Protein AF-A0A7S3QN73-F1 (afdb_monomer)

Structure (mmCIF, N/CA/C/O backbone):
data_AF-A0A7S3QN73-F1
#
_entry.id   AF-A0A7S3QN73-F1
#
loop_
_atom_site.group_PDB
_atom_site.id
_atom_site.type_symbol
_atom_site.label_atom_id
_atom_site.label_alt_id
_atom_site.label_comp_id
_atom_site.label_asym_id
_atom_site.label_entity_id
_atom_site.label_seq_id
_atom_site.pdbx_PDB_ins_code
_atom_site.Cartn_x
_atom_site.Cartn_y
_atom_site.Cartn_z
_atom_site.occupancy
_atom_site.B_iso_or_equiv
_atom_site.auth_seq_id
_atom_site.auth_comp_id
_atom_site.auth_asym_id
_atom_site.auth_atom_id
_atom_site.pdbx_PDB_model_num
ATOM 1 N N . GLY A 1 1 ? 5.959 -54.987 30.664 1.00 36.00 1 GLY A N 1
ATOM 2 C CA . GLY A 1 1 ? 5.590 -54.168 29.505 1.00 36.00 1 GLY A CA 1
ATOM 3 C C . GLY A 1 1 ? 4.608 -53.136 29.975 1.00 36.00 1 GLY A C 1
ATOM 4 O O . GLY A 1 1 ? 3.677 -53.508 30.667 1.00 36.00 1 GLY A O 1
ATOM 5 N N . GLU A 1 2 ? 4.776 -51.850 29.750 1.00 37.16 2 GLU A N 1
ATOM 6 C CA . GLU A 1 2 ? 5.883 -51.073 29.194 1.00 37.16 2 GLU A CA 1
ATOM 7 C C . GLU A 1 2 ? 5.492 -49.642 29.591 1.00 37.16 2 GLU A C 1
ATOM 9 O O . GLU A 1 2 ? 4.462 -49.136 29.156 1.00 37.16 2 GLU A O 1
ATOM 14 N N . ARG A 1 3 ? 6.188 -49.076 30.585 1.00 33.53 3 ARG A N 1
ATOM 15 C CA . ARG A 1 3 ? 5.875 -47.765 31.165 1.00 33.53 3 ARG A CA 1
ATOM 16 C C . ARG A 1 3 ? 6.687 -46.703 30.433 1.00 33.53 3 ARG A C 1
ATOM 18 O O . ARG A 1 3 ? 7.879 -46.903 30.213 1.00 33.53 3 ARG A O 1
ATOM 25 N N . ALA A 1 4 ? 6.040 -45.581 30.135 1.00 37.81 4 ALA A N 1
ATOM 26 C CA . ALA A 1 4 ? 6.673 -44.354 29.668 1.00 37.81 4 ALA A CA 1
ATOM 27 C C . ALA A 1 4 ? 7.762 -43.856 30.650 1.00 37.81 4 ALA A C 1
ATOM 29 O O . ALA A 1 4 ? 7.631 -44.072 31.862 1.00 37.81 4 ALA A O 1
ATOM 30 N N . PRO A 1 5 ? 8.826 -43.188 30.163 1.00 46.91 5 PRO A N 1
ATOM 31 C CA . PRO A 1 5 ? 9.873 -42.640 31.017 1.00 46.91 5 PRO A CA 1
ATOM 32 C C . PRO A 1 5 ? 9.496 -41.245 31.568 1.00 46.91 5 PRO A C 1
ATOM 34 O O . PRO A 1 5 ? 8.794 -40.493 30.891 1.00 46.91 5 PRO A O 1
ATOM 37 N N . PRO A 1 6 ? 9.963 -40.876 32.778 1.00 50.19 6 PRO A N 1
ATOM 38 C CA . PRO A 1 6 ? 9.630 -39.607 33.416 1.00 50.19 6 PRO A CA 1
ATOM 39 C C . PRO A 1 6 ? 10.631 -38.483 33.100 1.00 50.19 6 PRO A C 1
ATOM 41 O O . PRO A 1 6 ? 11.828 -38.710 32.907 1.00 50.19 6 PRO A O 1
ATOM 44 N N . LEU A 1 7 ? 10.105 -37.257 33.135 1.00 33.88 7 LEU A N 1
ATOM 45 C CA . LEU A 1 7 ? 10.817 -35.978 33.140 1.00 33.88 7 LEU A CA 1
ATOM 46 C C . LEU A 1 7 ? 11.777 -35.869 34.339 1.00 33.88 7 LEU A C 1
ATOM 48 O O . LEU A 1 7 ? 11.407 -36.170 35.475 1.00 33.88 7 LEU A O 1
ATOM 52 N N . ARG A 1 8 ? 13.006 -35.403 34.084 1.00 32.91 8 ARG A N 1
ATOM 53 C CA . ARG A 1 8 ? 13.997 -35.044 35.109 1.00 32.91 8 ARG A CA 1
ATOM 54 C C . ARG A 1 8 ? 13.983 -33.538 35.365 1.00 32.91 8 ARG A C 1
ATOM 56 O O . ARG A 1 8 ? 14.244 -32.751 34.464 1.00 32.91 8 ARG A O 1
ATOM 63 N N . SER A 1 9 ? 13.753 -33.191 36.625 1.00 38.03 9 SER A N 1
ATOM 64 C CA . SER A 1 9 ? 14.033 -31.912 37.279 1.00 38.03 9 SER A CA 1
ATOM 65 C C . SER A 1 9 ? 15.432 -31.907 37.913 1.00 38.03 9 SER A C 1
ATOM 67 O O . SER A 1 9 ? 15.802 -32.912 38.522 1.00 38.03 9 SER A O 1
ATOM 69 N N . ALA A 1 10 ? 16.152 -30.783 37.827 1.00 31.12 10 ALA A N 1
ATOM 70 C CA . ALA A 1 10 ? 17.297 -30.328 38.652 1.00 31.12 10 ALA A CA 1
ATOM 71 C C . ALA A 1 10 ? 17.942 -29.146 37.888 1.00 31.12 10 ALA A C 1
ATOM 73 O O . ALA A 1 10 ? 18.024 -29.230 36.669 1.00 31.12 10 ALA A O 1
ATOM 74 N N . THR A 1 11 ? 18.419 -28.018 38.420 1.00 30.80 11 THR A N 1
ATOM 75 C CA . THR A 1 11 ? 18.822 -27.535 39.760 1.00 30.80 11 THR A CA 1
ATOM 76 C C . THR A 1 11 ? 19.162 -26.045 39.537 1.00 30.80 11 THR A C 1
ATOM 78 O O . THR A 1 11 ? 19.821 -25.728 38.554 1.00 30.80 11 THR A O 1
ATOM 81 N N . GLN A 1 12 ? 18.591 -25.077 40.253 1.00 33.94 12 GLN A N 1
ATOM 82 C CA . GLN A 1 12 ? 19.160 -24.441 41.452 1.00 33.94 12 GLN A CA 1
ATOM 83 C C . GLN A 1 12 ? 20.683 -24.183 41.390 1.00 33.94 12 GLN A C 1
ATOM 85 O O . GLN A 1 12 ? 21.466 -25.091 41.643 1.00 33.94 12 GLN A O 1
ATOM 90 N N . PHE A 1 13 ? 21.084 -22.932 41.137 1.00 31.03 13 PHE A N 1
ATOM 91 C CA . PHE A 1 13 ? 22.352 -22.357 41.600 1.00 31.03 13 PHE A CA 1
ATOM 92 C C . PHE A 1 13 ? 22.145 -20.873 41.909 1.00 31.03 13 PHE A C 1
ATOM 94 O O . PHE A 1 13 ? 21.684 -20.110 41.066 1.00 31.03 13 PHE A O 1
ATOM 101 N N . GLY A 1 14 ? 22.460 -20.497 43.146 1.00 30.14 14 GLY A N 1
ATOM 102 C CA . GLY A 1 14 ? 22.554 -19.120 43.601 1.00 30.14 14 GLY A CA 1
ATOM 103 C C . GLY A 1 14 ? 23.977 -18.789 44.050 1.00 30.14 14 GLY A C 1
ATOM 104 O O . GLY A 1 14 ? 24.744 -19.686 44.405 1.00 30.14 14 GLY A O 1
ATOM 105 N N . GLY A 1 15 ? 24.257 -17.484 44.083 1.00 28.88 15 GLY A N 1
ATOM 106 C CA . GLY A 1 15 ? 25.370 -16.835 44.787 1.00 28.88 15 GLY A CA 1
ATOM 107 C C . GLY A 1 15 ? 26.388 -16.133 43.871 1.00 28.88 15 GLY A C 1
ATOM 108 O O . GLY A 1 15 ? 26.549 -16.558 42.730 1.00 28.88 15 GLY A O 1
ATOM 109 N N . PRO A 1 16 ? 27.178 -15.159 44.375 1.00 42.34 16 PRO A N 1
ATOM 110 C CA . PRO A 1 16 ? 26.919 -14.227 45.481 1.00 42.34 16 PRO A CA 1
ATOM 111 C C . PRO A 1 16 ? 27.283 -12.753 45.154 1.00 42.34 16 PRO A C 1
ATOM 113 O O . PRO A 1 16 ? 27.866 -12.439 44.121 1.00 42.34 16 PRO A O 1
ATOM 116 N N . LEU A 1 17 ? 26.943 -11.862 46.097 1.00 36.34 17 LEU A N 1
ATOM 117 C CA . LEU A 1 17 ? 27.366 -10.459 46.182 1.00 36.34 17 LEU A CA 1
ATOM 118 C C . LEU A 1 17 ? 28.890 -10.272 46.062 1.00 36.34 17 LEU A C 1
ATOM 120 O O . LEU A 1 17 ? 29.654 -10.967 46.731 1.00 36.34 17 LEU A O 1
ATOM 124 N N . MET A 1 18 ? 29.295 -9.219 45.347 1.00 32.19 18 MET A N 1
ATOM 125 C CA . MET A 1 18 ? 30.587 -8.546 45.498 1.00 32.19 18 MET A CA 1
ATOM 126 C C . MET A 1 18 ? 30.332 -7.044 45.666 1.00 32.19 18 MET A C 1
ATOM 128 O O . MET A 1 18 ? 29.821 -6.383 44.767 1.00 32.19 18 MET A O 1
ATOM 132 N N . GLN A 1 19 ? 30.654 -6.543 46.860 1.00 37.28 19 GLN A N 1
ATOM 133 C CA . GLN A 1 19 ? 30.920 -5.132 47.124 1.00 37.28 19 GLN A CA 1
ATOM 134 C C . GLN A 1 19 ? 32.274 -4.786 46.503 1.00 37.28 19 GLN A C 1
ATOM 136 O O . GLN A 1 19 ? 33.263 -5.458 46.788 1.00 37.28 19 GLN A O 1
ATOM 141 N N . GLY A 1 20 ? 32.310 -3.725 45.705 1.00 29.55 20 GLY A N 1
ATOM 142 C CA . GLY A 1 20 ? 33.529 -3.062 45.262 1.00 29.55 20 GLY A CA 1
ATOM 143 C C . GLY A 1 20 ? 33.295 -1.563 45.336 1.00 29.55 20 GLY A C 1
ATOM 144 O O . GLY A 1 20 ? 32.583 -1.007 44.507 1.00 29.55 20 GLY A O 1
ATOM 145 N N . SER A 1 21 ? 33.818 -0.950 46.395 1.00 37.00 21 SER A N 1
ATOM 146 C CA . SER A 1 21 ? 34.222 0.451 46.394 1.00 37.00 21 SER A CA 1
ATOM 147 C C . SER A 1 21 ? 35.263 0.651 45.302 1.00 37.00 21 SER A C 1
ATOM 149 O O . SER A 1 21 ? 36.113 -0.221 45.192 1.00 37.00 21 SER A O 1
ATOM 151 N N . ASP A 1 22 ? 35.217 1.767 44.582 1.00 34.91 22 ASP A N 1
ATOM 152 C CA . ASP A 1 22 ? 36.388 2.606 44.315 1.00 34.91 22 ASP A CA 1
ATOM 153 C C . ASP A 1 22 ? 35.906 3.973 43.805 1.00 34.91 22 ASP A C 1
ATOM 155 O O . ASP A 1 22 ? 35.058 4.076 42.919 1.00 34.91 22 ASP A O 1
ATOM 159 N N . ASN A 1 23 ? 36.393 5.012 44.485 1.00 40.94 23 ASN A N 1
ATOM 160 C CA . ASN A 1 23 ? 36.419 6.393 44.021 1.00 40.94 23 ASN A CA 1
ATOM 161 C C . ASN A 1 23 ? 37.538 6.496 42.987 1.00 40.94 23 ASN A C 1
ATOM 163 O O . ASN A 1 23 ? 38.623 6.015 43.295 1.00 40.94 23 ASN A O 1
ATOM 167 N N . GLU A 1 24 ? 37.319 7.187 41.872 1.00 36.25 24 GLU A N 1
ATOM 168 C CA . GLU A 1 24 ? 38.370 7.891 41.125 1.00 36.25 24 GLU A CA 1
ATOM 169 C C . GLU A 1 24 ? 37.706 8.835 40.102 1.00 36.25 24 GLU A C 1
ATOM 171 O O . GLU A 1 24 ? 36.998 8.398 39.202 1.00 36.25 24 GLU A O 1
ATOM 176 N N . ASP A 1 25 ? 37.845 10.134 40.377 1.00 42.22 25 ASP A N 1
ATOM 177 C CA . ASP A 1 25 ? 38.160 11.246 39.472 1.00 42.22 25 ASP A CA 1
ATOM 178 C C . ASP A 1 25 ? 37.614 11.232 38.024 1.00 42.22 25 ASP A C 1
ATOM 180 O O . ASP A 1 25 ? 38.164 10.584 37.138 1.00 42.22 25 ASP A O 1
ATOM 184 N N . GLU A 1 26 ? 36.623 12.095 37.761 1.00 36.41 26 GLU A N 1
ATOM 185 C CA . GLU A 1 26 ? 36.306 12.623 36.424 1.00 36.41 26 GLU A CA 1
ATOM 186 C C . GLU A 1 26 ? 36.354 14.163 36.467 1.00 36.41 26 GLU A C 1
ATOM 188 O O . GLU A 1 26 ? 35.370 14.828 36.789 1.00 36.41 26 GLU A O 1
ATOM 193 N N . ASP A 1 27 ? 37.529 14.711 36.152 1.00 47.75 27 ASP A N 1
ATOM 194 C CA . ASP A 1 27 ? 37.710 16.059 35.609 1.00 47.75 27 ASP A CA 1
ATOM 195 C C . ASP A 1 27 ? 38.158 15.897 34.138 1.00 47.75 27 ASP A C 1
ATOM 197 O O . ASP A 1 27 ? 38.911 14.975 33.824 1.00 47.75 27 ASP A O 1
ATOM 201 N N . ASP A 1 28 ? 37.726 16.824 33.275 1.00 47.22 28 ASP A N 1
ATOM 202 C CA . ASP A 1 28 ? 38.122 17.044 31.867 1.00 47.22 28 ASP A CA 1
ATOM 203 C C . ASP A 1 28 ? 37.322 16.347 30.742 1.00 47.22 28 ASP A C 1
ATOM 205 O O . ASP A 1 28 ? 37.841 15.467 30.064 1.00 47.22 28 ASP A O 1
ATOM 209 N N . GLU A 1 29 ? 36.143 16.883 30.385 1.00 40.22 29 GLU A N 1
ATOM 210 C CA . GLU A 1 29 ? 35.676 16.901 28.980 1.00 40.22 29 GLU A CA 1
ATOM 211 C C . GLU A 1 29 ? 34.896 18.194 28.660 1.00 40.22 29 GLU A C 1
ATOM 213 O O . GLU A 1 29 ? 33.684 18.284 28.841 1.00 40.22 29 GLU A O 1
ATOM 218 N N . ASP A 1 30 ? 35.597 19.212 28.149 1.00 49.38 30 ASP A N 1
ATOM 219 C CA . ASP A 1 30 ? 34.987 20.422 27.579 1.00 49.38 30 ASP A CA 1
ATOM 220 C C . ASP A 1 30 ? 35.761 20.853 26.317 1.00 49.38 30 ASP A C 1
ATOM 222 O O . ASP A 1 30 ? 36.588 21.762 26.352 1.00 49.38 30 ASP A O 1
ATOM 226 N N . ALA A 1 31 ? 35.559 20.145 25.195 1.00 51.44 31 ALA A N 1
ATOM 227 C CA . ALA A 1 31 ? 35.933 20.598 23.844 1.00 51.44 31 ALA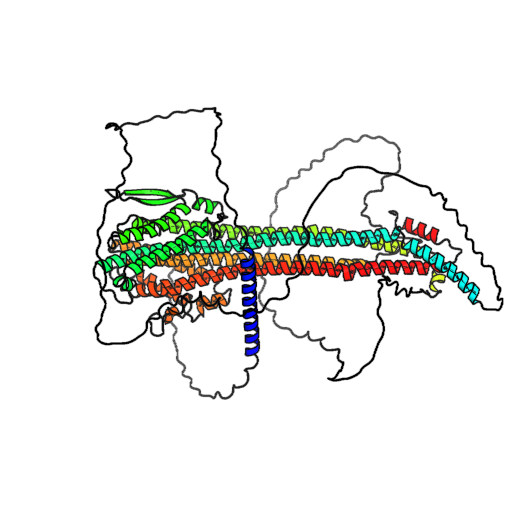 A CA 1
ATOM 228 C C . ALA A 1 31 ? 35.385 19.662 22.743 1.00 51.44 31 ALA A C 1
ATOM 230 O O . ALA A 1 31 ? 36.089 18.784 22.251 1.00 51.44 31 ALA A O 1
ATOM 231 N N . GLY A 1 32 ? 34.143 19.873 22.298 1.00 49.31 32 GLY A N 1
ATOM 232 C CA . GLY A 1 32 ? 33.597 19.113 21.165 1.00 49.31 32 GLY A CA 1
ATOM 233 C C . GLY A 1 32 ? 32.182 19.512 20.757 1.00 49.31 32 GLY A C 1
ATOM 234 O O . GLY A 1 32 ? 31.302 18.667 20.716 1.00 49.31 32 GLY A O 1
ATOM 235 N N . LYS A 1 33 ? 31.933 20.803 20.501 1.00 46.94 33 LYS A N 1
ATOM 236 C CA . LYS A 1 33 ? 30.580 21.338 20.231 1.00 46.94 33 LYS A CA 1
ATOM 237 C C . LYS A 1 33 ? 30.419 21.979 18.843 1.00 46.94 33 LYS A C 1
ATOM 239 O O . LYS A 1 33 ? 29.615 22.887 18.682 1.00 46.94 33 LYS A O 1
ATOM 244 N N . GLY A 1 34 ? 31.229 21.564 17.865 1.00 48.88 34 GLY A N 1
ATOM 245 C CA . GLY A 1 34 ? 31.290 22.199 16.538 1.00 48.88 34 GLY A CA 1
ATOM 246 C C . GLY A 1 34 ? 30.495 21.508 15.426 1.00 48.88 34 GLY A C 1
ATOM 247 O O . GLY A 1 34 ? 29.928 22.199 14.585 1.00 48.88 34 GLY A O 1
ATOM 248 N N . ASP A 1 35 ? 30.418 20.174 15.426 1.00 55.47 35 ASP A N 1
ATOM 249 C CA . ASP A 1 35 ? 29.960 19.430 14.239 1.00 55.47 35 ASP A CA 1
ATOM 250 C C . ASP A 1 35 ? 28.454 19.086 14.261 1.00 55.47 35 ASP A C 1
ATOM 252 O O . ASP A 1 35 ? 27.816 19.008 13.208 1.00 55.47 35 ASP A O 1
ATOM 256 N N . ASP A 1 36 ? 27.837 19.002 15.445 1.00 59.47 36 ASP A N 1
ATOM 257 C CA . ASP A 1 36 ? 26.409 18.663 15.593 1.00 59.47 36 ASP A CA 1
ATOM 258 C C . ASP A 1 36 ? 25.460 19.765 15.086 1.00 59.47 36 ASP A C 1
ATOM 260 O O . ASP A 1 36 ? 24.314 19.502 14.702 1.00 59.47 36 ASP A O 1
ATOM 264 N N . ASP A 1 37 ? 25.918 21.018 15.075 1.00 71.62 37 ASP A N 1
ATOM 265 C CA . ASP A 1 37 ? 25.105 22.152 14.635 1.00 71.62 37 ASP A CA 1
ATOM 266 C C . ASP A 1 37 ? 25.009 22.227 13.103 1.00 71.62 37 ASP A C 1
ATOM 268 O O . ASP A 1 37 ? 23.982 22.663 12.569 1.00 71.62 37 ASP A O 1
ATOM 272 N N . GLU A 1 38 ? 26.015 21.734 12.373 1.00 72.31 38 GLU A N 1
ATOM 273 C CA . GLU A 1 38 ? 25.977 21.686 10.909 1.00 72.31 38 GLU A CA 1
ATOM 274 C C . GLU A 1 38 ? 25.018 20.592 10.409 1.00 72.31 38 GLU A C 1
ATOM 276 O O . GLU A 1 38 ? 24.272 20.799 9.444 1.00 72.31 38 GLU A O 1
ATOM 281 N N . GLU A 1 39 ? 24.968 19.445 11.093 1.00 69.69 39 GLU A N 1
ATOM 282 C CA . GLU A 1 39 ? 24.031 18.366 10.773 1.00 69.69 39 GLU A CA 1
ATOM 283 C C . GLU A 1 39 ? 22.580 18.768 11.079 1.00 69.69 39 GLU A C 1
ATOM 285 O O . GLU A 1 39 ? 21.703 18.620 10.220 1.00 69.69 39 GLU A O 1
ATOM 290 N N . LYS A 1 40 ? 22.331 19.423 12.222 1.00 71.38 40 LYS A N 1
ATOM 291 C CA . LYS A 1 40 ? 21.007 19.981 12.558 1.00 71.38 40 LYS A CA 1
ATOM 292 C C . LYS A 1 40 ? 20.558 21.073 11.586 1.00 71.38 40 LYS A C 1
ATOM 294 O O . LYS A 1 40 ? 19.370 21.155 11.262 1.00 71.38 40 LYS A O 1
ATOM 299 N N . GLN A 1 41 ? 21.473 21.902 11.076 1.00 77.00 41 GLN A N 1
ATOM 300 C CA . GLN A 1 41 ? 21.145 22.886 10.037 1.00 77.00 41 GLN A CA 1
ATOM 301 C C . GLN A 1 41 ? 20.818 22.230 8.689 1.00 77.00 41 GLN A C 1
ATOM 303 O O . GLN A 1 41 ? 19.886 22.673 8.010 1.00 77.00 41 GLN A O 1
ATOM 308 N N . LYS A 1 42 ? 21.529 21.163 8.301 1.00 78.19 42 LYS A N 1
ATOM 309 C CA . LYS A 1 42 ? 21.212 20.384 7.089 1.00 78.19 42 LYS A CA 1
ATOM 310 C C . LYS A 1 42 ? 19.847 19.708 7.204 1.00 78.19 42 LYS A C 1
ATOM 312 O O . LYS A 1 42 ? 19.089 19.701 6.234 1.00 78.19 42 LYS A O 1
ATOM 317 N N . GLU A 1 43 ? 19.502 19.197 8.382 1.00 70.94 43 GLU A N 1
ATOM 318 C CA . GLU A 1 43 ? 18.204 18.574 8.635 1.00 70.94 43 GLU A CA 1
ATOM 319 C C . GLU A 1 43 ? 17.053 19.597 8.635 1.00 70.94 43 GLU A C 1
ATOM 321 O O . GLU A 1 43 ? 16.004 19.342 8.041 1.00 70.94 43 GLU A O 1
ATOM 326 N N . ARG A 1 44 ? 17.258 20.794 9.210 1.00 78.44 44 ARG A N 1
ATOM 327 C CA . ARG A 1 44 ? 16.289 21.905 9.137 1.00 78.44 44 ARG A CA 1
ATOM 328 C C . ARG A 1 44 ? 16.047 22.372 7.701 1.00 78.44 44 ARG A C 1
ATOM 330 O O . ARG A 1 44 ? 14.892 22.477 7.300 1.00 78.44 44 ARG A O 1
ATOM 337 N N . LYS A 1 45 ? 17.105 22.543 6.898 1.00 82.50 45 LYS A N 1
ATOM 338 C CA . LYS A 1 45 ? 16.980 22.910 5.473 1.00 82.50 45 LYS A CA 1
ATOM 339 C C . LYS A 1 45 ? 16.236 21.853 4.653 1.00 82.50 45 LYS A C 1
ATOM 341 O O . LYS A 1 45 ? 15.444 22.209 3.786 1.00 82.50 45 LYS A O 1
ATOM 346 N N . LYS A 1 46 ? 16.441 20.560 4.940 1.00 73.88 46 LYS A N 1
ATOM 347 C CA . LYS A 1 46 ? 15.665 19.475 4.310 1.00 73.88 46 LYS A CA 1
ATOM 348 C C . LYS A 1 46 ? 14.182 19.546 4.686 1.00 73.88 46 LYS A C 1
ATOM 350 O O . LYS A 1 46 ? 13.337 19.402 3.809 1.00 73.88 46 LYS A O 1
ATOM 355 N N . LYS A 1 47 ? 13.856 19.807 5.958 1.00 74.19 47 LYS A N 1
ATOM 356 C CA . LYS A 1 47 ? 12.464 19.959 6.424 1.00 74.19 47 LYS A CA 1
ATOM 357 C C . LYS A 1 47 ? 11.775 21.175 5.792 1.00 74.19 47 LYS A C 1
ATOM 359 O O . LYS A 1 47 ? 10.634 21.055 5.359 1.00 74.19 47 LYS A O 1
ATOM 364 N N . GLU A 1 48 ? 12.476 22.300 5.655 1.00 80.44 48 GLU A N 1
ATOM 365 C CA . GLU A 1 48 ? 11.969 23.494 4.956 1.00 80.44 48 GLU A CA 1
ATOM 366 C C . GLU A 1 48 ? 11.739 23.248 3.457 1.00 80.44 48 GLU A C 1
ATOM 368 O O . GLU A 1 48 ? 10.703 23.647 2.932 1.00 80.44 48 GLU A O 1
ATOM 373 N N . GLN A 1 49 ? 12.643 22.536 2.771 1.00 71.56 49 GLN A N 1
ATOM 374 C CA . GLN A 1 49 ? 12.459 22.169 1.359 1.00 71.56 49 GLN A CA 1
ATOM 375 C C . GLN A 1 49 ? 11.256 21.244 1.145 1.00 71.56 49 GLN A C 1
ATOM 377 O O . GLN A 1 49 ? 10.508 21.423 0.186 1.00 71.56 49 GLN A O 1
ATOM 382 N N . VAL A 1 50 ? 11.036 20.283 2.048 1.00 63.84 50 VAL A N 1
ATOM 383 C CA . VAL A 1 50 ? 9.859 19.403 2.001 1.00 63.84 50 VAL A CA 1
ATOM 384 C C . VAL A 1 50 ? 8.576 20.198 2.257 1.00 63.84 50 VAL A C 1
ATOM 386 O O . VAL A 1 50 ? 7.604 20.021 1.530 1.00 63.84 50 VAL A O 1
ATOM 389 N N . ALA A 1 51 ? 8.575 21.125 3.218 1.00 67.38 51 ALA A N 1
ATOM 390 C CA . ALA A 1 51 ? 7.422 21.986 3.486 1.00 67.38 51 ALA A CA 1
ATOM 391 C C . ALA A 1 51 ? 7.083 22.906 2.295 1.00 67.38 51 ALA A C 1
ATOM 393 O O . ALA A 1 51 ? 5.915 23.022 1.926 1.00 67.38 51 ALA A O 1
ATOM 394 N N . GLN A 1 52 ? 8.093 23.501 1.647 1.00 66.06 52 GLN A N 1
ATOM 395 C CA . GLN A 1 52 ? 7.915 24.310 0.434 1.00 66.06 52 GLN A CA 1
ATOM 396 C C . GLN A 1 52 ? 7.406 23.477 -0.748 1.00 66.06 52 GLN A C 1
ATOM 398 O O . GLN A 1 52 ? 6.541 23.931 -1.497 1.00 66.06 52 GLN A O 1
ATOM 403 N N . TRP A 1 53 ? 7.892 22.243 -0.903 1.00 76.25 53 TRP A N 1
ATOM 404 C CA . TRP A 1 53 ? 7.400 21.332 -1.932 1.00 76.25 53 TRP A CA 1
ATOM 405 C C . TRP A 1 53 ? 5.932 20.947 -1.692 1.00 76.25 53 TRP A C 1
ATOM 407 O O . TRP A 1 53 ? 5.127 21.063 -2.614 1.00 76.25 53 TRP A O 1
ATOM 417 N N . ILE A 1 54 ? 5.546 20.611 -0.455 1.00 61.09 54 ILE A N 1
ATOM 418 C CA . ILE A 1 54 ? 4.148 20.318 -0.085 1.00 61.09 54 ILE A CA 1
ATOM 419 C C . ILE A 1 54 ? 3.240 21.521 -0.373 1.00 61.09 54 ILE A C 1
ATOM 421 O O . ILE A 1 54 ? 2.181 21.353 -0.974 1.00 61.09 54 ILE A O 1
ATOM 425 N N . GLN A 1 55 ? 3.666 22.738 -0.018 1.00 60.03 55 GLN A N 1
ATOM 426 C CA . GLN A 1 55 ? 2.919 23.958 -0.340 1.00 60.03 55 GLN A CA 1
ATOM 427 C C . GLN A 1 55 ? 2.795 24.179 -1.855 1.00 60.03 55 GLN A C 1
ATOM 429 O O . GLN A 1 55 ? 1.721 24.545 -2.325 1.00 60.03 55 GLN A O 1
ATOM 434 N N . SER A 1 56 ? 3.845 23.897 -2.636 1.00 56.34 56 SER A N 1
ATOM 435 C CA . SER A 1 56 ? 3.803 24.019 -4.102 1.00 56.34 56 SER A CA 1
ATOM 436 C C . SER A 1 56 ? 2.871 22.997 -4.764 1.00 56.34 56 SER A C 1
ATOM 438 O O . SER A 1 56 ? 2.164 23.335 -5.711 1.00 56.34 56 SER A O 1
ATOM 440 N N . VAL A 1 57 ? 2.804 21.771 -4.235 1.00 50.84 57 VAL A N 1
ATOM 441 C CA . VAL A 1 57 ? 1.900 20.714 -4.716 1.00 50.84 57 VAL A CA 1
ATOM 442 C C . VAL A 1 57 ? 0.452 21.014 -4.320 1.00 50.84 57 VAL A C 1
ATOM 444 O O . VAL A 1 57 ? -0.452 20.840 -5.135 1.00 50.84 57 VAL A O 1
ATOM 447 N N . ALA A 1 58 ? 0.221 21.525 -3.107 1.00 48.72 58 ALA A N 1
ATOM 448 C CA . ALA A 1 58 ? -1.102 21.960 -2.661 1.00 48.72 58 ALA A CA 1
ATOM 449 C C . ALA A 1 58 ? -1.622 23.147 -3.491 1.00 48.72 58 ALA A C 1
ATOM 451 O O . ALA A 1 58 ? -2.771 23.127 -3.926 1.00 48.72 58 ALA A O 1
ATOM 452 N N . ALA A 1 59 ? -0.766 24.132 -3.789 1.00 52.88 59 ALA A N 1
ATOM 453 C CA . ALA A 1 59 ? -1.098 25.252 -4.670 1.00 52.88 59 ALA A CA 1
ATOM 454 C C . ALA A 1 59 ? -1.371 24.795 -6.116 1.00 52.88 59 ALA A C 1
ATOM 456 O O . ALA A 1 59 ? -2.322 25.259 -6.742 1.00 52.88 59 ALA A O 1
ATOM 457 N N . PHE A 1 60 ? -0.593 23.836 -6.632 1.00 50.84 60 PHE A N 1
ATOM 458 C CA . PHE A 1 60 ? -0.818 23.247 -7.955 1.00 50.84 60 PHE A CA 1
ATOM 459 C C . PHE A 1 60 ? -2.162 22.498 -8.038 1.00 50.84 60 PHE A C 1
ATOM 461 O O . PHE A 1 60 ? -2.906 22.672 -9.003 1.00 50.84 60 PHE A O 1
ATOM 468 N N . ASN A 1 61 ? -2.527 21.731 -7.005 1.00 38.03 61 ASN A N 1
ATOM 469 C CA . ASN A 1 61 ? -3.809 21.017 -6.946 1.00 38.03 61 ASN A CA 1
ATOM 470 C C . ASN A 1 61 ? -5.014 21.953 -6.742 1.00 38.03 61 ASN A C 1
ATOM 472 O O . ASN A 1 61 ? -6.057 21.735 -7.359 1.00 38.03 61 ASN A O 1
ATOM 476 N N . ALA A 1 62 ? -4.866 23.019 -5.949 1.00 44.38 62 ALA A N 1
ATOM 477 C CA . ALA A 1 62 ? -5.896 24.048 -5.791 1.00 44.38 62 ALA A CA 1
ATOM 478 C C . ALA A 1 62 ? -6.142 24.820 -7.101 1.00 44.38 62 ALA A C 1
ATOM 480 O O . ALA A 1 62 ? -7.274 25.171 -7.410 1.00 44.38 62 ALA A O 1
ATOM 481 N N . SER A 1 63 ? -5.104 25.015 -7.924 1.00 41.50 63 SER A N 1
ATOM 482 C CA . SER A 1 63 ? -5.236 25.694 -9.223 1.00 41.50 63 SER A CA 1
ATOM 483 C C . SER A 1 63 ? -5.938 24.864 -10.311 1.00 41.50 63 SER A C 1
ATOM 485 O O . SER A 1 63 ? -6.359 25.416 -11.321 1.00 41.50 63 SER A O 1
ATOM 487 N N . ASN A 1 64 ? -6.097 23.550 -10.106 1.00 38.72 64 ASN A N 1
ATOM 488 C CA . ASN A 1 64 ? -6.737 22.632 -11.059 1.00 38.72 64 ASN A CA 1
ATOM 489 C C . ASN A 1 64 ? -8.204 22.301 -10.727 1.00 38.72 64 ASN A C 1
ATOM 491 O O . ASN A 1 64 ? -8.797 21.461 -11.403 1.00 38.72 64 ASN A O 1
ATOM 495 N N . THR A 1 65 ? -8.795 22.920 -9.699 1.00 37.22 65 THR A N 1
ATOM 496 C CA . THR A 1 65 ? -10.173 22.620 -9.257 1.00 37.22 65 THR A CA 1
ATOM 497 C C . THR A 1 65 ? -11.210 23.699 -9.575 1.00 37.22 65 THR A C 1
ATOM 499 O O . THR A 1 65 ? -12.380 23.498 -9.263 1.00 37.22 65 THR A O 1
ATOM 502 N N . ASP A 1 66 ? -10.843 24.767 -10.288 1.00 36.84 66 ASP A N 1
ATOM 503 C CA . ASP A 1 66 ? -11.772 25.842 -10.661 1.00 36.84 66 ASP A CA 1
ATOM 504 C C . ASP A 1 66 ? -11.902 25.983 -12.189 1.00 36.84 66 ASP A C 1
ATOM 506 O O . ASP A 1 66 ? -11.174 26.736 -12.824 1.00 36.84 66 ASP A O 1
ATOM 510 N N . ASP A 1 67 ? -12.811 25.202 -12.790 1.00 35.25 67 ASP A N 1
ATOM 511 C CA . ASP A 1 67 ? -13.735 25.682 -13.835 1.00 35.25 67 ASP A CA 1
ATOM 512 C C . ASP A 1 67 ? -14.687 24.561 -14.295 1.00 35.25 67 ASP A C 1
ATOM 514 O O . ASP A 1 67 ? -14.279 23.562 -14.893 1.00 35.25 67 ASP A O 1
ATOM 518 N N . GLY A 1 68 ? -15.995 24.720 -14.053 1.00 30.28 68 GLY A N 1
ATOM 519 C CA . GLY A 1 68 ? -16.968 23.713 -14.489 1.00 30.28 68 GLY A CA 1
ATOM 520 C C . GLY A 1 68 ? -18.436 23.902 -14.108 1.00 30.28 68 GLY A C 1
ATOM 521 O O . GLY A 1 68 ? -19.158 22.916 -13.984 1.00 30.28 68 GLY A O 1
ATOM 522 N N . SER A 1 69 ? -18.927 25.133 -13.947 1.00 36.22 69 SER A N 1
ATOM 523 C CA . SER A 1 69 ? -20.372 25.397 -13.863 1.00 36.22 69 SER A CA 1
ATOM 524 C C . SER A 1 69 ? -21.052 25.071 -15.208 1.00 36.22 69 SER A C 1
ATOM 526 O O . SER A 1 69 ? -21.019 25.882 -16.139 1.00 36.22 69 SER A O 1
ATOM 528 N N . LEU A 1 70 ? -21.743 23.929 -15.313 1.00 30.62 70 LEU A N 1
ATOM 529 C CA . LEU A 1 70 ? -22.684 23.660 -16.407 1.00 30.62 70 LEU A CA 1
ATOM 530 C C . LEU A 1 70 ? -24.075 23.273 -15.892 1.00 30.62 70 LEU A C 1
ATOM 532 O O . LEU A 1 70 ? -24.304 22.229 -15.287 1.00 30.62 70 LEU A O 1
ATOM 536 N N . ARG A 1 71 ? -25.021 24.165 -16.204 1.00 31.66 71 ARG A N 1
ATOM 537 C CA . ARG A 1 71 ? -26.475 24.025 -16.074 1.00 31.66 71 ARG A CA 1
ATOM 538 C C . ARG A 1 71 ? -26.995 22.721 -16.689 1.00 31.66 71 ARG A C 1
ATOM 540 O O . ARG A 1 71 ? -26.739 22.431 -17.856 1.00 31.66 71 ARG A O 1
ATOM 547 N N . ALA A 1 72 ? -27.851 22.030 -15.939 1.00 30.42 72 ALA A N 1
ATOM 548 C CA . ALA A 1 72 ? -28.660 20.912 -16.414 1.00 30.42 72 ALA A CA 1
ATOM 549 C C . ALA A 1 72 ? -29.699 21.345 -17.479 1.00 30.42 72 ALA A C 1
ATOM 551 O O . ALA A 1 72 ? -30.366 22.370 -17.296 1.00 30.42 72 ALA A O 1
ATOM 552 N N . PRO A 1 73 ? -29.902 20.571 -18.564 1.00 32.78 73 PRO A N 1
ATOM 553 C CA . PRO A 1 73 ? -31.036 20.744 -19.466 1.00 32.78 73 PRO A CA 1
ATOM 554 C C . PRO A 1 73 ? -32.271 19.940 -18.998 1.00 32.78 73 PRO A C 1
ATOM 556 O O . PRO A 1 73 ? -32.130 18.929 -18.306 1.00 32.78 73 PRO A O 1
ATOM 559 N N . PRO A 1 74 ? -33.497 20.355 -19.374 1.00 35.16 74 PRO A N 1
ATOM 560 C CA . PRO A 1 74 ? -34.728 19.717 -18.919 1.00 35.16 74 PRO A CA 1
ATOM 561 C C . PRO A 1 74 ? -35.046 18.424 -19.689 1.00 35.16 74 PRO A C 1
ATOM 563 O O . PRO A 1 74 ? -34.802 18.311 -20.891 1.00 35.16 74 PRO A O 1
ATOM 566 N N . SER A 1 75 ? -35.657 17.470 -18.980 1.00 34.69 75 SER A N 1
ATOM 567 C CA . SER A 1 75 ? -36.212 16.217 -19.519 1.00 34.69 75 SER A CA 1
ATOM 568 C C . SER A 1 75 ? -37.230 16.439 -20.645 1.00 34.69 75 SER A C 1
ATOM 570 O O . SER A 1 75 ? -38.113 17.288 -20.497 1.00 34.69 75 SER A O 1
ATOM 572 N N . PRO A 1 76 ? -37.234 15.600 -21.700 1.00 37.28 76 PRO A N 1
ATOM 573 C CA . PRO A 1 76 ? -38.380 15.466 -22.581 1.00 37.28 76 PRO A CA 1
ATOM 574 C C . PRO A 1 76 ? -39.246 14.244 -22.233 1.00 37.28 76 PRO A C 1
ATOM 576 O O . PRO A 1 76 ? -38.771 13.137 -21.979 1.00 37.28 76 PRO A O 1
ATOM 579 N N . ALA A 1 77 ? -40.556 14.488 -22.270 1.00 32.53 77 ALA A N 1
ATOM 580 C CA . ALA A 1 77 ? -41.639 13.519 -22.187 1.00 32.53 77 ALA A CA 1
ATOM 581 C C . ALA A 1 77 ? -41.600 12.473 -23.322 1.00 32.53 77 ALA A C 1
ATOM 583 O O . ALA A 1 77 ? -41.131 12.739 -24.428 1.00 32.53 77 ALA A O 1
ATOM 584 N N . GLY A 1 78 ? -42.120 11.277 -23.032 1.00 30.12 78 GLY A N 1
ATOM 585 C CA . GLY A 1 78 ? -41.952 10.084 -23.863 1.00 30.12 78 GLY A CA 1
ATOM 586 C C . GLY A 1 78 ? -42.913 9.883 -25.037 1.00 30.12 78 GLY A C 1
ATOM 587 O O . GLY A 1 78 ? -43.762 10.717 -25.336 1.00 30.12 78 GLY A O 1
ATOM 588 N N . ARG A 1 79 ? -42.801 8.700 -25.665 1.00 29.11 79 ARG A N 1
ATOM 589 C CA . ARG A 1 79 ? -43.893 7.881 -26.237 1.00 29.11 79 ARG A CA 1
ATOM 590 C C . ARG A 1 79 ? -43.373 6.498 -26.711 1.00 29.11 79 ARG A C 1
ATOM 592 O O . ARG A 1 79 ? -42.165 6.331 -26.834 1.00 29.11 79 ARG A O 1
ATOM 599 N N . PRO A 1 80 ? -44.270 5.508 -26.929 1.00 51.88 80 PRO A N 1
ATOM 600 C CA . PRO A 1 80 ? -43.991 4.070 -26.827 1.00 51.88 80 PRO A CA 1
ATOM 601 C C . PRO A 1 80 ? -43.846 3.354 -28.179 1.00 51.88 80 PRO A C 1
ATOM 603 O O . PRO A 1 80 ? -44.334 3.859 -29.185 1.00 51.88 80 PRO A O 1
ATOM 606 N N . GLN A 1 81 ? -43.279 2.139 -28.156 1.00 30.19 81 GLN A N 1
ATOM 607 C CA . GLN A 1 81 ? -43.447 0.991 -29.081 1.00 30.19 81 GLN A CA 1
ATOM 608 C C . GLN A 1 81 ? -42.377 -0.061 -28.692 1.00 30.19 81 GLN A C 1
ATOM 610 O O . GLN A 1 81 ? -41.326 0.318 -28.203 1.00 30.19 81 GLN A O 1
ATOM 615 N N . SER A 1 82 ? -42.496 -1.380 -28.833 1.00 27.80 82 SER A N 1
ATOM 616 C CA . SER A 1 82 ? -43.550 -2.281 -29.287 1.00 27.80 82 SER A CA 1
ATOM 617 C C . SER A 1 82 ? -43.138 -3.716 -28.917 1.00 27.80 82 SER A C 1
ATOM 619 O O . SER A 1 82 ? -41.992 -4.104 -29.116 1.00 27.80 82 SER A O 1
ATOM 621 N N . ARG A 1 83 ? -44.107 -4.497 -28.436 1.00 34.09 83 ARG A N 1
ATOM 622 C CA . ARG A 1 83 ? -44.290 -5.953 -28.604 1.00 34.09 83 ARG A CA 1
ATOM 623 C C . ARG A 1 83 ? -43.240 -6.713 -29.450 1.00 34.09 83 ARG A C 1
ATOM 625 O O . ARG A 1 83 ? -43.183 -6.527 -30.660 1.00 34.09 83 ARG A O 1
ATOM 632 N N . SER A 1 84 ? -42.622 -7.737 -28.856 1.00 28.66 84 SER A N 1
ATOM 633 C CA . SER A 1 84 ? -42.523 -9.077 -29.465 1.00 28.66 84 SER A CA 1
ATOM 634 C C . SER A 1 84 ? -42.354 -10.175 -28.390 1.00 28.66 84 SER A C 1
ATOM 636 O O . SER A 1 84 ? -41.451 -10.140 -27.566 1.00 28.66 84 SER A O 1
ATOM 638 N N . LYS A 1 85 ? -43.305 -11.118 -28.377 1.00 31.08 85 LYS A N 1
ATOM 639 C CA . LYS A 1 85 ? -43.218 -12.520 -27.897 1.00 31.08 85 LYS A CA 1
ATOM 640 C C . LYS A 1 85 ? -43.120 -13.385 -29.177 1.00 31.08 85 LYS A C 1
ATOM 642 O O . LYS A 1 85 ? -43.596 -12.866 -30.196 1.00 31.08 85 LYS A O 1
ATOM 647 N N . PRO A 1 86 ? -42.600 -14.638 -29.207 1.00 39.91 86 PRO A N 1
ATOM 648 C CA . PRO A 1 86 ? -42.913 -15.782 -28.309 1.00 39.91 86 PRO A CA 1
ATOM 649 C C . PRO A 1 86 ? -41.651 -16.634 -27.952 1.00 39.91 86 PRO A C 1
ATOM 651 O O . PRO A 1 86 ? -40.564 -16.278 -28.380 1.00 39.91 86 PRO A O 1
ATOM 654 N N . THR A 1 87 ? -41.596 -17.700 -27.135 1.00 27.23 87 THR A N 1
ATOM 655 C CA . THR A 1 87 ? -42.398 -18.937 -26.946 1.00 27.23 87 THR A CA 1
ATOM 656 C C . THR A 1 87 ? -41.829 -19.618 -25.668 1.00 27.23 87 THR A C 1
ATOM 658 O O . THR A 1 87 ? -40.614 -19.681 -25.546 1.00 27.23 87 THR A O 1
ATOM 661 N N . LEU A 1 88 ? -42.567 -19.891 -24.583 1.00 26.80 88 LEU A N 1
ATOM 662 C CA . LEU A 1 88 ? -43.419 -21.063 -24.277 1.00 26.80 88 LEU A CA 1
ATOM 663 C C . LEU A 1 88 ? -42.673 -22.418 -24.161 1.00 26.80 88 LEU A C 1
ATOM 665 O O . LEU A 1 88 ? -42.536 -23.131 -25.148 1.00 26.80 88 LEU A O 1
ATOM 669 N N . ILE A 1 89 ? -42.282 -22.788 -22.932 1.00 26.09 89 ILE A N 1
ATOM 670 C CA . ILE A 1 89 ? -42.313 -24.168 -22.407 1.00 26.09 89 ILE A CA 1
ATOM 671 C C . ILE A 1 89 ? -42.914 -24.079 -20.998 1.00 26.09 89 ILE A C 1
ATOM 673 O O . ILE A 1 89 ? -42.399 -23.372 -20.138 1.00 26.09 89 ILE A O 1
ATOM 677 N N . SER A 1 90 ? -44.048 -24.747 -20.821 1.00 31.16 90 SER A N 1
ATOM 678 C CA . SER A 1 90 ? -44.838 -24.903 -19.600 1.00 31.16 90 SER A CA 1
ATOM 679 C C . SER A 1 90 ? -44.558 -26.269 -18.981 1.00 31.16 90 SER A C 1
ATOM 681 O O . SER A 1 90 ? -44.655 -27.246 -19.722 1.00 31.16 90 SER A O 1
ATOM 683 N N . ILE A 1 91 ? -44.312 -26.352 -17.669 1.00 29.05 91 ILE A N 1
ATOM 684 C CA . ILE A 1 91 ? -44.738 -27.491 -16.836 1.00 29.05 91 ILE A CA 1
ATOM 685 C C . ILE A 1 91 ? -45.200 -26.949 -15.472 1.00 29.05 91 ILE A C 1
ATOM 687 O O . ILE A 1 91 ? -44.561 -26.070 -14.899 1.00 29.05 91 ILE A O 1
ATOM 691 N N . ASP A 1 92 ? -46.350 -27.481 -15.075 1.00 26.59 92 ASP A N 1
ATOM 692 C CA . ASP A 1 92 ? -47.359 -27.127 -14.076 1.00 26.59 92 ASP A CA 1
ATOM 693 C C . ASP A 1 92 ? -46.960 -26.879 -12.608 1.00 26.59 92 ASP A C 1
ATOM 695 O O . ASP A 1 92 ? -46.027 -27.465 -12.058 1.00 26.59 92 ASP A O 1
ATOM 699 N N . GLU A 1 93 ? -47.798 -26.039 -11.988 1.00 32.97 93 GLU A N 1
ATOM 700 C CA . GLU A 1 93 ? -48.087 -25.930 -10.555 1.00 32.97 93 GLU A CA 1
ATOM 701 C C . GLU A 1 93 ? -49.088 -27.015 -10.107 1.00 32.97 93 GLU A C 1
ATOM 703 O O . GLU A 1 93 ? -50.013 -27.335 -10.844 1.00 32.97 93 GLU A O 1
ATOM 708 N N . ASP A 1 94 ? -48.944 -27.494 -8.868 1.00 28.67 94 ASP A N 1
ATOM 709 C CA . ASP A 1 94 ? -50.001 -28.002 -7.970 1.00 28.67 94 ASP A CA 1
ATOM 710 C C . ASP A 1 94 ? -49.347 -28.118 -6.568 1.00 28.67 94 ASP A C 1
ATOM 712 O O . ASP A 1 94 ? -48.313 -28.763 -6.428 1.00 28.67 94 ASP A O 1
ATOM 716 N N . GLY A 1 95 ? -49.808 -27.536 -5.459 1.00 27.58 95 GLY A N 1
ATOM 717 C CA . GLY A 1 95 ? -50.984 -26.728 -5.190 1.00 27.58 95 GLY A CA 1
ATOM 718 C C . GLY A 1 95 ? -51.076 -26.369 -3.693 1.00 27.58 95 GLY A C 1
ATOM 719 O O . GLY A 1 95 ? -50.171 -26.642 -2.903 1.00 27.58 95 GLY A O 1
ATOM 720 N N . VAL A 1 96 ? -52.258 -25.858 -3.335 1.00 27.73 96 VAL A N 1
ATOM 721 C CA . VAL A 1 96 ? -52.835 -25.611 -1.995 1.00 27.73 96 VAL A CA 1
ATOM 722 C C . VAL A 1 96 ? -52.766 -24.168 -1.478 1.00 27.73 96 VAL A C 1
ATOM 724 O O . VAL A 1 96 ? -52.036 -23.801 -0.563 1.00 27.73 96 VAL A O 1
ATOM 727 N N . GLU A 1 97 ? -53.689 -23.391 -2.034 1.00 30.44 97 GLU A N 1
ATOM 728 C CA . GLU A 1 97 ? -54.350 -22.223 -1.458 1.00 30.44 97 GLU A CA 1
ATOM 729 C C . GLU A 1 97 ? -55.601 -22.687 -0.665 1.00 30.44 97 GLU A C 1
ATOM 731 O O . GLU A 1 97 ? -56.348 -23.530 -1.174 1.00 30.44 97 GLU A O 1
ATOM 736 N N . LYS A 1 98 ? -55.836 -22.164 0.559 1.00 30.27 98 LYS A N 1
ATOM 737 C CA . LYS A 1 98 ? -57.161 -21.771 1.122 1.00 30.27 98 LYS A CA 1
ATOM 738 C C . LYS A 1 98 ? -57.141 -21.504 2.636 1.00 30.27 98 LYS A C 1
ATOM 740 O O . LYS A 1 98 ? -56.948 -22.434 3.409 1.00 30.27 98 LYS A O 1
ATOM 745 N N . MET A 1 99 ? -57.493 -20.264 3.003 1.00 27.33 99 MET A N 1
ATOM 746 C CA . MET A 1 99 ? -58.143 -19.741 4.234 1.00 27.33 99 MET A CA 1
ATOM 747 C C . MET A 1 99 ? -57.526 -18.356 4.510 1.00 27.33 99 MET A C 1
ATOM 749 O O . MET A 1 99 ? -56.331 -18.281 4.733 1.00 27.33 99 MET A O 1
ATOM 753 N N . LEU A 1 100 ? -58.200 -17.208 4.490 1.00 31.22 100 LEU A N 1
ATOM 754 C CA . LEU A 1 100 ? -59.612 -16.848 4.549 1.00 31.22 100 LEU A CA 1
ATOM 755 C C . LEU A 1 100 ? -59.798 -15.524 3.797 1.00 31.22 100 LEU A C 1
ATOM 757 O O . LEU A 1 100 ? -59.020 -14.589 3.963 1.00 31.22 100 LEU A O 1
ATOM 761 N N . ASP A 1 101 ? -60.868 -15.474 3.018 1.00 29.44 101 ASP A N 1
ATOM 762 C CA . ASP A 1 101 ? -61.420 -14.283 2.391 1.00 29.44 101 ASP A CA 1
ATOM 763 C C . ASP A 1 101 ? -62.642 -13.838 3.214 1.00 29.44 101 ASP A C 1
ATOM 765 O O . ASP A 1 101 ? -63.357 -14.687 3.761 1.00 29.44 101 ASP A O 1
ATOM 769 N N . GLY A 1 102 ? -62.911 -12.532 3.270 1.00 29.17 102 GLY A N 1
ATOM 770 C CA . GLY A 1 102 ? -64.226 -12.020 3.667 1.00 29.17 102 GLY A CA 1
ATOM 771 C C . GLY A 1 102 ? -64.231 -10.790 4.572 1.00 29.17 102 GLY A C 1
ATOM 772 O O . GLY A 1 102 ? -64.203 -10.911 5.793 1.00 29.17 102 GLY A O 1
ATOM 773 N N . GLY A 1 103 ? -64.420 -9.607 3.977 1.00 26.17 103 GLY A N 1
ATOM 774 C CA . GLY A 1 103 ? -64.846 -8.422 4.730 1.00 26.17 103 GLY A CA 1
ATOM 775 C C . GLY A 1 103 ? -64.774 -7.094 3.980 1.00 26.17 103 GLY A C 1
ATOM 776 O O . GLY A 1 103 ? -63.987 -6.229 4.337 1.00 26.17 103 GLY A O 1
ATOM 777 N N . SER A 1 104 ? -65.599 -6.920 2.946 1.00 28.91 104 SER A N 1
ATOM 778 C CA . SER A 1 104 ? -65.760 -5.680 2.171 1.00 28.91 104 SER A CA 1
ATOM 779 C C . SER A 1 104 ? -66.248 -4.476 2.997 1.00 28.91 104 SER A C 1
ATOM 781 O O . SER A 1 104 ? -67.204 -4.653 3.749 1.00 28.91 104 SER A O 1
ATOM 783 N N . PHE A 1 105 ? -65.783 -3.249 2.704 1.00 27.45 105 PHE A N 1
ATOM 784 C CA . PHE A 1 105 ? -66.692 -2.109 2.456 1.00 27.45 105 PHE A CA 1
ATOM 785 C C . PHE A 1 105 ? -66.023 -0.896 1.759 1.00 27.45 105 PHE A C 1
ATOM 787 O O . PHE A 1 105 ? -65.158 -0.232 2.312 1.00 27.45 105 PHE A O 1
ATOM 794 N N . VAL A 1 106 ? -66.476 -0.655 0.524 1.00 30.25 106 VAL A N 1
ATOM 795 C CA . VAL A 1 106 ? -66.855 0.604 -0.161 1.00 30.25 106 VAL A CA 1
ATOM 796 C C . VAL A 1 106 ? -66.034 1.908 0.011 1.00 30.25 106 VAL A C 1
ATOM 798 O O . VAL A 1 106 ? -65.922 2.512 1.067 1.00 30.25 106 VAL A O 1
ATOM 801 N N . SER A 1 107 ? -65.630 2.383 -1.169 1.00 32.69 107 SER A N 1
ATOM 802 C CA . SER A 1 107 ? -65.083 3.658 -1.664 1.00 32.69 107 SER A CA 1
ATOM 803 C C . SER A 1 107 ? -65.712 4.999 -1.228 1.00 32.69 107 SER A C 1
ATOM 805 O O . SER A 1 107 ? -66.934 5.126 -1.192 1.00 32.69 107 SER A O 1
ATOM 807 N N . GLY A 1 108 ? -64.879 6.055 -1.156 1.00 27.42 108 GLY A N 1
ATOM 808 C CA . GLY A 1 108 ? -65.290 7.463 -1.353 1.00 27.42 108 GLY A CA 1
ATOM 809 C C . GLY A 1 108 ? -64.251 8.529 -0.916 1.00 27.42 108 GLY A C 1
ATOM 810 O O . GLY A 1 108 ? -63.825 8.467 0.230 1.00 27.42 108 GLY A O 1
ATOM 811 N N . PRO A 1 109 ? -63.842 9.506 -1.765 1.00 48.72 109 PRO A N 1
ATOM 812 C CA . PRO A 1 109 ? -62.689 10.402 -1.539 1.00 48.72 109 PRO A CA 1
ATOM 813 C C . PRO A 1 109 ? -63.073 11.815 -1.051 1.00 48.72 109 PRO A C 1
ATOM 815 O O . PRO A 1 109 ? -64.163 12.275 -1.369 1.00 48.72 109 PRO A O 1
ATOM 818 N N . TYR A 1 110 ? -62.167 12.558 -0.388 1.00 26.72 110 TYR A N 1
ATOM 819 C CA . TYR A 1 110 ? -62.233 14.034 -0.310 1.00 26.72 110 TYR A CA 1
ATOM 820 C C . TYR A 1 110 ? -60.875 14.685 0.052 1.00 26.72 110 TYR A C 1
ATOM 822 O O . TYR A 1 110 ? -60.166 14.229 0.942 1.00 26.72 110 TYR A O 1
ATOM 830 N N . VAL A 1 111 ? -60.554 15.784 -0.638 1.00 35.41 111 VAL A N 1
ATOM 831 C CA . VAL A 1 111 ? -59.442 16.747 -0.438 1.00 35.41 111 VAL A CA 1
ATOM 832 C C . VAL A 1 111 ? -60.104 18.144 -0.308 1.00 35.41 111 VAL A C 1
ATOM 834 O O . VAL A 1 111 ? -61.248 18.283 -0.744 1.00 35.41 111 VAL A O 1
ATOM 837 N N . PRO A 1 112 ? -59.417 19.241 0.064 1.00 51.97 112 PRO A N 1
ATOM 838 C CA . PRO A 1 112 ? -58.800 19.643 1.336 1.00 51.97 112 PRO A CA 1
ATOM 839 C C . PRO A 1 112 ? -59.559 20.841 1.983 1.00 51.97 112 PRO A C 1
ATOM 841 O O . PRO A 1 112 ? -60.470 21.407 1.375 1.00 51.97 112 PRO A O 1
ATOM 844 N N . ARG A 1 113 ? -59.156 21.332 3.170 1.00 30.94 113 ARG A N 1
ATOM 845 C CA . ARG A 1 113 ? -59.575 22.680 3.619 1.00 30.94 113 ARG A CA 1
ATOM 846 C C . ARG A 1 113 ? -58.546 23.404 4.491 1.00 30.94 113 ARG A C 1
ATOM 848 O O . ARG A 1 113 ? -58.140 22.927 5.540 1.00 30.94 113 ARG A O 1
ATOM 855 N N . THR A 1 114 ? -58.200 24.597 4.021 1.00 38.31 114 THR A N 1
ATOM 856 C CA . THR A 1 114 ? -57.459 25.692 4.658 1.00 38.31 114 THR A CA 1
ATOM 857 C C . THR A 1 114 ? -58.338 26.537 5.596 1.00 38.31 114 THR A C 1
ATOM 859 O O . THR A 1 114 ? -59.511 26.764 5.290 1.00 38.31 114 THR A O 1
ATOM 862 N N . GLY A 1 115 ? -57.739 27.126 6.635 1.00 29.64 115 GLY A N 1
ATOM 863 C CA . GLY A 1 115 ? -58.241 28.270 7.428 1.00 29.64 115 GLY A CA 1
ATOM 864 C C . GLY A 1 115 ? -57.389 28.385 8.699 1.00 29.64 115 GLY A C 1
ATOM 865 O O . GLY A 1 115 ? -57.263 27.394 9.399 1.00 29.64 115 GLY A O 1
ATOM 866 N N . ARG A 1 116 ? -56.591 29.426 8.975 1.00 35.31 116 ARG A N 1
ATOM 867 C CA . ARG A 1 116 ? -56.781 30.892 9.083 1.00 35.31 116 ARG A CA 1
ATOM 868 C C . ARG A 1 116 ? -57.720 31.324 10.221 1.00 35.31 116 ARG A C 1
ATOM 870 O O . ARG A 1 116 ? -58.929 31.160 10.119 1.00 35.31 116 ARG A O 1
ATOM 877 N N . GLY A 1 117 ? -57.120 31.992 11.211 1.00 29.73 117 GLY A N 1
ATOM 878 C CA . GLY A 1 117 ? -57.718 32.757 12.317 1.00 29.73 117 GLY A CA 1
ATOM 879 C C . GLY A 1 117 ? -56.873 32.531 13.576 1.00 29.73 117 GLY A C 1
ATOM 880 O O . GLY A 1 117 ? -56.561 31.387 13.858 1.00 29.73 117 GLY A O 1
ATOM 881 N N . GLY A 1 118 ? -56.396 33.496 14.357 1.00 30.38 118 GLY A N 1
ATOM 882 C CA . GLY A 1 118 ? -56.526 34.951 14.460 1.00 30.38 118 GLY A CA 1
ATOM 883 C C . GLY A 1 118 ? -55.864 35.340 15.804 1.00 30.38 118 GLY A C 1
ATOM 884 O O . GLY A 1 118 ? -55.852 34.510 16.709 1.00 30.38 118 GLY A O 1
ATOM 885 N N . GLY A 1 119 ? -55.266 36.537 15.909 1.00 31.47 119 GLY A N 1
ATOM 886 C CA . GLY A 1 119 ? -54.611 37.070 17.131 1.00 31.47 119 GLY A CA 1
ATOM 887 C C . GLY A 1 119 ? -55.572 37.299 18.318 1.00 31.47 119 GLY A C 1
ATOM 888 O O . GLY A 1 119 ? -56.734 36.901 18.207 1.00 31.47 119 GLY A O 1
ATOM 889 N N . PRO A 1 120 ? -55.156 37.934 19.442 1.00 45.56 120 PRO A N 1
ATOM 890 C CA . PRO A 1 120 ? -54.331 39.163 19.557 1.00 45.56 120 PRO A CA 1
ATOM 891 C C . PRO A 1 120 ? -53.106 38.975 20.502 1.00 45.56 120 PRO A C 1
ATOM 893 O O . PRO A 1 120 ? -53.017 37.954 21.166 1.00 45.56 120 PRO A O 1
ATOM 896 N N . GLY A 1 121 ? -52.060 39.805 20.597 1.00 34.78 121 GLY A N 1
ATOM 897 C CA . GLY A 1 121 ? -51.940 41.265 20.588 1.00 34.78 121 GLY A CA 1
ATOM 898 C C . GLY A 1 121 ? -51.738 41.766 22.029 1.00 34.78 121 GLY A C 1
ATOM 899 O O . GLY A 1 121 ? -52.720 41.800 22.759 1.00 34.78 121 GLY A O 1
ATOM 900 N N . TYR A 1 122 ? -50.504 42.121 22.424 1.00 36.38 122 TYR A N 1
ATOM 901 C CA . TYR A 1 122 ? -50.205 43.070 23.510 1.00 36.38 122 TYR A CA 1
ATOM 902 C C . TYR A 1 122 ? -48.785 43.659 23.352 1.00 36.38 122 TYR A C 1
ATOM 904 O O . TYR A 1 122 ? -47.800 42.927 23.277 1.00 36.38 122 TYR A O 1
ATOM 912 N N . ASP A 1 123 ? -48.779 44.988 23.255 1.00 34.12 123 ASP A N 1
ATOM 913 C CA . ASP A 1 123 ? -47.733 46.008 23.455 1.00 34.12 123 ASP A CA 1
ATOM 914 C C . ASP A 1 123 ? -46.994 45.819 24.806 1.00 34.12 123 ASP A C 1
ATOM 916 O O . ASP A 1 123 ? -47.489 45.086 25.658 1.00 34.12 123 ASP A O 1
ATOM 920 N N . ASP A 1 124 ? -45.915 46.480 25.226 1.00 35.47 124 ASP A N 1
ATOM 921 C CA . ASP A 1 124 ? -44.884 47.418 24.750 1.00 35.47 124 ASP A CA 1
ATOM 922 C C . ASP A 1 124 ? -44.178 47.872 26.059 1.00 35.47 124 ASP A C 1
ATOM 924 O O . ASP A 1 124 ? -44.843 47.994 27.087 1.00 35.47 124 ASP A O 1
ATOM 928 N N . ASN A 1 125 ? -42.873 48.152 25.999 1.00 34.84 125 ASN A N 1
ATOM 929 C CA . ASN A 1 125 ? -42.068 48.969 26.927 1.00 34.84 125 ASN A CA 1
ATOM 930 C C . ASN A 1 125 ? -41.914 48.625 28.429 1.00 34.84 125 ASN A C 1
ATOM 932 O O . ASN A 1 125 ? -42.870 48.427 29.172 1.00 34.84 125 ASN A O 1
ATOM 936 N N . GLY A 1 126 ? -40.677 48.787 28.924 1.00 29.53 126 GLY A N 1
ATOM 937 C CA . GLY A 1 126 ? -40.434 49.123 30.332 1.00 29.53 126 GLY A CA 1
ATOM 938 C C . GLY A 1 126 ? -39.035 48.797 30.841 1.00 29.53 126 GLY A C 1
ATOM 939 O O . GLY A 1 126 ? -38.733 47.644 31.102 1.00 29.53 126 GLY A O 1
ATOM 940 N N . ASN A 1 127 ? -38.226 49.838 30.974 1.00 35.78 127 ASN A N 1
ATOM 941 C CA . ASN A 1 127 ? -36.822 49.884 31.368 1.00 35.78 127 ASN A CA 1
ATOM 942 C C . ASN A 1 127 ? -36.642 49.906 32.912 1.00 35.78 127 ASN A C 1
ATOM 944 O O . ASN A 1 127 ? -37.615 50.131 33.632 1.00 35.78 127 ASN A O 1
ATOM 948 N N . ASP A 1 128 ? -35.377 49.799 33.338 1.00 34.03 128 ASP A N 1
ATOM 949 C CA . ASP A 1 128 ? -34.752 50.337 34.571 1.00 34.03 128 ASP A CA 1
ATOM 950 C C . ASP A 1 128 ? -34.563 49.416 35.809 1.00 34.03 128 ASP A C 1
ATOM 952 O O . ASP A 1 128 ? -35.501 49.041 36.508 1.00 34.03 128 ASP A O 1
ATOM 956 N N . ASP A 1 129 ? -33.272 49.116 36.029 1.00 36.22 129 ASP A N 1
ATOM 957 C CA . ASP A 1 129 ? -32.428 49.356 37.219 1.00 36.22 129 ASP A CA 1
ATOM 958 C C . ASP A 1 129 ? -32.680 48.689 38.592 1.00 36.22 129 ASP A C 1
ATOM 960 O O . ASP A 1 129 ? -33.732 48.827 39.204 1.00 36.22 129 ASP A O 1
ATOM 964 N N . GLU A 1 130 ? -31.598 48.056 39.088 1.00 36.50 130 GLU A N 1
ATOM 965 C CA . GLU A 1 130 ? -30.978 48.106 40.443 1.00 36.50 130 GLU A CA 1
ATOM 966 C C . GLU A 1 130 ? -30.400 46.722 40.837 1.00 36.50 130 GLU A C 1
ATOM 968 O O . GLU A 1 130 ? -31.110 45.728 40.945 1.00 36.50 130 GLU A O 1
ATOM 973 N N . GLU A 1 131 ? -29.073 46.548 40.780 1.00 33.97 131 GLU A N 1
ATOM 974 C CA . GLU A 1 131 ? -28.103 46.709 41.891 1.00 33.97 131 GLU A CA 1
ATOM 975 C C . GLU A 1 131 ? -28.097 45.535 42.905 1.00 33.97 131 GLU A C 1
ATOM 977 O O . GLU A 1 131 ? -28.951 45.449 43.783 1.00 33.97 131 GLU A O 1
ATOM 982 N N . ASN A 1 132 ? -27.111 44.626 42.804 1.00 32.91 132 ASN A N 1
ATOM 983 C CA . ASN A 1 132 ? -25.970 44.513 43.740 1.00 32.91 132 ASN A CA 1
ATOM 984 C C . ASN A 1 132 ? -25.338 43.104 43.866 1.00 32.91 132 ASN A C 1
ATOM 986 O O . ASN A 1 132 ? -26.013 42.088 44.011 1.00 32.91 132 ASN A O 1
ATOM 990 N N . ASP A 1 133 ? -24.002 43.170 43.892 1.00 31.64 133 ASP A N 1
ATOM 991 C CA . ASP A 1 133 ? -23.002 42.388 44.632 1.00 31.64 133 ASP A CA 1
ATOM 992 C C . ASP A 1 133 ? -22.461 41.020 44.157 1.00 31.64 133 ASP A C 1
ATOM 994 O O . ASP A 1 133 ? -23.071 39.963 44.281 1.00 31.64 133 ASP A O 1
ATOM 998 N N . GLU A 1 134 ? -21.198 41.124 43.708 1.00 32.56 134 GLU A N 1
ATOM 999 C CA . GLU A 1 134 ? -19.995 40.379 44.125 1.00 32.56 134 GLU A CA 1
ATOM 1000 C C . GLU A 1 134 ? -19.993 38.836 44.090 1.00 32.56 134 GLU A C 1
ATOM 1002 O O . GLU A 1 134 ? -20.634 38.159 44.885 1.00 32.56 134 GLU A O 1
ATOM 1007 N N . VAL A 1 135 ? -19.112 38.264 43.253 1.00 32.56 135 VAL A N 1
ATOM 1008 C CA . VAL A 1 135 ? -17.804 37.673 43.643 1.00 32.56 135 VAL A CA 1
ATOM 1009 C C . VAL A 1 135 ? -17.166 37.004 42.399 1.00 32.56 135 VAL A C 1
ATOM 1011 O O . VAL A 1 135 ? -17.759 36.149 41.750 1.00 32.56 135 VAL A O 1
ATOM 1014 N N . SER A 1 136 ? -15.936 37.416 42.070 1.00 37.00 136 SER A N 1
ATOM 1015 C CA . SER A 1 136 ? -14.980 36.783 41.123 1.00 37.00 136 SER A CA 1
ATOM 1016 C C . SER A 1 136 ? -14.275 35.582 41.816 1.00 37.00 136 SER A C 1
ATOM 1018 O O . SER A 1 136 ? -14.301 35.595 43.048 1.00 37.00 136 SER A O 1
ATOM 1020 N N . PRO A 1 137 ? -13.556 34.617 41.174 1.00 46.84 137 PRO A N 1
ATOM 1021 C CA . PRO A 1 137 ? -12.902 34.706 39.858 1.00 46.84 137 PRO A CA 1
ATOM 1022 C C . PRO A 1 137 ? -12.812 33.388 39.021 1.00 46.84 137 PRO A C 1
ATOM 1024 O O . PRO A 1 137 ? -13.333 32.344 39.391 1.00 46.84 137 PRO A O 1
ATOM 1027 N N . GLU A 1 138 ? -12.071 33.480 37.904 1.00 29.83 138 GLU A N 1
ATOM 1028 C CA . GLU A 1 138 ? -11.396 32.404 37.136 1.00 29.83 138 GLU A CA 1
ATOM 1029 C C . GLU A 1 138 ? -12.163 31.651 36.018 1.00 29.83 138 GLU A C 1
ATOM 1031 O O . GLU A 1 138 ? -12.640 30.532 36.160 1.00 29.83 138 GLU A O 1
ATOM 1036 N N . GLY A 1 139 ? -12.115 32.238 34.812 1.00 28.92 139 GLY A N 1
ATOM 1037 C CA . GLY A 1 139 ? -11.280 31.674 33.737 1.00 28.92 139 GLY A CA 1
ATOM 1038 C C . GLY A 1 139 ? -11.867 30.595 32.816 1.00 28.92 139 GLY A C 1
ATOM 1039 O O . GLY A 1 139 ? -11.305 29.508 32.723 1.00 28.92 139 GLY A O 1
ATOM 1040 N N . ARG A 1 140 ? -12.909 30.915 32.036 1.00 28.91 140 ARG A N 1
ATOM 1041 C CA . ARG A 1 140 ? -13.256 30.193 30.791 1.00 28.91 140 ARG A CA 1
ATOM 1042 C C . ARG A 1 140 ? -12.679 30.933 29.574 1.00 28.91 140 ARG A C 1
ATOM 1044 O O . ARG A 1 140 ? -12.926 32.132 29.466 1.00 28.91 140 ARG A O 1
ATOM 1051 N N . PRO A 1 141 ? -11.979 30.272 28.634 1.00 32.19 141 PRO A N 1
ATOM 1052 C CA . PRO A 1 141 ? -11.754 30.845 27.316 1.00 32.19 141 PRO A CA 1
ATOM 1053 C C . PRO A 1 141 ? -13.010 30.640 26.461 1.00 32.19 141 PRO A C 1
ATOM 1055 O O . PRO A 1 141 ? -13.382 29.514 26.132 1.00 32.19 141 PRO A O 1
ATOM 1058 N N . GLU A 1 142 ? -13.674 31.745 26.127 1.00 31.33 142 GLU A N 1
ATOM 1059 C CA . GLU A 1 142 ? -14.663 31.802 25.054 1.00 31.33 142 GLU A CA 1
ATOM 1060 C C . GLU A 1 142 ? -13.976 31.532 23.710 1.00 31.33 142 GLU A C 1
ATOM 1062 O O . GLU A 1 142 ? -12.898 32.055 23.414 1.00 31.33 142 GLU A O 1
ATOM 1067 N N . ALA A 1 143 ? -14.605 30.680 22.902 1.00 34.31 143 ALA A N 1
ATOM 1068 C CA . ALA A 1 143 ? -14.198 30.406 21.538 1.00 34.31 143 ALA A CA 1
ATOM 1069 C C . ALA A 1 143 ? -14.396 31.668 20.687 1.00 34.31 143 ALA A C 1
ATOM 1071 O O . ALA A 1 143 ? -15.519 32.111 20.457 1.00 34.31 143 ALA A O 1
ATOM 1072 N N . ASN A 1 144 ? -13.282 32.240 20.240 1.00 29.80 144 ASN A N 1
ATOM 1073 C CA . ASN A 1 144 ? -13.230 33.387 19.346 1.00 29.80 144 ASN A CA 1
ATOM 1074 C C . ASN A 1 144 ? -13.414 32.927 17.880 1.00 29.80 144 ASN A C 1
ATOM 1076 O O . ASN A 1 144 ? -12.574 32.157 17.402 1.00 29.80 144 ASN A O 1
ATOM 1080 N N . PRO A 1 145 ? -14.447 33.368 17.136 1.00 42.97 145 PRO A N 1
ATOM 1081 C CA . PRO A 1 145 ? -14.566 33.121 15.706 1.00 42.97 145 PRO A CA 1
ATOM 1082 C C . PRO A 1 145 ? -14.002 34.329 14.945 1.00 42.97 145 PRO A C 1
ATOM 1084 O O . PRO A 1 145 ? -14.754 35.198 14.519 1.00 42.97 145 PRO A O 1
ATOM 1087 N N . ASP A 1 146 ? -12.675 34.418 14.807 1.00 33.03 146 ASP A N 1
ATOM 1088 C CA . ASP A 1 146 ? -12.034 35.608 14.209 1.00 33.03 146 ASP A CA 1
ATOM 1089 C C . ASP A 1 146 ? -10.942 35.276 13.177 1.00 33.03 146 ASP A C 1
ATOM 1091 O O . ASP A 1 146 ? -9.957 35.995 13.021 1.00 33.03 146 ASP A O 1
ATOM 1095 N N . TRP A 1 147 ? -11.120 34.184 12.424 1.00 39.16 147 TRP A N 1
ATOM 1096 C CA . TRP A 1 147 ? -10.281 33.897 11.249 1.00 39.16 147 TRP A CA 1
ATOM 1097 C C . TRP A 1 147 ? -10.813 34.538 9.950 1.00 39.16 147 TRP A C 1
ATOM 1099 O O . TRP A 1 147 ? -10.070 34.650 8.980 1.00 39.16 147 TRP A O 1
ATOM 1109 N N . GLU A 1 148 ? -12.049 35.056 9.933 1.00 35.31 148 GLU A N 1
ATOM 1110 C CA . GLU A 1 148 ? -12.648 35.719 8.756 1.00 35.31 148 GLU A CA 1
ATOM 1111 C C . GLU A 1 148 ? -12.294 37.218 8.612 1.00 35.31 148 GLU A C 1
ATOM 1113 O O . GLU A 1 148 ? -12.748 37.874 7.675 1.00 35.31 148 GLU A O 1
ATOM 1118 N N . ARG A 1 149 ? -11.442 37.790 9.482 1.00 35.09 149 ARG A N 1
ATOM 1119 C CA . ARG A 1 149 ? -11.045 39.217 9.420 1.00 35.09 149 ARG A CA 1
ATOM 1120 C C . ARG A 1 149 ? -9.567 39.515 9.157 1.00 35.09 149 ARG A C 1
ATOM 1122 O O . ARG A 1 149 ? -9.183 40.679 9.171 1.00 35.09 149 ARG A O 1
ATOM 1129 N N . GLN A 1 150 ? -8.752 38.521 8.800 1.00 32.34 150 GLN A N 1
ATOM 1130 C CA . GLN A 1 150 ? -7.351 38.734 8.380 1.00 32.34 150 GLN A CA 1
ATOM 1131 C C . GLN A 1 150 ? -7.109 38.641 6.862 1.00 32.34 150 GLN A C 1
ATOM 1133 O O . GLN A 1 150 ? -5.989 38.404 6.424 1.00 32.34 150 GLN A O 1
ATOM 1138 N N . VAL A 1 151 ? -8.136 38.901 6.044 1.00 36.06 151 VAL A N 1
ATOM 1139 C CA . VAL A 1 151 ? -7.998 39.063 4.577 1.00 36.06 151 VAL A CA 1
ATOM 1140 C C . VAL A 1 151 ? -8.216 40.525 4.134 1.00 36.06 151 VAL A C 1
ATOM 1142 O O . VAL A 1 151 ? -8.180 40.831 2.950 1.00 36.06 151 VAL A O 1
ATOM 1145 N N . ALA A 1 152 ? -8.409 41.463 5.070 1.00 35.84 152 ALA A N 1
ATOM 1146 C CA . ALA A 1 152 ? -8.834 42.830 4.744 1.00 35.84 152 ALA A CA 1
ATOM 1147 C C . ALA A 1 152 ? -7.755 43.931 4.837 1.00 35.84 152 ALA A C 1
ATOM 1149 O O . ALA A 1 152 ? -8.076 45.063 4.503 1.00 35.84 152 ALA A O 1
ATOM 1150 N N . ASP A 1 153 ? -6.508 43.643 5.233 1.00 35.31 153 ASP A N 1
ATOM 1151 C CA . ASP A 1 153 ? -5.459 44.678 5.365 1.00 35.31 153 ASP A CA 1
ATOM 1152 C C . ASP A 1 153 ? -4.075 44.199 4.880 1.00 35.31 153 ASP A C 1
ATOM 1154 O O . ASP A 1 153 ? -3.119 44.065 5.645 1.00 35.31 153 ASP A O 1
ATOM 1158 N N . MET A 1 154 ? -3.940 43.974 3.571 1.00 32.72 154 MET A N 1
ATOM 1159 C CA . MET A 1 154 ? -2.632 44.002 2.907 1.00 32.72 154 MET A CA 1
ATOM 1160 C C . MET A 1 154 ? -2.637 45.046 1.779 1.00 32.72 154 MET A C 1
ATOM 1162 O O . MET A 1 154 ? -3.611 45.116 1.032 1.00 32.72 154 MET A O 1
ATOM 1166 N N . PRO A 1 155 ? -1.586 45.882 1.675 1.00 33.59 155 PRO A N 1
ATOM 1167 C CA . PRO A 1 155 ? -1.590 47.084 0.848 1.00 33.59 155 PRO A CA 1
ATOM 1168 C C . PRO A 1 155 ? -1.515 46.790 -0.656 1.00 33.59 155 PRO A C 1
ATOM 1170 O O . PRO A 1 155 ? -0.763 45.923 -1.101 1.00 33.59 155 PRO A O 1
ATOM 1173 N N . ASP A 1 156 ? -2.268 47.587 -1.419 1.00 39.22 156 ASP A N 1
ATOM 1174 C CA . ASP A 1 156 ? -2.206 47.719 -2.876 1.00 39.22 156 ASP A CA 1
ATOM 1175 C C . ASP A 1 156 ? -0.798 48.128 -3.336 1.00 39.22 156 ASP A C 1
ATOM 1177 O O . ASP A 1 156 ? -0.449 49.309 -3.327 1.00 39.22 156 ASP A O 1
ATOM 1181 N N . GLU A 1 157 ? 0.010 47.169 -3.789 1.00 39.69 157 GLU A N 1
ATOM 1182 C CA . GLU A 1 157 ? 1.197 47.470 -4.594 1.00 39.69 157 GLU A CA 1
ATOM 1183 C C . GLU A 1 157 ? 1.555 46.307 -5.535 1.00 39.69 157 GLU A C 1
ATOM 1185 O O . GLU A 1 157 ? 2.525 45.582 -5.339 1.00 39.69 157 GLU A O 1
ATOM 1190 N N . ALA A 1 158 ? 0.743 46.113 -6.579 1.00 28.34 158 ALA A N 1
ATOM 1191 C CA . ALA A 1 158 ? 1.130 45.356 -7.775 1.00 28.34 158 ALA A CA 1
ATOM 1192 C C . ALA A 1 158 ? 0.220 45.712 -8.963 1.00 28.34 158 ALA A C 1
ATOM 1194 O O . ALA A 1 158 ? -0.581 44.907 -9.431 1.00 28.34 158 ALA A O 1
ATOM 1195 N N . ALA A 1 159 ? 0.347 46.944 -9.454 1.00 34.19 159 ALA A N 1
ATOM 1196 C CA . ALA A 1 159 ? -0.194 47.358 -10.743 1.00 34.19 159 ALA A CA 1
ATOM 1197 C C . ALA A 1 159 ? 0.953 47.792 -11.661 1.00 34.19 159 ALA A C 1
ATOM 1199 O O . ALA A 1 159 ? 1.140 48.977 -11.907 1.00 34.19 159 ALA A O 1
ATOM 1200 N N . GLU A 1 160 ? 1.726 46.832 -12.167 1.00 38.91 160 GLU A N 1
ATOM 1201 C CA . GLU A 1 160 ? 2.413 46.972 -13.451 1.00 38.91 160 GLU A CA 1
ATOM 1202 C C . GLU A 1 160 ? 2.859 45.596 -13.959 1.00 38.91 160 GLU A C 1
ATOM 1204 O O . GLU A 1 160 ? 3.286 44.746 -13.186 1.00 38.91 160 GLU A O 1
ATOM 1209 N N . ILE A 1 161 ? 2.799 45.423 -15.282 1.00 31.66 161 ILE A N 1
ATOM 1210 C CA . ILE A 1 161 ? 3.082 44.204 -16.063 1.00 31.66 161 ILE A CA 1
ATOM 1211 C C . ILE A 1 161 ? 1.864 43.280 -16.266 1.00 31.66 161 ILE A C 1
ATOM 1213 O O . ILE A 1 161 ? 1.890 42.093 -15.970 1.00 31.66 161 ILE A O 1
ATOM 1217 N N . GLU A 1 162 ? 0.826 43.807 -16.920 1.00 27.48 162 GLU A N 1
ATOM 1218 C CA . GLU A 1 162 ? 0.013 42.997 -17.838 1.00 27.48 162 GLU A CA 1
ATOM 1219 C C . GLU A 1 162 ? -0.489 43.855 -19.011 1.00 27.48 162 GLU A C 1
ATOM 1221 O O . GLU A 1 162 ? -1.569 44.439 -19.014 1.00 27.48 162 GLU A O 1
ATOM 1226 N N . ALA A 1 163 ? 0.363 43.985 -20.028 1.00 31.09 163 ALA A N 1
ATOM 1227 C CA . ALA A 1 163 ? -0.012 44.509 -21.334 1.00 31.09 163 ALA A CA 1
ATOM 1228 C C . ALA A 1 163 ? 0.862 43.848 -22.399 1.00 31.09 163 ALA A C 1
ATOM 1230 O O . ALA A 1 163 ? 1.894 44.395 -22.775 1.00 31.09 163 ALA A O 1
ATOM 1231 N N . GLN A 1 164 ? 0.454 42.657 -22.847 1.00 31.16 164 GLN A N 1
ATOM 1232 C CA . GLN A 1 164 ? 0.584 42.148 -24.221 1.00 31.16 164 GLN A CA 1
ATOM 1233 C C . GLN A 1 164 ? 0.280 40.648 -24.233 1.00 31.16 164 GLN A C 1
ATOM 1235 O O . GLN A 1 164 ? 1.190 39.846 -24.073 1.00 31.16 164 GLN A O 1
ATOM 1240 N N . GLN A 1 165 ? -0.981 40.277 -24.479 1.00 28.92 165 GLN A N 1
ATOM 1241 C CA . GLN A 1 165 ? -1.342 39.121 -25.314 1.00 28.92 165 GLN A CA 1
ATOM 1242 C C . GLN A 1 165 ? -2.864 39.027 -25.500 1.00 28.92 165 GLN A C 1
ATOM 1244 O O . GLN A 1 165 ? -3.536 38.141 -24.994 1.00 28.92 165 GLN A O 1
ATOM 1249 N N . GLU A 1 166 ? -3.407 39.914 -26.331 1.00 28.67 166 GLU A N 1
ATOM 1250 C CA . GLU A 1 166 ? -4.646 39.637 -27.059 1.00 28.67 166 GLU A CA 1
ATOM 1251 C C . GLU A 1 166 ? -4.477 40.098 -28.505 1.00 28.67 166 GLU A C 1
ATOM 1253 O O . GLU A 1 166 ? -4.335 41.291 -28.762 1.00 28.67 166 GLU A O 1
ATOM 1258 N N . ALA A 1 167 ? -4.469 39.147 -29.447 1.00 29.95 167 ALA A N 1
ATOM 1259 C CA . ALA A 1 167 ? -5.048 39.288 -30.789 1.00 29.95 167 ALA A CA 1
ATOM 1260 C C . ALA A 1 167 ? -4.697 38.079 -31.678 1.00 29.95 167 ALA A C 1
ATOM 1262 O O . ALA A 1 167 ? -3.675 38.081 -32.360 1.00 29.95 167 ALA A O 1
ATOM 1263 N N . LYS A 1 168 ? -5.612 37.103 -31.763 1.00 30.61 168 LYS A N 1
ATOM 1264 C CA . LYS A 1 168 ? -6.374 36.761 -32.991 1.00 30.61 168 LYS A CA 1
ATOM 1265 C C . LYS A 1 168 ? -6.774 35.289 -33.051 1.00 30.61 168 LYS A C 1
ATOM 1267 O O . LYS A 1 168 ? -6.010 34.407 -33.424 1.00 30.61 168 LYS A O 1
ATOM 1272 N N . SER A 1 169 ? -8.062 35.097 -32.796 1.00 29.69 169 SER A N 1
ATOM 1273 C CA . SER A 1 169 ? -8.869 33.942 -33.163 1.00 29.69 169 SER A CA 1
ATOM 1274 C C . SER A 1 169 ? -9.633 34.214 -34.468 1.00 29.69 169 SER A C 1
ATOM 1276 O O . SER A 1 169 ? -10.233 35.277 -34.620 1.00 29.69 169 SER A O 1
ATOM 1278 N N . SER A 1 170 ? -9.705 33.180 -35.320 1.00 31.30 170 SER A N 1
ATOM 1279 C CA . SER A 1 170 ? -10.715 32.925 -36.373 1.00 31.30 170 SER A CA 1
ATOM 1280 C C . SER A 1 170 ? -10.705 33.885 -37.588 1.00 31.30 170 SER A C 1
ATOM 1282 O O . SER A 1 170 ? -10.356 35.047 -37.480 1.00 31.30 170 SER A O 1
ATOM 1284 N N . LYS A 1 171 ? -11.058 33.515 -38.825 1.00 30.20 171 LYS A N 1
ATOM 1285 C CA . LYS A 1 171 ? -12.069 32.565 -39.300 1.00 30.20 171 LYS A CA 1
ATOM 1286 C C . LYS A 1 171 ? -11.895 32.351 -40.817 1.00 30.20 171 LYS A C 1
ATOM 1288 O O . LYS A 1 171 ? -11.398 33.218 -41.529 1.00 30.20 171 LYS A O 1
ATOM 1293 N N . SER A 1 172 ? -12.369 31.201 -41.290 1.00 32.44 172 SER A N 1
ATOM 1294 C CA . SER A 1 172 ? -12.553 30.810 -42.697 1.00 32.44 172 SER A CA 1
ATOM 1295 C C . SER A 1 172 ? -13.423 31.771 -43.523 1.00 32.44 172 SER A C 1
ATOM 1297 O O . SER A 1 172 ? -14.403 32.298 -42.999 1.00 32.44 172 SER A O 1
ATOM 1299 N N . GLY A 1 173 ? -13.199 31.843 -44.841 1.00 28.55 173 GLY A N 1
ATOM 1300 C CA . GLY A 1 173 ? -14.156 32.416 -45.795 1.00 28.55 173 GLY A CA 1
ATOM 1301 C C . GLY A 1 173 ? -13.741 32.234 -47.254 1.00 28.55 173 GLY A C 1
ATOM 1302 O O . GLY A 1 173 ? -12.566 32.253 -47.574 1.00 28.55 173 GLY A O 1
ATOM 1303 N N . ARG A 1 174 ? -14.716 32.000 -48.127 1.00 30.38 174 ARG A N 1
ATOM 1304 C CA . ARG A 1 174 ? -14.648 31.394 -49.466 1.00 30.38 174 ARG A CA 1
ATOM 1305 C C . ARG A 1 174 ? -14.817 32.477 -50.560 1.00 30.38 174 ARG A C 1
ATOM 1307 O O . ARG A 1 174 ? -15.494 33.465 -50.313 1.00 30.38 174 ARG A O 1
ATOM 1314 N N . LYS A 1 175 ? -14.227 32.250 -51.749 1.00 36.34 175 LYS A N 1
ATOM 1315 C CA . LYS A 1 175 ? -14.417 32.947 -53.063 1.00 36.34 175 LYS A CA 1
ATOM 1316 C C . LYS A 1 175 ? -15.911 33.179 -53.428 1.00 36.34 175 LYS A C 1
ATOM 1318 O O . LYS A 1 175 ? -16.691 32.364 -52.922 1.00 36.34 175 LYS A O 1
ATOM 1323 N N . PRO A 1 176 ? -16.334 34.137 -54.314 1.00 43.31 176 PRO A N 1
ATOM 1324 C CA . PRO A 1 176 ? -15.910 34.253 -55.744 1.00 43.31 176 PRO A CA 1
ATOM 1325 C C . PRO A 1 176 ? -16.040 35.641 -56.477 1.00 43.31 176 PRO A C 1
ATOM 1327 O O . PRO A 1 176 ? -16.493 36.597 -55.865 1.00 43.31 176 PRO A O 1
ATOM 1330 N N . ASP A 1 177 ? -15.629 35.674 -57.771 1.00 30.97 177 ASP A N 1
ATOM 1331 C CA . ASP A 1 177 ? -15.996 36.527 -58.957 1.00 30.97 177 ASP A CA 1
ATOM 1332 C C . ASP A 1 177 ? -15.987 38.089 -58.843 1.00 30.97 177 ASP A C 1
ATOM 1334 O O . ASP A 1 177 ? -16.188 38.629 -57.770 1.00 30.97 177 ASP A O 1
ATOM 1338 N N . GLU A 1 178 ? -15.774 38.972 -59.839 1.00 32.12 178 GLU A N 1
ATOM 1339 C CA . GLU A 1 178 ? -15.593 38.977 -61.305 1.00 32.12 178 GLU A CA 1
ATOM 1340 C C . GLU A 1 178 ? -15.089 40.390 -61.757 1.00 32.12 178 GLU A C 1
ATOM 1342 O O . GLU A 1 178 ? -15.327 41.370 -61.057 1.00 32.12 178 GLU A O 1
ATOM 1347 N N . ALA A 1 179 ? -14.477 40.480 -62.954 1.00 34.00 179 ALA A N 1
ATOM 1348 C CA . ALA A 1 179 ? -14.345 41.629 -63.893 1.00 34.00 179 ALA A CA 1
ATOM 1349 C C . ALA A 1 179 ? -13.769 42.997 -63.415 1.00 34.00 179 ALA A C 1
ATOM 1351 O O . ALA A 1 179 ? -14.350 43.706 -62.604 1.00 34.00 179 ALA A O 1
ATOM 1352 N N . SER A 1 180 ? -12.683 43.526 -64.010 1.00 34.72 180 SER A N 1
ATOM 1353 C CA . SER A 1 180 ? -12.711 44.274 -65.292 1.00 34.72 180 SER A CA 1
ATOM 1354 C C . SER A 1 180 ? -11.293 44.533 -65.869 1.00 34.72 180 SER A C 1
ATOM 1356 O O . SER A 1 180 ? -10.367 44.834 -65.124 1.00 34.72 180 SER A O 1
ATOM 1358 N N . LYS A 1 181 ? -11.156 44.446 -67.204 1.00 37.72 181 LYS A N 1
ATOM 1359 C CA . LYS A 1 181 ? -10.032 44.886 -68.090 1.00 37.72 181 LYS A CA 1
ATOM 1360 C C . LYS A 1 181 ? -10.041 46.437 -68.302 1.00 37.72 181 LYS A C 1
ATOM 1362 O O . LYS A 1 181 ? -10.987 47.019 -67.770 1.00 37.72 181 LYS A O 1
ATOM 1367 N N . PRO A 1 182 ? -9.177 47.127 -69.119 1.00 46.06 182 PRO A N 1
ATOM 1368 C CA . PRO A 1 182 ? -8.157 46.682 -70.114 1.00 46.06 182 PRO A CA 1
ATOM 1369 C C . PRO A 1 182 ? -6.818 47.492 -70.222 1.00 46.06 182 PRO A C 1
ATOM 1371 O O . PRO A 1 182 ? -6.675 48.556 -69.632 1.00 46.06 182 PRO A O 1
ATOM 1374 N N . GLY A 1 183 ? -5.917 47.014 -71.107 1.00 30.23 183 GLY A N 1
ATOM 1375 C CA . GLY A 1 183 ? -4.816 47.755 -71.777 1.00 30.23 183 GLY A CA 1
ATOM 1376 C C . GLY A 1 183 ? -3.444 47.633 -71.092 1.00 30.23 183 GLY A C 1
ATOM 1377 O O . GLY A 1 183 ? -3.396 47.563 -69.875 1.00 30.23 183 GLY A O 1
ATOM 1378 N N . ASP A 1 184 ? -2.284 47.605 -71.746 1.00 29.27 184 ASP A N 1
ATOM 1379 C CA . ASP A 1 184 ? -1.890 47.745 -73.153 1.00 29.27 184 ASP A CA 1
ATOM 1380 C C . ASP A 1 184 ? -0.371 47.427 -73.233 1.00 29.27 184 ASP A C 1
ATOM 1382 O O . ASP A 1 184 ? 0.355 47.724 -72.287 1.00 29.27 184 ASP A O 1
ATOM 1386 N N . ASP A 1 185 ? 0.057 46.789 -74.323 1.00 32.72 185 ASP A N 1
ATOM 1387 C CA . ASP A 1 185 ? 1.374 46.765 -74.991 1.00 32.72 185 ASP A CA 1
ATOM 1388 C C . ASP A 1 185 ? 2.733 46.727 -74.244 1.00 32.72 185 ASP A C 1
ATOM 1390 O O . ASP A 1 185 ? 3.096 47.592 -73.451 1.00 32.72 185 ASP A O 1
ATOM 1394 N N . GLY A 1 186 ? 3.601 45.789 -74.667 1.00 33.06 186 GLY A N 1
ATOM 1395 C CA . GLY A 1 186 ? 5.047 45.855 -74.404 1.00 33.06 186 GLY A CA 1
ATOM 1396 C C . GLY A 1 186 ? 5.849 44.613 -74.817 1.00 33.06 186 GLY A C 1
ATOM 1397 O O . GLY A 1 186 ? 6.004 43.679 -74.040 1.00 33.06 186 GLY A O 1
ATOM 1398 N N . GLN A 1 187 ? 6.374 44.618 -76.044 1.00 34.59 187 GLN A N 1
ATOM 1399 C CA . GLN A 1 187 ? 7.322 43.646 -76.615 1.00 34.59 187 GLN A CA 1
ATOM 1400 C C . GLN A 1 187 ? 8.718 43.688 -75.957 1.00 34.59 187 GLN A C 1
ATOM 1402 O O . GLN A 1 187 ? 9.184 44.765 -75.596 1.00 34.59 187 GLN A O 1
ATOM 1407 N N . SER A 1 188 ? 9.403 42.533 -75.907 1.00 34.81 188 SER A N 1
ATOM 1408 C CA . SER A 1 188 ? 10.858 42.269 -76.128 1.00 34.81 188 SER A CA 1
ATOM 1409 C C . SER A 1 188 ? 11.264 41.003 -75.346 1.00 34.81 188 SER A C 1
ATOM 1411 O O . SER A 1 188 ? 11.093 40.916 -74.137 1.00 34.81 188 SER A O 1
ATOM 1413 N N . GLU A 1 189 ? 11.527 39.865 -75.994 1.00 33.62 189 GLU A N 1
ATOM 1414 C CA . GLU A 1 189 ? 12.827 39.464 -76.567 1.00 33.62 189 GLU A CA 1
ATOM 1415 C C . GLU A 1 189 ? 14.004 39.636 -75.589 1.00 33.62 189 GLU A C 1
ATOM 1417 O O . GLU A 1 189 ? 14.649 40.679 -75.550 1.00 33.62 189 GLU A O 1
ATOM 1422 N N . MET A 1 190 ? 14.326 38.581 -74.825 1.00 36.09 190 MET A N 1
ATOM 1423 C CA . MET A 1 190 ? 15.634 38.459 -74.175 1.00 36.09 190 MET A CA 1
ATOM 1424 C C . MET A 1 190 ? 16.597 37.695 -75.081 1.00 36.09 190 MET A C 1
ATOM 1426 O O . MET A 1 190 ? 16.495 36.486 -75.293 1.00 36.09 190 MET A O 1
ATOM 1430 N N . SER A 1 191 ? 17.505 38.498 -75.624 1.00 37.03 191 SER A N 1
ATOM 1431 C CA . SER A 1 191 ? 18.648 38.181 -76.461 1.00 37.03 191 SER A CA 1
ATOM 1432 C C . SER A 1 191 ? 19.660 37.266 -75.774 1.00 37.03 191 SER A C 1
ATOM 1434 O O . SER A 1 191 ? 19.954 37.399 -74.586 1.00 37.03 191 SER A O 1
ATOM 1436 N N . ALA A 1 192 ? 20.271 36.406 -76.588 1.00 40.56 192 ALA A N 1
ATOM 1437 C CA . ALA A 1 192 ? 21.576 35.821 -76.332 1.00 40.56 192 ALA A CA 1
ATOM 1438 C C . ALA A 1 192 ? 22.612 36.933 -76.081 1.00 40.56 192 ALA A C 1
ATOM 1440 O O . ALA A 1 192 ? 22.676 37.908 -76.833 1.00 40.56 192 ALA A O 1
ATOM 1441 N N . GLY A 1 193 ? 23.401 36.773 -75.020 1.00 35.06 193 GLY A N 1
ATOM 1442 C CA . GLY A 1 193 ? 24.538 37.618 -74.672 1.00 35.06 193 GLY A CA 1
ATOM 1443 C C . GLY A 1 193 ? 25.797 36.767 -74.626 1.00 35.06 193 GLY A C 1
ATOM 1444 O O . GLY A 1 193 ? 26.122 36.182 -73.597 1.00 35.06 193 GLY A O 1
ATOM 1445 N N . ASP A 1 194 ? 26.434 36.671 -75.788 1.00 39.66 194 ASP A N 1
ATOM 1446 C CA . ASP A 1 194 ? 27.817 36.259 -75.992 1.00 39.66 194 ASP A CA 1
ATOM 1447 C C . ASP A 1 194 ? 28.754 37.262 -75.299 1.00 39.66 194 ASP A C 1
ATOM 1449 O O . ASP A 1 194 ? 28.540 38.474 -75.352 1.00 39.66 194 ASP A O 1
ATOM 1453 N N . GLY A 1 195 ? 29.759 36.747 -74.602 1.00 38.25 195 GLY A N 1
ATOM 1454 C CA . GLY A 1 195 ? 30.631 37.511 -73.715 1.00 38.25 195 GLY A CA 1
ATOM 1455 C C . GLY A 1 195 ? 31.944 36.782 -73.484 1.00 38.25 195 GLY A C 1
ATOM 1456 O O . GLY A 1 195 ? 32.324 36.514 -72.347 1.00 38.25 195 GLY A O 1
ATOM 1457 N N . GLY A 1 196 ? 32.608 36.410 -74.579 1.00 41.38 196 GLY A N 1
ATOM 1458 C CA . GLY A 1 196 ? 34.010 36.025 -74.567 1.00 41.38 196 GLY A CA 1
ATOM 1459 C C . GLY A 1 196 ? 34.897 37.234 -74.272 1.00 41.38 196 GLY A C 1
ATOM 1460 O O . GLY A 1 196 ? 34.989 38.157 -75.074 1.00 41.38 196 GLY A O 1
ATOM 1461 N N . THR A 1 197 ? 35.582 37.211 -73.133 1.00 41.94 197 THR A N 1
ATOM 1462 C CA . THR A 1 197 ? 36.778 38.022 -72.892 1.00 41.94 197 THR A CA 1
ATOM 1463 C C . THR A 1 197 ? 38.002 37.121 -72.993 1.00 41.94 197 THR A C 1
ATOM 1465 O O . THR A 1 197 ? 38.417 36.462 -72.040 1.00 41.94 197 THR A O 1
ATOM 1468 N N . GLU A 1 198 ? 38.561 37.087 -74.202 1.00 42.69 198 GLU A N 1
ATOM 1469 C CA . GLU A 1 198 ? 39.968 36.778 -74.437 1.00 42.69 198 GLU A CA 1
ATOM 1470 C C . GLU A 1 198 ? 40.825 37.822 -73.711 1.00 42.69 198 GLU A C 1
ATOM 1472 O O . GLU A 1 198 ? 40.720 39.022 -73.963 1.00 42.69 198 GLU A O 1
ATOM 1477 N N . ILE A 1 199 ? 41.678 37.356 -72.801 1.00 41.19 199 ILE A N 1
ATOM 1478 C CA . ILE A 1 199 ? 42.816 38.118 -72.290 1.00 41.19 199 ILE A CA 1
ATOM 1479 C C . ILE A 1 199 ? 44.067 37.391 -72.793 1.00 41.19 199 ILE A C 1
ATOM 1481 O O . ILE A 1 199 ? 44.554 36.455 -72.159 1.00 41.19 199 ILE A O 1
ATOM 1485 N N . ASP A 1 200 ? 44.551 37.816 -73.962 1.00 42.53 200 ASP A N 1
ATOM 1486 C CA . ASP A 1 200 ? 45.968 37.730 -74.338 1.00 42.53 200 ASP A CA 1
ATOM 1487 C C . ASP A 1 200 ? 46.726 38.720 -73.431 1.00 42.53 200 ASP A C 1
ATOM 1489 O O . ASP A 1 200 ? 46.287 39.843 -73.205 1.00 42.53 200 ASP A O 1
ATOM 1493 N N . GLY A 1 201 ? 47.823 38.369 -72.768 1.00 46.16 201 GLY A N 1
ATOM 1494 C CA . GLY A 1 201 ? 49.044 37.882 -73.388 1.00 46.16 201 GLY A CA 1
ATOM 1495 C C . GLY A 1 201 ? 50.109 38.971 -73.240 1.00 46.16 201 GLY A C 1
ATOM 1496 O O . GLY A 1 201 ? 50.362 39.728 -74.171 1.00 46.16 201 GLY A O 1
ATOM 1497 N N . GLN A 1 202 ? 50.745 39.066 -72.066 1.00 44.09 202 GLN A N 1
ATOM 1498 C CA . GLN A 1 202 ? 51.996 39.815 -71.923 1.00 44.09 202 GLN A CA 1
ATOM 1499 C C . GLN A 1 202 ? 53.063 38.979 -71.219 1.00 44.09 202 GLN A C 1
ATOM 1501 O O . GLN A 1 202 ? 53.058 38.726 -70.018 1.00 44.09 202 GLN A O 1
ATOM 1506 N N . SER A 1 203 ? 53.982 38.540 -72.066 1.00 50.88 203 SER A N 1
ATOM 1507 C CA . SER A 1 203 ? 55.250 37.888 -71.811 1.00 50.88 203 SER A CA 1
ATOM 1508 C C . SER A 1 203 ? 56.181 38.739 -70.946 1.00 50.88 203 SER A C 1
ATOM 1510 O O . SER A 1 203 ? 56.678 39.771 -71.398 1.00 50.88 203 SER A O 1
ATOM 1512 N N . VAL A 1 204 ? 56.520 38.228 -69.762 1.00 44.84 204 VAL A N 1
ATOM 1513 C CA . VAL A 1 204 ? 57.764 38.567 -69.063 1.00 44.84 204 VAL A CA 1
ATOM 1514 C C . VAL A 1 204 ? 58.608 37.298 -69.010 1.00 44.84 204 VAL A C 1
ATOM 1516 O O . VAL A 1 204 ? 58.490 36.467 -68.115 1.00 44.84 204 VAL A O 1
ATOM 1519 N N . ALA A 1 205 ? 59.437 37.121 -70.036 1.00 47.81 205 ALA A N 1
ATOM 1520 C CA . ALA A 1 205 ? 60.496 36.128 -70.047 1.00 47.81 205 ALA A CA 1
ATOM 1521 C C . ALA A 1 205 ? 61.669 36.666 -69.213 1.00 47.81 205 ALA A C 1
ATOM 1523 O O . ALA A 1 205 ? 62.478 37.450 -69.700 1.00 47.81 205 ALA A O 1
ATOM 1524 N N . SER A 1 206 ? 61.747 36.262 -67.945 1.00 40.22 206 SER A N 1
ATOM 1525 C CA . SER A 1 206 ? 62.981 36.305 -67.156 1.00 40.22 206 SER A CA 1
ATOM 1526 C C . SER A 1 206 ? 62.907 35.238 -66.065 1.00 40.22 206 SER A C 1
ATOM 1528 O O . SER A 1 206 ? 61.885 35.086 -65.402 1.00 40.22 206 SER A O 1
ATOM 1530 N N . GLY A 1 207 ? 63.953 34.419 -65.967 1.00 49.47 207 GLY A N 1
ATOM 1531 C CA . GLY A 1 207 ? 63.928 33.103 -65.335 1.00 49.47 207 GLY A CA 1
ATOM 1532 C C . GLY A 1 207 ? 63.471 33.082 -63.877 1.00 49.47 207 GLY A C 1
ATOM 1533 O O . GLY A 1 207 ? 64.146 33.604 -62.998 1.00 49.47 207 GLY A O 1
ATOM 1534 N N . CYS A 1 208 ? 62.378 32.365 -63.629 1.00 43.66 208 CYS A N 1
ATOM 1535 C CA . CYS A 1 208 ? 62.047 31.725 -62.361 1.00 43.66 208 CYS A CA 1
ATOM 1536 C C . CYS A 1 208 ? 61.267 30.447 -62.703 1.00 43.66 208 CYS A C 1
ATOM 1538 O O . CYS A 1 208 ? 60.197 30.518 -63.303 1.00 43.66 208 CYS A O 1
ATOM 1540 N N . SER A 1 209 ? 61.770 29.271 -62.318 1.00 56.41 209 SER A N 1
ATOM 1541 C CA . SER A 1 209 ? 61.113 27.959 -62.495 1.00 56.41 209 SER A CA 1
ATOM 1542 C C . SER A 1 209 ? 59.753 27.824 -61.785 1.00 56.41 209 SER A C 1
ATOM 1544 O O . SER A 1 209 ? 59.128 26.772 -61.849 1.00 56.41 209 SER A O 1
ATOM 1546 N N . ALA A 1 210 ? 59.288 28.884 -61.122 1.00 58.66 210 ALA A N 1
ATOM 1547 C CA . ALA A 1 210 ? 58.038 28.949 -60.378 1.00 58.66 210 ALA A CA 1
ATOM 1548 C C . ALA A 1 210 ? 56.784 28.971 -61.276 1.00 58.66 210 ALA A C 1
ATOM 1550 O O . ALA A 1 210 ? 55.724 28.527 -60.849 1.00 58.66 210 ALA A O 1
ATOM 1551 N N . HIS A 1 211 ? 56.864 29.449 -62.526 1.00 61.16 211 HIS A N 1
ATOM 1552 C CA . HIS A 1 211 ? 55.658 29.614 -63.356 1.00 61.16 211 HIS A CA 1
ATOM 1553 C C . HIS A 1 211 ? 55.108 28.287 -63.923 1.00 61.16 211 HIS A C 1
ATOM 1555 O O . HIS A 1 211 ? 53.890 28.125 -64.049 1.00 61.16 211 HIS A O 1
ATOM 1561 N N . ASP A 1 212 ? 55.979 27.314 -64.218 1.00 66.38 212 ASP A N 1
ATOM 1562 C CA . ASP A 1 212 ? 55.554 25.957 -64.598 1.00 66.38 212 ASP A CA 1
ATOM 1563 C C . ASP A 1 212 ? 54.993 25.186 -63.397 1.00 66.38 212 ASP A C 1
ATOM 1565 O O . ASP A 1 212 ? 54.050 24.405 -63.538 1.00 66.38 212 ASP A O 1
ATOM 1569 N N . GLU A 1 213 ? 55.523 25.443 -62.200 1.00 66.19 213 GLU A N 1
ATOM 1570 C CA . GLU A 1 213 ? 55.039 24.847 -60.955 1.00 66.19 213 GLU A CA 1
ATOM 1571 C C . GLU A 1 213 ? 53.606 25.308 -60.639 1.00 66.19 213 GLU A C 1
ATOM 1573 O O . GLU A 1 213 ? 52.725 24.472 -60.427 1.00 66.19 213 GLU A O 1
ATOM 1578 N N . ILE A 1 214 ? 53.325 26.608 -60.793 1.00 73.12 214 ILE A N 1
ATOM 1579 C CA . ILE A 1 214 ? 51.983 27.187 -60.622 1.00 73.12 214 ILE A CA 1
ATOM 1580 C C . ILE A 1 214 ? 50.963 26.554 -61.587 1.00 73.12 214 ILE A C 1
ATOM 1582 O O . ILE A 1 214 ? 49.869 26.156 -61.178 1.00 73.12 214 ILE A O 1
ATOM 1586 N N . LEU A 1 215 ? 51.299 26.404 -62.875 1.00 77.38 215 LEU A N 1
ATOM 1587 C CA . LEU A 1 215 ? 50.393 25.791 -63.861 1.00 77.38 215 LEU A CA 1
ATOM 1588 C C . LEU A 1 215 ? 50.126 24.306 -63.572 1.00 77.38 215 LEU A C 1
ATOM 1590 O O . LEU A 1 215 ? 49.007 23.815 -63.782 1.00 77.38 215 LEU A O 1
ATOM 1594 N N . VAL A 1 216 ? 51.136 23.583 -63.085 1.00 77.19 216 VAL A N 1
ATOM 1595 C CA . VAL A 1 216 ? 50.992 22.191 -62.647 1.00 77.19 216 VAL A CA 1
ATOM 1596 C C . VAL A 1 216 ? 50.079 22.104 -61.421 1.00 77.19 216 VAL A C 1
ATOM 1598 O O . VAL A 1 216 ? 49.222 21.215 -61.372 1.00 77.19 216 VAL A O 1
ATOM 1601 N N . ASP A 1 217 ? 50.172 23.048 -60.488 1.00 78.56 217 ASP A N 1
ATOM 1602 C CA . ASP A 1 217 ? 49.338 23.080 -59.287 1.00 78.56 217 ASP A CA 1
ATOM 1603 C C . ASP A 1 217 ? 47.878 23.445 -59.578 1.00 78.56 217 ASP A C 1
ATOM 1605 O O . ASP A 1 217 ? 46.974 22.791 -59.055 1.00 78.56 217 ASP A O 1
ATOM 1609 N N . PHE A 1 218 ? 47.600 24.349 -60.523 1.00 84.12 218 PHE A N 1
ATOM 1610 C CA . PHE A 1 218 ? 46.224 24.597 -60.983 1.00 84.12 218 PHE A CA 1
ATOM 1611 C C . PHE A 1 218 ? 45.571 23.345 -61.587 1.00 84.12 218 PHE A C 1
ATOM 1613 O O . PHE A 1 218 ? 44.394 23.048 -61.334 1.00 84.12 218 PHE A O 1
ATOM 1620 N N . ARG A 1 219 ? 46.322 22.573 -62.386 1.00 82.62 219 ARG A N 1
ATOM 1621 C CA . ARG A 1 219 ? 45.828 21.302 -62.944 1.00 82.62 219 ARG A CA 1
ATOM 1622 C C . ARG A 1 219 ? 45.597 20.264 -61.844 1.00 82.62 219 ARG A C 1
ATOM 1624 O O . ARG A 1 219 ? 44.568 19.581 -61.882 1.00 82.62 219 ARG A O 1
ATOM 1631 N N . ARG A 1 220 ? 46.493 20.180 -60.853 1.00 82.75 220 ARG A N 1
ATOM 1632 C CA . ARG A 1 220 ? 46.336 19.317 -59.669 1.00 82.75 220 ARG A CA 1
ATOM 1633 C C . ARG A 1 220 ? 45.119 19.706 -58.844 1.00 82.75 220 ARG A C 1
ATOM 1635 O O . ARG A 1 220 ? 44.328 18.825 -58.537 1.00 82.75 220 ARG A O 1
ATOM 1642 N N . GLY A 1 221 ? 44.888 20.991 -58.587 1.00 86.00 221 GLY A N 1
ATOM 1643 C CA . GLY A 1 221 ? 43.719 21.480 -57.852 1.00 86.00 221 GLY A CA 1
ATOM 1644 C C . GLY A 1 221 ? 42.396 21.106 -58.530 1.00 86.00 221 GLY A C 1
ATOM 1645 O O . GLY A 1 221 ? 41.475 20.601 -57.887 1.00 86.00 221 GLY A O 1
ATOM 1646 N N . ARG A 1 222 ? 42.303 21.237 -59.863 1.00 88.88 222 ARG A N 1
ATOM 1647 C CA . ARG A 1 222 ? 41.120 20.773 -60.619 1.00 88.88 222 ARG A CA 1
ATOM 1648 C C . ARG A 1 222 ? 40.940 19.255 -60.552 1.00 88.88 222 ARG A C 1
ATOM 1650 O O . ARG A 1 222 ? 39.807 18.771 -60.509 1.00 88.88 222 ARG A O 1
ATOM 1657 N N . LEU A 1 223 ? 42.034 18.495 -60.589 1.00 86.06 223 LEU A N 1
ATOM 1658 C CA . LEU A 1 223 ? 41.999 17.039 -60.473 1.00 86.06 223 LEU A CA 1
ATOM 1659 C C . LEU A 1 223 ? 41.614 16.603 -59.051 1.00 86.06 223 LEU A C 1
ATOM 1661 O O . LEU A 1 223 ? 40.766 15.724 -58.925 1.00 86.06 223 LEU A O 1
ATOM 1665 N N . LEU A 1 224 ? 42.131 17.272 -58.019 1.00 88.25 224 LEU A N 1
ATOM 1666 C CA . LEU A 1 224 ? 41.787 17.089 -56.612 1.00 88.25 224 LEU A CA 1
ATOM 1667 C C . LEU A 1 224 ? 40.300 17.338 -56.372 1.00 88.25 224 LEU A C 1
ATOM 1669 O O . LEU A 1 224 ? 39.631 16.443 -55.872 1.00 88.25 224 LEU A O 1
ATOM 1673 N N . LYS A 1 225 ? 39.742 18.473 -56.819 1.00 89.75 225 LYS A N 1
ATOM 1674 C CA . LYS A 1 225 ? 38.295 18.745 -56.706 1.00 89.75 225 LYS A CA 1
ATOM 1675 C C . LYS A 1 225 ? 37.459 17.631 -57.344 1.00 89.75 225 LYS A C 1
ATOM 1677 O O . LYS A 1 225 ? 36.489 17.161 -56.755 1.00 89.75 225 LYS A O 1
ATOM 1682 N N . LYS A 1 226 ? 37.869 17.138 -58.519 1.00 89.50 226 LYS A N 1
ATOM 1683 C CA . LYS A 1 226 ? 37.184 16.029 -59.208 1.00 89.50 226 LYS A CA 1
ATOM 1684 C C . LYS A 1 226 ? 37.357 14.683 -58.494 1.00 89.50 226 LYS A C 1
ATOM 1686 O O . LYS A 1 226 ? 36.431 13.882 -58.526 1.00 89.50 226 LYS A O 1
ATOM 1691 N N . LEU A 1 227 ? 38.500 14.420 -57.860 1.00 88.12 227 LEU A N 1
ATOM 1692 C CA . LEU A 1 227 ? 38.734 13.211 -57.063 1.00 88.12 227 LEU A CA 1
ATOM 1693 C C . LEU A 1 227 ? 37.993 13.252 -55.727 1.00 88.12 227 LEU A C 1
ATOM 1695 O O . LEU A 1 227 ? 37.395 12.249 -55.358 1.00 88.12 227 LEU A O 1
ATOM 1699 N N . ILE A 1 228 ? 37.973 14.398 -55.044 1.00 89.44 228 ILE A N 1
ATOM 1700 C CA . ILE A 1 228 ? 37.169 14.633 -53.842 1.00 89.44 228 ILE A CA 1
ATOM 1701 C C . ILE A 1 228 ? 35.701 14.404 -54.176 1.00 89.44 228 ILE A C 1
ATOM 1703 O O . ILE A 1 228 ? 35.045 13.651 -53.471 1.00 89.44 228 ILE A O 1
ATOM 1707 N N . LEU A 1 229 ? 35.195 14.967 -55.276 1.00 89.94 229 LEU A N 1
ATOM 1708 C CA . LEU A 1 229 ? 33.809 14.763 -55.702 1.00 89.94 229 LEU A CA 1
ATOM 1709 C C . LEU A 1 229 ? 33.512 13.305 -56.090 1.00 89.94 229 LEU A C 1
ATOM 1711 O O . LEU A 1 229 ? 32.387 12.847 -55.929 1.00 89.94 229 LEU A O 1
ATOM 1715 N N . LEU A 1 230 ? 34.507 12.554 -56.573 1.00 88.94 230 LEU A N 1
ATOM 1716 C CA . LEU A 1 230 ? 34.344 11.140 -56.922 1.00 88.94 230 LEU A CA 1
ATOM 1717 C C . LEU A 1 230 ? 34.419 10.226 -55.685 1.00 88.94 230 LEU A C 1
ATOM 1719 O O . LEU A 1 230 ? 33.639 9.284 -55.583 1.00 88.94 230 LEU A O 1
ATOM 1723 N N . ILE A 1 231 ? 35.297 10.525 -54.720 1.00 88.25 231 ILE A N 1
ATOM 1724 C CA . ILE A 1 231 ? 35.450 9.775 -53.460 1.00 88.25 231 ILE A CA 1
ATOM 1725 C C . ILE A 1 231 ? 34.334 10.113 -52.479 1.00 88.25 231 ILE A C 1
ATOM 1727 O O . ILE A 1 231 ? 33.718 9.205 -51.938 1.00 88.25 231 ILE A O 1
ATOM 1731 N N . ARG A 1 232 ? 34.023 11.399 -52.290 1.00 88.31 232 ARG A N 1
ATOM 1732 C CA . ARG A 1 232 ? 32.825 11.878 -51.576 1.00 88.31 232 ARG A CA 1
ATOM 1733 C C . ARG A 1 232 ? 31.572 11.778 -52.450 1.00 88.31 232 ARG A C 1
ATOM 1735 O O . ARG A 1 232 ? 30.520 12.287 -52.082 1.00 88.31 232 ARG A O 1
ATOM 1742 N N . GLY A 1 233 ? 31.677 11.131 -53.607 1.00 87.38 233 GLY A N 1
ATOM 1743 C CA . GLY A 1 233 ? 30.548 10.881 -54.479 1.00 87.38 233 GLY A CA 1
ATOM 1744 C C . GLY A 1 233 ? 29.527 9.935 -53.839 1.00 87.38 233 GLY A C 1
ATOM 1745 O O . GLY A 1 233 ? 29.728 9.423 -52.727 1.00 87.38 233 GLY A O 1
ATOM 1746 N N . PRO A 1 234 ? 28.438 9.637 -54.566 1.00 84.12 234 PRO A N 1
ATOM 1747 C CA . PRO A 1 234 ? 27.365 8.774 -54.081 1.00 84.12 234 PRO A CA 1
ATOM 1748 C C . PRO A 1 234 ? 27.865 7.420 -53.555 1.00 84.12 234 PRO A C 1
ATOM 1750 O O . PRO A 1 234 ? 27.312 6.889 -52.599 1.00 84.12 234 PRO A O 1
ATOM 1753 N N . SER A 1 235 ? 28.956 6.885 -54.111 1.00 80.06 235 SER A N 1
ATOM 1754 C CA . SER A 1 235 ? 29.502 5.578 -53.736 1.00 80.06 235 SER A CA 1
ATOM 1755 C C . SER A 1 235 ? 29.969 5.469 -52.275 1.00 80.06 235 SER A C 1
ATOM 1757 O O . SER A 1 235 ? 29.860 4.385 -51.705 1.00 80.06 235 SER A O 1
ATOM 1759 N N . LEU A 1 236 ? 30.458 6.553 -51.656 1.00 82.94 236 LEU A N 1
ATOM 1760 C CA . LEU A 1 236 ? 30.901 6.557 -50.250 1.00 82.94 236 LEU A CA 1
ATOM 1761 C C . LEU A 1 236 ? 29.910 7.279 -49.331 1.00 82.94 236 LEU A C 1
ATOM 1763 O O . LEU A 1 236 ? 29.650 6.824 -48.217 1.00 82.94 236 LEU A O 1
ATOM 1767 N N . MET A 1 237 ? 29.325 8.382 -49.809 1.00 88.81 237 MET A N 1
ATOM 1768 C CA . MET A 1 237 ? 28.410 9.190 -49.004 1.00 88.81 237 MET A CA 1
ATOM 1769 C C . MET A 1 237 ? 27.042 8.534 -48.824 1.00 88.81 237 MET A C 1
ATOM 1771 O O . MET A 1 237 ? 26.433 8.716 -47.775 1.00 88.81 237 MET A O 1
ATOM 1775 N N . VAL A 1 238 ? 26.555 7.729 -49.779 1.00 91.06 238 VAL A N 1
ATOM 1776 C CA . VAL A 1 238 ? 25.272 7.025 -49.609 1.00 91.06 238 VAL A CA 1
ATOM 1777 C C . VAL A 1 238 ? 25.338 6.017 -48.452 1.00 91.06 238 VAL A C 1
ATOM 1779 O O . VAL A 1 238 ? 24.450 6.073 -47.602 1.00 91.06 238 VAL A O 1
ATOM 1782 N N . PRO A 1 239 ? 26.354 5.132 -48.342 1.00 91.38 239 PRO A N 1
ATOM 1783 C CA . PRO A 1 239 ? 26.532 4.281 -47.164 1.00 91.38 239 PRO A CA 1
ATOM 1784 C C . PRO A 1 239 ? 26.648 5.051 -45.846 1.00 91.38 239 PRO A C 1
ATOM 1786 O O . PRO A 1 239 ? 26.029 4.645 -44.866 1.00 91.38 239 PRO A O 1
ATOM 1789 N N . LEU A 1 240 ? 27.400 6.158 -45.826 1.00 93.50 240 LEU A N 1
ATOM 1790 C CA . LEU A 1 240 ? 27.604 6.965 -44.621 1.00 93.50 240 LEU A CA 1
ATOM 1791 C C . LEU A 1 240 ? 26.314 7.671 -44.179 1.00 93.50 240 LEU A C 1
ATOM 1793 O O . LEU A 1 240 ? 25.911 7.533 -43.032 1.00 93.50 240 LEU A O 1
ATOM 1797 N N . ASN A 1 241 ? 25.606 8.336 -45.096 1.00 94.12 241 ASN A N 1
ATOM 1798 C CA . ASN A 1 241 ? 24.329 8.991 -44.798 1.00 94.12 241 ASN A CA 1
ATOM 1799 C C . ASN A 1 241 ? 23.261 7.975 -44.381 1.00 94.12 241 ASN A C 1
ATOM 1801 O O . ASN A 1 241 ? 22.485 8.234 -43.461 1.00 94.12 241 ASN A O 1
ATOM 1805 N N . LYS A 1 242 ? 23.229 6.800 -45.030 1.00 94.56 242 LYS A N 1
ATOM 1806 C CA . LYS A 1 242 ? 22.371 5.689 -44.601 1.00 94.56 242 LYS A CA 1
ATOM 1807 C C . LYS A 1 242 ? 22.721 5.275 -43.177 1.00 94.56 242 LYS A C 1
ATOM 1809 O O . LYS A 1 242 ? 21.823 5.179 -42.355 1.00 94.56 242 LYS A O 1
ATOM 1814 N N . PHE A 1 243 ? 23.995 5.082 -42.859 1.00 95.62 243 PHE A N 1
ATOM 1815 C CA . PHE A 1 243 ? 24.422 4.737 -41.508 1.00 95.62 243 PHE A CA 1
ATOM 1816 C C . PHE A 1 243 ? 24.039 5.779 -40.468 1.00 95.62 243 PHE A C 1
ATOM 1818 O O . PHE A 1 243 ? 23.459 5.392 -39.460 1.00 95.62 243 PHE A O 1
ATOM 1825 N N . THR A 1 244 ? 24.288 7.068 -40.708 1.00 96.19 244 THR A N 1
ATOM 1826 C CA . THR A 1 244 ? 23.900 8.133 -39.774 1.00 96.19 244 THR A CA 1
ATOM 1827 C C . THR A 1 244 ? 22.385 8.130 -39.568 1.00 96.19 244 THR A C 1
ATOM 1829 O O . THR A 1 244 ? 21.923 8.037 -38.434 1.00 96.19 244 THR A O 1
ATOM 1832 N N . LYS A 1 245 ? 21.596 8.117 -40.653 1.00 97.38 245 LYS A N 1
ATOM 1833 C CA . LYS A 1 245 ? 20.127 8.097 -40.575 1.00 97.38 245 LYS A CA 1
ATOM 1834 C C . LYS A 1 245 ? 19.595 6.858 -39.852 1.00 97.38 245 LYS A C 1
ATOM 1836 O O . LYS A 1 245 ? 18.737 6.981 -38.985 1.00 97.38 245 LYS A O 1
ATOM 1841 N N . HIS A 1 246 ? 20.086 5.671 -40.201 1.00 97.25 246 HIS A N 1
ATOM 1842 C CA . HIS A 1 246 ? 19.638 4.423 -39.588 1.00 97.25 246 HIS A CA 1
ATOM 1843 C C . HIS A 1 246 ? 20.126 4.277 -38.142 1.00 97.25 246 HIS A C 1
ATOM 1845 O O . HIS A 1 246 ? 19.385 3.738 -37.335 1.00 97.25 246 HIS A O 1
ATOM 1851 N N . SER A 1 247 ? 21.307 4.794 -37.789 1.00 97.12 247 SER A N 1
ATOM 1852 C CA . SER A 1 247 ? 21.786 4.813 -36.398 1.00 97.12 247 SER A CA 1
ATOM 1853 C C . SER A 1 247 ? 20.937 5.744 -35.537 1.00 97.12 247 SER A C 1
ATOM 1855 O O . SER A 1 247 ? 20.548 5.358 -34.443 1.00 97.12 247 SER A O 1
ATOM 1857 N N . LEU A 1 248 ? 20.589 6.936 -36.039 1.00 97.69 248 LEU A N 1
ATOM 1858 C CA . LEU A 1 248 ? 19.674 7.851 -35.348 1.00 97.69 248 LEU A CA 1
ATOM 1859 C C . LEU A 1 248 ? 18.282 7.232 -35.177 1.00 97.69 248 LEU A C 1
ATOM 1861 O O . LEU A 1 248 ? 17.726 7.287 -34.086 1.00 97.69 248 LEU A O 1
ATOM 1865 N N . LEU A 1 249 ? 17.751 6.585 -36.222 1.00 97.88 249 LEU A N 1
ATOM 1866 C CA . LEU A 1 249 ? 16.493 5.836 -36.138 1.00 97.88 249 LEU A CA 1
ATOM 1867 C C . LEU A 1 249 ? 16.577 4.710 -35.095 1.00 97.88 249 LEU A C 1
ATOM 1869 O O . LEU A 1 249 ? 15.628 4.496 -34.352 1.00 97.88 249 LEU A O 1
ATOM 1873 N N . ASN A 1 250 ? 17.704 4.001 -35.034 1.00 97.06 250 ASN A N 1
ATOM 1874 C CA . ASN A 1 250 ? 17.923 2.905 -34.096 1.00 97.06 250 ASN A CA 1
ATOM 1875 C C . ASN A 1 250 ? 17.970 3.399 -32.641 1.00 97.06 250 ASN A C 1
ATOM 1877 O O . ASN A 1 250 ? 17.317 2.827 -31.778 1.00 97.06 250 ASN A O 1
ATOM 1881 N N . ILE A 1 251 ? 18.676 4.504 -32.377 1.00 97.69 251 ILE A N 1
ATOM 1882 C CA . ILE A 1 251 ? 18.710 5.154 -31.056 1.00 97.69 251 ILE A CA 1
ATOM 1883 C C . ILE A 1 251 ? 17.315 5.640 -30.663 1.00 97.69 251 ILE A C 1
ATOM 1885 O O . ILE A 1 251 ? 16.876 5.392 -29.544 1.00 97.69 251 ILE A O 1
ATOM 1889 N N . LEU A 1 252 ? 16.599 6.284 -31.590 1.00 97.94 252 LEU A N 1
ATOM 1890 C CA . LEU A 1 252 ? 15.223 6.716 -31.362 1.00 97.94 252 LEU A CA 1
ATOM 1891 C C . LEU A 1 252 ? 14.318 5.521 -31.034 1.00 97.94 252 LEU A C 1
ATOM 1893 O O . LEU A 1 252 ? 13.524 5.606 -30.106 1.00 97.94 252 LEU A O 1
ATOM 1897 N N . ALA A 1 253 ? 14.465 4.401 -31.745 1.00 97.88 253 ALA A N 1
ATOM 1898 C CA . ALA A 1 253 ? 13.709 3.184 -31.472 1.00 97.88 253 ALA A CA 1
ATOM 1899 C C . ALA A 1 253 ? 14.001 2.626 -30.070 1.00 97.88 253 ALA A C 1
ATOM 1901 O O . ALA A 1 253 ? 13.059 2.274 -29.369 1.00 97.88 253 ALA A O 1
ATOM 1902 N N . ILE A 1 254 ? 15.268 2.599 -29.636 1.00 97.06 254 ILE A N 1
ATOM 1903 C CA . ILE A 1 254 ? 15.648 2.190 -28.272 1.00 97.06 254 ILE A CA 1
ATOM 1904 C C . ILE A 1 254 ? 14.960 3.081 -27.229 1.00 97.06 254 ILE A C 1
ATOM 1906 O O . ILE A 1 254 ? 14.324 2.567 -26.314 1.00 97.06 254 ILE A O 1
ATOM 1910 N N . VAL A 1 255 ? 15.043 4.406 -27.386 1.00 97.94 255 VAL A N 1
ATOM 1911 C CA . VAL A 1 255 ? 14.444 5.367 -26.443 1.00 97.94 255 VAL A CA 1
ATOM 1912 C C . VAL A 1 255 ? 12.921 5.232 -26.401 1.00 97.94 255 VAL A C 1
ATOM 1914 O O . VAL A 1 255 ? 12.345 5.193 -25.321 1.00 97.94 255 VAL A O 1
ATOM 1917 N N . VAL A 1 256 ? 12.259 5.119 -27.557 1.00 98.25 256 VAL A N 1
ATOM 1918 C CA . VAL A 1 256 ? 10.797 4.961 -27.632 1.00 98.25 256 VAL A CA 1
ATOM 1919 C C . VAL A 1 256 ? 10.346 3.663 -26.968 1.00 98.25 256 VAL A C 1
ATOM 1921 O O . VAL A 1 256 ? 9.390 3.681 -26.199 1.00 98.25 256 VAL A O 1
ATOM 1924 N N . VAL A 1 257 ? 11.034 2.549 -27.234 1.00 97.31 257 VAL A N 1
ATOM 1925 C CA . VAL A 1 257 ? 10.732 1.264 -26.592 1.00 97.31 257 VAL A CA 1
ATOM 1926 C C . VAL A 1 257 ? 10.862 1.386 -25.074 1.00 97.31 257 VAL A C 1
ATOM 1928 O O . VAL A 1 257 ? 9.943 0.989 -24.362 1.00 97.31 257 VAL A O 1
ATOM 1931 N N . HIS A 1 258 ? 11.942 2.001 -24.590 1.00 97.06 258 HIS A N 1
ATOM 1932 C CA . HIS A 1 258 ? 12.160 2.195 -23.159 1.00 97.06 258 HIS A CA 1
ATOM 1933 C C . HIS A 1 258 ? 11.079 3.068 -22.508 1.00 97.06 258 HIS A C 1
ATOM 1935 O O . HIS A 1 258 ? 10.551 2.714 -21.459 1.00 97.06 258 HIS A O 1
ATOM 1941 N N . ILE A 1 259 ? 10.673 4.165 -23.158 1.00 98.12 259 ILE A N 1
ATOM 1942 C CA . ILE A 1 259 ? 9.583 5.032 -22.680 1.00 98.12 259 ILE A CA 1
ATOM 1943 C C . ILE A 1 259 ? 8.260 4.260 -22.572 1.00 98.12 259 ILE A C 1
ATOM 1945 O O . ILE A 1 259 ? 7.519 4.463 -21.613 1.00 98.12 259 ILE A O 1
ATOM 1949 N N . ILE A 1 260 ? 7.957 3.370 -23.524 1.00 97.81 260 ILE A N 1
ATOM 1950 C CA . ILE A 1 260 ? 6.737 2.550 -23.482 1.00 97.81 260 ILE A CA 1
ATOM 1951 C C . ILE A 1 260 ? 6.763 1.608 -22.272 1.00 97.81 260 ILE A C 1
ATOM 1953 O O . ILE A 1 260 ? 5.793 1.575 -21.516 1.00 97.81 260 ILE A O 1
ATOM 1957 N N . PHE A 1 261 ? 7.860 0.874 -22.056 1.00 97.12 261 PHE A N 1
ATOM 1958 C CA . PHE A 1 261 ? 7.985 -0.021 -20.899 1.00 97.12 261 PHE A CA 1
ATOM 1959 C C . PHE A 1 261 ? 7.968 0.745 -19.573 1.00 97.12 261 PHE A C 1
ATOM 1961 O O . PHE A 1 261 ? 7.274 0.329 -18.647 1.00 97.12 261 PHE A O 1
ATOM 1968 N N . PHE A 1 262 ? 8.642 1.895 -19.507 1.00 97.12 262 PHE A N 1
ATOM 1969 C CA . PHE A 1 262 ? 8.605 2.798 -18.359 1.00 97.12 262 PHE A CA 1
ATOM 1970 C C . PHE A 1 262 ? 7.176 3.261 -18.044 1.00 97.12 262 PHE A C 1
ATOM 1972 O O . PHE A 1 262 ? 6.739 3.158 -16.902 1.00 97.12 262 PHE A O 1
ATOM 1979 N N . ALA A 1 263 ? 6.414 3.714 -19.044 1.00 98.06 263 ALA A N 1
ATOM 1980 C CA . ALA A 1 263 ? 5.041 4.176 -18.844 1.00 98.06 263 ALA A CA 1
ATOM 1981 C C . ALA A 1 263 ? 4.114 3.053 -18.345 1.00 98.06 263 ALA A C 1
ATOM 1983 O O . ALA A 1 263 ? 3.315 3.273 -17.433 1.00 98.06 263 ALA A O 1
ATOM 1984 N N . ILE A 1 264 ? 4.246 1.843 -18.903 1.00 97.38 264 ILE A N 1
ATOM 1985 C CA . ILE A 1 264 ? 3.481 0.671 -18.454 1.00 97.38 264 ILE A CA 1
ATOM 1986 C C . ILE A 1 264 ? 3.856 0.312 -17.012 1.00 97.38 264 ILE A C 1
ATOM 1988 O O . ILE A 1 264 ? 2.967 0.107 -16.186 1.00 97.38 264 ILE A O 1
ATOM 1992 N N . PHE A 1 265 ? 5.153 0.273 -16.696 1.00 96.31 265 PHE A N 1
ATOM 1993 C CA . PHE A 1 265 ? 5.639 -0.010 -15.348 1.00 96.31 265 PHE A CA 1
ATOM 1994 C C . PHE A 1 265 ? 5.129 1.018 -14.331 1.00 96.31 265 PHE A C 1
ATOM 1996 O O . PHE A 1 265 ? 4.567 0.630 -13.309 1.00 96.31 265 PHE A O 1
ATOM 2003 N N . MET A 1 266 ? 5.259 2.316 -14.623 1.00 97.25 266 MET A N 1
ATOM 2004 C CA . MET A 1 266 ? 4.798 3.385 -13.735 1.00 97.25 266 MET A CA 1
ATOM 2005 C C . MET A 1 266 ? 3.296 3.286 -13.479 1.00 97.25 266 MET A C 1
ATOM 2007 O O . MET A 1 266 ? 2.882 3.331 -12.327 1.00 97.25 266 MET A O 1
ATOM 2011 N N . SER A 1 267 ? 2.488 3.071 -14.524 1.00 96.81 267 SER A N 1
ATOM 2012 C CA . SER A 1 267 ? 1.037 2.905 -14.380 1.00 96.81 267 SER A CA 1
ATOM 2013 C C . SER A 1 267 ? 0.668 1.705 -13.506 1.00 96.81 267 SER A C 1
ATOM 2015 O O . SER A 1 267 ? -0.275 1.783 -12.719 1.00 96.81 267 SER A O 1
ATOM 2017 N N . GLN A 1 268 ? 1.384 0.589 -13.641 1.00 95.69 268 GLN A N 1
ATOM 2018 C CA . GLN A 1 268 ? 1.142 -0.603 -12.834 1.00 95.69 268 GLN A CA 1
ATOM 2019 C C . GLN A 1 268 ? 1.601 -0.434 -11.380 1.00 95.69 268 GLN A C 1
ATOM 2021 O O . GLN A 1 268 ? 0.910 -0.878 -10.465 1.00 95.69 268 GLN A O 1
ATOM 2026 N N . SER A 1 269 ? 2.746 0.216 -11.168 1.00 95.31 269 SER A N 1
ATOM 2027 C CA . SER A 1 269 ? 3.308 0.487 -9.843 1.00 95.31 269 SER A CA 1
ATOM 2028 C C . SER A 1 269 ? 2.414 1.432 -9.036 1.00 95.31 269 SER A C 1
ATOM 2030 O O . SER A 1 269 ? 2.056 1.113 -7.905 1.00 95.31 269 SER A O 1
ATOM 2032 N N . THR A 1 270 ? 1.964 2.545 -9.628 1.00 95.00 270 THR A N 1
ATOM 2033 C CA . THR A 1 270 ? 1.071 3.499 -8.948 1.00 95.00 270 THR A CA 1
ATOM 2034 C C . THR A 1 270 ? -0.288 2.891 -8.628 1.00 95.00 270 THR A C 1
ATOM 2036 O O . THR A 1 270 ? -0.812 3.115 -7.539 1.00 95.00 270 THR A O 1
ATOM 2039 N N . THR A 1 271 ? -0.835 2.074 -9.537 1.00 93.88 271 THR A N 1
ATOM 2040 C CA . THR A 1 271 ? -2.093 1.356 -9.292 1.00 93.88 271 THR A CA 1
ATOM 2041 C C . THR A 1 271 ? -1.966 0.474 -8.053 1.00 93.88 271 THR A C 1
ATOM 2043 O O . THR A 1 271 ? -2.792 0.583 -7.155 1.00 93.88 271 THR A O 1
ATOM 2046 N N . ARG A 1 272 ? -0.911 -0.346 -7.961 1.00 93.62 272 ARG A N 1
ATOM 2047 C CA . ARG A 1 272 ? -0.690 -1.279 -6.841 1.00 93.62 272 ARG A CA 1
ATOM 2048 C C . ARG A 1 272 ? -0.350 -0.584 -5.528 1.00 93.62 272 ARG A C 1
ATOM 2050 O O . ARG A 1 272 ? -0.855 -0.991 -4.488 1.00 93.62 272 ARG A O 1
ATOM 2057 N N . ALA A 1 273 ? 0.415 0.505 -5.573 1.00 94.31 273 ALA A N 1
ATOM 2058 C CA . ALA A 1 273 ? 0.634 1.350 -4.402 1.00 94.31 273 ALA A CA 1
ATOM 2059 C C . ALA A 1 273 ? -0.697 1.899 -3.846 1.00 94.31 273 ALA A C 1
ATOM 2061 O O . ALA A 1 273 ? -0.903 1.901 -2.635 1.00 94.31 273 ALA A O 1
ATOM 2062 N N . GLY A 1 274 ? -1.636 2.277 -4.724 1.00 92.81 274 GLY A N 1
ATOM 2063 C CA . GLY A 1 274 ? -2.989 2.689 -4.339 1.00 92.81 274 GLY A CA 1
ATOM 2064 C C . GLY A 1 274 ? -3.789 1.594 -3.622 1.00 92.81 274 GLY A C 1
ATOM 2065 O O . GLY A 1 274 ? -4.467 1.880 -2.638 1.00 92.81 274 GLY A O 1
ATOM 2066 N N . GLN A 1 275 ? -3.653 0.332 -4.046 1.00 92.94 275 GLN A N 1
ATOM 2067 C CA . GLN A 1 275 ? -4.370 -0.809 -3.453 1.00 92.94 275 GLN A CA 1
ATOM 2068 C C . GLN A 1 275 ? -3.986 -1.075 -1.989 1.00 92.94 275 GLN A C 1
ATOM 2070 O O . GLN A 1 275 ? -4.783 -1.623 -1.229 1.00 92.94 275 GLN A O 1
ATOM 2075 N N . LEU A 1 276 ? -2.787 -0.668 -1.555 1.00 94.50 276 LEU A N 1
ATOM 2076 C CA . LEU A 1 276 ? -2.367 -0.801 -0.155 1.00 94.50 276 LEU A CA 1
ATOM 2077 C C . LEU A 1 276 ? -3.265 0.004 0.787 1.00 94.50 276 LEU A C 1
ATOM 2079 O O . LEU A 1 276 ? -3.624 -0.469 1.867 1.00 94.50 276 LEU A O 1
ATOM 2083 N N . TYR A 1 277 ? -3.679 1.198 0.358 1.00 95.12 277 TYR A N 1
ATOM 2084 C CA . TYR A 1 277 ? -4.603 2.028 1.125 1.00 95.12 277 TYR A CA 1
ATOM 2085 C C . TYR A 1 277 ? -5.981 1.378 1.249 1.00 95.12 277 TYR A C 1
ATOM 2087 O O . TYR A 1 277 ? -6.669 1.608 2.241 1.00 95.12 277 TYR A O 1
ATOM 2095 N N . THR A 1 278 ? -6.372 0.515 0.306 1.00 93.69 278 THR A N 1
ATOM 2096 C CA . THR A 1 278 ? -7.614 -0.256 0.395 1.00 93.69 278 THR A CA 1
ATOM 2097 C C . THR A 1 278 ? -7.581 -1.232 1.579 1.00 93.69 278 THR A C 1
ATOM 2099 O O . THR A 1 278 ? -8.587 -1.328 2.280 1.00 93.69 278 THR A O 1
ATOM 2102 N N . ILE A 1 279 ? -6.445 -1.891 1.875 1.00 96.00 279 ILE A N 1
ATOM 2103 C CA . ILE A 1 279 ? -6.289 -2.751 3.074 1.00 96.00 279 ILE A CA 1
ATOM 2104 C C . ILE A 1 279 ? -6.450 -1.917 4.347 1.00 96.00 279 ILE A C 1
ATOM 2106 O O . ILE A 1 279 ? -7.202 -2.293 5.248 1.00 96.00 279 ILE A O 1
ATOM 2110 N N . PHE A 1 280 ? -5.770 -0.770 4.408 1.00 96.44 280 PHE A N 1
ATOM 2111 C CA . PHE A 1 280 ? -5.838 0.133 5.555 1.00 96.44 280 PHE A CA 1
ATOM 2112 C C . PHE A 1 280 ? -7.268 0.641 5.798 1.00 96.44 280 PHE A C 1
ATOM 2114 O O . PHE A 1 280 ? -7.789 0.518 6.905 1.00 96.44 280 PHE A O 1
ATOM 2121 N N . ARG A 1 281 ? -7.950 1.139 4.756 1.00 95.50 281 ARG A N 1
ATOM 2122 C CA . ARG A 1 281 ? -9.348 1.603 4.841 1.00 95.50 281 ARG A CA 1
ATOM 2123 C C . ARG A 1 281 ? -10.303 0.491 5.259 1.00 95.50 281 ARG A C 1
ATOM 2125 O O . ARG A 1 281 ? -11.161 0.723 6.105 1.00 95.50 281 ARG A O 1
ATOM 2132 N N . HIS A 1 282 ? -10.123 -0.719 4.722 1.00 96.38 282 HIS A N 1
ATOM 2133 C CA . HIS A 1 282 ? -10.901 -1.879 5.155 1.00 96.38 282 HIS A CA 1
ATOM 2134 C C . HIS A 1 282 ? -10.710 -2.129 6.641 1.00 96.38 282 HIS A C 1
ATOM 2136 O O . HIS A 1 282 ? -11.698 -2.169 7.363 1.00 96.38 282 HIS A O 1
ATOM 2142 N N . GLY A 1 283 ? -9.463 -2.237 7.107 1.00 97.25 283 GLY A N 1
ATOM 2143 C CA . GLY A 1 283 ? -9.172 -2.469 8.518 1.00 97.25 283 GLY A CA 1
ATOM 2144 C C . GLY A 1 283 ? -9.745 -1.383 9.437 1.00 97.25 283 GLY A C 1
ATOM 2145 O O . GLY A 1 283 ? -10.277 -1.723 10.491 1.00 97.25 283 GLY A O 1
ATOM 2146 N N . GLN A 1 284 ? -9.729 -0.111 9.016 1.00 97.75 284 GLN A N 1
ATOM 2147 C CA . GLN A 1 284 ? -10.384 0.990 9.736 1.00 97.75 284 GLN A CA 1
ATOM 2148 C C . GLN A 1 284 ? -11.905 0.810 9.797 1.00 97.75 284 GLN A C 1
ATOM 2150 O O . GLN A 1 284 ? -12.489 0.968 10.864 1.00 97.75 284 GLN A O 1
ATOM 2155 N N . ALA A 1 285 ? -12.564 0.405 8.707 1.00 97.94 285 ALA A N 1
ATOM 2156 C CA . ALA A 1 285 ? -14.000 0.119 8.736 1.00 97.94 285 ALA A CA 1
ATOM 2157 C C . ALA A 1 285 ? -14.346 -1.004 9.738 1.00 97.94 285 ALA A C 1
ATOM 2159 O O . ALA A 1 285 ? -15.315 -0.877 10.492 1.00 97.94 285 ALA A O 1
ATOM 2160 N N . ILE A 1 286 ? -13.526 -2.067 9.809 1.00 98.12 286 ILE A N 1
ATOM 2161 C CA . ILE A 1 286 ? -13.698 -3.140 10.808 1.00 98.12 286 ILE A CA 1
ATOM 2162 C C . ILE A 1 286 ? -13.525 -2.579 12.220 1.00 98.12 286 ILE A C 1
ATOM 2164 O O . ILE A 1 286 ? -14.392 -2.789 13.067 1.00 98.12 286 ILE A O 1
ATOM 2168 N N . ASP A 1 287 ? -12.436 -1.849 12.465 1.00 98.25 287 ASP A N 1
ATOM 2169 C CA . ASP A 1 287 ? -12.126 -1.228 13.754 1.00 98.25 287 ASP A CA 1
ATOM 2170 C C . ASP A 1 287 ? -13.280 -0.338 14.239 1.00 98.25 287 ASP A C 1
ATOM 2172 O O . ASP A 1 287 ? -13.849 -0.572 15.310 1.00 98.25 287 ASP A O 1
ATOM 2176 N N . ARG A 1 288 ? -13.728 0.607 13.400 1.00 98.12 288 ARG A N 1
ATOM 2177 C CA . ARG A 1 288 ? -14.826 1.526 13.729 1.00 98.12 288 ARG A CA 1
ATOM 2178 C C . ARG A 1 288 ? -16.155 0.806 13.949 1.00 98.12 288 ARG A C 1
ATOM 2180 O O . ARG A 1 288 ? -16.899 1.203 14.843 1.00 98.12 288 ARG A O 1
ATOM 2187 N N . SER A 1 289 ? -16.426 -0.303 13.252 1.00 98.44 289 SER A N 1
ATOM 2188 C CA . SER A 1 289 ? -17.620 -1.124 13.530 1.00 98.44 289 SER A CA 1
ATOM 2189 C C . SER A 1 289 ? -17.626 -1.677 14.963 1.00 98.44 289 SER A C 1
ATOM 2191 O O . SER A 1 289 ? -18.666 -1.701 15.626 1.00 98.44 289 SER A O 1
ATOM 2193 N N . GLN A 1 290 ? -16.458 -2.079 15.478 1.00 98.25 290 GLN A N 1
ATOM 2194 C CA . GLN A 1 290 ? -16.323 -2.588 16.844 1.00 98.25 290 GLN A CA 1
ATOM 2195 C C . GLN A 1 290 ? -16.394 -1.459 17.873 1.00 98.25 290 GLN A C 1
ATOM 2197 O O . GLN A 1 290 ? -16.933 -1.669 18.959 1.00 98.25 290 GLN A O 1
ATOM 2202 N N . ILE A 1 291 ? -15.924 -0.256 17.528 1.00 97.81 291 ILE A N 1
ATOM 2203 C CA . ILE A 1 291 ? -16.087 0.937 18.368 1.00 97.81 291 ILE A CA 1
ATOM 2204 C C . ILE A 1 291 ? -17.568 1.317 18.493 1.00 97.81 291 ILE A C 1
ATOM 2206 O O . ILE A 1 291 ? -18.008 1.587 19.608 1.00 97.81 291 ILE A O 1
ATOM 2210 N N . VAL A 1 292 ? -18.360 1.263 17.412 1.00 98.44 292 VAL A N 1
ATOM 2211 C CA . VAL A 1 292 ? -19.823 1.473 17.476 1.00 98.44 292 VAL A CA 1
ATOM 2212 C C . VAL A 1 292 ? -20.470 0.478 18.442 1.00 98.44 292 VAL A C 1
ATOM 2214 O O . VAL A 1 292 ? -21.240 0.877 19.313 1.00 98.44 292 VAL A O 1
ATOM 2217 N N . TYR A 1 293 ? -20.119 -0.808 18.345 1.00 98.31 293 TYR A N 1
ATOM 2218 C CA . TYR A 1 293 ? -20.628 -1.835 19.259 1.00 98.31 293 TYR A CA 1
ATOM 2219 C C . TYR A 1 293 ? -20.219 -1.583 20.719 1.00 98.31 293 TYR A C 1
ATOM 2221 O O . TYR A 1 293 ? -21.072 -1.579 21.607 1.00 98.31 293 TYR A O 1
ATOM 2229 N N . TYR A 1 294 ? -18.937 -1.306 20.965 1.00 97.69 294 TYR A N 1
ATOM 2230 C CA . TYR A 1 294 ? -18.414 -0.946 22.285 1.00 97.69 294 TYR A CA 1
ATOM 2231 C C . TYR A 1 294 ? -19.142 0.270 22.879 1.00 97.69 294 TYR A C 1
ATOM 2233 O O . TYR A 1 294 ? -19.565 0.228 24.037 1.00 97.69 294 TYR A O 1
ATOM 2241 N N . ARG A 1 295 ? -19.313 1.346 22.096 1.00 97.44 295 ARG A N 1
ATOM 2242 C CA . ARG A 1 295 ? -19.961 2.579 22.557 1.00 97.44 295 ARG A CA 1
ATOM 2243 C C . ARG A 1 295 ? -21.446 2.354 22.813 1.00 97.44 295 ARG A C 1
ATOM 2245 O O . ARG A 1 295 ? -21.921 2.807 23.842 1.00 97.44 295 ARG A O 1
ATOM 2252 N N . ALA A 1 296 ? -22.147 1.587 21.975 1.00 97.94 296 ALA A N 1
ATOM 2253 C CA . ALA A 1 296 ? -23.556 1.266 22.193 1.00 97.94 296 ALA A CA 1
ATOM 2254 C C . ALA A 1 296 ? -23.777 0.522 23.521 1.00 97.94 296 ALA A C 1
ATOM 2256 O O . ALA A 1 296 ? -24.630 0.924 24.310 1.00 97.94 296 ALA A O 1
ATOM 2257 N N . LEU A 1 297 ? -22.971 -0.512 23.805 1.00 97.25 297 LEU A N 1
ATOM 2258 C CA . LEU A 1 297 ? -23.036 -1.247 25.076 1.00 97.25 297 LEU A CA 1
ATOM 2259 C C . LEU A 1 297 ? -22.751 -0.350 26.282 1.00 97.25 297 LEU A C 1
ATOM 2261 O O . LEU A 1 297 ? -23.463 -0.398 27.281 1.00 97.25 297 LEU A O 1
ATOM 2265 N N . ARG A 1 298 ? -21.701 0.472 26.189 1.00 95.81 298 ARG A N 1
ATOM 2266 C CA . ARG A 1 298 ? -21.332 1.408 27.253 1.00 95.81 298 ARG A CA 1
ATOM 2267 C C . ARG A 1 298 ? -22.452 2.415 27.507 1.00 95.81 298 ARG A C 1
ATOM 2269 O O . ARG A 1 298 ? -22.785 2.657 28.659 1.00 95.81 298 ARG A O 1
ATOM 2276 N N . THR A 1 299 ? -23.010 3.000 26.453 1.00 96.12 299 THR A N 1
ATOM 2277 C CA . THR A 1 299 ? -24.048 4.025 26.557 1.00 96.12 299 THR A CA 1
ATOM 2278 C C . THR A 1 299 ? -25.312 3.467 27.205 1.00 96.12 299 THR A C 1
ATOM 2280 O O . THR A 1 299 ? -25.812 4.065 28.152 1.00 96.12 299 THR A O 1
ATOM 2283 N N . GLU A 1 300 ? -25.767 2.280 26.800 1.00 96.38 300 GLU A N 1
ATOM 2284 C CA . GLU A 1 300 ? -26.908 1.607 27.437 1.00 96.38 300 GLU A CA 1
ATOM 2285 C C . GLU A 1 300 ? -26.686 1.365 28.930 1.00 96.38 300 GLU A C 1
ATOM 2287 O O . GLU A 1 300 ? -27.546 1.692 29.753 1.00 96.38 300 GLU A O 1
ATOM 2292 N N . HIS A 1 301 ? -25.495 0.895 29.289 1.00 94.94 301 HIS A N 1
ATOM 2293 C CA . HIS A 1 301 ? -25.167 0.639 30.679 1.00 94.94 301 HIS A CA 1
ATOM 2294 C C . HIS A 1 301 ? -25.094 1.924 31.514 1.00 94.94 301 HIS A C 1
ATOM 2296 O O . HIS A 1 301 ? -25.675 1.999 32.598 1.00 94.94 301 HIS A O 1
ATOM 2302 N N . CYS A 1 302 ? -24.410 2.957 31.014 1.00 95.00 302 CYS A N 1
ATOM 2303 C CA . CYS A 1 302 ? -24.279 4.225 31.729 1.00 95.00 302 CYS A CA 1
ATOM 2304 C C . CYS A 1 302 ? -25.637 4.906 31.941 1.00 95.00 302 CYS A C 1
ATOM 2306 O O . CYS A 1 302 ? -25.881 5.448 33.017 1.00 95.00 302 CYS A O 1
ATOM 2308 N N . LEU A 1 303 ? -26.546 4.830 30.964 1.00 94.19 303 LEU A N 1
ATOM 2309 C CA . LEU A 1 303 ? -27.893 5.387 31.095 1.00 94.19 303 LEU A CA 1
ATOM 2310 C C . LEU A 1 303 ? -28.742 4.628 32.121 1.00 94.19 303 LEU A C 1
ATOM 2312 O O . LEU A 1 303 ? -29.453 5.255 32.906 1.00 94.19 303 LEU A O 1
ATOM 2316 N N . LYS A 1 304 ? -28.625 3.296 32.187 1.00 93.38 304 LYS A N 1
ATOM 2317 C CA . LYS A 1 304 ? -29.267 2.494 33.242 1.00 93.38 304 LYS A CA 1
ATOM 2318 C C . LYS A 1 304 ? -28.780 2.877 34.639 1.00 93.38 304 LYS A C 1
ATOM 2320 O O . LYS A 1 304 ? -29.587 2.982 35.562 1.00 93.38 304 LYS A O 1
ATOM 2325 N N . LEU A 1 305 ? -27.476 3.097 34.796 1.00 92.38 305 LEU A N 1
ATOM 2326 C CA . LEU A 1 305 ? -26.888 3.521 36.067 1.00 92.38 305 LEU A CA 1
ATOM 2327 C C . LEU A 1 305 ? -27.355 4.918 36.486 1.00 92.38 305 LEU A C 1
ATOM 2329 O O . LEU A 1 305 ? -27.767 5.096 37.635 1.00 92.38 305 LEU A O 1
ATOM 2333 N N . ALA A 1 306 ? -27.345 5.872 35.551 1.00 91.38 306 ALA A N 1
ATOM 2334 C CA . ALA A 1 306 ? -27.823 7.233 35.781 1.00 91.38 306 ALA A CA 1
ATOM 2335 C C . ALA A 1 306 ? -29.309 7.239 36.184 1.00 91.38 306 ALA A C 1
ATOM 2337 O O . ALA A 1 306 ? -29.695 7.870 37.167 1.00 91.38 306 ALA A O 1
ATOM 2338 N N . ALA A 1 307 ? -30.141 6.439 35.507 1.00 92.00 307 ALA A N 1
ATOM 2339 C CA . ALA A 1 307 ? -31.555 6.273 35.850 1.00 92.00 307 ALA A CA 1
ATOM 2340 C C . ALA A 1 307 ? -31.779 5.661 37.246 1.00 92.00 307 ALA A C 1
ATOM 2342 O O . ALA A 1 307 ? -32.787 5.939 37.896 1.00 92.00 307 ALA A O 1
ATOM 2343 N N . GLY A 1 308 ? -30.840 4.834 37.715 1.00 92.75 308 GLY A N 1
ATOM 2344 C CA . GLY A 1 308 ? -30.854 4.235 39.049 1.00 92.75 308 GLY A CA 1
ATOM 2345 C C . GLY A 1 308 ? -30.418 5.175 40.180 1.00 92.75 308 GLY A C 1
ATOM 2346 O O . GLY A 1 308 ? -30.502 4.779 41.343 1.00 92.75 308 GLY A O 1
ATOM 2347 N N . GLY A 1 309 ? -29.952 6.393 39.872 1.00 90.06 309 GLY A N 1
ATOM 2348 C CA . GLY A 1 309 ? -29.454 7.360 40.857 1.00 90.06 309 GLY A CA 1
ATOM 2349 C C . GLY A 1 309 ? -28.145 6.940 41.537 1.00 90.06 309 GLY A C 1
ATOM 2350 O O . GLY A 1 309 ? -27.872 7.361 42.663 1.00 90.06 309 GLY A O 1
ATOM 2351 N N . ALA A 1 310 ? -27.360 6.067 40.900 1.00 85.75 310 ALA A N 1
ATOM 2352 C CA . ALA A 1 310 ? -26.077 5.624 41.428 1.00 85.75 310 ALA A CA 1
ATOM 2353 C C . ALA A 1 310 ? -24.993 6.667 41.123 1.00 85.75 310 ALA A C 1
ATOM 2355 O O . ALA A 1 310 ? -24.611 6.830 39.968 1.00 85.75 310 ALA A O 1
ATOM 2356 N N . THR A 1 311 ? -24.460 7.327 42.155 1.00 84.88 311 THR A N 1
ATOM 2357 C CA . THR A 1 311 ? -23.322 8.238 41.990 1.00 84.88 311 THR A CA 1
ATOM 2358 C C . THR A 1 311 ? -22.059 7.450 41.654 1.00 84.88 311 THR A C 1
ATOM 2360 O O . THR A 1 311 ? -21.675 6.513 42.363 1.00 84.88 311 THR A O 1
ATOM 2363 N N . MET A 1 312 ? -21.406 7.822 40.555 1.00 85.88 312 MET A N 1
ATOM 2364 C CA . MET A 1 312 ? -20.207 7.141 40.063 1.00 85.88 312 MET A CA 1
ATOM 2365 C C . MET A 1 312 ? -18.937 7.901 40.470 1.00 85.88 312 MET A C 1
ATOM 2367 O O . MET A 1 312 ? -18.935 9.131 40.469 1.00 85.88 312 MET A O 1
ATOM 2371 N N . PRO A 1 313 ? -17.832 7.210 40.814 1.00 84.50 313 PRO A N 1
ATOM 2372 C CA . PRO A 1 313 ? -16.559 7.889 41.038 1.00 84.50 313 PRO A CA 1
ATOM 2373 C C . PRO A 1 313 ? -16.080 8.557 39.743 1.00 84.50 313 PRO A C 1
ATOM 2375 O O . PRO A 1 313 ? -16.269 7.993 38.671 1.00 84.50 313 PRO A O 1
ATOM 2378 N N . GLU A 1 314 ? -15.413 9.713 39.836 1.00 81.31 314 GLU A N 1
ATOM 2379 C CA . GLU A 1 314 ? -14.977 10.520 38.674 1.00 81.31 314 GLU A CA 1
ATOM 2380 C C . GLU A 1 314 ? -14.112 9.756 37.656 1.00 81.31 314 GLU A C 1
ATOM 2382 O O . GLU A 1 314 ? -14.070 10.110 36.479 1.00 81.31 314 GLU A O 1
ATOM 2387 N N . THR A 1 315 ? -13.427 8.696 38.090 1.00 76.31 315 THR A N 1
ATOM 2388 C CA . THR A 1 315 ? -12.586 7.851 37.230 1.00 76.31 315 THR A CA 1
ATOM 2389 C C . THR A 1 315 ? -13.376 6.839 36.404 1.00 76.31 315 THR A C 1
ATOM 2391 O O . THR A 1 315 ? -12.813 6.239 35.488 1.00 76.31 315 THR A O 1
ATOM 2394 N N . ASN A 1 316 ? -14.657 6.637 36.721 1.00 86.00 316 ASN A N 1
ATOM 2395 C CA . ASN A 1 316 ? -15.511 5.664 36.063 1.00 86.00 316 ASN A CA 1
ATOM 2396 C C . ASN A 1 316 ? -15.823 6.108 34.629 1.00 86.00 316 ASN A C 1
ATOM 2398 O O . ASN A 1 316 ? -16.100 7.275 34.354 1.00 86.00 316 ASN A O 1
ATOM 2402 N N . ILE A 1 317 ? -15.864 5.145 33.716 1.00 87.00 317 ILE A N 1
ATOM 2403 C CA . ILE A 1 317 ? -16.272 5.335 32.322 1.00 87.00 317 ILE A CA 1
ATOM 2404 C C . ILE A 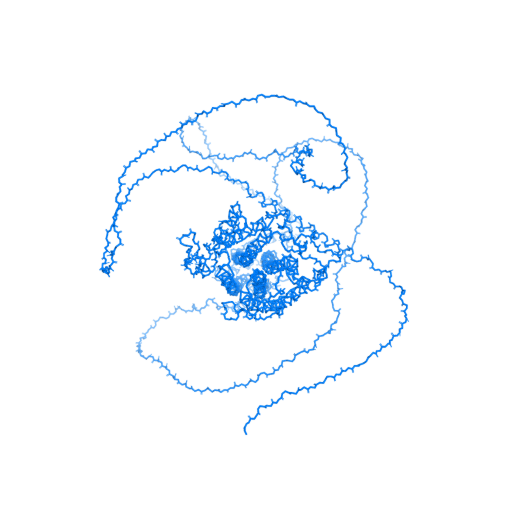1 317 ? -17.644 6.025 32.160 1.00 87.00 317 ILE A C 1
ATOM 2406 O O . ILE A 1 317 ? -17.867 6.723 31.172 1.00 87.00 317 ILE A O 1
ATOM 2410 N N . CYS A 1 318 ? -18.543 5.864 33.135 1.00 92.62 318 CYS A N 1
ATOM 2411 C CA . CYS A 1 318 ? -19.865 6.486 33.184 1.00 92.62 318 CYS A CA 1
ATOM 2412 C C . CYS A 1 318 ? -19.918 7.780 34.014 1.00 92.62 318 CYS A C 1
ATOM 2414 O O . CYS A 1 318 ? -20.983 8.379 34.107 1.00 92.62 318 CYS A O 1
ATOM 2416 N N . ALA A 1 319 ? -18.811 8.246 34.602 1.00 88.94 319 ALA A N 1
ATOM 2417 C CA . ALA A 1 319 ? -18.816 9.417 35.487 1.00 88.94 319 ALA A CA 1
ATOM 2418 C C . ALA A 1 319 ? -19.309 10.696 34.795 1.00 88.94 319 ALA A C 1
ATOM 2420 O O . ALA A 1 319 ? -19.998 11.517 35.393 1.00 88.94 319 ALA A O 1
ATOM 2421 N N . LYS A 1 320 ? -18.981 10.858 33.508 1.00 84.62 320 LYS A N 1
ATOM 2422 C CA . LYS A 1 320 ? -19.485 11.983 32.712 1.00 84.62 320 LYS A CA 1
ATOM 2423 C C . LYS A 1 320 ? -20.979 11.865 32.421 1.00 84.62 320 LYS A C 1
ATOM 2425 O O . LYS A 1 320 ? -21.657 12.880 32.446 1.00 84.62 320 LYS A O 1
ATOM 2430 N N . ALA A 1 321 ? -21.479 10.644 32.226 1.00 77.94 321 ALA A N 1
ATOM 2431 C CA . ALA A 1 321 ? -22.891 10.387 31.948 1.00 77.94 321 ALA A CA 1
ATOM 2432 C C . ALA A 1 321 ? -23.811 10.768 33.120 1.00 77.94 321 ALA A C 1
ATOM 2434 O O . ALA A 1 321 ? -24.973 11.079 32.895 1.00 77.94 321 ALA A O 1
ATOM 2435 N N . ASP A 1 322 ? -23.291 10.748 34.353 1.00 80.75 322 ASP A N 1
ATOM 2436 C CA . ASP A 1 322 ? -24.028 11.151 35.562 1.00 80.75 322 ASP A CA 1
ATOM 2437 C C . ASP A 1 322 ? -24.379 12.651 35.537 1.00 80.75 322 ASP A C 1
ATOM 2439 O O . ASP A 1 322 ? -25.465 13.060 35.939 1.00 80.75 322 ASP A O 1
ATOM 2443 N N . ASN A 1 323 ? -23.477 13.477 34.996 1.00 87.19 323 ASN A N 1
ATOM 2444 C CA . ASN A 1 323 ? -23.673 14.925 34.891 1.00 87.19 323 ASN A CA 1
ATOM 2445 C C . ASN A 1 323 ? -24.251 15.357 33.537 1.00 87.19 323 ASN A C 1
ATOM 2447 O O . ASN A 1 323 ? -24.901 16.396 33.451 1.00 87.19 323 ASN A O 1
ATOM 2451 N N . ASP A 1 324 ? -23.975 14.584 32.489 1.00 91.50 324 ASP A N 1
ATOM 2452 C CA . ASP A 1 324 ? -24.305 14.897 31.106 1.00 91.50 324 ASP A CA 1
ATOM 2453 C C . ASP A 1 324 ? -24.583 13.590 30.336 1.00 91.50 324 ASP A C 1
ATOM 2455 O O . ASP A 1 324 ? -23.664 12.973 29.786 1.00 91.50 324 ASP A O 1
ATOM 2459 N N . PRO A 1 325 ? -25.834 13.095 30.335 1.00 89.75 325 PRO A N 1
ATOM 2460 C CA . PRO A 1 325 ? -26.187 11.877 29.615 1.00 89.75 325 PRO A CA 1
ATOM 2461 C C . PRO A 1 325 ? -26.151 12.065 28.089 1.00 89.75 325 PRO A C 1
ATOM 2463 O O . PRO A 1 325 ? -26.034 11.067 27.376 1.00 89.75 325 PRO A O 1
ATOM 2466 N N . ASP A 1 326 ? -26.191 13.305 27.590 1.00 94.25 326 ASP A N 1
ATOM 2467 C CA . ASP A 1 326 ? -26.049 13.599 26.162 1.00 94.25 326 ASP A CA 1
ATOM 2468 C C . ASP A 1 326 ? -24.614 13.293 25.700 1.00 94.25 326 ASP A C 1
ATOM 2470 O O . ASP A 1 326 ? -24.422 12.697 24.641 1.00 94.25 326 ASP A O 1
ATOM 2474 N N . PHE A 1 327 ? -23.602 13.518 26.551 1.00 94.38 327 PHE A N 1
ATOM 2475 C CA . PHE A 1 327 ? -22.196 13.206 26.247 1.00 94.38 327 PHE A CA 1
ATOM 2476 C C . PHE A 1 327 ? -21.958 11.762 25.760 1.00 94.38 327 PHE A C 1
ATOM 2478 O O . PHE A 1 327 ? -21.175 11.528 24.837 1.00 94.38 327 PHE A O 1
ATOM 2485 N N . VAL A 1 328 ? -22.594 10.756 26.378 1.00 94.44 328 VAL A N 1
ATOM 2486 C CA . VAL A 1 328 ? -22.402 9.348 25.964 1.00 94.44 328 VAL A CA 1
ATOM 2487 C C . VAL A 1 328 ? -23.125 9.007 24.665 1.00 94.44 328 VAL A C 1
ATOM 2489 O O . VAL A 1 328 ? -22.728 8.055 23.983 1.00 94.44 328 VAL A O 1
ATOM 2492 N N . MET A 1 329 ? -24.174 9.758 24.335 1.00 95.69 329 MET A N 1
ATOM 2493 C CA . MET A 1 329 ? -24.907 9.633 23.082 1.00 95.69 329 MET A CA 1
ATOM 2494 C C . MET A 1 329 ? -24.181 10.337 21.940 1.00 95.69 329 MET A C 1
ATOM 2496 O O . MET A 1 329 ? -24.049 9.732 20.878 1.00 95.69 329 MET A O 1
ATOM 2500 N N . ASP A 1 330 ? -23.634 11.527 22.180 1.00 96.12 330 ASP A N 1
ATOM 2501 C CA . ASP A 1 330 ? -22.791 12.250 21.226 1.00 96.12 330 ASP A CA 1
ATOM 2502 C C . ASP A 1 330 ? -21.551 11.419 20.869 1.00 96.12 330 ASP A C 1
ATOM 2504 O O . ASP A 1 330 ? -21.275 11.180 19.697 1.00 96.12 330 ASP A O 1
ATOM 2508 N N . ASP A 1 331 ? -20.874 10.826 21.863 1.00 95.19 331 ASP A N 1
ATOM 2509 C CA . ASP A 1 331 ? -19.730 9.942 21.596 1.00 95.19 331 ASP A CA 1
ATOM 2510 C C . ASP A 1 331 ? -20.157 8.697 20.784 1.00 95.19 331 ASP A C 1
ATOM 2512 O O . ASP A 1 331 ? -19.405 8.204 19.944 1.00 95.19 331 ASP A O 1
ATOM 2516 N N . LEU A 1 332 ? -21.366 8.154 20.980 1.00 97.12 332 LEU A N 1
ATOM 2517 C CA . LEU A 1 332 ? -21.873 7.078 20.116 1.00 97.12 332 LEU A CA 1
ATOM 2518 C C . LEU A 1 332 ? -22.135 7.581 18.689 1.00 97.12 332 LEU A C 1
ATOM 2520 O O . LEU A 1 332 ? -21.770 6.887 17.738 1.00 97.12 332 LEU A O 1
ATOM 2524 N N . GLN A 1 333 ? -22.730 8.764 18.534 1.00 97.50 333 GLN A N 1
ATOM 2525 C CA . GLN A 1 333 ? -22.999 9.366 17.232 1.00 97.50 333 GLN A CA 1
ATOM 2526 C C . GLN A 1 333 ? -21.703 9.592 16.448 1.00 97.50 333 GLN A C 1
ATOM 2528 O O . GLN A 1 333 ? -21.618 9.146 15.303 1.00 97.50 333 GLN A O 1
ATOM 2533 N N . ASP A 1 334 ? -20.672 10.150 17.082 1.00 97.44 334 ASP A N 1
ATOM 2534 C CA . ASP A 1 334 ? -19.356 10.353 16.472 1.00 97.44 334 ASP A CA 1
ATOM 2535 C C . ASP A 1 334 ? -18.775 9.032 15.940 1.00 97.44 334 ASP A C 1
ATOM 2537 O O . ASP A 1 334 ? -18.278 8.960 14.818 1.00 97.44 334 ASP A O 1
ATOM 2541 N N . ALA A 1 335 ? -18.902 7.931 16.698 1.00 97.75 335 ALA A N 1
ATOM 2542 C CA . ALA A 1 335 ? -18.437 6.621 16.223 1.00 97.75 335 ALA A CA 1
ATOM 2543 C C . ALA A 1 335 ? -19.238 6.109 15.025 1.00 97.75 335 ALA A C 1
ATOM 2545 O O . ALA A 1 335 ? -18.687 5.417 14.168 1.00 97.75 335 ALA A O 1
ATOM 2546 N N . VAL A 1 336 ? -20.540 6.391 14.983 1.00 98.31 336 VAL A N 1
ATOM 2547 C CA . VAL A 1 336 ? -21.415 5.982 13.881 1.00 98.31 336 VAL A CA 1
ATOM 2548 C C . VAL A 1 336 ? -21.102 6.780 12.618 1.00 98.31 336 VAL A C 1
ATOM 2550 O O . VAL A 1 336 ? -21.135 6.210 11.527 1.00 98.31 336 VAL A O 1
ATOM 2553 N N . GLU A 1 337 ? -20.779 8.066 12.744 1.00 98.12 337 GLU A N 1
ATOM 2554 C CA . GLU A 1 337 ? -20.357 8.922 11.631 1.00 98.12 337 GLU A CA 1
ATOM 2555 C C . GLU A 1 337 ? -18.982 8.515 11.090 1.00 98.12 337 GLU A C 1
ATOM 2557 O O . GLU A 1 337 ? -18.850 8.296 9.880 1.00 98.12 337 GLU A O 1
ATOM 2562 N N . ASP A 1 338 ? -18.009 8.277 11.975 1.00 97.06 338 ASP A N 1
ATOM 2563 C CA . ASP A 1 338 ? -16.701 7.713 11.623 1.00 97.06 338 ASP A CA 1
ATOM 2564 C C . ASP A 1 338 ? -16.864 6.391 10.864 1.00 97.06 338 ASP A C 1
ATOM 2566 O O . ASP A 1 338 ? -16.370 6.219 9.747 1.00 97.06 338 ASP A O 1
ATOM 2570 N N . TYR A 1 339 ? -17.602 5.444 11.450 1.00 98.25 339 TYR A N 1
ATOM 2571 C CA . TYR A 1 339 ? -17.845 4.141 10.841 1.00 98.25 339 TYR A CA 1
ATOM 2572 C C . TYR A 1 339 ? -18.561 4.261 9.491 1.00 98.25 339 TYR A C 1
ATOM 2574 O O . TYR A 1 339 ? -18.168 3.597 8.533 1.00 98.25 339 TYR A O 1
ATOM 2582 N N . SER A 1 340 ? -19.589 5.111 9.392 1.00 97.81 340 SER A N 1
ATOM 2583 C CA . SER A 1 340 ? -20.317 5.341 8.142 1.00 97.81 340 SER A CA 1
ATOM 2584 C C . SER A 1 340 ? -19.384 5.849 7.046 1.00 97.81 340 SER A C 1
ATOM 2586 O O . SER A 1 340 ? -19.542 5.434 5.901 1.00 97.81 340 SER A O 1
ATOM 2588 N N . THR A 1 341 ? -18.429 6.714 7.388 1.00 96.69 341 THR A N 1
ATOM 2589 C CA . THR A 1 341 ? -17.442 7.251 6.445 1.00 96.69 341 THR A CA 1
ATOM 2590 C C . THR A 1 341 ? -16.527 6.138 5.939 1.00 96.69 341 THR A C 1
ATOM 2592 O O . THR A 1 341 ? -16.495 5.875 4.741 1.00 96.69 341 THR A O 1
ATOM 2595 N N . PHE A 1 342 ? -15.882 5.381 6.833 1.00 96.62 342 PHE A N 1
ATOM 2596 C CA . PHE A 1 342 ? -14.979 4.299 6.418 1.00 96.62 342 PHE A CA 1
ATOM 2597 C C . PHE A 1 342 ? -15.695 3.144 5.702 1.00 96.62 342 PHE A C 1
ATOM 2599 O O . PHE A 1 342 ? -15.154 2.578 4.754 1.00 96.62 342 PHE A O 1
ATOM 2606 N N . HIS A 1 343 ? -16.917 2.792 6.115 1.00 97.06 343 HIS A N 1
ATOM 2607 C CA . HIS A 1 343 ? -17.732 1.784 5.425 1.00 97.06 343 HIS A CA 1
ATOM 2608 C C . HIS A 1 343 ? -18.077 2.212 3.995 1.00 97.06 343 HIS A C 1
ATOM 2610 O O . HIS A 1 343 ? -18.018 1.399 3.072 1.00 97.06 343 HIS A O 1
ATOM 2616 N N . GLN A 1 344 ? -18.419 3.489 3.803 1.00 96.00 344 GLN A N 1
ATOM 2617 C CA . GLN A 1 344 ? -18.689 4.045 2.479 1.00 96.00 344 GLN A CA 1
ATOM 2618 C C . GLN A 1 344 ? -17.421 4.119 1.637 1.00 96.00 344 GLN A C 1
ATOM 2620 O O . GLN A 1 344 ? -17.451 3.649 0.506 1.00 96.00 344 GLN A O 1
ATOM 2625 N N . ASP A 1 345 ? -16.309 4.606 2.184 1.00 94.56 345 ASP A N 1
ATOM 2626 C CA . ASP A 1 345 ? -15.030 4.713 1.474 1.00 94.56 345 ASP A CA 1
ATOM 2627 C C . ASP A 1 345 ? -14.540 3.370 0.937 1.00 94.56 345 ASP A C 1
ATOM 2629 O O . ASP A 1 345 ? -13.965 3.298 -0.145 1.00 94.56 345 ASP A O 1
ATOM 2633 N N . VAL A 1 346 ? -14.783 2.290 1.676 1.00 94.81 346 VAL A N 1
ATOM 2634 C CA . VAL A 1 346 ? -14.410 0.939 1.258 1.00 94.81 346 VAL A CA 1
ATOM 2635 C C . VAL A 1 346 ? -15.142 0.496 -0.017 1.00 94.81 346 VAL A C 1
ATOM 2637 O O . VAL A 1 346 ? -14.550 -0.170 -0.867 1.00 94.81 346 VAL A O 1
ATOM 2640 N N . PHE A 1 347 ? -16.421 0.840 -0.155 1.00 94.38 347 PHE A N 1
ATOM 2641 C CA . PHE A 1 347 ? -17.262 0.359 -1.255 1.00 94.38 347 PHE A CA 1
ATOM 2642 C C . PHE A 1 347 ? -17.419 1.378 -2.393 1.00 94.38 347 PHE A C 1
ATOM 2644 O O . PHE A 1 347 ? -17.525 1.009 -3.561 1.00 94.38 347 PHE A O 1
ATOM 2651 N N . LEU A 1 348 ? -17.472 2.664 -2.052 1.00 93.75 348 LEU A N 1
ATOM 2652 C CA . LEU A 1 348 ? -17.678 3.781 -2.971 1.00 93.75 348 LEU A CA 1
ATOM 2653 C C . LEU A 1 348 ? -16.386 4.520 -3.309 1.00 93.75 348 LEU A C 1
ATOM 2655 O O . LEU A 1 348 ? -16.416 5.324 -4.231 1.00 93.75 348 LEU A O 1
ATOM 2659 N N . GLY A 1 349 ? -15.278 4.263 -2.611 1.00 91.00 349 GLY A N 1
ATOM 2660 C CA . GLY A 1 349 ? -14.049 5.042 -2.737 1.00 91.00 349 GLY A CA 1
ATOM 2661 C C . GLY A 1 349 ? -14.148 6.422 -2.083 1.00 91.00 349 GLY A C 1
ATOM 2662 O O . GLY A 1 349 ? -15.221 7.012 -1.984 1.00 91.00 349 GLY A O 1
ATOM 2663 N N . ALA A 1 350 ? -12.999 6.987 -1.705 1.00 87.62 350 ALA A N 1
ATOM 2664 C CA . ALA A 1 350 ? -12.931 8.297 -1.039 1.00 87.62 350 ALA A CA 1
ATOM 2665 C C . ALA A 1 350 ? -13.454 9.475 -1.891 1.00 87.62 350 ALA A C 1
ATOM 2667 O O . ALA A 1 350 ? -13.821 10.516 -1.357 1.00 87.62 350 ALA A O 1
ATOM 2668 N N . ASN A 1 351 ? -13.499 9.325 -3.220 1.00 88.56 351 ASN A N 1
ATOM 2669 C CA . ASN A 1 351 ? -13.990 10.362 -4.138 1.00 88.56 351 ASN A CA 1
ATOM 2670 C C . ASN A 1 351 ? -15.472 10.171 -4.518 1.00 88.56 351 ASN A C 1
ATOM 2672 O O . ASN A 1 351 ? -15.976 10.876 -5.390 1.00 88.56 351 ASN A O 1
ATOM 2676 N N . GLY A 1 352 ? -16.157 9.176 -3.943 1.00 83.06 352 GLY A N 1
ATOM 2677 C CA . GLY A 1 352 ? -17.522 8.791 -4.319 1.00 83.06 352 GLY A CA 1
ATOM 2678 C C . GLY A 1 352 ? -17.649 8.118 -5.695 1.00 83.06 352 GLY A C 1
ATOM 2679 O O . GLY A 1 352 ? -18.740 7.684 -6.073 1.00 83.06 352 GLY A O 1
ATOM 2680 N N . GLU A 1 353 ? -16.558 8.009 -6.458 1.00 82.25 353 GLU A N 1
ATOM 2681 C CA . GLU A 1 353 ? -16.494 7.162 -7.646 1.00 82.25 353 GLU A CA 1
ATOM 2682 C C . GLU A 1 353 ? -16.369 5.710 -7.216 1.00 82.25 353 GLU A C 1
ATOM 2684 O O . GLU A 1 353 ? -15.304 5.336 -6.737 1.00 82.25 353 GLU A O 1
ATOM 2689 N N . VAL A 1 354 ? -17.426 4.915 -7.443 1.00 77.50 354 VAL A N 1
ATOM 2690 C CA . VAL A 1 354 ? -17.525 3.495 -7.059 1.00 77.50 354 VAL A CA 1
ATOM 2691 C C . VAL A 1 354 ? -16.191 2.770 -7.249 1.00 77.50 354 VAL A C 1
ATOM 2693 O O . VAL A 1 354 ? -15.875 2.288 -8.347 1.00 77.50 354 VAL A O 1
ATOM 2696 N N . GLU A 1 355 ? -15.413 2.701 -6.166 1.00 72.19 355 GLU A N 1
ATOM 2697 C CA . GLU A 1 355 ? -14.137 2.010 -6.137 1.00 72.19 355 GLU A CA 1
ATOM 2698 C C . GLU A 1 355 ? -14.468 0.532 -6.247 1.00 72.19 355 GLU A C 1
ATOM 2700 O O . GLU A 1 355 ? -15.058 -0.093 -5.366 1.00 72.19 355 GLU A O 1
ATOM 2705 N N . LYS A 1 356 ? -14.161 -0.040 -7.407 1.00 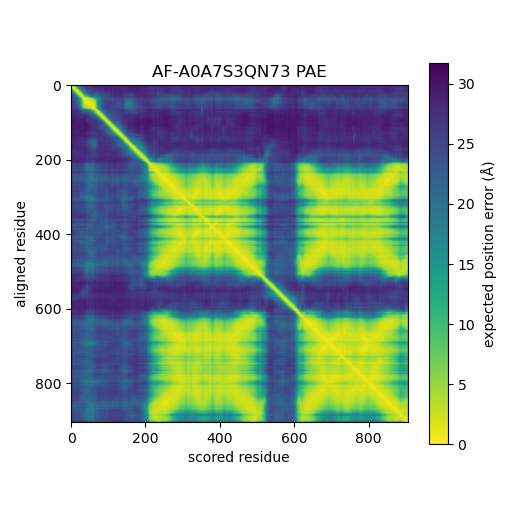79.25 356 LYS A N 1
ATOM 2706 C CA . LYS A 1 356 ? -14.427 -1.451 -7.626 1.00 79.25 356 LYS A CA 1
ATOM 2707 C C . LYS A 1 356 ? -13.493 -2.227 -6.712 1.00 79.25 356 LYS A C 1
ATOM 2709 O O . LYS A 1 356 ? -12.328 -2.374 -7.068 1.00 79.25 356 LYS A O 1
ATOM 2714 N N . ILE A 1 357 ? -14.027 -2.775 -5.611 1.00 88.69 357 ILE A N 1
ATOM 2715 C CA . ILE A 1 357 ? -13.375 -3.830 -4.818 1.00 88.69 357 ILE A CA 1
ATOM 2716 C C . ILE A 1 357 ? -12.754 -4.801 -5.815 1.00 88.69 357 ILE A C 1
ATOM 2718 O O . ILE A 1 357 ? -13.473 -5.389 -6.632 1.00 88.69 357 ILE A O 1
ATOM 2722 N N . ILE A 1 358 ? -11.425 -4.833 -5.845 1.00 89.56 358 ILE A N 1
ATOM 2723 C CA . ILE A 1 358 ? -10.677 -5.286 -7.022 1.00 89.56 358 ILE A CA 1
ATOM 2724 C C . ILE A 1 358 ? -10.838 -6.794 -7.177 1.00 89.56 358 ILE A C 1
ATOM 2726 O O . ILE A 1 358 ? -11.129 -7.272 -8.277 1.00 89.56 358 ILE A O 1
ATOM 2730 N N . ASP A 1 359 ? -10.774 -7.503 -6.050 1.00 94.62 359 ASP A N 1
ATOM 2731 C CA . ASP A 1 359 ? -11.045 -8.928 -5.977 1.00 94.62 359 ASP A CA 1
ATOM 2732 C C . ASP A 1 359 ? -12.539 -9.222 -6.233 1.00 94.62 359 ASP A C 1
ATOM 2734 O O . ASP A 1 359 ? -13.411 -8.727 -5.506 1.00 94.62 359 ASP A O 1
ATOM 2738 N N . PRO A 1 360 ? -12.879 -10.032 -7.253 1.00 94.88 360 PRO A N 1
ATOM 2739 C CA . PRO A 1 360 ? -14.265 -10.387 -7.543 1.00 94.88 360 PRO A CA 1
ATOM 2740 C C . PRO A 1 360 ? -14.928 -11.188 -6.414 1.00 94.88 360 PRO A C 1
ATOM 2742 O O . PRO A 1 360 ? -16.141 -11.077 -6.244 1.00 94.88 360 PRO A O 1
ATOM 2745 N N . THR A 1 361 ? -14.164 -11.959 -5.633 1.00 96.00 361 THR A N 1
ATOM 2746 C CA . THR A 1 361 ? -14.708 -12.766 -4.529 1.00 96.00 361 THR A CA 1
ATOM 2747 C C . THR A 1 361 ? -15.117 -11.871 -3.361 1.00 96.00 361 THR A C 1
ATOM 2749 O O . THR A 1 361 ? -16.257 -11.938 -2.904 1.00 96.00 361 THR A O 1
ATOM 2752 N N . ALA A 1 362 ? -14.254 -10.947 -2.944 1.00 95.88 362 ALA A N 1
ATOM 2753 C CA . ALA A 1 362 ? -14.585 -9.912 -1.975 1.00 95.88 362 ALA A CA 1
ATOM 2754 C C . ALA A 1 362 ? -15.759 -9.070 -2.485 1.00 95.88 362 ALA A C 1
ATOM 2756 O O . ALA A 1 362 ? -16.722 -8.845 -1.762 1.00 95.88 362 ALA A O 1
ATOM 2757 N N . ARG A 1 363 ? -15.774 -8.695 -3.768 1.00 95.88 363 ARG A N 1
ATOM 2758 C CA . ARG A 1 363 ? -16.913 -7.974 -4.352 1.00 95.88 363 ARG A CA 1
ATOM 2759 C C . ARG A 1 363 ? -18.230 -8.751 -4.235 1.00 95.88 363 ARG A C 1
ATOM 2761 O O . ARG A 1 363 ? -19.255 -8.125 -3.968 1.00 95.88 363 ARG A O 1
ATOM 2768 N N . SER A 1 364 ? -18.218 -10.072 -4.424 1.00 96.12 364 SER A N 1
ATOM 2769 C CA . SER A 1 364 ? -19.411 -10.910 -4.231 1.00 96.12 364 SER A CA 1
ATOM 2770 C C . SER A 1 364 ? -19.870 -10.917 -2.772 1.00 96.12 364 SER A C 1
ATOM 2772 O O . SER A 1 364 ? -21.046 -10.714 -2.512 1.00 96.12 364 SER A O 1
ATOM 2774 N N . LEU A 1 365 ? -18.948 -10.988 -1.805 1.00 96.38 365 LEU A N 1
ATOM 2775 C CA . LEU A 1 365 ? -19.271 -10.905 -0.375 1.00 96.38 365 LEU A CA 1
ATOM 2776 C C . LEU A 1 365 ? -19.956 -9.579 0.009 1.00 96.38 365 LEU A C 1
ATOM 2778 O O . LEU A 1 365 ? -20.815 -9.536 0.892 1.00 96.38 365 LEU A O 1
ATOM 2782 N N . TRP A 1 366 ? -19.576 -8.487 -0.655 1.00 96.88 366 TRP A N 1
ATOM 2783 C CA . TRP A 1 366 ? -20.158 -7.169 -0.413 1.00 96.88 366 TRP A CA 1
ATOM 2784 C C . TRP A 1 366 ? -21.531 -6.970 -1.053 1.00 96.88 366 TRP A C 1
ATOM 2786 O O . TRP A 1 366 ? -22.377 -6.320 -0.438 1.00 96.88 366 TRP A O 1
ATOM 2796 N N . ASN A 1 367 ? -21.747 -7.509 -2.256 1.00 96.31 367 ASN A N 1
ATOM 2797 C CA . ASN A 1 367 ? -22.965 -7.277 -3.038 1.00 96.31 367 ASN A CA 1
ATOM 2798 C C . ASN A 1 367 ? -24.023 -8.370 -2.883 1.00 96.31 367 ASN A C 1
ATOM 2800 O O . ASN A 1 367 ? -25.210 -8.057 -2.870 1.00 96.31 367 ASN A O 1
ATOM 2804 N N . ASP A 1 368 ? -23.610 -9.632 -2.808 1.00 96.06 368 ASP A N 1
ATOM 2805 C CA . ASP A 1 368 ? -24.520 -10.770 -2.843 1.00 96.06 368 ASP A CA 1
ATOM 2806 C C . ASP A 1 368 ? -25.062 -11.069 -1.440 1.00 96.06 368 ASP A C 1
ATOM 28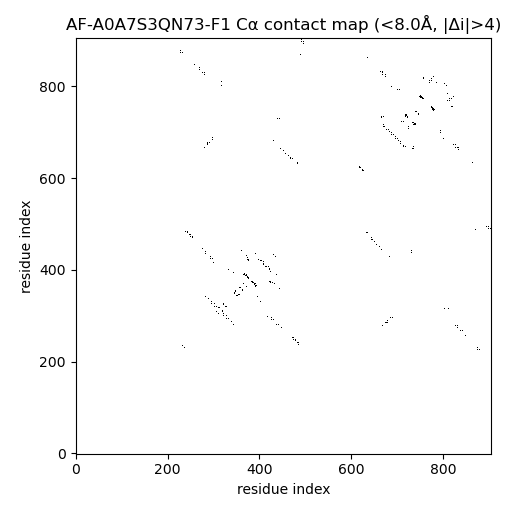08 O O . ASP A 1 368 ? -24.379 -10.870 -0.434 1.00 96.06 368 ASP A O 1
ATOM 2812 N N . ASP A 1 369 ? -26.293 -11.583 -1.367 1.00 91.62 369 ASP A N 1
ATOM 2813 C CA . ASP A 1 369 ? -26.966 -11.970 -0.121 1.00 91.62 369 ASP A CA 1
ATOM 2814 C C . ASP A 1 369 ? -26.320 -13.238 0.487 1.00 91.62 369 ASP A C 1
ATOM 2816 O O . ASP A 1 369 ? -26.886 -14.327 0.459 1.00 91.62 369 ASP A O 1
ATOM 2820 N N . ALA A 1 370 ? -25.095 -13.111 1.007 1.00 90.12 370 ALA A N 1
ATOM 2821 C CA . ALA A 1 370 ? -24.292 -14.222 1.525 1.00 90.12 370 ALA A CA 1
ATOM 2822 C C . ALA A 1 370 ? -24.270 -14.308 3.063 1.00 90.12 370 ALA A C 1
ATOM 2824 O O . ALA A 1 370 ? -24.002 -15.376 3.619 1.00 90.12 370 ALA A O 1
ATOM 2825 N N . MET A 1 371 ? -24.543 -13.207 3.772 1.00 95.06 371 MET A N 1
ATOM 2826 C CA . MET A 1 371 ? -24.449 -13.149 5.232 1.00 95.06 371 MET A CA 1
ATOM 2827 C C . MET A 1 371 ? -25.827 -13.231 5.886 1.00 95.06 371 MET A C 1
ATOM 2829 O O . MET A 1 371 ? -26.714 -12.428 5.609 1.00 95.06 371 MET A O 1
ATOM 2833 N N . LYS A 1 372 ? -25.976 -14.157 6.835 1.00 97.25 372 LYS A N 1
ATOM 2834 C CA . LYS A 1 372 ? -27.167 -14.270 7.681 1.00 97.25 372 LYS A CA 1
ATOM 2835 C C . LYS A 1 372 ? -27.110 -13.268 8.828 1.00 97.25 372 LYS A C 1
ATOM 2837 O O . LYS A 1 372 ? -26.196 -13.317 9.650 1.00 97.25 372 LYS A O 1
ATOM 2842 N N . VAL A 1 373 ? -28.103 -12.387 8.897 1.00 97.75 373 VAL A N 1
ATOM 2843 C CA . VAL A 1 373 ? -28.282 -11.421 9.987 1.00 97.75 373 VAL A CA 1
ATOM 2844 C C . VAL A 1 373 ? -29.680 -11.512 10.573 1.00 97.75 373 VAL A C 1
ATOM 2846 O O . VAL A 1 373 ? -30.649 -11.808 9.873 1.00 97.75 373 VAL A O 1
ATOM 2849 N N . ARG A 1 374 ? -29.797 -11.240 11.872 1.00 98.19 374 ARG A N 1
ATOM 2850 C CA . ARG A 1 374 ? -31.087 -11.178 12.564 1.00 98.19 374 ARG A CA 1
ATOM 2851 C C . ARG A 1 374 ? -31.606 -9.751 12.561 1.00 98.19 374 ARG A C 1
ATOM 2853 O O . ARG A 1 374 ? -30.941 -8.840 13.055 1.00 98.19 374 ARG A O 1
ATOM 2860 N N . LEU A 1 375 ? -32.798 -9.570 12.004 1.00 97.62 375 LEU A N 1
ATOM 2861 C CA . LEU A 1 375 ? -33.561 -8.332 12.075 1.00 97.62 375 LEU A CA 1
ATOM 2862 C C . LEU A 1 375 ? -34.603 -8.428 13.182 1.00 97.62 375 LEU A C 1
ATOM 2864 O O . LEU A 1 375 ? -35.255 -9.459 13.337 1.00 97.62 375 LEU A O 1
ATOM 2868 N N . TYR A 1 376 ? -34.772 -7.323 13.898 1.00 97.50 376 TYR A N 1
ATOM 2869 C CA . TYR A 1 376 ? -35.705 -7.177 15.008 1.00 97.50 376 TYR A CA 1
ATOM 2870 C C . TYR A 1 376 ? -36.830 -6.228 14.599 1.00 97.50 376 TYR A C 1
ATOM 2872 O O . TYR A 1 376 ? -36.571 -5.173 14.009 1.00 97.50 376 TYR A O 1
ATOM 2880 N N . TYR A 1 377 ? -38.069 -6.617 14.889 1.00 96.50 377 TYR A N 1
ATOM 2881 C CA . TYR A 1 377 ? -39.270 -5.857 14.564 1.00 96.50 377 TYR A CA 1
ATOM 2882 C C . TYR A 1 377 ? -40.093 -5.595 15.823 1.00 96.50 377 TYR A C 1
ATOM 2884 O O . TYR A 1 377 ? -40.350 -6.510 16.609 1.00 96.50 377 TYR A O 1
ATOM 2892 N N . ASP A 1 378 ? -40.584 -4.362 15.945 1.00 94.00 378 ASP A N 1
ATOM 2893 C CA . ASP A 1 378 ? -41.457 -3.915 17.038 1.00 94.00 378 ASP A CA 1
ATOM 2894 C C . ASP A 1 378 ? -42.911 -4.361 16.790 1.00 94.00 378 ASP A C 1
ATOM 2896 O O . ASP A 1 378 ? -43.836 -3.556 16.689 1.00 94.00 378 ASP A O 1
ATOM 2900 N N . THR A 1 379 ? -43.114 -5.662 16.584 1.00 95.00 379 THR A N 1
ATOM 2901 C CA . THR A 1 379 ? -44.450 -6.269 16.582 1.00 95.00 379 THR A CA 1
ATOM 2902 C C . THR A 1 379 ? -44.906 -6.531 18.017 1.00 95.00 379 THR A C 1
ATOM 2904 O O . THR A 1 379 ? -44.089 -6.558 18.932 1.00 95.00 379 THR A O 1
ATOM 2907 N N . ASP A 1 380 ? -46.203 -6.749 18.227 1.00 92.88 380 ASP A N 1
ATOM 2908 C CA . ASP A 1 380 ? -46.741 -7.218 19.509 1.00 92.88 380 ASP A CA 1
ATOM 2909 C C . ASP A 1 380 ? -47.294 -8.646 19.323 1.00 92.88 380 ASP A C 1
ATOM 2911 O O . ASP A 1 380 ? -48.362 -8.803 18.716 1.00 92.88 380 ASP A O 1
ATOM 2915 N N . PRO A 1 381 ? -46.561 -9.707 19.735 1.00 92.81 381 PRO A N 1
ATOM 2916 C CA . PRO A 1 381 ? -45.282 -9.697 20.466 1.00 92.81 381 PRO A CA 1
ATOM 2917 C C . PRO A 1 381 ? -44.061 -9.377 19.574 1.00 92.81 381 PRO A C 1
ATOM 2919 O O . PRO A 1 381 ? -44.151 -9.574 18.354 1.00 92.81 381 PRO A O 1
ATOM 2922 N N . PRO A 1 382 ? -42.913 -8.937 20.143 1.00 95.12 382 PRO A N 1
ATOM 2923 C CA . PRO A 1 382 ? -41.694 -8.664 19.378 1.00 95.12 382 PRO A CA 1
ATOM 2924 C C . PRO A 1 382 ? -41.282 -9.872 18.540 1.00 95.12 382 PRO A C 1
ATOM 2926 O O . PRO A 1 382 ? -41.328 -11.009 19.016 1.00 95.12 382 PRO A O 1
ATOM 2929 N N . SER A 1 383 ? -40.901 -9.637 17.284 1.00 97.31 383 SER A N 1
ATOM 2930 C CA . SER A 1 383 ? -40.518 -10.705 16.358 1.00 97.31 383 SER A CA 1
ATOM 2931 C C . SER A 1 383 ? -39.118 -10.489 15.803 1.00 97.31 383 SER A C 1
ATOM 2933 O O . SER A 1 383 ? -38.680 -9.363 15.561 1.00 97.31 383 SER A O 1
ATOM 2935 N N . GLU A 1 384 ? -38.411 -11.597 15.590 1.00 97.06 384 GLU A N 1
ATOM 2936 C CA . GLU A 1 384 ? -37.115 -11.620 14.922 1.00 97.06 384 GLU A CA 1
ATOM 2937 C C . GLU A 1 384 ? -37.200 -12.419 13.619 1.00 97.06 384 GLU A C 1
ATOM 2939 O O . GLU A 1 384 ? -37.955 -13.390 13.505 1.00 97.06 384 GLU A O 1
ATOM 2944 N N . ARG A 1 385 ? -36.423 -12.006 12.616 1.00 97.62 385 ARG A N 1
ATOM 2945 C CA . ARG A 1 385 ? -36.293 -12.731 11.351 1.00 97.62 385 ARG A CA 1
ATOM 2946 C C . ARG A 1 385 ? -34.839 -12.782 10.924 1.00 97.62 385 ARG A C 1
ATOM 2948 O O . ARG A 1 385 ? -34.178 -11.753 10.831 1.00 97.62 385 ARG A O 1
ATOM 2955 N N . GLU A 1 386 ? -34.370 -13.979 10.608 1.00 97.94 386 GLU A N 1
ATOM 2956 C CA . GLU A 1 386 ? -33.086 -14.167 9.945 1.00 97.94 386 GLU A CA 1
ATOM 2957 C C . GLU A 1 386 ? -33.244 -13.877 8.447 1.00 97.94 386 GLU A C 1
ATOM 2959 O O . GLU A 1 386 ? -34.154 -14.395 7.791 1.00 97.94 386 GLU A O 1
ATOM 2964 N N . VAL A 1 387 ? -32.392 -13.003 7.920 1.00 97.25 387 VAL A N 1
ATOM 2965 C CA . VAL A 1 387 ? -32.355 -12.629 6.504 1.00 97.25 387 VAL A CA 1
ATOM 2966 C C . VAL A 1 387 ? -30.931 -12.739 5.982 1.00 97.25 387 VAL A C 1
ATOM 2968 O O . VAL A 1 387 ? -29.974 -12.495 6.715 1.00 97.25 387 VAL A O 1
ATOM 2971 N N . GLU A 1 388 ? -30.801 -13.097 4.711 1.00 97.56 388 GLU A N 1
ATOM 2972 C CA . GLU A 1 388 ? -29.523 -13.097 4.004 1.00 97.56 388 GLU A CA 1
ATOM 2973 C C . GLU A 1 388 ? -29.336 -11.745 3.309 1.00 97.56 388 GLU A C 1
ATOM 2975 O O . GLU A 1 388 ? -30.270 -11.224 2.691 1.00 97.56 388 GLU A O 1
ATOM 2980 N N . LYS A 1 389 ? -28.166 -11.138 3.518 1.00 97.69 389 LYS A N 1
ATOM 2981 C CA . LYS A 1 389 ? -27.825 -9.773 3.111 1.00 97.69 389 LYS A CA 1
ATOM 2982 C C . LYS A 1 389 ? -26.345 -9.672 2.739 1.00 97.69 389 LYS A C 1
ATOM 2984 O O . LYS A 1 389 ? -25.520 -10.361 3.336 1.00 97.69 389 LYS A O 1
ATOM 2989 N N . GLY A 1 390 ? -25.998 -8.802 1.792 1.00 97.19 390 GLY A N 1
ATOM 2990 C CA . GLY A 1 390 ? -24.598 -8.468 1.490 1.00 97.19 390 GLY A CA 1
ATOM 2991 C C . GLY A 1 390 ? -23.945 -7.594 2.564 1.00 97.19 390 GLY A C 1
ATOM 2992 O O . GLY A 1 390 ? -24.631 -6.868 3.294 1.00 97.19 390 GLY A O 1
ATOM 2993 N N . LEU A 1 391 ? -22.609 -7.632 2.663 1.00 97.50 391 LEU A N 1
ATOM 2994 C CA . LEU A 1 391 ? -21.865 -6.847 3.662 1.00 97.50 391 LEU A CA 1
ATOM 2995 C C . LEU A 1 391 ? -22.096 -5.333 3.508 1.00 97.50 391 LEU A C 1
ATOM 2997 O O . LEU A 1 391 ? -22.163 -4.624 4.512 1.00 97.50 391 LEU A O 1
ATOM 3001 N N . TRP A 1 392 ? -22.326 -4.846 2.283 1.00 97.44 392 TRP A N 1
ATOM 3002 C CA . TRP A 1 392 ? -22.706 -3.453 2.035 1.00 97.44 392 TRP A CA 1
ATOM 3003 C C . TRP A 1 392 ? -24.016 -3.067 2.737 1.00 97.44 392 TRP A C 1
ATOM 3005 O O . TRP A 1 392 ? -24.075 -2.061 3.452 1.00 97.44 392 TRP A O 1
ATOM 3015 N N . GLU A 1 393 ? -25.073 -3.864 2.550 1.00 97.56 393 GLU A N 1
ATOM 3016 C CA . GLU A 1 393 ? -26.399 -3.591 3.115 1.00 97.56 393 GLU A CA 1
ATOM 3017 C C . GLU A 1 393 ? -26.384 -3.693 4.639 1.00 97.56 393 GLU A C 1
ATOM 3019 O O . GLU A 1 393 ? -26.936 -2.834 5.328 1.00 97.56 393 GLU A O 1
ATOM 3024 N N . VAL A 1 394 ? -25.716 -4.715 5.175 1.00 97.94 394 VAL A N 1
ATOM 3025 C CA . VAL A 1 394 ? -25.614 -4.912 6.623 1.00 97.94 394 VAL A CA 1
ATOM 3026 C C . VAL A 1 394 ? -24.769 -3.832 7.278 1.00 97.94 394 VAL A C 1
ATOM 3028 O O . VAL A 1 394 ? -25.152 -3.330 8.335 1.00 97.94 394 VAL A O 1
ATOM 3031 N N . GLY A 1 395 ? -23.665 -3.426 6.652 1.00 97.88 395 GLY A N 1
ATOM 3032 C CA . GLY A 1 395 ? -22.838 -2.359 7.190 1.00 97.88 395 GLY A CA 1
ATOM 3033 C C . GLY A 1 395 ? -23.574 -1.016 7.221 1.00 97.88 395 GLY A C 1
ATOM 3034 O O . GLY A 1 395 ? -23.538 -0.322 8.238 1.00 97.88 395 GLY A O 1
ATOM 3035 N N . ASN A 1 396 ? -24.361 -0.704 6.186 1.00 98.25 396 ASN A N 1
ATOM 3036 C CA . ASN A 1 396 ? -25.255 0.456 6.205 1.00 98.25 396 ASN A CA 1
ATOM 3037 C C . ASN A 1 396 ? -26.337 0.315 7.279 1.00 98.25 396 ASN A C 1
ATOM 3039 O O . ASN A 1 396 ? -26.641 1.276 7.985 1.00 98.25 396 ASN A O 1
ATOM 3043 N N . ARG A 1 397 ? -26.902 -0.886 7.455 1.00 98.12 397 ARG A N 1
ATOM 3044 C CA . ARG A 1 397 ? -27.889 -1.156 8.507 1.00 98.12 397 ARG A CA 1
ATOM 3045 C C . ARG A 1 397 ? -27.312 -0.945 9.907 1.00 98.12 397 ARG A C 1
ATOM 3047 O O . ARG A 1 397 ? -28.043 -0.437 10.750 1.00 98.12 397 ARG A O 1
ATOM 3054 N N . LEU A 1 398 ? -26.035 -1.259 10.140 1.00 98.50 398 LEU A N 1
ATOM 3055 C CA . LEU A 1 398 ? -25.341 -0.951 11.395 1.00 98.50 398 LEU A CA 1
ATOM 3056 C C . LEU A 1 398 ? -25.267 0.561 11.637 1.00 98.50 398 LEU A C 1
ATOM 3058 O O . LEU A 1 398 ? -25.627 1.014 12.721 1.00 98.50 398 LEU A O 1
ATOM 3062 N N . ALA A 1 399 ? -24.898 1.349 10.622 1.00 98.38 399 ALA A N 1
ATOM 3063 C CA . ALA A 1 399 ? -24.888 2.808 10.738 1.00 98.38 399 ALA A CA 1
ATOM 3064 C C . ALA A 1 399 ? -26.299 3.371 11.001 1.00 98.38 399 ALA A C 1
ATOM 3066 O O . ALA A 1 399 ? -26.481 4.233 11.860 1.00 98.38 399 ALA A O 1
ATOM 3067 N N . TYR A 1 400 ? -27.323 2.849 10.315 1.00 98.38 400 TYR A N 1
ATOM 3068 C CA . TYR A 1 400 ? -28.716 3.234 10.563 1.00 98.38 400 TYR A CA 1
ATOM 3069 C C . TYR A 1 400 ? -29.190 2.859 11.968 1.00 98.38 400 TYR A C 1
ATOM 3071 O O . TYR A 1 400 ? -29.840 3.679 12.605 1.00 98.38 400 TYR A O 1
ATOM 3079 N N . ALA A 1 401 ? -28.856 1.663 12.459 1.00 98.50 401 ALA A N 1
ATOM 3080 C CA . ALA A 1 401 ? -29.195 1.243 13.815 1.00 98.50 401 ALA A CA 1
ATOM 3081 C C . ALA A 1 401 ? -28.512 2.142 14.857 1.00 98.50 401 ALA A C 1
ATOM 3083 O O . ALA A 1 401 ? -29.155 2.565 15.810 1.00 98.50 401 ALA A O 1
ATOM 3084 N N . GLY A 1 402 ? -27.249 2.520 14.638 1.00 97.94 402 GLY A N 1
ATOM 3085 C CA . GLY A 1 402 ? -26.549 3.488 15.484 1.00 97.94 402 GLY A CA 1
ATOM 3086 C C . GLY A 1 402 ? -27.257 4.846 15.564 1.00 97.94 402 GLY A C 1
ATOM 3087 O O . GLY A 1 402 ? -27.467 5.363 16.656 1.00 97.94 402 GLY A O 1
ATOM 3088 N N . ARG A 1 403 ? -27.714 5.391 14.429 1.00 98.19 403 ARG A N 1
ATOM 3089 C CA . ARG A 1 403 ? -28.512 6.637 14.399 1.00 98.19 403 ARG A CA 1
ATOM 3090 C C . ARG A 1 403 ? -29.899 6.460 15.024 1.00 98.19 403 ARG A C 1
ATOM 3092 O O . ARG A 1 403 ? -30.418 7.363 15.668 1.00 98.19 403 ARG A O 1
ATOM 3099 N N . GLU A 1 404 ? -30.512 5.293 14.852 1.00 97.88 404 GLU A N 1
ATOM 3100 C CA . GLU A 1 404 ? -31.810 4.970 15.450 1.00 97.88 404 GLU A CA 1
ATOM 3101 C C . GLU A 1 404 ? -31.738 4.902 16.983 1.00 97.88 404 GLU A C 1
ATOM 3103 O O . GLU A 1 404 ? -32.695 5.304 17.640 1.00 97.88 404 GLU A O 1
ATOM 3108 N N . LEU A 1 405 ? -30.600 4.494 17.561 1.00 97.94 405 LEU A N 1
ATOM 3109 C CA . LEU A 1 405 ? -30.379 4.547 19.012 1.00 97.94 405 LEU A CA 1
ATOM 3110 C C . LEU A 1 405 ? -30.481 5.969 19.572 1.00 97.94 405 LEU A C 1
ATOM 3112 O O . LEU A 1 405 ? -30.988 6.142 20.675 1.00 97.94 405 LEU A O 1
ATOM 3116 N N . GLN A 1 406 ? -30.069 6.987 18.815 1.00 96.25 406 GLN A N 1
ATOM 3117 C CA . GLN A 1 406 ? -30.226 8.386 19.219 1.00 96.25 406 GLN A CA 1
ATOM 3118 C C . GLN A 1 406 ? -31.692 8.822 19.230 1.00 96.25 406 GLN A C 1
ATOM 3120 O O . GLN A 1 406 ? -32.146 9.500 20.151 1.00 96.25 406 GLN A O 1
ATOM 3125 N N . VAL A 1 407 ? -32.463 8.383 18.234 1.00 96.94 407 VAL A N 1
ATOM 3126 C CA . VAL A 1 407 ? -33.908 8.634 18.212 1.00 96.94 407 VAL A CA 1
ATOM 3127 C C . VAL A 1 407 ? -34.584 7.921 19.383 1.00 96.94 407 VAL A C 1
ATOM 3129 O O . VAL A 1 407 ? -35.394 8.538 20.073 1.00 96.94 407 VAL A O 1
ATOM 3132 N N . ALA A 1 408 ? -34.222 6.664 19.652 1.00 96.44 408 ALA A N 1
ATOM 3133 C CA . ALA A 1 408 ? -34.732 5.913 20.797 1.00 96.44 408 ALA A CA 1
ATOM 3134 C C . ALA A 1 408 ? -34.389 6.609 22.124 1.00 96.44 408 ALA A C 1
ATOM 3136 O O . ALA A 1 408 ? -35.272 6.791 22.957 1.00 96.44 408 ALA A O 1
ATOM 3137 N N . TYR A 1 409 ? -33.152 7.091 22.272 1.00 96.75 409 TYR A N 1
ATOM 3138 C CA . TYR A 1 409 ? -32.712 7.869 23.428 1.00 96.75 409 TYR A CA 1
ATOM 3139 C C . TYR A 1 409 ? -33.575 9.114 23.657 1.00 96.75 409 TYR A C 1
ATOM 3141 O O . TYR A 1 409 ? -34.030 9.345 24.771 1.00 96.75 409 TYR A O 1
ATOM 3149 N N . SER A 1 410 ? -33.875 9.879 22.603 1.00 96.50 410 SER A N 1
ATOM 3150 C CA . SER A 1 410 ? -34.708 11.086 22.722 1.00 96.50 410 SER A CA 1
ATOM 3151 C C . SER A 1 410 ? -36.154 10.809 23.159 1.00 96.50 410 SER A C 1
ATOM 3153 O O . SER A 1 410 ? -36.816 11.693 23.700 1.00 96.50 410 SER A O 1
ATOM 3155 N N . GLN A 1 411 ? -36.659 9.596 22.907 1.00 96.12 411 GLN A N 1
ATOM 3156 C CA . GLN A 1 411 ? -38.016 9.191 23.274 1.00 96.12 411 GLN A CA 1
ATOM 3157 C C . GLN A 1 411 ? -38.055 8.617 24.688 1.00 96.12 411 GLN A C 1
ATOM 3159 O O . GLN A 1 411 ? -38.884 9.027 25.499 1.00 96.12 411 GLN A O 1
ATOM 3164 N N . GLU A 1 412 ? -37.154 7.681 24.978 1.00 95.19 412 GLU A N 1
ATOM 3165 C CA . GLU A 1 412 ? -37.075 6.977 26.251 1.00 95.19 412 GLU A CA 1
ATOM 3166 C C . GLU A 1 412 ? -35.600 6.705 26.617 1.00 95.19 412 GLU A C 1
ATOM 3168 O O . GLU A 1 412 ? -35.061 5.631 26.329 1.00 95.19 412 GLU A O 1
ATOM 3173 N N . PRO A 1 413 ? -34.925 7.654 27.299 1.00 90.75 413 PRO A N 1
ATOM 3174 C CA . PRO A 1 413 ? -33.500 7.544 27.630 1.00 90.75 413 PRO A CA 1
ATOM 3175 C C . PRO A 1 413 ? -33.134 6.278 28.414 1.00 90.75 413 PRO A C 1
ATOM 3177 O O . PRO A 1 413 ? -32.021 5.768 28.315 1.00 90.75 413 PRO A O 1
ATOM 3180 N N . THR A 1 414 ? -34.070 5.762 29.212 1.00 89.62 414 THR A N 1
ATOM 3181 C CA . THR A 1 414 ? -33.843 4.637 30.124 1.00 89.62 414 THR A CA 1
ATOM 3182 C C . THR A 1 414 ? -34.084 3.266 29.491 1.00 89.62 414 THR A C 1
ATOM 3184 O O . THR A 1 414 ? -33.678 2.265 30.079 1.00 89.62 414 THR A O 1
ATOM 3187 N N . SER A 1 415 ? -34.709 3.198 28.310 1.00 93.12 415 SER A N 1
ATOM 3188 C CA . SER A 1 415 ? -35.114 1.945 27.652 1.00 93.12 415 SER A CA 1
ATOM 3189 C C . SER A 1 415 ? -34.399 1.706 26.318 1.00 93.12 415 SER A C 1
ATOM 3191 O O . SER A 1 415 ? -34.797 0.834 25.546 1.00 93.12 415 SER A O 1
ATOM 3193 N N . ILE A 1 416 ? -33.289 2.405 26.036 1.00 96.44 416 ILE A N 1
ATOM 3194 C CA . ILE A 1 416 ? -32.568 2.220 24.763 1.00 96.44 416 ILE A CA 1
ATOM 3195 C C . ILE A 1 416 ? -32.129 0.766 24.533 1.00 96.44 416 ILE A C 1
ATOM 3197 O O . ILE A 1 416 ? -32.097 0.312 23.388 1.00 96.44 416 ILE A O 1
ATOM 3201 N N . GLY A 1 417 ? -31.860 0.023 25.614 1.00 95.62 417 GLY A N 1
ATOM 3202 C CA . GLY A 1 417 ? -31.503 -1.397 25.585 1.00 95.62 417 GLY A CA 1
ATOM 3203 C C . GLY A 1 417 ? -32.624 -2.325 25.109 1.00 95.62 417 GLY A C 1
ATOM 3204 O O . GLY A 1 417 ? -32.345 -3.436 24.659 1.00 95.62 417 GLY A O 1
ATOM 3205 N N . ASP A 1 418 ? -33.872 -1.857 25.149 1.00 95.81 418 ASP A N 1
ATOM 3206 C CA . ASP A 1 418 ? -35.050 -2.585 24.674 1.00 95.81 418 ASP A CA 1
ATOM 3207 C C . ASP A 1 418 ? -35.400 -2.252 23.214 1.00 95.81 418 ASP A C 1
ATOM 3209 O O . ASP A 1 418 ? -36.273 -2.884 22.618 1.00 95.81 418 ASP A O 1
ATOM 3213 N N . SER A 1 419 ? -34.699 -1.296 22.597 1.00 96.81 419 SER A N 1
ATOM 3214 C CA . SER A 1 419 ? -34.932 -0.922 21.202 1.00 96.81 419 SER A CA 1
ATOM 3215 C C . SER A 1 419 ? -34.443 -1.996 20.222 1.00 96.81 419 SER A C 1
ATOM 3217 O O . SER A 1 419 ? -33.371 -2.592 20.385 1.00 96.81 419 SER A O 1
ATOM 3219 N N . ARG A 1 420 ? -35.169 -2.194 19.110 1.00 97.12 420 ARG A N 1
ATOM 3220 C CA . ARG A 1 420 ? -34.738 -3.083 18.010 1.00 97.12 420 ARG A CA 1
ATOM 3221 C C . ARG A 1 420 ? -33.347 -2.750 17.461 1.00 97.12 420 ARG A C 1
ATOM 3223 O O . ARG A 1 420 ? -32.631 -3.641 17.001 1.00 97.12 420 ARG A O 1
ATOM 3230 N N . ALA A 1 421 ? -32.969 -1.473 17.499 1.00 98.00 421 ALA A N 1
ATOM 3231 C CA . ALA A 1 421 ? -31.679 -0.992 17.035 1.00 98.00 421 ALA A CA 1
ATOM 3232 C C . ALA A 1 421 ? -30.551 -1.501 17.937 1.00 98.00 421 ALA A C 1
ATOM 3234 O O . ALA A 1 421 ? -29.546 -2.004 17.431 1.00 98.00 421 ALA A O 1
ATOM 3235 N N . PHE A 1 422 ? -30.751 -1.470 19.258 1.00 97.94 422 PHE A N 1
ATOM 3236 C CA . PHE A 1 422 ? -29.787 -2.007 20.213 1.00 97.94 422 PHE A CA 1
ATOM 3237 C C . PHE A 1 422 ? -29.605 -3.510 20.039 1.00 97.94 422 PHE A C 1
ATOM 3239 O O . PHE A 1 422 ? -28.472 -3.976 19.939 1.00 97.94 422 PHE A O 1
ATOM 3246 N N . TYR A 1 423 ? -30.701 -4.266 19.906 1.00 97.56 423 TYR A N 1
ATOM 3247 C CA . TYR A 1 423 ? -30.631 -5.703 19.621 1.00 97.56 423 TYR A CA 1
ATOM 3248 C C . TYR A 1 423 ? -29.878 -5.996 18.319 1.00 97.56 423 TYR A C 1
ATOM 3250 O O . TYR A 1 423 ? -29.040 -6.898 18.285 1.00 97.56 423 TYR A O 1
ATOM 3258 N N . PHE A 1 424 ? -30.102 -5.208 17.260 1.00 98.25 424 PHE A N 1
ATOM 3259 C CA . PHE A 1 424 ? -29.366 -5.368 16.007 1.00 98.25 424 PHE A CA 1
ATOM 3260 C C . PHE A 1 424 ? -27.857 -5.164 16.198 1.00 98.25 424 PHE A C 1
ATOM 3262 O O . PHE A 1 424 ? -27.078 -6.027 15.784 1.00 98.25 424 PHE A O 1
ATOM 3269 N N . VAL A 1 425 ? -27.456 -4.057 16.839 1.00 98.25 425 VAL A N 1
ATOM 3270 C CA . VAL A 1 425 ? -26.048 -3.731 17.121 1.00 98.25 425 VAL A CA 1
ATOM 3271 C C . VAL A 1 425 ? -25.418 -4.808 18.003 1.00 98.25 425 VAL A C 1
ATOM 3273 O O . VAL A 1 425 ? -24.321 -5.278 17.703 1.00 98.25 425 VAL A O 1
ATOM 3276 N N . ARG A 1 426 ? -26.119 -5.248 19.051 1.00 97.56 426 ARG A N 1
ATOM 3277 C CA . ARG A 1 426 ? -25.606 -6.203 20.035 1.00 97.56 426 ARG A CA 1
ATOM 3278 C C . ARG A 1 426 ? -25.392 -7.601 19.467 1.00 97.56 426 ARG A C 1
ATOM 3280 O O . ARG A 1 426 ? -24.361 -8.215 19.722 1.00 97.56 426 ARG A O 1
ATOM 3287 N N . GLU A 1 427 ? -26.354 -8.112 18.707 1.00 97.38 427 GLU A N 1
ATOM 3288 C CA . GLU A 1 427 ? -26.355 -9.518 18.287 1.00 97.38 427 GLU A CA 1
ATOM 3289 C C . GLU A 1 427 ? -25.574 -9.745 16.983 1.00 97.38 427 GLU A C 1
ATOM 3291 O O . GLU A 1 427 ? -24.916 -10.777 16.826 1.00 97.38 427 GLU A O 1
ATOM 3296 N N . ASN A 1 428 ? -25.602 -8.788 16.046 1.00 98.19 428 ASN A N 1
ATOM 3297 C CA . ASN A 1 428 ? -24.983 -8.969 14.727 1.00 98.19 428 ASN A CA 1
ATOM 3298 C C . ASN A 1 428 ? -23.526 -8.484 14.666 1.00 98.19 428 ASN A C 1
ATOM 3300 O O . ASN A 1 428 ? -22.718 -9.102 13.967 1.00 98.19 428 ASN A O 1
ATOM 3304 N N . THR A 1 429 ? -23.163 -7.418 15.392 1.00 97.50 429 THR A N 1
ATOM 3305 C CA . THR A 1 429 ? -21.834 -6.786 15.265 1.00 97.50 429 THR A CA 1
ATOM 3306 C C . THR A 1 429 ? -20.656 -7.678 15.669 1.00 97.50 429 THR A C 1
ATOM 3308 O O . THR A 1 429 ? -19.752 -7.850 14.849 1.00 97.50 429 THR A O 1
ATOM 3311 N N . PRO A 1 430 ? -20.637 -8.301 16.867 1.00 97.19 430 PRO A N 1
ATOM 3312 C CA . PRO A 1 430 ? -19.497 -9.114 17.305 1.00 97.19 430 PRO A CA 1
ATOM 3313 C C . PRO A 1 430 ? -19.354 -10.443 16.549 1.00 97.19 430 PRO A C 1
ATOM 3315 O O . PRO A 1 430 ? -18.341 -11.124 16.686 1.00 97.19 430 PRO A O 1
ATOM 3318 N N . ARG A 1 431 ? -20.371 -10.851 15.782 1.00 95.38 431 ARG A N 1
ATOM 3319 C CA . ARG A 1 431 ? -20.411 -12.151 15.105 1.00 95.38 431 ARG A CA 1
ATOM 3320 C C . ARG A 1 431 ? -20.423 -11.988 13.598 1.00 95.38 431 ARG A C 1
ATOM 3322 O O . ARG A 1 431 ? -19.362 -11.978 12.984 1.00 95.38 431 ARG A O 1
ATOM 3329 N N . ALA A 1 432 ? -21.615 -11.861 13.018 1.00 96.25 432 ALA A N 1
ATOM 3330 C CA . ALA A 1 432 ? -21.808 -11.882 11.577 1.00 96.25 432 ALA A CA 1
ATOM 3331 C C . ALA A 1 432 ? -21.025 -10.751 10.899 1.00 96.25 432 ALA A C 1
ATOM 3333 O O . ALA A 1 432 ? -20.244 -11.010 9.988 1.00 96.25 432 ALA A O 1
ATOM 3334 N N . ILE A 1 433 ? -21.159 -9.520 11.392 1.00 97.38 433 ILE A N 1
ATOM 3335 C CA . ILE A 1 433 ? -20.519 -8.348 10.783 1.00 97.38 433 ILE A CA 1
ATOM 3336 C C . ILE A 1 433 ? -18.996 -8.457 10.891 1.00 97.38 433 ILE A C 1
ATOM 3338 O O . ILE A 1 433 ? -18.305 -8.419 9.876 1.00 97.38 433 ILE A O 1
ATOM 3342 N N . PHE A 1 434 ? -18.473 -8.673 12.102 1.00 97.69 434 PHE A N 1
ATOM 3343 C CA . PHE A 1 434 ? -17.035 -8.810 12.332 1.00 97.69 434 PHE A CA 1
ATOM 3344 C C . PHE A 1 434 ? -16.402 -9.925 11.485 1.00 97.69 434 PHE A C 1
ATOM 3346 O O . PHE A 1 434 ? -15.415 -9.688 10.797 1.00 97.69 434 PHE A O 1
ATOM 3353 N N . GLN A 1 435 ? -16.983 -11.130 11.476 1.00 96.94 435 GLN A N 1
ATOM 3354 C CA . GLN A 1 435 ? -16.429 -12.266 10.732 1.00 96.94 435 GLN A CA 1
ATOM 3355 C C . GLN A 1 435 ? -16.404 -12.025 9.220 1.00 96.94 435 GLN A C 1
ATOM 3357 O O . GLN A 1 435 ? -15.420 -12.370 8.571 1.00 96.94 435 GLN A O 1
ATOM 3362 N N . ASN A 1 436 ? -17.449 -11.412 8.656 1.00 97.19 436 ASN A N 1
ATOM 3363 C CA . ASN A 1 436 ? -17.496 -11.132 7.220 1.00 97.19 436 ASN A CA 1
ATOM 3364 C C . ASN A 1 436 ? -16.543 -9.999 6.822 1.00 97.19 436 ASN A C 1
ATOM 3366 O O . ASN A 1 436 ? -15.909 -10.083 5.773 1.00 97.19 436 ASN A O 1
ATOM 3370 N N . TYR A 1 437 ? -16.353 -8.991 7.673 1.00 97.62 437 TYR A N 1
ATOM 3371 C CA . TYR A 1 437 ? -15.304 -7.994 7.469 1.00 97.62 437 TYR A CA 1
ATOM 3372 C C . TYR A 1 437 ? -13.898 -8.606 7.506 1.00 97.62 437 TYR A C 1
ATOM 3374 O O . TYR A 1 437 ? -13.092 -8.336 6.616 1.00 97.62 437 TYR A O 1
ATOM 3382 N N . VAL A 1 438 ? -13.614 -9.467 8.491 1.00 97.12 438 VAL A N 1
ATOM 3383 C CA . VAL A 1 438 ? -12.333 -10.191 8.582 1.00 97.12 438 VAL A CA 1
ATOM 3384 C C . VAL A 1 438 ? -12.120 -11.079 7.352 1.00 97.12 438 VAL A C 1
ATOM 3386 O O . VAL A 1 438 ? -11.035 -11.110 6.779 1.00 97.12 438 VAL A O 1
ATOM 3389 N N . HIS A 1 439 ? -13.168 -11.753 6.882 1.00 97.06 439 HIS A N 1
ATOM 3390 C CA . HIS A 1 439 ? -13.087 -12.541 5.659 1.00 97.06 439 HIS A CA 1
ATOM 3391 C C . HIS A 1 439 ? -12.819 -11.671 4.420 1.00 97.06 439 HIS A C 1
ATOM 3393 O O . HIS A 1 439 ? -12.019 -12.041 3.563 1.00 97.06 439 HIS A O 1
ATOM 3399 N N . SER A 1 440 ? -13.441 -10.492 4.339 1.00 96.62 440 SER A N 1
ATOM 3400 C CA . SER A 1 440 ? -13.219 -9.548 3.245 1.00 96.62 440 SER A CA 1
ATOM 3401 C C . SER A 1 440 ? -11.778 -9.046 3.192 1.00 96.62 440 SER A C 1
ATOM 3403 O O . SER A 1 440 ? -11.214 -8.968 2.102 1.00 96.62 440 SER A O 1
ATOM 3405 N N . ILE A 1 441 ? -11.181 -8.684 4.335 1.00 96.25 441 ILE A N 1
ATOM 3406 C CA . ILE A 1 441 ? -9.793 -8.206 4.348 1.00 96.25 441 ILE A CA 1
ATOM 3407 C C . ILE A 1 441 ? -8.826 -9.331 3.961 1.00 96.25 441 ILE A C 1
ATOM 3409 O O . ILE A 1 441 ? -7.903 -9.069 3.202 1.00 96.25 441 ILE A O 1
ATOM 3413 N N . ASP A 1 442 ? -9.089 -10.585 4.345 1.00 96.56 442 ASP A N 1
ATOM 3414 C CA . ASP A 1 442 ? -8.266 -11.732 3.930 1.00 96.56 442 ASP A CA 1
ATOM 3415 C C . ASP A 1 442 ? -8.290 -11.966 2.422 1.00 96.56 442 ASP A C 1
ATOM 3417 O O . ASP A 1 442 ? -7.247 -12.211 1.812 1.00 96.56 442 ASP A O 1
ATOM 3421 N N . LEU A 1 443 ? -9.474 -11.876 1.808 1.00 96.81 443 LEU A N 1
ATOM 3422 C CA . LEU A 1 443 ? -9.628 -11.995 0.358 1.00 96.81 443 LEU A CA 1
ATOM 3423 C C . LEU A 1 443 ? -8.839 -10.901 -0.371 1.00 96.81 443 LEU A C 1
ATOM 3425 O O . LEU A 1 443 ? -8.120 -11.186 -1.327 1.00 96.81 443 LEU A O 1
ATOM 3429 N N . ILE A 1 444 ? -8.917 -9.662 0.118 1.00 96.25 444 ILE A N 1
ATOM 3430 C CA . ILE A 1 444 ? -8.229 -8.512 -0.480 1.00 96.25 444 ILE A CA 1
ATOM 3431 C C . ILE A 1 444 ? -6.717 -8.590 -0.263 1.00 96.25 444 ILE A C 1
ATOM 3433 O O . ILE A 1 444 ? -5.956 -8.387 -1.207 1.00 96.25 444 ILE A O 1
ATOM 3437 N N . SER A 1 445 ? -6.261 -8.918 0.946 1.00 96.12 445 SER A N 1
ATOM 3438 C CA . SER A 1 445 ? -4.839 -9.081 1.250 1.00 96.12 445 SER A CA 1
ATOM 3439 C C . SER A 1 445 ? -4.219 -10.205 0.425 1.00 96.12 445 SER A C 1
ATOM 3441 O O . SER A 1 445 ? -3.127 -10.026 -0.116 1.00 96.12 445 SER A O 1
ATOM 3443 N N . ARG A 1 446 ? -4.929 -11.328 0.245 1.00 96.44 446 ARG A N 1
ATOM 3444 C CA . ARG A 1 446 ? -4.494 -12.400 -0.656 1.00 96.44 446 ARG A CA 1
ATOM 3445 C C . ARG A 1 446 ? -4.413 -11.924 -2.098 1.00 96.44 446 ARG A C 1
ATOM 3447 O O . ARG A 1 446 ? -3.399 -12.152 -2.745 1.00 96.44 446 ARG A O 1
ATOM 3454 N N . PHE A 1 447 ? -5.457 -11.259 -2.586 1.00 96.38 447 PHE A N 1
ATOM 3455 C CA . PHE A 1 447 ? -5.494 -10.749 -3.951 1.00 96.38 447 PHE A CA 1
ATOM 3456 C C . PHE A 1 447 ? -4.319 -9.803 -4.233 1.00 96.38 447 PHE A C 1
ATOM 3458 O O . PHE A 1 447 ? -3.627 -9.975 -5.230 1.00 96.38 447 PHE A O 1
ATOM 3465 N N . ILE A 1 448 ? -4.048 -8.851 -3.335 1.00 95.88 448 ILE A N 1
ATOM 3466 C CA . ILE A 1 448 ? -2.940 -7.894 -3.477 1.00 95.88 448 ILE A CA 1
ATOM 3467 C C . ILE A 1 448 ? -1.586 -8.611 -3.419 1.00 95.88 448 ILE A C 1
ATOM 3469 O O . ILE A 1 448 ? -0.680 -8.299 -4.193 1.00 95.88 448 ILE A O 1
ATOM 3473 N N . HIS A 1 449 ? -1.439 -9.597 -2.532 1.00 95.88 449 HIS A N 1
ATOM 3474 C CA . HIS A 1 449 ? -0.225 -10.407 -2.459 1.00 95.88 449 HIS A CA 1
ATOM 3475 C C . HIS A 1 449 ? 0.018 -11.205 -3.755 1.00 95.88 449 HIS A C 1
ATOM 3477 O O . HIS A 1 449 ? 1.143 -11.238 -4.265 1.00 95.88 449 HIS A O 1
ATOM 3483 N N . ASP A 1 450 ? -1.025 -11.821 -4.312 1.00 95.88 450 ASP A N 1
ATOM 3484 C CA . ASP A 1 450 ? -0.945 -12.600 -5.550 1.00 95.88 450 ASP A CA 1
ATOM 3485 C C . ASP A 1 450 ? -0.693 -11.687 -6.772 1.00 95.88 450 ASP A C 1
ATOM 3487 O O . ASP A 1 450 ? 0.181 -11.989 -7.592 1.00 95.88 450 ASP A O 1
ATOM 3491 N N . ASP A 1 451 ? -1.349 -10.521 -6.848 1.00 95.00 451 ASP A N 1
ATOM 3492 C CA . ASP A 1 451 ? -1.139 -9.507 -7.898 1.00 95.00 451 ASP A CA 1
ATOM 3493 C C . ASP A 1 451 ? 0.291 -8.933 -7.877 1.00 95.00 451 ASP A C 1
ATOM 3495 O O . ASP A 1 451 ? 0.882 -8.659 -8.926 1.00 95.00 451 ASP A O 1
ATOM 3499 N N . GLN A 1 452 ? 0.923 -8.841 -6.703 1.00 95.12 452 GLN A N 1
ATOM 3500 C CA . GLN A 1 452 ? 2.342 -8.488 -6.610 1.00 95.12 452 GLN A CA 1
ATOM 3501 C C . GLN A 1 452 ? 3.249 -9.554 -7.251 1.00 95.12 452 GLN A C 1
ATOM 3503 O O . GLN A 1 452 ? 4.293 -9.240 -7.833 1.00 95.12 452 GLN A O 1
ATOM 3508 N N . GLY A 1 453 ? 2.853 -10.829 -7.191 1.00 94.50 453 GLY A N 1
ATOM 3509 C CA . GLY A 1 453 ? 3.502 -11.904 -7.940 1.00 94.50 453 GLY A CA 1
ATOM 3510 C C . GLY A 1 453 ? 3.376 -11.715 -9.453 1.00 94.50 453 GLY A C 1
ATOM 3511 O O . GLY A 1 453 ? 4.355 -11.898 -10.182 1.00 94.50 453 GLY A O 1
ATOM 3512 N N . GLU A 1 454 ? 2.204 -11.291 -9.928 1.00 94.94 454 GLU A N 1
ATOM 3513 C CA . GLU A 1 454 ? 1.983 -10.964 -11.340 1.00 94.94 454 GLU A CA 1
ATOM 3514 C C . GLU A 1 454 ? 2.812 -9.756 -11.795 1.00 94.94 454 GLU A C 1
ATOM 3516 O O . GLU A 1 454 ? 3.387 -9.802 -12.887 1.00 94.94 454 GLU A O 1
ATOM 3521 N N . LEU A 1 455 ? 2.960 -8.717 -10.958 1.00 94.25 455 LEU A N 1
ATOM 3522 C CA . LEU A 1 455 ? 3.860 -7.591 -11.235 1.00 94.25 455 LEU A CA 1
ATOM 3523 C C . LEU A 1 455 ? 5.301 -8.066 -11.419 1.00 94.25 455 LEU A C 1
ATOM 3525 O O . LEU A 1 455 ? 5.934 -7.711 -12.413 1.00 94.25 455 LEU A O 1
ATOM 3529 N N . SER A 1 456 ? 5.819 -8.870 -10.486 1.00 95.44 456 SER A N 1
ATOM 3530 C CA . SER A 1 456 ? 7.189 -9.391 -10.579 1.00 95.44 456 SER A CA 1
ATOM 3531 C C . SER A 1 456 ? 7.390 -10.174 -11.884 1.00 95.44 456 SER A C 1
ATOM 3533 O O . SER A 1 456 ? 8.330 -9.915 -12.640 1.00 95.44 456 SER A O 1
ATOM 3535 N N . ASN A 1 457 ? 6.436 -11.038 -12.240 1.00 96.19 457 ASN A N 1
ATOM 3536 C CA . ASN A 1 457 ? 6.465 -11.772 -13.506 1.00 96.19 457 ASN A CA 1
ATOM 3537 C C . ASN A 1 457 ? 6.412 -10.846 -14.735 1.00 96.19 457 ASN A C 1
ATOM 3539 O O . ASN A 1 457 ? 7.121 -11.087 -15.716 1.00 96.19 457 ASN A O 1
ATOM 3543 N N . ALA A 1 458 ? 5.614 -9.776 -14.695 1.00 95.44 458 ALA A N 1
ATOM 3544 C CA . ALA A 1 458 ? 5.544 -8.783 -15.765 1.00 95.44 458 ALA A CA 1
ATOM 3545 C C . ALA A 1 458 ? 6.869 -8.017 -15.925 1.00 95.44 458 ALA A C 1
ATOM 3547 O O . ALA A 1 458 ? 7.335 -7.835 -17.048 1.00 95.44 458 ALA A O 1
ATOM 3548 N N . ILE A 1 459 ? 7.522 -7.641 -14.823 1.00 95.31 459 ILE A N 1
ATOM 3549 C CA . ILE A 1 459 ? 8.844 -6.996 -14.821 1.00 95.31 459 ILE A CA 1
ATOM 3550 C C . ILE A 1 459 ? 9.905 -7.938 -15.401 1.00 95.31 459 ILE A C 1
ATOM 3552 O O . ILE A 1 459 ? 10.708 -7.521 -16.235 1.00 95.31 459 ILE A O 1
ATOM 3556 N N . ILE A 1 460 ? 9.889 -9.222 -15.032 1.00 97.00 460 ILE A N 1
ATOM 3557 C CA . ILE A 1 460 ? 10.782 -10.233 -15.622 1.00 97.00 460 ILE A CA 1
ATOM 3558 C C . ILE A 1 460 ? 10.518 -10.363 -17.129 1.00 97.00 460 ILE A C 1
ATOM 3560 O O . ILE A 1 460 ? 11.458 -10.432 -17.927 1.00 97.00 460 ILE A O 1
ATOM 3564 N N . ALA A 1 461 ? 9.251 -10.350 -17.551 1.00 97.06 461 ALA A N 1
ATOM 3565 C CA . ALA A 1 461 ? 8.901 -10.354 -18.965 1.00 97.06 461 ALA A CA 1
ATOM 3566 C C . ALA A 1 461 ? 9.416 -9.094 -19.684 1.00 97.06 461 ALA A C 1
ATOM 3568 O O . ALA A 1 461 ? 9.953 -9.212 -20.786 1.00 97.06 461 ALA A O 1
ATOM 3569 N N . PHE A 1 462 ? 9.330 -7.912 -19.065 1.00 95.25 462 PHE A N 1
ATOM 3570 C CA . PHE A 1 462 ? 9.892 -6.668 -19.603 1.00 95.25 462 PHE A CA 1
ATOM 3571 C C . PHE A 1 462 ? 11.414 -6.739 -19.719 1.00 95.25 462 PHE A C 1
ATOM 3573 O O . PHE A 1 462 ? 11.940 -6.468 -20.796 1.00 95.25 462 PHE A O 1
ATOM 3580 N N . LEU A 1 463 ? 12.117 -7.227 -18.692 1.00 95.94 463 LEU A N 1
ATOM 3581 C CA . LEU A 1 463 ? 13.558 -7.486 -18.745 1.00 95.94 463 LEU A CA 1
ATOM 3582 C C . LEU A 1 463 ? 13.917 -8.364 -19.957 1.00 95.94 463 LEU A C 1
ATOM 3584 O O . LEU A 1 463 ? 14.817 -8.022 -20.724 1.00 95.94 463 LEU A O 1
ATOM 3588 N N . ILE A 1 464 ? 13.214 -9.481 -20.168 1.00 97.44 464 ILE A N 1
ATOM 3589 C CA . ILE A 1 464 ? 13.500 -10.401 -21.279 1.00 97.44 464 ILE A CA 1
ATOM 3590 C C . ILE A 1 464 ? 13.177 -9.750 -22.631 1.00 97.44 464 ILE A C 1
ATOM 3592 O O . ILE A 1 464 ? 14.012 -9.746 -23.539 1.00 97.44 464 ILE A O 1
ATOM 3596 N N . VAL A 1 465 ? 11.974 -9.199 -22.792 1.00 97.50 465 VAL A N 1
ATOM 3597 C CA . VAL A 1 465 ? 11.513 -8.657 -24.077 1.00 97.50 465 VAL A CA 1
ATOM 3598 C C . VAL A 1 465 ? 12.311 -7.415 -24.460 1.00 97.50 465 VAL A C 1
ATOM 3600 O O . VAL A 1 465 ? 12.846 -7.356 -25.567 1.00 97.50 465 VAL A O 1
ATOM 3603 N N . GLU A 1 466 ? 12.430 -6.444 -23.560 1.00 95.94 466 GLU A N 1
ATOM 3604 C CA . GLU A 1 466 ? 13.166 -5.210 -23.806 1.00 95.94 466 GLU A CA 1
ATOM 3605 C C . GLU A 1 466 ? 14.668 -5.493 -23.899 1.00 95.94 466 GLU A C 1
ATOM 3607 O O . GLU A 1 466 ? 15.270 -5.308 -24.959 1.00 95.94 466 GLU A O 1
ATOM 3612 N N . SER A 1 467 ? 15.272 -5.996 -22.816 1.00 94.44 467 SER A N 1
ATOM 3613 C CA . SER A 1 467 ? 16.734 -6.036 -22.683 1.00 94.44 467 SER A CA 1
ATOM 3614 C C . SER A 1 467 ? 17.379 -7.146 -23.504 1.00 94.44 467 SER A C 1
ATOM 3616 O O . SER A 1 467 ? 18.459 -6.947 -24.065 1.00 94.44 467 SER A O 1
ATOM 3618 N N . VAL A 1 468 ? 16.745 -8.321 -23.592 1.00 95.44 468 VAL A N 1
ATOM 3619 C CA . VAL A 1 468 ? 17.338 -9.487 -24.266 1.00 95.44 468 VAL A CA 1
ATOM 3620 C C . VAL A 1 468 ? 16.913 -9.570 -25.724 1.00 95.44 468 VAL A C 1
ATOM 3622 O O . VAL A 1 468 ? 17.763 -9.833 -26.571 1.00 95.44 468 VAL A O 1
ATOM 3625 N N . VAL A 1 469 ? 15.642 -9.341 -26.057 1.00 97.56 469 VAL A N 1
ATOM 3626 C CA . VAL A 1 469 ? 15.158 -9.520 -27.435 1.00 97.56 469 VAL A CA 1
ATOM 3627 C C . VAL A 1 469 ? 15.292 -8.235 -28.246 1.00 97.56 469 VAL A C 1
ATOM 3629 O O . VAL A 1 469 ? 16.059 -8.198 -29.212 1.00 97.56 469 VAL A O 1
ATOM 3632 N N . VAL A 1 470 ? 14.568 -7.178 -27.871 1.00 97.25 470 VAL A N 1
ATOM 3633 C CA . VAL A 1 470 ? 14.470 -5.951 -28.673 1.00 97.25 470 VAL A CA 1
ATOM 3634 C C . VAL A 1 470 ? 15.814 -5.236 -28.731 1.00 97.25 470 VAL A C 1
ATOM 3636 O O . VAL A 1 470 ? 16.315 -4.988 -29.830 1.00 97.25 470 VAL A O 1
ATOM 3639 N N . LEU A 1 471 ? 16.450 -4.975 -27.583 1.00 95.94 471 LEU A N 1
ATOM 3640 C CA . LEU A 1 471 ? 17.755 -4.321 -27.566 1.00 95.94 471 LEU A CA 1
ATOM 3641 C C . LEU A 1 471 ? 18.789 -5.155 -28.324 1.00 95.94 471 LEU A C 1
ATOM 3643 O O . LEU A 1 471 ? 19.414 -4.614 -29.231 1.00 95.94 471 LEU A O 1
ATOM 3647 N N . THR A 1 472 ? 18.927 -6.461 -28.080 1.00 96.50 472 THR A N 1
ATOM 3648 C CA . THR A 1 472 ? 19.914 -7.277 -28.816 1.00 96.50 472 THR A CA 1
ATOM 3649 C C . THR A 1 472 ? 19.699 -7.232 -30.330 1.00 96.50 472 THR A C 1
ATOM 3651 O O . THR A 1 472 ? 20.672 -7.111 -31.074 1.00 96.50 472 THR A O 1
ATOM 3654 N N . LEU A 1 473 ? 18.456 -7.265 -30.821 1.00 97.94 473 LEU A N 1
ATOM 3655 C CA . LEU A 1 473 ? 18.174 -7.137 -32.256 1.00 97.94 473 LEU A CA 1
ATOM 3656 C C . LEU A 1 473 ? 18.597 -5.768 -32.809 1.00 97.94 473 LEU A C 1
ATOM 3658 O O . LEU A 1 473 ? 19.246 -5.706 -33.857 1.00 97.94 473 LEU A O 1
ATOM 3662 N N . LEU A 1 474 ? 18.301 -4.683 -32.090 1.00 97.50 474 LEU A N 1
ATOM 3663 C CA . LEU A 1 474 ? 18.719 -3.321 -32.444 1.00 97.50 474 LEU A CA 1
ATOM 3664 C C . LEU A 1 474 ? 20.253 -3.163 -32.396 1.00 97.50 474 LEU A C 1
ATOM 3666 O O . LEU A 1 474 ? 20.843 -2.502 -33.255 1.00 97.50 474 LEU A O 1
ATOM 3670 N N . HIS A 1 475 ? 20.929 -3.846 -31.470 1.00 96.50 475 HIS A N 1
ATOM 3671 C CA . HIS A 1 475 ? 22.391 -3.879 -31.361 1.00 96.50 475 HIS A CA 1
ATOM 3672 C C . HIS A 1 475 ? 23.033 -4.684 -32.496 1.00 96.50 475 HIS A C 1
ATOM 3674 O O . HIS A 1 475 ? 24.021 -4.245 -33.086 1.00 96.50 475 HIS A O 1
ATOM 3680 N N . LEU A 1 476 ? 22.465 -5.838 -32.854 1.00 96.62 476 LEU A N 1
ATOM 3681 C CA . LEU A 1 476 ? 22.906 -6.630 -34.004 1.00 96.62 476 LEU A CA 1
ATOM 3682 C C . LEU A 1 476 ? 22.708 -5.859 -35.313 1.00 96.62 476 LEU A C 1
ATOM 3684 O O . LEU A 1 476 ? 23.571 -5.907 -36.194 1.00 96.62 476 LEU A O 1
ATOM 3688 N N . TYR A 1 477 ? 21.615 -5.102 -35.429 1.00 97.69 477 TYR A N 1
ATOM 3689 C CA . TYR A 1 477 ? 21.382 -4.210 -36.559 1.00 97.69 477 TYR A CA 1
ATOM 3690 C C . TYR A 1 477 ? 22.421 -3.082 -36.615 1.00 97.69 477 TYR A C 1
ATOM 3692 O O . TYR A 1 477 ? 23.015 -2.848 -37.670 1.00 97.69 477 TYR A O 1
ATOM 3700 N N . GLN A 1 478 ? 22.737 -2.455 -35.479 1.00 97.31 478 GLN A N 1
ATOM 3701 C CA . GLN A 1 478 ? 23.802 -1.453 -35.395 1.00 97.31 478 GLN A CA 1
ATOM 3702 C C . GLN A 1 478 ? 25.174 -2.036 -35.754 1.00 97.31 478 GLN A C 1
ATOM 3704 O O . GLN A 1 478 ? 25.937 -1.433 -36.509 1.00 97.31 478 GLN A O 1
ATOM 3709 N N . LEU A 1 479 ? 25.486 -3.241 -35.273 1.00 96.56 479 LEU A N 1
ATOM 3710 C CA . LEU A 1 479 ? 26.720 -3.947 -35.608 1.00 96.56 479 LEU A CA 1
ATOM 3711 C C . LEU A 1 479 ? 26.799 -4.228 -37.114 1.00 96.56 479 LEU A C 1
ATOM 3713 O O . LEU A 1 479 ? 27.841 -4.040 -37.740 1.00 96.56 479 LEU A O 1
ATOM 3717 N N . HIS A 1 480 ? 25.687 -4.633 -37.725 1.00 95.75 480 HIS A N 1
ATOM 3718 C CA . HIS A 1 480 ? 25.616 -4.826 -39.167 1.00 95.75 480 HIS A CA 1
ATOM 3719 C C . HIS A 1 480 ? 25.869 -3.514 -39.930 1.00 95.75 480 HIS A C 1
ATOM 3721 O O . HIS A 1 480 ? 26.666 -3.489 -40.871 1.00 95.75 480 HIS A O 1
ATOM 3727 N N . LEU A 1 481 ? 25.243 -2.412 -39.504 1.00 95.69 481 LEU A N 1
ATOM 3728 C CA . LEU A 1 481 ? 25.427 -1.085 -40.092 1.00 95.69 481 LEU A CA 1
ATOM 3729 C C . LEU A 1 481 ? 26.874 -0.576 -39.959 1.00 95.69 481 LEU A C 1
ATOM 3731 O O . LEU A 1 481 ? 27.438 -0.079 -40.935 1.00 95.69 481 LEU A O 1
ATOM 3735 N N . THR A 1 482 ? 27.505 -0.748 -38.794 1.00 95.19 482 THR A N 1
ATOM 3736 C CA . THR A 1 482 ? 28.906 -0.347 -38.566 1.00 95.19 482 THR A CA 1
ATOM 3737 C C . THR A 1 482 ? 29.878 -1.162 -39.423 1.00 95.19 482 THR A C 1
ATOM 3739 O O . THR A 1 482 ? 30.758 -0.592 -40.072 1.00 95.19 482 THR A O 1
ATOM 3742 N N . VAL A 1 483 ? 29.688 -2.484 -39.525 1.00 93.94 483 VAL A N 1
ATOM 3743 C CA . VAL A 1 483 ? 30.474 -3.348 -40.427 1.00 93.94 483 VAL A CA 1
ATOM 3744 C C . VAL A 1 483 ? 30.289 -2.931 -41.889 1.00 93.94 483 VAL A C 1
ATOM 3746 O O . VAL A 1 483 ? 31.250 -2.949 -42.664 1.00 93.94 483 VAL A O 1
ATOM 3749 N N . PHE A 1 484 ? 29.073 -2.548 -42.283 1.00 92.06 484 PHE A N 1
ATOM 3750 C CA . PHE A 1 484 ? 28.777 -2.099 -43.640 1.00 92.06 484 PHE A CA 1
ATOM 3751 C C . PHE A 1 484 ? 29.506 -0.793 -43.995 1.00 92.06 484 PHE A C 1
ATOM 3753 O O . PHE A 1 484 ? 30.137 -0.721 -45.053 1.00 92.06 484 PHE A O 1
ATOM 3760 N N . VAL A 1 485 ? 29.502 0.209 -43.110 1.00 94.31 485 VAL A N 1
ATOM 3761 C CA . VAL A 1 485 ? 30.233 1.467 -43.355 1.00 94.31 485 VAL A CA 1
ATOM 3762 C C . VAL A 1 485 ? 31.736 1.274 -43.345 1.00 94.31 485 VAL A C 1
ATOM 3764 O O . VAL A 1 485 ? 32.413 1.794 -44.228 1.00 94.31 485 VAL A O 1
ATOM 3767 N N . GLU A 1 486 ? 32.275 0.487 -42.414 1.00 93.06 486 GLU A N 1
ATOM 3768 C CA . GLU A 1 486 ? 33.712 0.200 -42.388 1.00 93.06 486 GLU A CA 1
ATOM 3769 C C . GLU A 1 486 ? 34.177 -0.472 -43.682 1.00 93.06 486 GLU A C 1
ATOM 3771 O O . GLU A 1 486 ? 35.264 -0.184 -44.184 1.00 93.06 486 GLU A O 1
ATOM 3776 N N . ARG A 1 487 ? 33.340 -1.320 -44.285 1.00 88.81 487 ARG A N 1
ATOM 3777 C CA . ARG A 1 487 ? 33.625 -1.890 -45.607 1.00 88.81 487 ARG A CA 1
ATOM 3778 C C . ARG A 1 487 ? 33.594 -0.862 -46.717 1.00 88.81 487 ARG A C 1
ATOM 3780 O O . ARG A 1 487 ? 34.498 -0.880 -47.546 1.00 88.81 487 ARG A O 1
ATOM 3787 N N . ALA A 1 488 ? 32.598 0.021 -46.736 1.00 90.00 488 ALA A N 1
ATOM 3788 C CA . ALA A 1 488 ? 32.547 1.106 -47.712 1.00 90.00 488 ALA A CA 1
ATOM 3789 C C . ALA A 1 488 ? 33.791 2.008 -47.592 1.00 90.00 488 ALA A C 1
ATOM 3791 O O . ALA A 1 488 ? 34.434 2.317 -48.597 1.00 90.00 488 ALA A O 1
ATOM 3792 N N . ARG A 1 489 ? 34.206 2.325 -46.356 1.00 91.88 489 ARG A N 1
ATOM 3793 C CA . ARG A 1 489 ? 35.431 3.079 -46.053 1.00 91.88 489 ARG A CA 1
ATOM 3794 C C . ARG A 1 489 ? 36.686 2.368 -46.561 1.00 91.88 489 ARG A C 1
ATOM 3796 O O . ARG A 1 489 ? 37.507 2.972 -47.252 1.00 91.88 489 ARG A O 1
ATOM 3803 N N . LEU A 1 490 ? 36.829 1.072 -46.273 1.00 90.50 490 LEU A N 1
ATOM 3804 C CA . LEU A 1 490 ? 37.939 0.259 -46.782 1.00 90.50 490 LEU A CA 1
ATOM 3805 C C . LEU A 1 490 ? 37.922 0.120 -48.304 1.00 90.50 490 LEU A C 1
ATOM 3807 O O . LEU A 1 490 ? 38.991 0.042 -48.897 1.00 90.50 490 LEU A O 1
ATOM 3811 N N . GLY A 1 491 ? 36.750 0.112 -48.940 1.00 87.12 491 GLY A N 1
ATOM 3812 C CA . GLY A 1 491 ? 36.621 0.123 -50.396 1.00 87.12 491 GLY A CA 1
ATOM 3813 C C . GLY A 1 491 ? 37.238 1.376 -51.019 1.00 87.12 491 GLY A C 1
ATOM 3814 O O . GLY A 1 491 ? 37.973 1.270 -52.001 1.00 87.12 491 GLY A O 1
ATOM 3815 N N . GLY A 1 492 ? 37.039 2.539 -50.389 1.00 86.56 492 GLY A N 1
ATOM 3816 C CA . GLY A 1 492 ? 37.728 3.780 -50.756 1.00 86.56 492 GLY A CA 1
ATOM 3817 C C . GLY A 1 492 ? 39.252 3.675 -50.613 1.00 86.56 492 GLY A C 1
ATOM 3818 O O . GLY A 1 492 ? 39.988 4.030 -51.532 1.00 86.56 492 GLY A O 1
ATOM 3819 N N . MET A 1 493 ? 39.740 3.103 -49.507 1.00 89.75 493 MET A N 1
ATOM 3820 C CA . MET A 1 493 ? 41.179 2.869 -49.297 1.00 89.75 493 MET A CA 1
ATOM 3821 C C . MET A 1 493 ? 41.772 1.808 -50.238 1.00 89.75 493 MET A C 1
ATOM 3823 O O . MET A 1 493 ? 42.938 1.895 -50.620 1.00 89.75 493 MET A O 1
ATOM 3827 N N . LEU A 1 494 ? 41.000 0.803 -50.650 1.00 87.31 494 LEU A N 1
ATOM 3828 C CA . LEU A 1 494 ? 41.463 -0.241 -51.566 1.00 87.31 494 LEU A CA 1
ATOM 3829 C C . LEU A 1 494 ? 41.835 0.337 -52.933 1.00 87.31 494 LEU A C 1
ATOM 3831 O O . LEU A 1 494 ? 42.776 -0.141 -53.566 1.00 87.31 494 LEU A O 1
ATOM 3835 N N . ALA A 1 495 ? 41.145 1.398 -53.356 1.00 85.00 495 ALA A N 1
ATOM 3836 C CA . ALA A 1 495 ? 41.455 2.098 -54.592 1.00 85.00 495 ALA A CA 1
ATOM 3837 C C . ALA A 1 495 ? 42.879 2.694 -54.597 1.00 85.00 495 ALA A C 1
ATOM 3839 O O . ALA A 1 495 ? 43.507 2.762 -55.649 1.00 85.00 495 ALA A O 1
ATOM 3840 N N . MET A 1 496 ? 43.433 3.022 -53.423 1.00 87.44 496 MET A N 1
ATOM 3841 C CA . MET A 1 496 ? 44.842 3.408 -53.261 1.00 87.44 496 MET A CA 1
ATOM 3842 C C . MET A 1 496 ? 45.789 2.211 -53.323 1.00 87.44 496 MET A C 1
ATOM 3844 O O . MET A 1 496 ? 46.834 2.261 -53.966 1.00 87.44 496 MET A O 1
ATOM 3848 N N . VAL A 1 497 ? 45.423 1.102 -52.678 1.00 88.00 497 VAL A N 1
ATOM 3849 C CA . VAL A 1 497 ? 46.233 -0.129 -52.669 1.00 88.00 497 VAL A CA 1
ATOM 3850 C C . VAL A 1 497 ? 46.367 -0.730 -54.071 1.00 88.00 497 VAL A C 1
ATOM 3852 O O . VAL A 1 497 ? 47.357 -1.409 -54.361 1.00 88.00 497 VAL A O 1
ATOM 3855 N N . GLY A 1 498 ? 45.393 -0.462 -54.942 1.00 86.19 498 GLY A N 1
ATOM 3856 C CA . GLY A 1 498 ? 45.390 -0.900 -56.328 1.00 86.19 498 GLY A CA 1
ATOM 3857 C C . GLY A 1 498 ? 46.401 -0.224 -57.246 1.00 86.19 498 GLY A C 1
ATOM 3858 O O . GLY A 1 498 ? 46.671 -0.760 -58.327 1.00 86.19 498 GLY A O 1
ATOM 3859 N N . LEU A 1 499 ? 47.002 0.883 -56.806 1.00 89.50 499 LEU A N 1
ATOM 3860 C CA . LEU A 1 499 ? 48.033 1.586 -57.554 1.00 89.50 499 LEU A CA 1
ATOM 3861 C C . LEU A 1 499 ? 49.312 0.739 -57.683 1.00 89.50 499 LEU A C 1
ATOM 3863 O O . LEU A 1 499 ? 49.712 0.053 -56.733 1.00 89.50 499 LEU A O 1
ATOM 3867 N N . PRO A 1 500 ? 50.012 0.803 -58.832 1.00 88.94 500 PRO A N 1
ATOM 3868 C CA . PRO A 1 500 ? 51.321 0.181 -58.978 1.00 88.94 500 PRO A CA 1
ATOM 3869 C C . PRO A 1 500 ? 52.295 0.656 -57.889 1.00 88.94 500 PRO A C 1
ATOM 3871 O O . PRO A 1 500 ? 52.357 1.841 -57.560 1.00 88.94 500 PRO A O 1
ATOM 3874 N N . ILE A 1 501 ? 53.117 -0.259 -57.362 1.00 89.81 501 ILE A N 1
ATOM 3875 C CA . ILE A 1 501 ? 54.109 0.037 -56.309 1.00 89.81 501 ILE A CA 1
ATOM 3876 C C . ILE A 1 501 ? 55.013 1.241 -56.653 1.00 89.81 501 ILE A C 1
ATOM 3878 O O . ILE A 1 501 ? 55.272 2.035 -55.746 1.00 89.81 501 ILE A O 1
ATOM 3882 N N . PRO A 1 502 ? 55.481 1.439 -57.906 1.00 89.38 502 PRO A N 1
ATOM 3883 C CA . PRO A 1 502 ? 56.273 2.620 -58.254 1.00 89.38 502 PRO A CA 1
ATOM 3884 C C . PRO A 1 502 ? 55.535 3.943 -58.012 1.00 89.38 502 PRO A C 1
ATOM 3886 O O . PRO A 1 502 ? 56.139 4.888 -57.513 1.00 89.38 502 PRO A O 1
ATOM 3889 N N . VAL A 1 503 ? 54.226 3.991 -58.286 1.00 87.12 503 VAL A N 1
ATOM 3890 C CA . VAL A 1 503 ? 53.385 5.181 -58.074 1.00 87.12 503 VAL A CA 1
ATOM 3891 C C . VAL A 1 503 ? 53.203 5.444 -56.582 1.00 87.12 503 VAL A C 1
ATOM 3893 O O . VAL A 1 503 ? 53.373 6.574 -56.139 1.00 87.12 503 VAL A O 1
ATOM 3896 N N . LEU A 1 504 ? 52.973 4.397 -55.783 1.00 87.00 504 LEU A N 1
ATOM 3897 C CA . LEU A 1 504 ? 52.900 4.518 -54.322 1.00 87.00 504 LEU A CA 1
ATOM 3898 C C . LEU A 1 504 ? 54.216 5.027 -53.717 1.00 87.00 504 LEU A C 1
ATOM 3900 O O . LEU A 1 504 ? 54.200 5.892 -52.845 1.00 87.00 504 LEU A O 1
ATOM 3904 N N . LYS A 1 505 ? 55.364 4.536 -54.206 1.00 88.06 505 LYS A N 1
ATOM 3905 C CA . LYS A 1 505 ? 56.687 5.030 -53.787 1.00 88.06 505 LYS A CA 1
ATOM 3906 C C . LYS A 1 505 ? 56.904 6.491 -54.182 1.00 88.06 505 LYS A C 1
ATOM 3908 O O . LYS A 1 505 ? 57.554 7.217 -53.439 1.00 88.06 505 LYS A O 1
ATOM 3913 N N . LEU A 1 506 ? 56.379 6.916 -55.332 1.00 85.69 506 LEU A N 1
ATOM 3914 C CA . LEU A 1 506 ? 56.447 8.307 -55.779 1.00 85.69 506 LEU A CA 1
ATOM 3915 C C . LEU A 1 506 ? 55.569 9.219 -54.911 1.00 85.69 506 LEU A C 1
ATOM 3917 O O . LEU A 1 506 ? 56.021 10.284 -54.505 1.00 85.69 506 LEU A O 1
ATOM 3921 N N . MET A 1 507 ? 54.346 8.785 -54.594 1.00 83.31 507 MET A N 1
ATOM 3922 C CA . MET A 1 507 ? 53.419 9.516 -53.726 1.00 83.31 507 MET A CA 1
ATOM 3923 C C . MET A 1 507 ? 53.960 9.660 -52.306 1.00 83.31 507 MET A C 1
ATOM 3925 O O . MET A 1 507 ? 53.865 10.731 -51.730 1.00 83.31 507 MET A O 1
ATOM 3929 N N . HIS A 1 508 ? 54.587 8.612 -51.767 1.00 85.12 508 HIS A N 1
ATOM 3930 C CA . HIS A 1 508 ? 55.187 8.658 -50.434 1.00 85.12 508 HIS A CA 1
ATOM 3931 C C . HIS A 1 508 ? 56.369 9.635 -50.334 1.00 85.12 508 HIS A C 1
ATOM 3933 O O . HIS A 1 508 ? 56.629 10.177 -49.266 1.00 85.12 508 HIS A O 1
ATOM 3939 N N . LYS A 1 509 ? 57.094 9.865 -51.437 1.00 85.88 509 LYS A N 1
ATOM 3940 C CA . LYS A 1 509 ? 58.239 10.788 -51.473 1.00 85.88 509 LYS A CA 1
ATOM 3941 C C . LYS A 1 509 ? 57.841 12.258 -51.588 1.00 85.88 509 LYS A C 1
ATOM 3943 O O . LYS A 1 509 ? 58.691 13.113 -51.360 1.00 85.88 509 LYS A O 1
ATOM 3948 N N . LYS A 1 510 ? 56.602 12.560 -51.983 1.00 80.44 510 LYS A N 1
ATOM 3949 C CA . LYS A 1 510 ? 56.124 13.938 -52.087 1.00 80.44 510 LYS A CA 1
ATOM 3950 C C . LYS A 1 510 ? 55.466 14.320 -50.760 1.00 80.44 510 LYS A C 1
ATOM 3952 O O . LYS A 1 510 ? 54.501 13.654 -50.385 1.00 80.44 510 LYS A O 1
ATOM 3957 N N . PRO A 1 511 ? 55.966 15.341 -50.041 1.00 76.50 511 PRO A N 1
ATOM 3958 C CA . PRO A 1 511 ? 55.258 15.846 -48.876 1.00 76.50 511 PRO A CA 1
ATOM 3959 C C . PRO A 1 511 ? 53.878 16.317 -49.336 1.00 76.50 511 PRO A C 1
ATOM 3961 O O . PRO A 1 511 ? 53.762 17.032 -50.334 1.00 76.50 511 PRO A O 1
ATOM 3964 N N . LEU A 1 512 ? 52.832 15.865 -48.647 1.00 69.25 512 LEU A N 1
ATOM 3965 C CA . LEU A 1 512 ? 51.492 16.376 -48.882 1.00 69.25 512 LEU A CA 1
ATOM 3966 C C . LEU A 1 512 ? 51.473 17.826 -48.390 1.00 69.25 512 LEU A C 1
ATOM 3968 O O . LEU A 1 512 ? 51.362 18.067 -47.193 1.00 69.25 512 LEU A O 1
ATOM 3972 N N . MET A 1 513 ? 51.599 18.788 -49.303 1.00 65.56 513 MET A N 1
ATOM 3973 C CA . MET A 1 513 ? 51.105 20.138 -49.046 1.00 65.56 513 MET A CA 1
ATOM 3974 C C . MET A 1 513 ? 49.586 20.065 -49.175 1.00 65.56 513 MET A C 1
ATOM 3976 O O . MET A 1 513 ? 49.020 20.294 -50.243 1.00 65.56 513 MET A O 1
ATOM 3980 N N . ILE A 1 514 ? 48.931 19.627 -48.101 1.00 57.31 514 ILE A N 1
ATOM 3981 C CA . ILE A 1 514 ? 47.503 19.870 -47.940 1.00 57.31 514 ILE A CA 1
ATOM 3982 C C . ILE A 1 514 ? 47.428 21.377 -47.732 1.00 57.31 514 ILE A C 1
ATOM 3984 O O . ILE A 1 514 ? 47.902 21.876 -46.718 1.00 57.31 514 ILE A O 1
ATOM 3988 N N . LEU A 1 515 ? 46.911 22.097 -48.727 1.00 57.75 515 LEU A N 1
ATOM 3989 C CA . LEU A 1 515 ? 46.227 23.353 -48.456 1.00 57.75 515 LEU A CA 1
ATOM 3990 C C . LEU A 1 515 ? 45.081 22.948 -47.529 1.00 57.75 515 LEU A C 1
ATOM 3992 O O . LEU A 1 515 ? 44.053 22.456 -47.996 1.00 57.75 515 LEU A O 1
ATOM 3996 N N . GLU A 1 516 ? 45.337 22.947 -46.221 1.00 54.50 516 GLU A N 1
ATOM 3997 C CA . GLU A 1 516 ? 44.258 22.952 -45.250 1.00 54.50 516 GLU A CA 1
ATOM 3998 C C . GLU A 1 516 ? 43.516 24.238 -45.597 1.00 54.50 516 GLU A C 1
ATOM 4000 O O . GLU A 1 516 ? 44.099 25.318 -45.545 1.00 54.50 516 GLU A O 1
ATOM 4005 N N . ASP A 1 517 ? 42.320 24.092 -46.177 1.00 51.62 517 ASP A N 1
ATOM 4006 C CA . ASP A 1 517 ? 41.413 25.210 -46.404 1.00 51.62 517 ASP A CA 1
ATOM 4007 C C . ASP A 1 517 ? 41.195 25.836 -45.018 1.00 51.62 517 ASP A C 1
ATOM 4009 O O . ASP A 1 517 ? 40.339 25.375 -44.261 1.00 51.62 517 ASP A O 1
ATOM 4013 N N . ASP A 1 518 ? 41.983 26.864 -44.691 1.00 45.19 518 ASP A N 1
ATOM 4014 C CA . ASP A 1 518 ? 41.687 27.897 -43.694 1.00 45.19 518 ASP A CA 1
ATOM 4015 C C . ASP A 1 518 ? 40.475 28.703 -44.200 1.00 45.19 518 ASP A C 1
ATOM 4017 O O . ASP A 1 518 ? 40.525 29.913 -44.396 1.00 45.19 518 ASP A O 1
ATOM 4021 N N . SER A 1 519 ? 39.379 28.007 -44.510 1.00 47.28 519 SER A N 1
ATOM 4022 C CA . SER A 1 519 ? 38.077 28.596 -44.783 1.00 47.28 519 SER A CA 1
ATOM 4023 C C . SER A 1 519 ? 37.323 28.683 -43.459 1.00 47.28 519 SER A C 1
ATOM 4025 O O . SER A 1 519 ? 36.344 27.966 -43.235 1.00 47.28 519 SER A O 1
ATOM 4027 N N . ASP A 1 520 ? 37.848 29.521 -42.570 1.00 49.59 520 ASP A N 1
ATOM 4028 C CA . ASP A 1 520 ? 37.017 30.272 -41.641 1.00 49.59 520 ASP A CA 1
ATOM 4029 C C . ASP A 1 520 ? 36.353 31.415 -42.441 1.00 49.59 520 ASP A C 1
ATOM 4031 O O . ASP A 1 520 ? 36.983 32.016 -43.308 1.00 49.59 520 ASP A O 1
ATOM 4035 N N . GLU A 1 521 ? 35.078 31.684 -42.139 1.00 48.38 521 GLU A N 1
ATOM 4036 C CA . GLU A 1 521 ? 34.288 32.868 -42.539 1.00 48.38 521 GLU A CA 1
ATOM 4037 C C . GLU A 1 521 ? 33.688 32.920 -43.965 1.00 48.38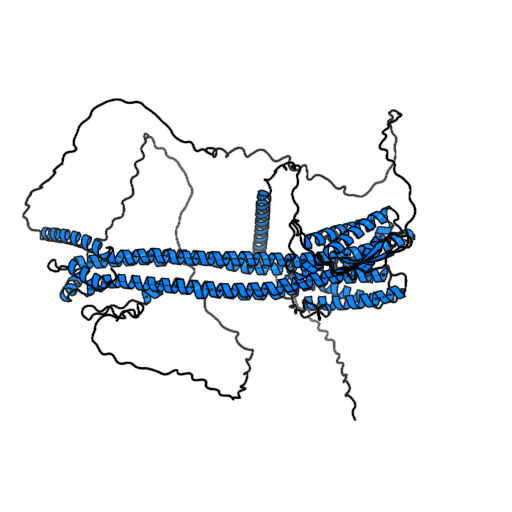 521 GLU A C 1
ATOM 4039 O O . GLU A 1 521 ? 34.141 33.640 -44.847 1.00 48.38 521 GLU A O 1
ATOM 4044 N N . GLU A 1 522 ? 32.523 32.285 -44.140 1.00 43.03 522 GLU A N 1
ATOM 4045 C CA . GLU A 1 522 ? 31.387 32.967 -44.786 1.00 43.03 522 GLU A CA 1
ATOM 4046 C C . GLU A 1 522 ? 30.288 33.106 -43.723 1.00 43.03 522 GLU A C 1
ATOM 4048 O O . GLU A 1 522 ? 29.469 32.212 -43.502 1.00 43.03 522 GLU A O 1
ATOM 4053 N N . GLN A 1 523 ? 30.372 34.209 -42.978 1.00 41.12 523 GLN A N 1
ATOM 4054 C CA . GLN A 1 523 ? 29.335 34.707 -42.086 1.00 41.12 523 GLN A CA 1
ATOM 4055 C C . GLN A 1 523 ? 28.297 35.415 -42.969 1.00 41.12 523 GLN A C 1
ATOM 4057 O O . GLN A 1 523 ? 28.647 36.300 -43.744 1.00 41.12 523 GLN A O 1
ATOM 4062 N N . GLU A 1 524 ? 27.042 34.973 -42.904 1.00 45.88 524 GLU A N 1
ATOM 4063 C CA . GLU A 1 524 ? 25.919 35.560 -43.638 1.00 45.88 524 GLU A CA 1
ATOM 4064 C C . GLU A 1 524 ? 25.736 37.038 -43.233 1.00 45.88 524 GLU A C 1
ATOM 4066 O O . GLU A 1 524 ? 25.358 37.340 -42.101 1.00 45.88 524 GLU A O 1
ATOM 4071 N N . GLU A 1 525 ? 26.031 37.961 -44.155 1.00 43.97 525 GLU A N 1
ATOM 4072 C CA . GLU A 1 525 ? 25.637 39.370 -44.073 1.00 43.97 525 GLU A CA 1
ATOM 4073 C C . GLU A 1 525 ? 24.132 39.488 -44.367 1.00 43.97 525 GLU A C 1
ATOM 4075 O O . GLU A 1 525 ? 23.692 39.324 -45.506 1.00 43.97 525 GLU A O 1
ATOM 4080 N N . GLU A 1 526 ? 23.335 39.786 -43.338 1.00 49.38 526 GLU A N 1
ATOM 4081 C CA . GLU A 1 526 ? 21.962 40.278 -43.480 1.00 49.38 526 GLU A CA 1
ATOM 4082 C C . GLU A 1 526 ? 21.976 41.807 -43.283 1.00 49.38 526 GLU A C 1
ATOM 4084 O O . GLU A 1 526 ? 22.156 42.319 -42.176 1.00 49.38 526 GLU A O 1
ATOM 4089 N N . GLU A 1 527 ? 21.853 42.545 -44.392 1.00 46.59 527 GLU A N 1
ATOM 4090 C CA . GLU A 1 527 ? 21.716 44.005 -44.422 1.00 46.59 527 GLU A CA 1
ATOM 4091 C C . GLU A 1 527 ? 20.366 44.444 -43.826 1.00 46.59 527 GLU A C 1
ATOM 4093 O O . GLU A 1 527 ? 19.297 44.106 -44.334 1.00 46.59 527 GLU A O 1
ATOM 4098 N N . GLY A 1 528 ? 20.427 45.268 -42.775 1.00 37.78 528 GLY A N 1
ATOM 4099 C CA . GLY A 1 528 ? 19.284 45.919 -42.136 1.00 37.78 528 GLY A CA 1
ATOM 4100 C C . GLY A 1 528 ? 19.606 47.360 -41.737 1.00 37.78 528 GLY A C 1
ATOM 4101 O O . GLY A 1 528 ? 20.160 47.637 -40.680 1.00 37.78 528 GLY A O 1
ATOM 4102 N N . GLU A 1 529 ? 19.256 48.259 -42.645 1.00 44.47 529 GLU A N 1
ATOM 4103 C CA . GLU A 1 529 ? 19.340 49.720 -42.671 1.00 44.47 529 GLU A CA 1
ATOM 4104 C C . GLU A 1 529 ? 18.787 50.464 -41.422 1.00 44.47 529 GLU A C 1
ATOM 4106 O O . GLU A 1 529 ? 17.729 50.108 -40.915 1.00 44.47 529 GLU A O 1
ATOM 4111 N N . LEU A 1 530 ? 19.467 51.556 -41.006 1.00 39.09 530 LEU A N 1
ATOM 4112 C CA . LEU A 1 530 ? 18.949 52.881 -40.554 1.00 39.09 530 LEU A CA 1
ATOM 4113 C C . LEU A 1 530 ? 19.669 53.527 -39.343 1.00 39.09 530 LEU A C 1
ATOM 4115 O O . LEU A 1 530 ? 19.271 53.419 -38.191 1.00 39.09 530 LEU A O 1
ATOM 4119 N N . GLY A 1 531 ? 20.680 54.337 -39.679 1.00 36.81 531 GLY A N 1
ATOM 4120 C CA . GLY A 1 531 ? 20.915 55.721 -39.234 1.00 36.81 531 GLY A CA 1
ATOM 4121 C C . GLY A 1 531 ? 20.756 56.154 -37.766 1.00 36.81 531 GLY A C 1
ATOM 4122 O O . GLY A 1 531 ? 19.647 56.262 -37.257 1.00 36.81 531 GLY A O 1
ATOM 4123 N N . LYS A 1 532 ? 21.833 56.735 -37.205 1.00 34.53 532 LYS A N 1
ATOM 4124 C CA . LYS A 1 532 ? 21.880 58.156 -36.781 1.00 34.53 532 LYS A CA 1
ATOM 4125 C C . LYS A 1 532 ? 23.286 58.606 -36.340 1.00 34.53 532 LYS A C 1
ATOM 4127 O O . LYS A 1 532 ? 24.170 57.820 -36.046 1.00 34.53 532 LYS A O 1
ATOM 4132 N N . ARG A 1 533 ? 23.427 59.931 -36.395 1.00 32.31 533 ARG A N 1
ATOM 4133 C CA . ARG A 1 533 ? 24.581 60.847 -36.300 1.00 32.31 533 ARG A CA 1
ATOM 4134 C C . ARG A 1 533 ? 25.535 60.724 -35.089 1.00 32.31 533 ARG A C 1
ATOM 4136 O O . ARG A 1 533 ? 25.159 60.166 -34.068 1.00 32.31 533 ARG A O 1
ATOM 4143 N N . PRO A 1 534 ? 26.716 61.385 -35.163 1.00 57.91 534 PRO A N 1
ATOM 4144 C CA . PRO A 1 534 ? 27.744 61.371 -34.124 1.00 57.91 534 PRO A CA 1
ATOM 4145 C C . PRO A 1 534 ? 27.596 62.535 -33.129 1.00 57.91 534 PRO A C 1
ATOM 4147 O O . PRO A 1 534 ? 27.287 63.652 -33.553 1.00 57.91 534 PRO A O 1
ATOM 4150 N N . ARG A 1 535 ? 27.920 62.321 -31.842 1.00 34.75 535 ARG A N 1
ATOM 4151 C CA . ARG A 1 535 ? 28.645 63.307 -31.009 1.00 34.75 535 ARG A CA 1
ATOM 4152 C C . ARG A 1 535 ? 28.963 62.832 -29.581 1.00 34.75 535 ARG A C 1
ATOM 4154 O O . ARG A 1 535 ? 28.073 62.443 -28.846 1.00 34.75 535 ARG A O 1
ATOM 4161 N N . ASN A 1 536 ? 30.214 63.126 -29.221 1.00 32.31 536 ASN A N 1
ATOM 4162 C CA . ASN A 1 536 ? 30.742 63.607 -27.939 1.00 32.31 536 ASN A CA 1
ATOM 4163 C C . ASN A 1 536 ? 31.068 62.657 -26.768 1.00 32.31 536 ASN A C 1
ATOM 4165 O O . ASN A 1 536 ? 30.217 62.038 -26.148 1.00 32.31 536 ASN A O 1
ATOM 4169 N N . LYS A 1 537 ? 32.371 62.737 -26.452 1.00 41.81 537 LYS A N 1
ATOM 4170 C CA . LYS A 1 537 ? 33.088 62.589 -25.180 1.00 41.81 537 LYS A CA 1
ATOM 4171 C C . LYS A 1 537 ? 32.393 63.193 -23.948 1.00 41.81 537 LYS A C 1
ATOM 4173 O O . LYS A 1 537 ? 31.950 64.337 -24.033 1.00 41.81 537 LYS A O 1
ATOM 4178 N N . SER A 1 538 ? 32.523 62.485 -22.824 1.00 34.56 538 SER A N 1
ATOM 4179 C CA . SER A 1 538 ? 33.086 62.901 -21.512 1.00 34.56 538 SER A CA 1
ATOM 4180 C C . SER A 1 538 ? 32.945 61.682 -20.577 1.00 34.56 538 SER A C 1
ATOM 4182 O O . SER A 1 538 ? 31.865 61.102 -20.550 1.00 34.56 538 SER A O 1
ATOM 4184 N N . GLU A 1 539 ? 34.014 61.044 -20.094 1.00 37.47 539 GLU A N 1
ATOM 4185 C CA . GLU A 1 539 ? 34.860 61.399 -18.928 1.00 37.47 539 GLU A CA 1
ATOM 4186 C C . GLU A 1 539 ? 34.167 61.247 -17.557 1.00 37.47 539 GLU A C 1
ATOM 4188 O O . GLU A 1 539 ? 33.020 61.655 -17.410 1.00 37.47 539 GLU A O 1
ATOM 4193 N N . GLU A 1 540 ? 34.956 60.689 -16.619 1.00 35.62 540 GLU A N 1
ATOM 4194 C CA . GLU A 1 540 ? 34.807 60.523 -15.149 1.00 35.62 540 GLU A CA 1
ATOM 4195 C C . GLU A 1 540 ? 33.988 59.311 -14.650 1.00 35.62 540 GLU A C 1
ATOM 4197 O O . GLU A 1 540 ? 32.807 59.172 -14.949 1.00 35.62 540 GLU A O 1
ATOM 4202 N N . GLU A 1 541 ? 34.650 58.258 -14.129 1.00 36.16 541 GLU A N 1
ATOM 4203 C CA . GLU A 1 541 ? 35.189 58.051 -12.745 1.00 36.16 541 GLU A CA 1
ATOM 4204 C C . GLU A 1 541 ? 34.133 57.295 -11.901 1.00 36.16 541 GLU A C 1
ATOM 4206 O O . GLU A 1 541 ? 32.946 57.547 -12.046 1.00 36.16 541 GLU A O 1
ATOM 4211 N N . GLU A 1 542 ? 34.407 56.317 -11.035 1.00 35.84 542 GLU A N 1
ATOM 4212 C CA . GLU A 1 542 ? 35.635 55.770 -10.452 1.00 35.84 542 GLU A CA 1
ATOM 4213 C C . GLU A 1 542 ? 35.301 54.396 -9.803 1.00 35.84 542 GLU A C 1
ATOM 4215 O O . GLU A 1 542 ? 34.168 54.154 -9.391 1.00 35.84 542 GLU A O 1
ATOM 4220 N N . ASP A 1 543 ? 36.308 53.521 -9.726 1.00 30.36 543 ASP A N 1
ATOM 4221 C CA . ASP A 1 543 ? 36.656 52.621 -8.612 1.00 30.36 543 ASP A CA 1
ATOM 4222 C C . ASP A 1 543 ? 35.650 51.637 -7.965 1.00 30.36 543 ASP A C 1
ATOM 4224 O O . ASP A 1 543 ? 34.795 51.986 -7.160 1.00 30.36 543 ASP A O 1
ATOM 4228 N N . HIS A 1 544 ? 35.920 50.328 -8.117 1.00 35.41 544 HIS A N 1
ATOM 4229 C CA . HIS A 1 544 ? 36.796 49.634 -7.153 1.00 35.41 544 HIS A CA 1
ATOM 4230 C C . HIS A 1 544 ? 37.211 48.208 -7.595 1.00 35.41 544 HIS A C 1
ATOM 4232 O O . HIS A 1 544 ? 36.414 47.286 -7.715 1.00 35.41 544 HIS A O 1
ATOM 4238 N N . ALA A 1 545 ? 38.530 48.064 -7.742 1.00 32.25 545 ALA A N 1
ATOM 4239 C CA . ALA A 1 545 ? 39.399 47.030 -7.172 1.00 32.25 545 ALA A CA 1
ATOM 4240 C C . ALA A 1 545 ? 39.341 45.527 -7.570 1.00 32.25 545 ALA A C 1
ATOM 4242 O O . ALA A 1 545 ? 38.596 44.716 -7.036 1.00 32.25 545 ALA A O 1
ATOM 4243 N N . VAL A 1 546 ? 40.406 45.186 -8.313 1.00 31.42 546 VAL A N 1
ATOM 4244 C CA . VAL A 1 546 ? 41.443 44.168 -8.021 1.00 31.42 546 VAL A CA 1
ATOM 4245 C C . VAL A 1 546 ? 41.177 42.701 -8.395 1.00 31.42 546 VAL A C 1
ATOM 4247 O O . VAL A 1 546 ? 40.556 41.902 -7.705 1.00 31.42 546 VAL A O 1
ATOM 4250 N N . ALA A 1 547 ? 41.840 42.361 -9.500 1.00 30.48 547 ALA A N 1
ATOM 4251 C CA . ALA A 1 547 ? 42.201 41.046 -9.994 1.00 30.48 547 ALA A CA 1
ATOM 4252 C C . ALA A 1 547 ? 43.088 40.231 -9.030 1.00 30.48 547 ALA A C 1
ATOM 4254 O O . ALA A 1 547 ? 43.872 40.794 -8.276 1.00 30.48 547 ALA A O 1
ATOM 4255 N N . VAL A 1 548 ? 43.108 38.904 -9.199 1.00 28.05 548 VAL A N 1
ATOM 4256 C CA . VAL A 1 548 ? 44.253 38.177 -9.788 1.00 28.05 548 VAL A CA 1
ATOM 4257 C C . VAL A 1 548 ? 43.932 36.677 -9.901 1.00 28.05 548 VAL A C 1
ATOM 4259 O O . VAL A 1 548 ? 43.433 36.033 -8.988 1.00 28.05 548 VAL A O 1
ATOM 4262 N N . LYS A 1 549 ? 44.251 36.146 -11.086 1.00 31.89 549 LYS A N 1
ATOM 4263 C CA . LYS A 1 549 ? 44.359 34.731 -11.466 1.00 31.89 549 LYS A CA 1
ATOM 4264 C C . LYS A 1 549 ? 45.217 33.914 -10.485 1.00 31.89 549 LYS A C 1
ATOM 4266 O O . LYS A 1 549 ? 46.291 34.384 -10.135 1.00 31.89 549 LYS A O 1
ATOM 4271 N N . ALA A 1 550 ? 44.879 32.638 -10.268 1.00 26.11 550 ALA A N 1
ATOM 4272 C CA . ALA A 1 550 ? 45.720 31.460 -10.588 1.00 26.11 550 ALA A CA 1
ATOM 4273 C C . ALA A 1 550 ? 45.344 30.206 -9.767 1.00 26.11 550 ALA A C 1
ATOM 4275 O O . ALA A 1 550 ? 44.793 30.319 -8.682 1.00 26.11 550 ALA A O 1
ATOM 4276 N N . ALA A 1 551 ? 45.762 29.047 -10.303 1.00 26.23 551 ALA A N 1
ATOM 4277 C CA . ALA A 1 551 ? 45.686 27.666 -9.791 1.00 26.23 551 ALA A CA 1
ATOM 4278 C C . ALA A 1 551 ? 44.303 27.006 -9.964 1.00 26.23 551 ALA A C 1
ATOM 4280 O O . ALA A 1 551 ? 43.345 27.376 -9.308 1.00 26.23 551 ALA A O 1
ATOM 4281 N N . LYS A 1 552 ? 44.044 26.061 -10.880 1.00 32.41 552 LYS A N 1
ATOM 4282 C CA . LYS A 1 552 ? 44.840 24.985 -11.505 1.00 32.41 552 LYS A CA 1
ATOM 4283 C C . LYS A 1 552 ? 45.594 24.110 -10.492 1.00 32.41 552 LYS A C 1
ATOM 4285 O O . LYS A 1 552 ? 46.550 24.563 -9.882 1.00 32.41 552 LYS A O 1
ATOM 4290 N N . ASP A 1 553 ? 45.159 22.850 -10.442 1.00 29.72 553 ASP A N 1
ATOM 4291 C CA . ASP A 1 553 ? 45.756 21.676 -9.789 1.00 29.72 553 ASP A CA 1
ATOM 4292 C C . ASP A 1 553 ? 45.490 21.478 -8.284 1.00 29.72 553 ASP A C 1
ATOM 4294 O O . ASP A 1 553 ? 46.315 21.831 -7.452 1.00 29.72 553 ASP A O 1
ATOM 4298 N N . ALA A 1 554 ? 44.393 20.778 -7.950 1.00 26.70 554 ALA A N 1
ATOM 4299 C CA . ALA A 1 554 ? 44.323 19.846 -6.811 1.00 26.70 554 ALA A CA 1
ATOM 4300 C C . ALA A 1 554 ? 43.012 19.030 -6.826 1.00 26.70 554 ALA A C 1
ATOM 4302 O O . ALA A 1 554 ? 41.964 19.567 -6.499 1.00 26.70 554 ALA A O 1
ATOM 4303 N N . ALA A 1 555 ? 43.077 17.747 -7.211 1.00 29.27 555 ALA A N 1
ATOM 4304 C CA . ALA A 1 555 ? 42.310 16.626 -6.622 1.00 29.27 555 ALA A CA 1
ATOM 4305 C C . ALA A 1 555 ? 42.448 15.363 -7.493 1.00 29.27 555 ALA A C 1
ATOM 4307 O O . ALA A 1 555 ? 41.530 14.919 -8.180 1.00 29.27 555 ALA A O 1
ATOM 4308 N N . ARG A 1 556 ? 43.645 14.768 -7.470 1.00 33.62 556 ARG A N 1
ATOM 4309 C CA . ARG A 1 556 ? 43.897 13.408 -7.956 1.00 33.62 556 ARG A CA 1
ATOM 4310 C C . ARG A 1 556 ? 44.819 12.704 -6.962 1.00 33.62 556 ARG A C 1
ATOM 4312 O O . ARG A 1 556 ? 46.030 12.834 -7.096 1.00 33.62 556 ARG A O 1
ATOM 4319 N N . LYS A 1 557 ? 44.229 11.980 -6.000 1.00 32.25 557 LYS A N 1
ATOM 4320 C CA . LYS A 1 557 ? 44.690 10.721 -5.359 1.00 32.25 557 LYS A CA 1
ATOM 4321 C C . LYS A 1 557 ? 44.260 10.631 -3.888 1.00 32.25 557 LYS A C 1
ATOM 4323 O O . LYS A 1 557 ? 44.830 11.322 -3.057 1.00 32.25 557 LYS A O 1
ATOM 4328 N N . SER A 1 558 ? 43.424 9.639 -3.590 1.00 26.59 558 SER A N 1
ATOM 4329 C CA . SER A 1 558 ? 43.660 8.665 -2.512 1.00 26.59 558 SER A CA 1
ATOM 4330 C C . SER A 1 558 ? 42.695 7.481 -2.677 1.00 26.59 558 SER A C 1
ATOM 4332 O O . SER A 1 558 ? 41.509 7.568 -2.398 1.00 26.59 558 SER A O 1
ATOM 4334 N N . PHE A 1 559 ? 43.209 6.370 -3.202 1.00 34.44 559 PHE A N 1
ATOM 4335 C CA . PHE A 1 559 ? 42.630 5.031 -3.063 1.00 34.44 559 PHE A CA 1
ATOM 4336 C C . PHE A 1 559 ? 43.814 4.056 -2.948 1.00 34.44 559 PHE A C 1
ATOM 4338 O O . PHE A 1 559 ? 44.779 4.207 -3.704 1.00 34.44 559 PHE A O 1
ATOM 4345 N N . ALA A 1 560 ? 43.685 3.083 -2.034 1.00 32.31 560 ALA A N 1
ATOM 4346 C CA . ALA A 1 560 ? 44.676 2.162 -1.432 1.00 32.31 560 ALA A CA 1
ATOM 4347 C C . ALA A 1 560 ? 45.254 2.700 -0.105 1.00 32.31 560 ALA A C 1
ATOM 4349 O O . ALA A 1 560 ? 45.742 3.826 -0.086 1.00 32.31 560 ALA A O 1
ATOM 4350 N N . ALA A 1 561 ? 45.230 1.999 1.033 1.00 29.77 561 ALA A N 1
ATOM 4351 C CA . ALA A 1 561 ? 45.017 0.581 1.397 1.00 29.77 561 ALA A CA 1
ATOM 4352 C C . ALA A 1 561 ? 44.011 0.506 2.588 1.00 29.77 561 ALA A C 1
ATOM 4354 O O . ALA A 1 561 ? 43.568 1.562 3.022 1.00 29.77 561 ALA A O 1
ATOM 4355 N N . GLU A 1 562 ? 43.532 -0.592 3.179 1.00 29.34 562 GLU A N 1
ATOM 4356 C CA . GLU A 1 562 ? 43.910 -2.011 3.346 1.00 29.34 562 GLU A CA 1
ATOM 4357 C C . GLU A 1 562 ? 42.639 -2.667 3.965 1.00 29.34 562 GLU A C 1
ATOM 4359 O O . GLU A 1 562 ? 41.909 -2.004 4.699 1.00 29.34 562 GLU A O 1
ATOM 4364 N N . ASP A 1 563 ? 42.115 -3.777 3.445 1.00 32.56 563 ASP A N 1
ATOM 4365 C CA . ASP A 1 563 ? 42.325 -5.150 3.949 1.00 32.56 563 ASP A CA 1
ATOM 4366 C C . ASP A 1 563 ? 41.978 -5.347 5.442 1.00 32.56 563 ASP A C 1
ATOM 4368 O O . ASP A 1 563 ? 42.733 -4.933 6.308 1.00 32.56 563 ASP A O 1
ATOM 4372 N N . ASP A 1 564 ? 40.811 -5.938 5.731 1.00 34.72 564 ASP A N 1
ATOM 4373 C CA . ASP A 1 564 ? 40.668 -7.184 6.511 1.00 34.72 564 ASP A CA 1
ATOM 4374 C C . ASP A 1 564 ? 39.196 -7.417 6.895 1.00 34.72 564 ASP A C 1
ATOM 4376 O O . ASP A 1 564 ? 38.602 -6.623 7.621 1.00 34.72 564 ASP A O 1
ATOM 4380 N N . SER A 1 565 ? 38.611 -8.523 6.412 1.00 29.20 565 SER A N 1
ATOM 4381 C CA . SER A 1 565 ? 37.586 -9.351 7.094 1.00 29.20 565 SER A CA 1
ATOM 4382 C C . SER A 1 565 ? 36.838 -10.240 6.096 1.00 29.20 565 SER A C 1
ATOM 4384 O O . SER A 1 565 ? 35.684 -10.021 5.732 1.00 29.20 565 SER A O 1
ATOM 4386 N N . LYS A 1 566 ? 37.503 -11.318 5.671 1.00 34.41 566 LYS A N 1
ATOM 4387 C CA . LYS A 1 566 ? 36.848 -12.528 5.161 1.00 34.41 566 LYS A CA 1
ATOM 4388 C C . LYS A 1 566 ? 37.327 -13.715 5.981 1.00 34.41 566 LYS A C 1
ATOM 4390 O O . LYS A 1 566 ? 38.443 -14.180 5.771 1.00 34.41 566 LYS A O 1
ATOM 4395 N N . LYS A 1 567 ? 36.451 -14.251 6.837 1.00 32.69 567 LYS A N 1
ATOM 4396 C CA . LYS A 1 567 ? 36.306 -15.694 7.099 1.00 32.69 567 LYS A CA 1
ATOM 4397 C C . LYS A 1 567 ? 35.216 -15.945 8.136 1.00 32.69 567 LYS A C 1
ATOM 4399 O O . LYS A 1 567 ? 35.376 -15.566 9.286 1.00 32.69 567 LYS A O 1
ATOM 4404 N N . LEU A 1 568 ? 34.178 -16.658 7.703 1.00 33.50 568 LEU A N 1
ATOM 4405 C CA . LEU A 1 568 ? 33.582 -17.853 8.320 1.00 33.50 568 LEU A CA 1
ATOM 4406 C C . LEU A 1 568 ? 32.102 -17.898 7.934 1.00 33.50 568 LEU A C 1
ATOM 4408 O O . LEU A 1 568 ? 31.305 -17.145 8.466 1.00 33.50 568 LEU A O 1
ATOM 4412 N N . LEU A 1 569 ? 31.753 -18.777 6.995 1.00 34.38 569 LEU A N 1
ATOM 4413 C CA . LEU A 1 569 ? 30.733 -19.808 7.194 1.00 34.38 569 LEU A CA 1
ATOM 4414 C C . LEU A 1 569 ? 30.813 -20.798 6.026 1.00 34.38 569 LEU A C 1
ATOM 4416 O O . LEU A 1 569 ? 30.945 -20.438 4.857 1.00 34.38 569 LEU A O 1
ATOM 4420 N N . ALA A 1 570 ? 30.880 -22.066 6.408 1.00 30.61 570 ALA A N 1
ATOM 4421 C CA . ALA A 1 570 ? 31.227 -23.202 5.583 1.00 30.61 570 ALA A CA 1
ATOM 4422 C C . ALA A 1 570 ? 30.065 -23.618 4.670 1.00 30.61 570 ALA A C 1
ATOM 4424 O O . ALA A 1 570 ? 28.949 -23.828 5.136 1.00 30.61 570 ALA A O 1
ATOM 4425 N N . GLN A 1 571 ? 30.356 -23.821 3.385 1.00 32.72 571 GLN A N 1
ATOM 4426 C CA . GLN A 1 571 ? 29.522 -24.636 2.507 1.00 32.72 571 GLN A CA 1
ATOM 4427 C C . GLN A 1 571 ? 29.885 -26.109 2.724 1.00 32.72 571 GLN A C 1
ATOM 4429 O O . GLN A 1 571 ? 31.025 -26.520 2.497 1.00 32.72 571 GLN A O 1
ATOM 4434 N N . GLY A 1 572 ? 28.913 -26.887 3.201 1.00 29.02 572 GLY A N 1
ATOM 4435 C CA . GLY A 1 572 ? 28.975 -28.346 3.226 1.00 29.02 572 GLY A CA 1
ATOM 4436 C C . GLY A 1 572 ? 28.714 -28.947 1.835 1.00 29.02 572 GLY A C 1
ATOM 4437 O O . GLY A 1 572 ? 28.042 -28.317 1.016 1.00 29.02 572 GLY A O 1
ATOM 4438 N N . PRO A 1 573 ? 29.229 -30.156 1.544 1.00 39.59 573 PRO A N 1
ATOM 4439 C CA . PRO A 1 573 ? 29.064 -30.805 0.251 1.00 39.59 573 PRO A CA 1
ATOM 4440 C C . PRO A 1 573 ? 27.787 -31.654 0.238 1.00 39.59 573 PRO A C 1
ATOM 4442 O O . PRO A 1 573 ? 27.634 -32.560 1.057 1.00 39.59 573 PRO A O 1
ATOM 4445 N N . THR A 1 574 ? 26.887 -31.422 -0.716 1.00 33.69 574 THR A N 1
ATOM 4446 C CA . THR A 1 574 ? 25.810 -32.375 -1.003 1.00 33.69 574 THR A CA 1
ATOM 4447 C C . THR A 1 574 ? 26.282 -33.409 -2.024 1.00 33.69 574 THR A C 1
ATOM 4449 O O . THR A 1 574 ? 26.558 -33.134 -3.190 1.00 33.69 574 THR A O 1
ATOM 4452 N N . SER A 1 575 ? 26.405 -34.631 -1.513 1.00 32.53 575 SER A N 1
ATOM 4453 C CA . SER A 1 575 ? 26.494 -35.916 -2.206 1.00 32.53 575 SER A CA 1
ATOM 4454 C C . SER A 1 575 ? 25.414 -36.058 -3.288 1.00 32.53 575 SER A C 1
ATOM 4456 O O . SER A 1 575 ? 24.257 -35.725 -3.060 1.00 32.53 575 SER A O 1
ATOM 4458 N N . HIS A 1 576 ? 25.743 -36.497 -4.502 1.00 31.83 576 HIS A N 1
ATOM 4459 C CA . HIS A 1 576 ? 25.832 -37.916 -4.878 1.00 31.83 576 HIS A CA 1
ATOM 4460 C C . HIS A 1 576 ? 24.615 -38.752 -4.437 1.00 31.83 576 HIS A C 1
ATOM 4462 O O . HIS A 1 576 ? 24.641 -39.369 -3.379 1.00 31.83 576 HIS A O 1
ATOM 4468 N N . LEU A 1 577 ? 23.608 -38.859 -5.308 1.00 32.38 577 LEU A N 1
ATOM 4469 C CA . LEU A 1 577 ? 22.803 -40.071 -5.475 1.00 32.38 577 LEU A CA 1
ATOM 4470 C C . LEU A 1 577 ? 22.487 -40.238 -6.964 1.00 32.38 577 LEU A C 1
ATOM 4472 O O . LEU A 1 577 ? 21.974 -39.334 -7.617 1.00 32.38 577 LEU A O 1
ATOM 4476 N N . GLY A 1 578 ? 22.876 -41.394 -7.494 1.00 29.56 578 GLY A N 1
ATOM 4477 C CA . GLY A 1 578 ? 22.564 -41.851 -8.840 1.00 29.56 578 GLY A CA 1
ATOM 4478 C C . GLY A 1 578 ? 21.708 -43.118 -8.821 1.00 29.56 578 GLY A C 1
ATOM 4479 O O . GLY A 1 578 ? 21.499 -43.715 -7.767 1.00 29.56 578 GLY A O 1
ATOM 4480 N N . GLY A 1 579 ? 21.310 -43.535 -10.030 1.00 30.09 579 GLY A N 1
ATOM 4481 C CA . GLY A 1 579 ? 20.661 -44.815 -10.371 1.00 30.09 579 GLY A CA 1
ATOM 4482 C C . GLY A 1 579 ? 19.130 -44.739 -10.338 1.00 30.09 579 GLY A C 1
ATOM 4483 O O . GLY A 1 579 ? 18.578 -44.207 -9.389 1.00 30.09 579 GLY A O 1
ATOM 4484 N N . SER A 1 580 ? 18.344 -45.227 -11.303 1.00 29.86 580 SER A N 1
ATOM 4485 C CA . SER A 1 580 ? 18.528 -46.163 -12.433 1.00 29.86 580 SER A CA 1
ATOM 4486 C C . SER A 1 580 ? 17.461 -45.820 -13.497 1.00 29.86 580 SER A C 1
ATOM 4488 O O . SER A 1 580 ? 16.365 -45.416 -13.133 1.00 29.86 580 SER A O 1
ATOM 4490 N N . ALA A 1 581 ? 17.736 -45.757 -14.804 1.00 34.09 581 ALA A N 1
ATOM 4491 C CA . ALA A 1 581 ? 17.853 -46.858 -15.773 1.00 34.09 581 ALA A CA 1
ATOM 4492 C C . ALA A 1 581 ? 16.651 -47.834 -15.818 1.00 34.09 581 ALA A C 1
ATOM 4494 O O . ALA A 1 581 ? 16.574 -48.718 -14.971 1.00 34.09 581 ALA A O 1
ATOM 4495 N N . ALA A 1 582 ? 15.785 -47.712 -16.843 1.00 32.84 582 ALA A N 1
ATOM 4496 C CA . ALA A 1 582 ? 15.323 -48.797 -17.739 1.00 32.84 582 ALA A CA 1
ATOM 4497 C C . ALA A 1 582 ? 14.181 -48.345 -18.688 1.00 32.84 582 ALA A C 1
ATOM 4499 O O . ALA A 1 582 ? 13.235 -47.704 -18.245 1.00 32.84 582 ALA A O 1
ATOM 4500 N N . GLY A 1 583 ? 14.251 -48.768 -19.962 1.00 28.14 583 GLY A N 1
ATOM 4501 C CA . GLY A 1 583 ? 13.149 -48.772 -20.949 1.00 28.14 583 GLY A CA 1
ATOM 4502 C C . GLY A 1 583 ? 13.256 -47.669 -22.013 1.00 28.14 583 GLY A C 1
ATOM 4503 O O . GLY A 1 583 ? 12.820 -46.557 -21.770 1.00 28.14 583 GLY A O 1
ATOM 4504 N N . SER A 1 584 ? 13.977 -47.817 -23.134 1.00 32.72 584 SER A N 1
ATOM 4505 C CA . SER A 1 584 ? 13.699 -48.674 -24.305 1.00 32.72 584 SER A CA 1
ATOM 4506 C C . SER A 1 584 ? 12.296 -48.488 -24.883 1.00 32.72 584 SER A C 1
ATOM 4508 O O . SER A 1 584 ? 11.390 -49.185 -24.454 1.00 32.72 584 SER A O 1
ATOM 4510 N N . GLU A 1 585 ? 12.162 -47.669 -25.930 1.00 33.44 585 GLU A N 1
ATOM 4511 C CA . GLU A 1 585 ? 11.554 -48.131 -27.185 1.00 33.44 585 GLU A CA 1
ATOM 4512 C C . GLU A 1 585 ? 11.877 -47.186 -28.348 1.00 33.44 585 GLU A C 1
ATOM 4514 O O . GLU A 1 585 ? 11.715 -45.968 -28.281 1.00 33.44 585 GLU A O 1
ATOM 4519 N N . ALA A 1 586 ? 12.415 -47.792 -29.403 1.00 35.50 586 ALA A N 1
ATOM 4520 C CA . ALA A 1 586 ? 12.760 -47.179 -30.668 1.00 35.50 586 ALA A CA 1
ATOM 4521 C C . ALA A 1 586 ? 11.529 -47.173 -31.583 1.00 35.50 586 ALA A C 1
ATOM 4523 O O . ALA A 1 586 ? 10.852 -48.189 -31.720 1.00 35.50 586 ALA A O 1
ATOM 4524 N N . GLY A 1 587 ? 11.280 -46.044 -32.242 1.00 32.03 587 GLY A N 1
ATOM 4525 C CA . GLY A 1 587 ? 10.235 -45.881 -33.250 1.00 32.03 587 GLY A CA 1
ATOM 4526 C C . GLY A 1 587 ? 10.784 -45.123 -34.449 1.00 32.03 587 GLY A C 1
ATOM 4527 O O . GLY A 1 587 ? 10.498 -43.945 -34.634 1.00 32.03 587 GLY A O 1
ATOM 4528 N N . ASP A 1 588 ? 11.632 -45.808 -35.209 1.00 32.00 588 ASP A N 1
ATOM 4529 C CA . ASP A 1 588 ? 12.206 -45.376 -36.478 1.00 32.00 588 ASP A CA 1
ATOM 4530 C C . ASP A 1 588 ? 11.146 -45.564 -37.580 1.00 32.00 588 ASP A C 1
ATOM 4532 O O . ASP A 1 588 ? 10.698 -46.685 -37.828 1.00 32.00 588 ASP A O 1
ATOM 4536 N N . MET A 1 589 ? 10.696 -44.479 -38.220 1.00 34.31 589 MET A N 1
ATOM 4537 C CA . MET A 1 589 ? 9.776 -44.539 -39.364 1.00 34.31 589 MET A CA 1
ATOM 4538 C C . MET A 1 589 ? 10.417 -43.865 -40.577 1.00 34.31 589 MET A C 1
ATOM 4540 O O . MET A 1 589 ? 10.130 -42.726 -40.941 1.00 34.31 589 MET A O 1
ATOM 4544 N N . VAL A 1 590 ? 11.306 -44.624 -41.214 1.00 36.34 590 VAL A N 1
ATOM 4545 C CA . VAL A 1 590 ? 11.851 -44.363 -42.547 1.00 36.34 590 VAL A CA 1
ATOM 4546 C C . VAL A 1 590 ? 10.842 -44.861 -43.583 1.00 36.34 590 VAL A C 1
ATOM 4548 O O . VAL A 1 590 ? 10.594 -46.060 -43.693 1.00 36.34 590 VAL A O 1
ATOM 4551 N N . THR A 1 591 ? 10.268 -43.945 -44.366 1.00 36.97 591 THR A N 1
ATOM 4552 C CA . THR A 1 591 ? 9.453 -44.294 -45.541 1.00 36.97 591 THR A CA 1
ATOM 4553 C C . THR A 1 591 ? 10.318 -44.243 -46.798 1.00 36.97 591 THR A C 1
ATOM 4555 O O . THR A 1 591 ? 10.984 -43.248 -47.079 1.00 36.97 591 THR A O 1
ATOM 4558 N N . TYR A 1 592 ? 10.306 -45.355 -47.529 1.00 32.22 592 TYR A N 1
ATOM 4559 C CA . TYR A 1 592 ? 11.075 -45.643 -48.737 1.00 32.22 592 TYR A CA 1
ATOM 4560 C C . TYR A 1 592 ? 10.229 -45.446 -50.013 1.00 32.22 592 TYR A C 1
ATOM 4562 O O . TYR A 1 592 ? 9.028 -45.703 -49.998 1.00 32.22 592 TYR A O 1
ATOM 4570 N N . MET A 1 593 ? 10.941 -45.161 -51.117 1.00 33.06 593 MET A N 1
ATOM 4571 C CA . MET A 1 593 ? 10.623 -45.336 -52.558 1.00 33.06 593 MET A CA 1
ATOM 4572 C C . MET A 1 593 ? 9.862 -44.221 -53.326 1.00 33.06 593 MET A C 1
ATOM 4574 O O . MET A 1 593 ? 8.969 -43.599 -52.761 1.00 33.06 593 MET A O 1
ATOM 4578 N N . PRO A 1 594 ? 10.089 -44.053 -54.658 1.00 47.66 594 PRO A N 1
ATOM 4579 C CA . PRO A 1 594 ? 11.188 -44.564 -55.490 1.00 47.66 594 PRO A CA 1
ATOM 4580 C C . PRO A 1 594 ? 11.901 -43.521 -56.377 1.00 47.66 594 PRO A C 1
ATOM 4582 O O . PRO A 1 594 ? 11.388 -42.468 -56.752 1.00 47.66 594 PRO A O 1
ATOM 4585 N N . SER A 1 595 ? 13.111 -43.931 -56.754 1.00 38.38 595 SER A N 1
ATOM 4586 C CA . SER A 1 595 ? 13.943 -43.429 -57.844 1.00 38.38 595 SER A CA 1
ATOM 4587 C C . SER A 1 595 ? 13.227 -43.502 -59.198 1.00 38.38 595 SER A C 1
ATOM 4589 O O . SER A 1 595 ? 12.675 -44.544 -59.552 1.00 38.38 595 SER A O 1
ATOM 4591 N N . SER A 1 596 ? 13.310 -42.425 -59.983 1.00 34.00 596 SER A N 1
ATOM 4592 C CA . SER A 1 596 ? 13.300 -42.524 -61.441 1.00 34.00 596 SER A CA 1
ATOM 4593 C C . SER A 1 596 ? 14.350 -41.590 -62.036 1.00 34.00 596 SER A C 1
ATOM 4595 O O . SER A 1 596 ? 14.574 -40.463 -61.597 1.00 34.00 596 SER A O 1
ATOM 4597 N N . GLU A 1 597 ? 15.039 -42.167 -63.000 1.00 43.41 597 GLU A N 1
ATOM 4598 C CA . GLU A 1 597 ? 16.224 -41.727 -63.701 1.00 43.41 597 GLU A CA 1
ATOM 4599 C C . GLU A 1 597 ? 15.797 -40.913 -64.929 1.00 43.41 597 GLU A C 1
ATOM 4601 O O . GLU A 1 597 ? 15.096 -41.439 -65.788 1.00 43.41 597 GLU A O 1
ATOM 4606 N N . VAL A 1 598 ? 16.211 -39.643 -65.035 1.00 40.75 598 VAL A N 1
ATOM 4607 C CA . VAL A 1 598 ? 16.259 -38.920 -66.319 1.00 40.75 598 VAL A CA 1
ATOM 4608 C C . VAL A 1 598 ? 17.486 -38.009 -66.341 1.00 40.75 598 VAL A C 1
ATOM 4610 O O . VAL A 1 598 ? 17.576 -36.991 -65.657 1.00 40.75 598 VAL A O 1
ATOM 4613 N N . THR A 1 599 ? 18.447 -38.399 -67.166 1.00 47.44 599 THR A N 1
ATOM 4614 C CA . THR A 1 599 ? 19.533 -37.576 -67.701 1.00 47.44 599 THR A CA 1
ATOM 4615 C C . THR A 1 599 ? 18.998 -36.402 -68.531 1.00 47.44 599 THR A C 1
ATOM 4617 O O . THR A 1 599 ? 18.243 -36.654 -69.462 1.00 47.44 599 THR A O 1
ATOM 4620 N N . SER A 1 600 ? 19.466 -35.166 -68.302 1.00 35.44 600 SER A N 1
ATOM 4621 C CA . SER A 1 600 ? 20.079 -34.314 -69.350 1.00 35.44 600 SER A CA 1
ATOM 4622 C C . SER A 1 600 ? 20.406 -32.892 -68.858 1.00 35.44 600 SER A C 1
ATOM 4624 O O . SER A 1 600 ? 19.524 -32.149 -68.443 1.00 35.44 600 SER A O 1
ATOM 4626 N N . LEU A 1 601 ? 21.688 -32.529 -68.964 1.00 50.25 601 LEU A N 1
ATOM 4627 C CA . LEU A 1 601 ? 22.237 -31.234 -69.410 1.00 50.25 601 LEU A CA 1
ATOM 4628 C C . LEU A 1 601 ? 21.340 -29.973 -69.362 1.00 50.25 601 LEU A C 1
ATOM 4630 O O . LEU A 1 601 ? 20.584 -29.747 -70.296 1.00 50.25 601 LEU A O 1
ATOM 4634 N N . THR A 1 602 ? 21.574 -29.118 -68.352 1.00 44.00 602 THR A N 1
ATOM 4635 C CA . THR A 1 602 ? 21.626 -27.625 -68.362 1.00 44.00 602 THR A CA 1
ATOM 4636 C C . THR A 1 602 ? 21.918 -27.189 -66.911 1.00 44.00 602 THR A C 1
ATOM 4638 O O . THR A 1 602 ? 21.045 -27.285 -66.057 1.00 44.00 602 THR A O 1
ATOM 4641 N N . ASP A 1 603 ? 23.149 -27.013 -66.435 1.00 47.16 603 ASP A N 1
ATOM 4642 C CA . ASP A 1 603 ? 24.190 -26.008 -66.706 1.00 47.16 603 ASP A CA 1
ATOM 4643 C C . ASP A 1 603 ? 23.833 -24.547 -66.310 1.00 47.16 603 ASP A C 1
ATOM 4645 O O . ASP A 1 603 ? 22.928 -23.934 -66.866 1.00 47.16 603 ASP A O 1
ATOM 4649 N N . LYS A 1 604 ? 24.606 -24.024 -65.335 1.00 50.03 604 LYS A N 1
ATOM 4650 C CA . LYS A 1 604 ? 24.764 -22.631 -64.840 1.00 50.03 604 LYS A CA 1
ATOM 4651 C C . LYS A 1 604 ? 23.547 -21.837 -64.325 1.00 50.03 604 LYS A C 1
ATOM 4653 O O . LYS A 1 604 ? 22.901 -21.135 -65.086 1.00 50.03 604 LYS A O 1
ATOM 4658 N N . HIS A 1 605 ? 23.381 -21.801 -62.993 1.00 49.06 605 HIS A N 1
ATOM 4659 C CA . HIS A 1 605 ? 23.170 -20.594 -62.149 1.00 49.06 605 HIS A CA 1
ATOM 4660 C C . HIS A 1 605 ? 22.475 -20.962 -60.825 1.00 49.06 605 HIS A C 1
ATOM 4662 O O . HIS A 1 605 ? 21.251 -20.884 -60.727 1.00 49.06 605 HIS A O 1
ATOM 4668 N N . ARG A 1 606 ? 23.218 -21.331 -59.766 1.00 48.53 606 ARG A N 1
ATOM 4669 C CA . ARG A 1 606 ? 22.626 -21.347 -58.409 1.00 48.53 606 ARG A CA 1
ATOM 4670 C C . ARG A 1 606 ? 23.605 -21.309 -57.226 1.00 48.53 606 ARG A C 1
ATOM 4672 O O . ARG A 1 606 ? 23.335 -21.931 -56.207 1.00 48.53 606 ARG A O 1
ATOM 4679 N N . ASP A 1 607 ? 24.659 -20.495 -57.293 1.00 51.31 607 ASP A N 1
ATOM 4680 C CA . ASP A 1 607 ? 25.541 -20.215 -56.138 1.00 51.31 607 ASP A CA 1
ATOM 4681 C C . ASP A 1 607 ? 25.173 -18.908 -55.395 1.00 51.31 607 ASP A C 1
ATOM 4683 O O . ASP A 1 607 ? 26.025 -18.104 -55.027 1.00 51.31 607 ASP A O 1
ATOM 4687 N N . HIS A 1 608 ? 23.878 -18.682 -55.136 1.00 51.12 608 HIS A N 1
ATOM 4688 C CA . HIS A 1 608 ? 23.380 -17.589 -54.277 1.00 51.12 608 HIS A CA 1
ATOM 4689 C C . HIS A 1 608 ? 22.779 -18.118 -52.965 1.00 51.12 608 HIS A C 1
ATOM 4691 O O . HIS A 1 608 ? 21.647 -17.796 -52.612 1.00 51.12 608 HIS A O 1
ATOM 4697 N N . LYS A 1 609 ? 23.505 -18.960 -52.221 1.00 56.03 609 LYS A N 1
ATOM 4698 C CA . LYS A 1 609 ? 23.028 -19.480 -50.926 1.00 56.03 609 LYS A CA 1
ATOM 4699 C C . LYS A 1 609 ? 23.982 -19.110 -49.789 1.00 56.03 609 LYS A C 1
ATOM 4701 O O . LYS A 1 609 ? 24.808 -19.914 -49.372 1.00 56.03 609 LYS A O 1
ATOM 4706 N N . ASN A 1 610 ? 23.903 -17.838 -49.380 1.00 55.78 610 ASN A N 1
ATOM 4707 C CA . ASN A 1 610 ? 24.056 -17.301 -48.014 1.00 55.78 610 ASN A CA 1
ATOM 4708 C C . ASN A 1 610 ? 24.532 -15.837 -48.089 1.00 55.78 610 ASN A C 1
ATOM 4710 O O . ASN A 1 610 ? 25.745 -15.607 -48.114 1.00 55.78 610 ASN A O 1
ATOM 4714 N N . PRO A 1 611 ? 23.624 -14.838 -48.062 1.00 57.91 611 PRO A N 1
ATOM 4715 C CA . PRO A 1 611 ? 24.012 -13.420 -48.030 1.00 57.91 611 PRO A CA 1
ATOM 4716 C C . PRO A 1 611 ? 24.874 -13.056 -46.803 1.00 57.91 611 PRO A C 1
ATOM 4718 O O . PRO A 1 611 ? 25.540 -12.026 -46.792 1.00 57.91 611 PRO A O 1
ATOM 4721 N N . PHE A 1 612 ? 24.925 -13.931 -45.793 1.00 55.72 612 PHE A N 1
ATOM 4722 C CA . PHE A 1 612 ? 25.689 -13.747 -44.560 1.00 55.72 612 PHE A CA 1
ATOM 4723 C C . PHE A 1 612 ? 27.133 -14.272 -44.596 1.00 55.72 612 PHE A C 1
ATOM 4725 O O . PHE A 1 612 ? 27.874 -14.050 -43.637 1.00 55.72 612 PHE A O 1
ATOM 4732 N N . LYS A 1 613 ? 27.592 -14.944 -45.668 1.00 62.75 613 LYS A N 1
ATOM 4733 C CA . LYS A 1 613 ? 29.021 -15.294 -45.797 1.00 62.75 613 LYS A CA 1
ATOM 4734 C C . LYS A 1 613 ? 29.817 -14.054 -46.195 1.00 62.75 613 LYS A C 1
ATOM 4736 O O . LYS A 1 613 ? 30.141 -13.820 -47.352 1.00 62.75 613 LYS A O 1
ATOM 4741 N N . LEU A 1 614 ? 30.133 -13.264 -45.179 1.00 58.97 614 LEU A N 1
ATOM 4742 C CA . LEU A 1 614 ? 31.019 -12.114 -45.235 1.00 58.97 614 LEU A CA 1
ATOM 4743 C C . LEU A 1 614 ? 32.367 -12.537 -45.864 1.00 58.97 614 LEU A C 1
ATOM 4745 O O . LEU A 1 614 ? 33.063 -13.366 -45.266 1.00 58.97 614 LEU A O 1
ATOM 4749 N N . PRO A 1 615 ? 32.760 -12.013 -47.047 1.00 63.97 615 PRO A N 1
ATOM 4750 C CA . PRO A 1 615 ? 34.053 -12.335 -47.640 1.00 63.97 615 PRO A CA 1
ATOM 4751 C C . PRO A 1 615 ? 35.147 -11.878 -46.674 1.00 63.97 615 PRO A C 1
ATOM 4753 O O . PRO A 1 615 ? 35.321 -10.688 -46.420 1.00 63.97 615 PRO A O 1
ATOM 4756 N N . LYS A 1 616 ? 35.861 -12.845 -46.084 1.00 66.88 616 LYS A N 1
ATOM 4757 C CA . LYS A 1 616 ? 36.815 -12.603 -44.987 1.00 66.88 616 LYS A CA 1
ATOM 4758 C C . LYS A 1 616 ? 38.024 -11.756 -45.405 1.00 66.88 616 LYS A C 1
ATOM 4760 O O . LYS A 1 616 ? 38.786 -11.337 -44.540 1.00 66.88 616 LYS A O 1
ATOM 4765 N N . LYS A 1 617 ? 38.239 -11.542 -46.709 1.00 76.44 617 LYS A N 1
ATOM 4766 C CA . LYS A 1 617 ? 39.386 -10.809 -47.260 1.00 76.44 617 LYS A CA 1
ATOM 4767 C C . LYS A 1 617 ? 38.966 -10.071 -48.536 1.00 76.44 617 LYS A C 1
ATOM 4769 O O . LYS A 1 617 ? 38.657 -10.724 -49.529 1.00 76.44 617 LYS A O 1
ATOM 4774 N N . LEU A 1 618 ? 38.998 -8.735 -48.534 1.00 78.69 618 LEU A N 1
ATOM 4775 C CA . LEU A 1 618 ? 39.078 -7.981 -49.789 1.00 78.69 618 LEU A CA 1
ATOM 4776 C C . LEU A 1 618 ? 40.522 -8.086 -50.282 1.00 78.69 618 LEU A C 1
ATOM 4778 O O . LEU A 1 618 ? 41.428 -7.518 -49.671 1.00 78.69 618 LEU A O 1
ATOM 4782 N N . GLN A 1 619 ? 40.737 -8.863 -51.343 1.00 80.62 619 GLN A N 1
ATOM 4783 C CA . GLN A 1 619 ? 42.035 -8.995 -51.997 1.00 80.62 619 GLN A CA 1
ATOM 4784 C C . GLN A 1 619 ? 42.041 -8.194 -53.296 1.00 80.62 619 GLN A C 1
ATOM 4786 O O . GLN A 1 619 ? 41.203 -8.405 -54.170 1.00 80.62 619 GLN A O 1
ATOM 4791 N N . TYR A 1 620 ? 43.016 -7.301 -53.437 1.00 81.94 620 TYR A N 1
ATOM 4792 C CA . TYR A 1 620 ? 43.303 -6.614 -54.692 1.00 81.94 620 TYR A CA 1
ATOM 4793 C C . TYR A 1 620 ? 44.813 -6.654 -54.918 1.00 81.94 620 TYR A C 1
ATOM 4795 O O . TYR A 1 620 ? 45.580 -6.290 -54.029 1.00 81.94 620 TYR A O 1
ATOM 4803 N N . ASN A 1 621 ? 45.255 -7.147 -56.079 1.00 80.69 621 ASN A N 1
ATOM 4804 C CA . ASN A 1 621 ? 46.678 -7.315 -56.406 1.00 80.69 621 ASN A CA 1
ATOM 4805 C C . ASN A 1 621 ? 47.485 -8.021 -55.294 1.00 80.69 621 ASN A C 1
ATOM 4807 O O . ASN A 1 621 ? 48.519 -7.515 -54.862 1.00 80.69 621 ASN A O 1
ATOM 4811 N N . SER A 1 622 ? 47.008 -9.174 -54.800 1.00 83.00 622 SER A N 1
ATOM 4812 C CA . SER A 1 622 ? 47.607 -9.989 -53.715 1.00 83.00 622 SER A CA 1
ATOM 4813 C C . SER A 1 622 ? 47.684 -9.351 -52.316 1.00 83.00 622 SER A C 1
ATOM 4815 O O . SER A 1 622 ? 48.057 -10.027 -51.360 1.00 83.00 622 SER A O 1
ATOM 4817 N N . LYS A 1 623 ? 47.274 -8.087 -52.151 1.00 84.12 623 LYS A N 1
ATOM 4818 C CA . LYS A 1 623 ? 47.223 -7.409 -50.849 1.00 84.12 623 LYS A CA 1
ATOM 4819 C C . LYS A 1 623 ? 45.826 -7.533 -50.248 1.00 84.12 623 LYS A C 1
ATOM 4821 O O . LYS A 1 623 ? 44.832 -7.325 -50.942 1.00 84.12 623 LYS A O 1
ATOM 4826 N N . SER A 1 624 ? 45.754 -7.866 -48.960 1.00 84.62 624 SER A N 1
ATOM 4827 C CA . SER A 1 624 ? 44.499 -7.942 -48.208 1.00 84.62 624 SER A CA 1
ATOM 4828 C C . SER A 1 624 ? 44.390 -6.796 -47.212 1.00 84.62 624 SER A C 1
ATOM 4830 O O . SER A 1 624 ? 45.281 -6.624 -46.381 1.00 84.62 624 SER A O 1
ATOM 4832 N N . LEU A 1 625 ? 43.281 -6.060 -47.262 1.00 86.88 625 LEU A N 1
ATOM 4833 C CA . LEU A 1 625 ? 42.899 -5.127 -46.204 1.00 86.88 625 LEU A CA 1
ATOM 4834 C C . LEU A 1 625 ? 41.998 -5.849 -45.198 1.00 86.88 625 LEU A C 1
ATOM 4836 O O . LEU A 1 625 ? 41.064 -6.554 -45.589 1.00 86.88 625 LEU A O 1
ATOM 4840 N N . PHE A 1 626 ? 42.282 -5.670 -43.910 1.00 85.88 626 PHE A N 1
ATOM 4841 C CA . PHE A 1 626 ? 41.471 -6.203 -42.819 1.00 85.88 626 PHE A CA 1
ATOM 4842 C C . PHE A 1 626 ? 40.689 -5.072 -42.155 1.00 85.88 626 PHE A C 1
ATOM 4844 O O . PHE A 1 626 ? 41.218 -3.985 -41.927 1.00 85.88 626 PHE A O 1
ATOM 4851 N N . THR A 1 627 ? 39.426 -5.337 -41.827 1.00 86.69 627 THR A N 1
ATOM 4852 C CA . THR A 1 627 ? 38.630 -4.459 -40.966 1.00 86.69 627 THR A CA 1
ATOM 4853 C C . THR A 1 627 ? 39.272 -4.380 -39.593 1.00 86.69 627 THR A C 1
ATOM 4855 O O . THR A 1 627 ? 39.519 -5.407 -38.960 1.00 86.69 627 THR A O 1
ATOM 4858 N N . SER A 1 628 ? 39.529 -3.158 -39.126 1.00 90.00 628 SER A N 1
ATOM 4859 C CA . SER A 1 628 ? 39.983 -2.942 -37.758 1.00 90.00 628 SER A CA 1
ATOM 4860 C C . SER A 1 628 ? 38.812 -3.180 -36.810 1.00 90.00 628 SER A C 1
ATOM 4862 O O . SER A 1 628 ? 37.970 -2.304 -36.608 1.00 90.00 628 SER A O 1
ATOM 4864 N N . TRP A 1 629 ? 38.760 -4.377 -36.225 1.00 92.75 629 TRP A N 1
ATOM 4865 C CA . TRP A 1 629 ? 37.770 -4.729 -35.206 1.00 92.75 629 TRP A CA 1
ATOM 4866 C C . TRP A 1 629 ? 37.813 -3.786 -34.002 1.00 92.75 629 TRP A C 1
ATOM 4868 O O . TRP A 1 629 ? 36.776 -3.538 -33.403 1.00 92.75 629 TRP A O 1
ATOM 4878 N N . GLY A 1 630 ? 38.970 -3.185 -33.702 1.00 94.81 630 GLY A N 1
ATOM 4879 C CA . GLY A 1 630 ? 39.095 -2.195 -32.633 1.00 94.81 630 GLY A CA 1
ATOM 4880 C C . GLY A 1 630 ? 38.256 -0.934 -32.868 1.00 94.81 630 GLY A C 1
ATOM 4881 O O . GLY A 1 630 ? 37.623 -0.452 -31.935 1.00 94.81 630 GLY A O 1
ATOM 4882 N N . LYS A 1 631 ? 38.183 -0.423 -34.110 1.00 92.06 631 LYS A N 1
ATOM 4883 C CA . LYS A 1 631 ? 37.341 0.747 -34.434 1.00 92.06 631 LYS A CA 1
ATOM 4884 C C . LYS A 1 631 ? 35.848 0.409 -34.326 1.00 92.06 631 LYS A C 1
ATOM 4886 O O . LYS A 1 631 ? 35.095 1.189 -33.752 1.00 92.06 631 LYS A O 1
ATOM 4891 N N . ILE A 1 632 ? 35.446 -0.769 -34.816 1.00 94.94 632 ILE A N 1
ATOM 4892 C CA . ILE A 1 632 ? 34.059 -1.261 -34.714 1.00 94.94 632 ILE A CA 1
ATOM 4893 C C . ILE A 1 632 ? 33.673 -1.441 -33.245 1.00 94.94 632 ILE A C 1
ATOM 4895 O O . ILE A 1 632 ? 32.639 -0.942 -32.817 1.00 94.94 632 ILE A O 1
ATOM 4899 N N . PHE A 1 633 ? 34.526 -2.100 -32.457 1.00 95.62 633 PHE A N 1
ATOM 4900 C CA . PHE A 1 633 ? 34.280 -2.318 -31.036 1.00 95.62 633 PHE A CA 1
ATOM 4901 C C . PHE A 1 633 ? 34.192 -0.995 -30.272 1.00 95.62 633 PHE A C 1
ATOM 4903 O O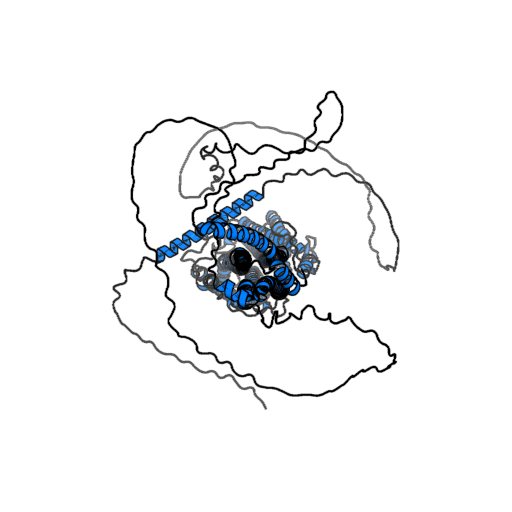 . PHE A 1 633 ? 33.268 -0.818 -29.492 1.00 95.62 633 PHE A O 1
ATOM 4910 N N . LYS A 1 634 ? 35.070 -0.023 -30.553 1.00 95.25 634 LYS A N 1
ATOM 4911 C CA . LYS A 1 634 ? 35.008 1.313 -29.938 1.00 95.25 634 LYS A CA 1
ATOM 4912 C C . LYS A 1 634 ? 33.688 2.038 -30.235 1.00 95.25 634 LYS A C 1
ATOM 4914 O O . LYS A 1 634 ? 33.179 2.735 -29.366 1.00 95.25 634 LYS A O 1
ATOM 4919 N N . LEU A 1 635 ? 33.131 1.858 -31.434 1.00 95.44 635 LEU A N 1
ATOM 4920 C CA . LEU A 1 635 ? 31.848 2.440 -31.835 1.00 95.44 635 LEU A CA 1
ATOM 4921 C C . LEU A 1 635 ? 30.638 1.680 -31.257 1.00 95.44 635 LEU A C 1
ATOM 4923 O O . LEU A 1 635 ? 29.591 2.282 -31.058 1.00 95.44 635 LEU A O 1
ATOM 4927 N N . MET A 1 636 ? 30.773 0.380 -30.981 1.00 96.75 636 MET A N 1
ATOM 4928 C CA . MET A 1 636 ? 29.715 -0.465 -30.404 1.00 96.75 636 MET A CA 1
ATOM 4929 C C . MET A 1 636 ? 29.738 -0.526 -28.869 1.00 96.75 636 MET A C 1
ATOM 4931 O O . MET A 1 636 ? 28.732 -0.873 -28.261 1.00 96.75 636 MET A O 1
ATOM 4935 N N . LEU A 1 637 ? 30.861 -0.191 -28.231 1.00 95.50 637 LEU A N 1
ATOM 4936 C CA . LEU A 1 637 ? 31.038 -0.270 -26.780 1.00 95.50 637 LEU A CA 1
ATOM 4937 C C . LEU A 1 637 ? 29.969 0.507 -25.986 1.00 95.50 637 LEU A C 1
ATOM 4939 O O . LEU A 1 637 ? 29.439 -0.080 -25.044 1.00 95.50 637 LEU A O 1
ATOM 4943 N N . PRO A 1 638 ? 29.589 1.755 -26.342 1.00 94.75 638 PRO A N 1
ATOM 4944 C CA . PRO A 1 638 ? 28.553 2.479 -25.600 1.00 94.75 638 PRO A CA 1
ATOM 4945 C C . PRO A 1 638 ? 27.199 1.765 -25.607 1.00 94.75 638 PRO A C 1
ATOM 4947 O O . PRO A 1 638 ? 26.502 1.781 -24.602 1.00 94.75 638 PRO A O 1
ATOM 4950 N N . PHE A 1 639 ? 26.855 1.092 -26.707 1.00 95.56 639 PHE A N 1
ATOM 4951 C CA . PHE A 1 639 ? 25.630 0.304 -26.813 1.00 95.56 639 PHE A CA 1
ATOM 4952 C C . PHE A 1 639 ? 25.663 -0.913 -25.881 1.00 95.56 639 PHE A C 1
ATOM 4954 O O . PHE A 1 639 ? 24.744 -1.104 -25.095 1.00 95.56 639 PHE A O 1
ATOM 4961 N N . PHE A 1 640 ? 26.757 -1.684 -25.867 1.00 95.44 640 PHE A N 1
ATOM 4962 C CA . PHE A 1 640 ? 26.880 -2.814 -24.935 1.00 95.44 640 PHE A CA 1
ATOM 4963 C C . PHE A 1 640 ? 26.830 -2.384 -23.464 1.00 95.44 640 PHE A C 1
ATOM 4965 O O . PHE A 1 640 ? 26.206 -3.063 -22.653 1.00 95.44 640 PHE A O 1
ATOM 4972 N N . LEU A 1 641 ? 27.461 -1.256 -23.122 1.00 94.75 641 LEU A N 1
ATOM 4973 C CA . LEU A 1 641 ? 27.393 -0.696 -21.771 1.00 94.75 641 LEU A CA 1
ATOM 4974 C C . LEU A 1 641 ? 25.977 -0.220 -21.424 1.00 94.75 641 LEU A C 1
ATOM 4976 O O . LEU A 1 641 ? 25.522 -0.453 -20.310 1.00 94.75 641 LEU A O 1
ATOM 4980 N N . TRP A 1 642 ? 25.269 0.389 -22.377 1.00 95.50 642 TRP A N 1
ATOM 4981 C CA . TRP A 1 642 ? 23.874 0.794 -22.215 1.00 95.50 642 TRP A CA 1
ATOM 4982 C C . TRP A 1 642 ? 22.961 -0.417 -21.986 1.00 95.50 642 TRP A C 1
ATOM 4984 O O . TRP A 1 642 ? 22.225 -0.443 -21.004 1.00 95.50 642 TRP A O 1
ATOM 4994 N N . GLN A 1 643 ? 23.059 -1.460 -22.817 1.00 95.56 643 GLN A N 1
ATOM 4995 C CA . GLN A 1 643 ? 22.289 -2.694 -22.637 1.00 95.56 643 GLN A CA 1
ATOM 4996 C C . GLN A 1 643 ? 22.565 -3.346 -21.276 1.00 95.56 643 GLN A C 1
ATOM 4998 O O . GLN A 1 643 ? 21.632 -3.780 -20.602 1.00 95.56 643 GLN A O 1
ATOM 5003 N N . LEU A 1 644 ? 23.833 -3.393 -20.855 1.00 96.00 644 LEU A N 1
ATOM 5004 C CA . LEU A 1 644 ? 24.212 -3.924 -19.549 1.00 96.00 644 LEU A CA 1
ATOM 5005 C C . LEU A 1 644 ? 23.616 -3.093 -18.403 1.00 96.00 644 LEU A C 1
ATOM 5007 O O . LEU A 1 644 ? 23.114 -3.672 -17.446 1.00 96.00 644 LEU A O 1
ATOM 5011 N N . ALA A 1 645 ? 23.634 -1.761 -18.504 1.00 95.06 645 ALA A N 1
ATOM 5012 C CA . ALA A 1 645 ? 23.049 -0.878 -17.496 1.00 95.06 645 ALA A CA 1
ATOM 5013 C C . ALA A 1 645 ? 21.534 -1.095 -17.353 1.00 95.06 645 ALA A C 1
ATOM 5015 O O . ALA A 1 645 ? 21.050 -1.263 -16.236 1.00 95.06 645 ALA A O 1
ATOM 5016 N N . VAL A 1 646 ? 20.804 -1.173 -18.472 1.00 95.62 646 VAL A N 1
ATOM 5017 C CA . VAL A 1 646 ? 19.357 -1.456 -18.481 1.00 95.62 646 VAL A CA 1
ATOM 5018 C C . VAL A 1 646 ? 19.068 -2.822 -17.854 1.00 95.62 646 VAL A C 1
ATOM 5020 O O . VAL A 1 646 ? 18.210 -2.925 -16.981 1.00 95.62 646 VAL A O 1
ATOM 5023 N N . ALA A 1 647 ? 19.833 -3.858 -18.214 1.00 96.50 647 ALA A N 1
ATOM 5024 C CA . ALA A 1 647 ? 19.663 -5.195 -17.648 1.00 96.50 647 ALA A CA 1
ATOM 5025 C C . ALA A 1 647 ? 19.935 -5.244 -16.132 1.00 96.50 647 ALA A C 1
ATOM 5027 O O . ALA A 1 647 ? 19.189 -5.895 -15.403 1.00 96.50 647 ALA A O 1
ATOM 5028 N N . ILE A 1 648 ? 20.976 -4.553 -15.650 1.00 96.69 648 ILE A N 1
ATOM 5029 C CA . ILE A 1 648 ? 21.294 -4.477 -14.216 1.00 96.69 648 ILE A CA 1
ATOM 5030 C C . ILE A 1 648 ? 20.170 -3.773 -13.458 1.00 96.69 648 ILE A C 1
ATOM 5032 O O . ILE A 1 648 ? 19.715 -4.292 -12.444 1.00 96.69 648 ILE A O 1
ATOM 5036 N N . VAL A 1 649 ? 19.699 -2.620 -13.941 1.00 96.50 649 VAL A N 1
ATOM 5037 C CA . VAL A 1 649 ? 18.659 -1.862 -13.234 1.00 96.50 649 VAL A CA 1
ATOM 5038 C C . VAL A 1 649 ? 17.330 -2.617 -13.203 1.00 96.50 649 VAL A C 1
ATOM 5040 O O . VAL A 1 649 ? 16.681 -2.653 -12.159 1.00 96.50 649 VAL A O 1
ATOM 5043 N N . TRP A 1 650 ? 16.950 -3.293 -14.291 1.00 96.06 650 TRP A N 1
ATOM 5044 C CA . TRP A 1 650 ? 15.786 -4.181 -14.278 1.00 96.06 650 TRP A CA 1
ATOM 5045 C C . TRP A 1 650 ? 15.959 -5.353 -13.304 1.00 96.06 650 TRP A C 1
ATOM 5047 O O . TRP A 1 650 ? 15.025 -5.665 -12.575 1.00 96.06 650 TRP A O 1
ATOM 5057 N N . ALA A 1 651 ? 17.140 -5.975 -13.235 1.00 96.50 651 ALA A N 1
ATOM 5058 C CA . ALA A 1 651 ? 17.396 -7.052 -12.276 1.00 96.50 651 ALA A CA 1
ATOM 5059 C C . ALA A 1 651 ? 17.302 -6.568 -10.817 1.00 96.50 651 ALA A C 1
ATOM 5061 O O . ALA A 1 651 ? 16.705 -7.247 -9.985 1.00 96.50 651 ALA A O 1
ATOM 5062 N N . VAL A 1 652 ? 17.835 -5.378 -10.517 1.00 97.44 652 VAL A N 1
ATOM 5063 C CA . VAL A 1 652 ? 17.689 -4.736 -9.199 1.00 97.44 652 VAL A CA 1
ATOM 5064 C C . VAL A 1 652 ? 16.221 -4.418 -8.911 1.00 97.44 652 VAL A C 1
ATOM 5066 O O . VAL A 1 652 ? 15.748 -4.684 -7.815 1.00 97.44 652 VAL A O 1
ATOM 5069 N N . THR A 1 653 ? 15.478 -3.931 -9.905 1.00 96.88 653 THR A N 1
ATOM 5070 C CA . THR A 1 653 ? 14.038 -3.654 -9.779 1.00 96.88 653 THR A CA 1
ATOM 5071 C C . THR A 1 653 ? 13.246 -4.912 -9.422 1.00 96.88 653 THR A C 1
ATOM 5073 O O . THR A 1 653 ? 12.382 -4.844 -8.555 1.00 96.88 653 THR A O 1
ATOM 5076 N N . VAL A 1 654 ? 13.552 -6.064 -10.033 1.00 96.44 654 VAL A N 1
ATOM 5077 C CA . VAL A 1 654 ? 12.918 -7.348 -9.676 1.00 96.44 654 VAL A CA 1
ATOM 5078 C C . VAL A 1 654 ? 13.178 -7.689 -8.209 1.00 96.44 654 VAL A C 1
ATOM 5080 O O . VAL A 1 654 ? 12.226 -7.962 -7.485 1.00 96.44 654 VAL A O 1
ATOM 5083 N N . ALA A 1 655 ? 14.435 -7.612 -7.760 1.00 97.00 655 ALA A N 1
ATOM 5084 C CA . ALA A 1 655 ? 14.790 -7.896 -6.369 1.00 97.00 655 ALA A CA 1
ATOM 5085 C C . ALA A 1 655 ? 14.050 -6.967 -5.388 1.00 97.00 655 ALA A C 1
ATOM 5087 O O . ALA A 1 655 ? 13.445 -7.433 -4.430 1.00 97.00 655 ALA A O 1
ATOM 5088 N N . MET A 1 656 ? 14.009 -5.663 -5.675 1.00 96.38 656 MET A N 1
ATOM 5089 C CA . MET A 1 656 ? 13.314 -4.695 -4.819 1.00 96.38 656 MET A CA 1
ATOM 5090 C C . MET A 1 656 ? 11.795 -4.904 -4.784 1.00 96.38 656 MET A C 1
ATOM 5092 O O . MET A 1 656 ? 11.171 -4.675 -3.755 1.00 96.38 656 MET A O 1
ATOM 5096 N N . VAL A 1 657 ? 11.181 -5.329 -5.891 1.00 95.38 657 VAL A N 1
ATOM 5097 C CA . VAL A 1 657 ? 9.735 -5.610 -5.952 1.00 95.38 657 VAL A CA 1
ATOM 5098 C C . VAL A 1 657 ? 9.378 -6.894 -5.201 1.00 95.38 657 VAL A C 1
ATOM 5100 O O . VAL A 1 657 ? 8.294 -6.975 -4.618 1.00 95.38 657 VAL A O 1
ATOM 5103 N N . GLU A 1 658 ? 10.274 -7.884 -5.174 1.00 95.56 658 GLU A N 1
ATOM 5104 C CA . GLU A 1 658 ? 10.115 -9.081 -4.340 1.00 95.56 658 GLU A CA 1
ATOM 5105 C C . GLU A 1 658 ? 10.172 -8.749 -2.844 1.00 95.56 658 GLU A C 1
ATOM 5107 O O . GLU A 1 658 ? 9.349 -9.268 -2.085 1.00 95.56 658 GLU A O 1
ATOM 5112 N N . ASP A 1 659 ? 11.041 -7.816 -2.444 1.00 95.44 659 ASP A N 1
ATOM 5113 C CA . ASP A 1 659 ? 11.170 -7.354 -1.055 1.00 95.44 659 ASP A CA 1
ATOM 5114 C C . ASP A 1 659 ? 9.904 -6.647 -0.526 1.00 95.44 659 ASP A C 1
ATOM 5116 O O . ASP A 1 659 ? 9.706 -6.553 0.683 1.00 95.44 659 ASP A O 1
ATOM 5120 N N . VAL A 1 660 ? 8.993 -6.197 -1.398 1.00 95.56 660 VAL A N 1
ATOM 5121 C CA . VAL A 1 660 ? 7.727 -5.545 -1.000 1.00 95.56 660 VAL A CA 1
ATOM 5122 C C . VAL A 1 660 ? 6.689 -6.535 -0.449 1.00 95.56 660 VAL A C 1
ATOM 5124 O O . VAL A 1 660 ? 5.774 -6.134 0.272 1.00 95.56 660 VAL A O 1
ATOM 5127 N N . LYS A 1 661 ? 6.814 -7.839 -0.732 1.00 95.62 661 LYS A N 1
ATOM 5128 C CA . LYS A 1 661 ? 5.820 -8.837 -0.292 1.00 95.62 661 LYS A CA 1
ATOM 5129 C C . LYS A 1 661 ? 5.713 -8.935 1.230 1.00 95.62 661 LYS A C 1
ATOM 5131 O O . LYS A 1 661 ? 4.605 -9.015 1.752 1.00 95.62 661 LYS A O 1
ATOM 5136 N N . GLY A 1 662 ? 6.846 -8.891 1.933 1.00 95.56 662 GLY A N 1
ATOM 5137 C CA . GLY A 1 662 ? 6.888 -8.947 3.397 1.00 95.56 662 GLY A CA 1
ATOM 5138 C C . GLY A 1 662 ? 6.105 -7.801 4.053 1.00 95.56 662 GLY A C 1
ATOM 5139 O O . GLY A 1 662 ? 5.169 -8.072 4.808 1.00 95.56 662 GLY A O 1
ATOM 5140 N N . PRO A 1 663 ? 6.406 -6.533 3.718 1.00 96.06 663 PRO A N 1
ATOM 5141 C CA . PRO A 1 663 ? 5.664 -5.374 4.207 1.00 96.06 663 PRO A CA 1
ATOM 5142 C C . PRO A 1 663 ? 4.147 -5.422 3.961 1.00 96.06 663 PRO A C 1
ATOM 5144 O O . PRO A 1 663 ? 3.391 -4.988 4.827 1.00 96.06 663 PRO A O 1
ATOM 5147 N N . ILE A 1 664 ? 3.673 -6.000 2.846 1.00 96.25 664 ILE A N 1
ATOM 5148 C CA . ILE A 1 664 ? 2.227 -6.173 2.584 1.00 96.25 664 ILE A CA 1
ATOM 5149 C C . ILE A 1 664 ? 1.581 -7.111 3.613 1.00 96.25 664 ILE A C 1
ATOM 5151 O O . ILE A 1 664 ? 0.513 -6.803 4.146 1.00 96.25 664 ILE A O 1
ATOM 5155 N N . VAL A 1 665 ? 2.225 -8.245 3.913 1.00 96.88 665 VAL A N 1
ATOM 5156 C CA . VAL A 1 665 ? 1.734 -9.199 4.922 1.00 96.88 665 VAL A CA 1
ATOM 5157 C C . VAL A 1 665 ? 1.724 -8.548 6.305 1.00 96.88 665 VAL A C 1
ATOM 5159 O O . VAL A 1 665 ? 0.740 -8.661 7.035 1.00 96.88 665 VAL A O 1
ATOM 5162 N N . SER A 1 666 ? 2.773 -7.796 6.638 1.00 96.25 666 SER A N 1
ATOM 5163 C CA . SER A 1 666 ? 2.852 -7.045 7.891 1.00 96.25 666 SER A CA 1
ATOM 5164 C C . SER A 1 666 ? 1.793 -5.951 8.000 1.00 96.25 666 SER A C 1
ATOM 5166 O O . SER A 1 666 ? 1.213 -5.779 9.069 1.00 96.25 666 SER A O 1
ATOM 5168 N N . LEU A 1 667 ? 1.493 -5.237 6.910 1.00 96.75 667 LEU A N 1
ATOM 5169 C CA . LEU A 1 667 ? 0.410 -4.256 6.870 1.00 96.75 667 LEU A CA 1
ATOM 5170 C C . LEU A 1 667 ? -0.934 -4.930 7.159 1.00 96.75 667 LEU A C 1
ATOM 5172 O O . LEU A 1 667 ? -1.660 -4.474 8.043 1.00 96.75 667 LEU A O 1
ATOM 5176 N N . ALA A 1 668 ? -1.236 -6.039 6.478 1.00 97.00 668 ALA A N 1
ATOM 5177 C CA . ALA A 1 668 ? -2.450 -6.809 6.730 1.00 97.00 668 ALA A CA 1
ATOM 5178 C C . ALA A 1 668 ? -2.533 -7.233 8.205 1.00 97.00 668 ALA A C 1
ATOM 5180 O O . ALA A 1 668 ? -3.518 -6.923 8.872 1.00 97.00 668 ALA A O 1
ATOM 5181 N N . LEU A 1 669 ? -1.470 -7.844 8.742 1.00 97.69 669 LEU A N 1
ATOM 5182 C CA . LEU A 1 669 ? -1.398 -8.283 10.137 1.00 97.69 669 LEU A CA 1
ATOM 5183 C C . LEU A 1 669 ? -1.525 -7.123 11.136 1.00 97.69 669 LEU A C 1
ATOM 5185 O O . LEU A 1 669 ? -2.202 -7.265 12.153 1.00 97.69 669 LEU A O 1
ATOM 5189 N N . SER A 1 670 ? -0.944 -5.959 10.838 1.00 97.56 670 SER A N 1
ATOM 5190 C CA . SER A 1 670 ? -1.069 -4.766 11.679 1.00 97.56 670 SER A CA 1
ATOM 5191 C C . SER A 1 670 ? -2.519 -4.293 11.780 1.00 97.56 670 SER A C 1
ATOM 5193 O O . SER A 1 670 ? -3.000 -4.036 12.884 1.00 97.56 670 SER A O 1
ATOM 5195 N N . MET A 1 671 ? -3.257 -4.291 10.662 1.00 97.69 671 MET A N 1
ATOM 5196 C CA . MET A 1 671 ? -4.687 -3.992 10.675 1.00 97.69 671 MET A CA 1
ATOM 5197 C C . MET A 1 671 ? -5.469 -5.043 11.462 1.00 97.69 671 MET A C 1
ATOM 5199 O O . MET A 1 671 ? -6.407 -4.674 12.170 1.00 97.69 671 MET A O 1
ATOM 5203 N N . ARG A 1 672 ? -5.059 -6.324 11.413 1.00 97.62 672 ARG A N 1
ATOM 5204 C CA . ARG A 1 672 ? -5.664 -7.377 12.247 1.00 97.62 672 ARG A CA 1
ATOM 5205 C C . ARG A 1 672 ? -5.534 -7.089 13.728 1.00 97.62 672 ARG A C 1
ATOM 5207 O O . ARG A 1 672 ? -6.541 -7.117 14.427 1.00 97.62 672 ARG A O 1
ATOM 5214 N N . VAL A 1 673 ? -4.338 -6.732 14.185 1.00 98.31 673 VAL A N 1
ATOM 5215 C CA . VAL A 1 673 ? -4.113 -6.354 15.585 1.00 98.31 673 VAL A CA 1
ATOM 5216 C C . VAL A 1 673 ? -4.997 -5.168 15.983 1.00 98.31 673 VAL A C 1
ATOM 5218 O O . VAL A 1 673 ? -5.611 -5.224 17.048 1.00 98.31 673 VAL A O 1
ATOM 5221 N N . VAL A 1 674 ? -5.109 -4.132 15.138 1.00 98.31 674 VAL A N 1
ATOM 5222 C CA . VAL A 1 674 ? -5.954 -2.948 15.399 1.00 98.31 674 VAL A CA 1
ATOM 5223 C C . VAL A 1 674 ? -7.410 -3.363 15.632 1.00 98.31 674 VAL A C 1
ATOM 5225 O O . VAL A 1 674 ? -7.942 -3.167 16.727 1.00 98.31 674 VAL A O 1
ATOM 5228 N N . TYR A 1 675 ? -8.055 -4.001 14.649 1.00 98.12 675 TYR A N 1
ATOM 5229 C CA . TYR A 1 675 ? -9.476 -4.329 14.787 1.00 98.12 675 TYR A CA 1
ATOM 5230 C C . TYR A 1 675 ? -9.722 -5.437 15.820 1.00 98.12 675 TYR A C 1
ATOM 5232 O O . TYR A 1 675 ? -10.782 -5.470 16.451 1.00 98.12 675 TYR A O 1
ATOM 5240 N N . ARG A 1 676 ? -8.770 -6.365 16.019 1.00 98.31 676 ARG A N 1
ATOM 5241 C CA . ARG A 1 676 ? -8.880 -7.427 17.028 1.00 98.31 676 ARG A CA 1
ATOM 5242 C C . ARG A 1 676 ? -8.841 -6.830 18.416 1.00 98.31 676 ARG A C 1
ATOM 5244 O O . ARG A 1 676 ? -9.617 -7.246 19.272 1.00 98.31 676 ARG A O 1
ATOM 5251 N N . PHE A 1 677 ? -7.970 -5.853 18.635 1.00 98.62 677 PHE A N 1
ATOM 5252 C CA . PHE A 1 677 ? -7.903 -5.138 19.893 1.00 98.62 677 PHE A CA 1
ATOM 5253 C C . PHE A 1 677 ? -9.241 -4.461 20.217 1.00 98.62 677 PHE A C 1
ATOM 5255 O O . PHE A 1 677 ? -9.777 -4.654 21.312 1.00 98.62 677 PHE A O 1
ATOM 5262 N N . SER A 1 678 ? -9.844 -3.767 19.251 1.00 98.38 678 SER A N 1
ATOM 5263 C CA . SER A 1 678 ? -11.175 -3.170 19.420 1.00 98.38 678 SER A CA 1
ATOM 5264 C C . SER A 1 678 ? -12.272 -4.213 19.652 1.00 98.38 678 SER A C 1
ATOM 5266 O O . SER A 1 678 ? -13.128 -4.020 20.517 1.00 98.38 678 SER A O 1
ATOM 5268 N N . HIS A 1 679 ? -12.216 -5.364 18.978 1.00 98.19 679 HIS A N 1
ATOM 5269 C CA . HIS A 1 679 ? -13.144 -6.473 19.214 1.00 98.19 679 HIS A CA 1
ATOM 5270 C C . HIS A 1 679 ? -13.007 -7.076 20.625 1.00 98.19 679 HIS A C 1
ATOM 5272 O O . HIS A 1 679 ? -14.007 -7.315 21.308 1.00 98.19 679 HIS A O 1
ATOM 5278 N N . VAL A 1 680 ? -11.777 -7.279 21.107 1.00 98.50 680 VAL A N 1
ATOM 5279 C CA . VAL A 1 680 ? -11.489 -7.751 22.472 1.00 98.50 680 VAL A CA 1
ATOM 5280 C C . VAL A 1 680 ? -11.997 -6.751 23.508 1.00 98.50 680 VAL A C 1
ATOM 5282 O O . VAL A 1 680 ? -12.626 -7.153 24.485 1.00 98.50 680 VAL A O 1
ATOM 5285 N N . ARG A 1 681 ? -11.800 -5.447 23.279 1.00 97.75 681 ARG A N 1
ATOM 5286 C CA . ARG A 1 681 ? -12.342 -4.382 24.137 1.00 97.75 681 ARG A CA 1
ATOM 5287 C C . ARG A 1 681 ? -13.863 -4.405 24.190 1.00 97.75 681 ARG A C 1
ATOM 5289 O O . ARG A 1 681 ? -14.433 -4.344 25.277 1.00 97.75 681 ARG A O 1
ATOM 5296 N N . ALA A 1 682 ? -14.521 -4.521 23.040 1.00 98.06 682 ALA A N 1
ATOM 5297 C CA . ALA A 1 682 ? -15.974 -4.605 22.978 1.00 98.06 682 ALA A CA 1
ATOM 5298 C C . ALA A 1 682 ? -16.500 -5.863 23.692 1.00 98.06 682 ALA A C 1
ATOM 5300 O O . ALA A 1 682 ? -17.471 -5.786 24.439 1.00 98.06 682 ALA A O 1
ATOM 5301 N N . THR A 1 683 ? -15.808 -6.997 23.545 1.00 98.31 683 THR A N 1
ATOM 5302 C CA . THR A 1 683 ? -16.109 -8.257 24.249 1.00 98.31 683 THR A CA 1
ATOM 5303 C C . THR A 1 683 ? -15.916 -8.122 25.763 1.00 98.31 683 THR A C 1
ATOM 5305 O O . THR A 1 683 ? -16.727 -8.623 26.540 1.00 98.31 683 THR A O 1
ATOM 5308 N N . ALA A 1 684 ? -14.882 -7.404 26.207 1.00 98.19 684 ALA A N 1
ATOM 5309 C CA . ALA A 1 684 ? -14.652 -7.129 27.621 1.00 98.19 684 ALA A CA 1
ATOM 5310 C C . ALA A 1 684 ? -15.751 -6.237 28.217 1.00 98.19 684 ALA A C 1
ATOM 5312 O O . ALA A 1 684 ? -16.250 -6.540 29.295 1.00 98.19 684 ALA A O 1
ATOM 5313 N N . ILE A 1 685 ? -16.204 -5.195 27.509 1.00 97.44 685 ILE A N 1
ATOM 5314 C CA . ILE A 1 685 ? -17.380 -4.424 27.947 1.00 97.44 685 ILE A CA 1
ATOM 5315 C C . ILE A 1 685 ? -18.635 -5.291 27.954 1.00 97.44 685 ILE A C 1
ATOM 5317 O O . ILE A 1 685 ? -19.378 -5.242 28.928 1.00 97.44 685 ILE A O 1
ATOM 5321 N N . ALA A 1 686 ? -18.843 -6.126 26.932 1.00 97.56 686 ALA A N 1
ATOM 5322 C CA . ALA A 1 686 ? -19.976 -7.045 26.869 1.00 97.56 686 ALA A CA 1
ATOM 5323 C C . ALA A 1 686 ? -20.028 -7.991 28.078 1.00 97.56 686 ALA A C 1
ATOM 5325 O O . ALA A 1 686 ? -21.117 -8.265 28.575 1.00 97.56 686 ALA A O 1
ATOM 5326 N N . LEU A 1 687 ? -18.866 -8.435 28.573 1.00 97.75 687 LEU A N 1
ATOM 5327 C CA . LEU A 1 687 ? -18.719 -9.187 29.820 1.00 97.75 687 LEU A CA 1
ATOM 5328 C C . LEU A 1 687 ? -19.119 -8.351 31.050 1.00 97.75 687 LEU A C 1
ATOM 5330 O O . LEU A 1 687 ? -19.842 -8.841 31.915 1.00 97.75 687 LEU A O 1
ATOM 5334 N N . ILE A 1 688 ? -18.657 -7.103 31.136 1.00 97.00 688 ILE A N 1
ATOM 5335 C CA . ILE A 1 688 ? -18.876 -6.237 32.306 1.00 97.00 688 ILE A CA 1
ATOM 5336 C C . ILE A 1 688 ? -20.348 -5.803 32.421 1.00 97.00 688 ILE A C 1
ATOM 5338 O O . ILE A 1 688 ? -20.864 -5.752 33.536 1.00 97.00 688 ILE A O 1
ATOM 5342 N N . VAL A 1 689 ? -21.041 -5.560 31.300 1.00 95.88 689 VAL A N 1
ATOM 5343 C CA . VAL A 1 689 ? -22.472 -5.180 31.290 1.00 95.88 689 VAL A CA 1
ATOM 5344 C C . VAL A 1 689 ? -23.426 -6.325 31.634 1.00 95.88 689 VAL A C 1
ATOM 5346 O O . VAL A 1 689 ? -24.621 -6.088 31.770 1.00 95.88 689 VAL A O 1
ATOM 5349 N N . GLN A 1 690 ? -22.957 -7.575 31.732 1.00 96.94 690 GLN A N 1
ATOM 5350 C CA . GLN A 1 690 ? -23.857 -8.684 32.049 1.00 96.94 690 GLN A CA 1
ATOM 5351 C C . GLN A 1 690 ? -24.322 -8.638 33.504 1.00 96.94 690 GLN A C 1
ATOM 5353 O O . GLN A 1 690 ? -23.516 -8.727 34.430 1.00 96.94 690 GLN A O 1
ATOM 5358 N N . ASP A 1 691 ? -25.639 -8.657 33.698 1.00 94.94 691 ASP A N 1
ATOM 5359 C CA . ASP A 1 691 ? -26.247 -8.703 35.033 1.00 94.94 691 ASP A CA 1
ATOM 5360 C C . ASP A 1 691 ? -26.254 -10.111 35.648 1.00 94.94 691 ASP A C 1
ATOM 5362 O O . ASP A 1 691 ? -26.342 -10.270 36.865 1.00 94.94 691 ASP A O 1
ATOM 5366 N N . THR A 1 692 ? -26.181 -11.160 34.820 1.00 97.12 692 THR A N 1
ATOM 5367 C CA . THR A 1 692 ? -26.293 -12.554 35.280 1.00 97.12 692 THR A CA 1
ATOM 5368 C C . THR A 1 692 ? -24.948 -13.268 35.272 1.00 97.12 692 THR A C 1
ATOM 5370 O O . THR A 1 692 ? -24.200 -13.180 34.298 1.00 97.12 692 THR A O 1
ATOM 5373 N N . ASP A 1 693 ? -24.677 -14.064 36.311 1.00 97.12 693 ASP A N 1
ATOM 5374 C CA . ASP A 1 693 ? -23.458 -14.884 36.400 1.00 97.12 693 ASP A CA 1
ATOM 5375 C C . ASP A 1 693 ? -23.299 -15.809 35.188 1.00 97.12 693 ASP A C 1
ATOM 5377 O O . ASP A 1 693 ? -22.224 -15.903 34.608 1.00 97.12 693 ASP A O 1
ATOM 5381 N N . LYS A 1 694 ? -24.400 -16.420 34.732 1.00 97.25 694 LYS A N 1
ATOM 5382 C CA . LYS A 1 694 ? -24.400 -17.273 33.536 1.00 97.25 694 LYS A CA 1
ATOM 5383 C C . LYS A 1 694 ? -23.992 -16.501 32.277 1.00 97.25 694 LYS A C 1
ATOM 5385 O O . LYS A 1 694 ? -23.276 -17.046 31.441 1.00 97.25 694 LYS A O 1
ATOM 5390 N N . GLY A 1 695 ? -24.462 -15.261 32.123 1.00 96.50 695 GLY A N 1
ATOM 5391 C CA . GLY A 1 695 ? -24.050 -14.390 31.024 1.00 96.50 695 GLY A CA 1
ATOM 5392 C C . GLY A 1 695 ? -22.562 -14.062 31.112 1.00 96.50 695 GLY A C 1
ATOM 5393 O O . GLY A 1 695 ? -21.849 -14.189 30.118 1.00 96.50 695 GLY A O 1
ATOM 5394 N N . LYS A 1 696 ? -22.068 -13.723 32.310 1.00 97.50 696 LYS A N 1
ATOM 5395 C CA . LYS A 1 696 ? -20.639 -13.463 32.541 1.00 97.50 696 LYS A CA 1
ATOM 5396 C C . LYS A 1 696 ? -19.773 -14.670 32.192 1.00 97.50 696 LYS A C 1
ATOM 5398 O O . LYS A 1 696 ? -18.777 -14.510 31.495 1.00 97.50 696 LYS A O 1
ATOM 5403 N N . ASP A 1 697 ? -20.170 -15.874 32.593 1.00 97.62 697 ASP A N 1
ATOM 5404 C CA . ASP A 1 697 ? -19.425 -17.099 32.285 1.00 97.62 697 ASP A CA 1
ATOM 5405 C C . ASP A 1 697 ? -19.316 -17.340 30.768 1.00 97.62 697 ASP A C 1
ATOM 5407 O O . ASP A 1 697 ? -18.245 -17.684 30.268 1.00 97.62 697 ASP A O 1
ATOM 5411 N N . GLN A 1 698 ? -20.394 -17.089 30.015 1.00 97.00 698 GLN A N 1
ATOM 5412 C CA . GLN A 1 698 ? -20.385 -17.197 28.550 1.00 97.00 698 GLN A CA 1
ATOM 5413 C C . GLN A 1 698 ? -19.446 -16.177 27.897 1.00 97.00 698 GLN A C 1
ATOM 5415 O O . GLN A 1 698 ? -18.687 -16.517 26.988 1.00 97.00 698 GLN A O 1
ATOM 5420 N N . TRP A 1 699 ? -19.473 -14.925 28.355 1.00 97.69 699 TRP A N 1
ATOM 5421 C CA . TRP A 1 699 ? -18.601 -13.883 27.815 1.00 97.69 699 TRP A CA 1
ATOM 5422 C C . TRP A 1 699 ? -17.144 -14.039 28.248 1.00 97.69 699 TRP A C 1
ATOM 5424 O O . TRP A 1 699 ? -16.259 -13.654 27.492 1.00 97.69 699 TRP A O 1
ATOM 5434 N N . LYS A 1 700 ? -16.863 -14.648 29.405 1.00 98.12 700 LYS A N 1
ATOM 5435 C CA . LYS A 1 700 ? -15.498 -15.006 29.821 1.00 98.12 700 LYS A CA 1
ATOM 5436 C C . LYS A 1 700 ? -14.851 -16.005 28.876 1.00 98.12 700 LYS A C 1
ATOM 5438 O O . LYS A 1 700 ? -13.695 -15.814 28.511 1.00 98.12 700 LYS A O 1
ATOM 5443 N N . GLU A 1 701 ? -15.587 -17.036 28.464 1.00 97.94 701 GLU A N 1
ATOM 5444 C CA . GLU A 1 701 ? -15.100 -18.009 27.480 1.00 97.94 701 GLU A CA 1
ATOM 5445 C C . GLU A 1 701 ? -14.754 -17.311 26.160 1.00 97.94 701 GLU A C 1
ATOM 5447 O O . GLU A 1 701 ? -13.641 -17.449 25.652 1.00 97.94 701 GLU A O 1
ATOM 5452 N N . GLN A 1 702 ? -15.670 -16.478 25.655 1.00 97.06 702 GLN A N 1
ATOM 5453 C CA . GLN A 1 702 ? -15.442 -15.716 24.427 1.00 97.06 702 GLN A CA 1
ATOM 5454 C C . GLN A 1 702 ? -14.257 -14.756 24.558 1.00 97.06 702 GLN A C 1
ATOM 5456 O O . GLN A 1 702 ? -13.391 -14.732 23.684 1.00 97.06 702 GLN A O 1
ATOM 5461 N N . LEU A 1 703 ? -14.184 -13.996 25.654 1.00 98.06 703 LEU A N 1
ATOM 5462 C CA . LEU A 1 703 ? -13.094 -13.062 25.911 1.00 98.06 703 LEU A CA 1
ATOM 5463 C C . LEU A 1 703 ? -11.750 -13.788 25.993 1.00 98.06 703 LEU A C 1
ATOM 5465 O O . LEU A 1 703 ? -10.789 -13.317 25.396 1.00 98.06 703 LEU A O 1
ATOM 5469 N N . SER A 1 704 ? -11.685 -14.948 26.654 1.00 98.25 704 SER A N 1
ATOM 5470 C CA . SER A 1 704 ? -10.467 -15.762 26.723 1.00 98.25 704 SER A CA 1
ATOM 5471 C C . SER A 1 704 ? -9.951 -16.107 25.328 1.00 98.25 704 SER A C 1
ATOM 5473 O O . SER A 1 704 ? -8.791 -15.843 25.022 1.00 98.25 704 SER A O 1
ATOM 5475 N N . THR A 1 705 ? -10.819 -16.629 24.455 1.00 97.81 705 THR A N 1
ATOM 5476 C CA . THR A 1 705 ? -10.443 -16.964 23.075 1.00 97.81 705 THR A CA 1
ATOM 5477 C C . THR A 1 705 ? -9.977 -15.734 22.298 1.00 97.81 705 THR A C 1
ATOM 5479 O O . THR A 1 705 ? -8.962 -15.791 21.606 1.00 97.81 705 THR A O 1
ATOM 5482 N N . GLN A 1 706 ? -10.678 -14.601 22.416 1.00 97.94 706 GLN A N 1
ATOM 5483 C CA . GLN A 1 706 ? -10.291 -13.386 21.694 1.00 97.94 706 GLN A CA 1
ATOM 5484 C C . GLN A 1 706 ? -8.964 -12.801 22.199 1.00 97.94 706 GLN A C 1
ATOM 5486 O O . GLN A 1 706 ? -8.185 -12.288 21.397 1.00 97.94 706 GLN A O 1
ATOM 5491 N N . VAL A 1 707 ? -8.678 -12.896 23.500 1.00 98.50 707 VAL A N 1
ATOM 5492 C CA . VAL A 1 707 ? -7.405 -12.450 24.086 1.00 98.50 707 VAL A CA 1
ATOM 5493 C C . VAL A 1 707 ? -6.243 -13.322 23.617 1.00 98.50 707 VAL A C 1
ATOM 5495 O O . VAL A 1 707 ? -5.171 -12.792 23.330 1.00 98.50 707 VAL A O 1
ATOM 5498 N N . ASP A 1 708 ? -6.443 -14.633 23.486 1.00 98.38 708 ASP A N 1
ATOM 5499 C CA . ASP A 1 708 ? -5.408 -15.529 22.967 1.00 98.38 708 ASP A CA 1
ATOM 5500 C C . ASP A 1 708 ? -5.148 -15.305 21.472 1.00 98.38 708 ASP A C 1
ATOM 5502 O O . ASP A 1 708 ? -3.987 -15.245 21.061 1.00 98.38 708 ASP A O 1
ATOM 5506 N N . HIS A 1 709 ? -6.195 -15.061 20.675 1.00 97.81 709 HIS A N 1
ATOM 5507 C CA . HIS A 1 709 ? -6.032 -14.627 19.285 1.00 97.81 709 HIS A CA 1
ATOM 5508 C C . HIS A 1 709 ? -5.279 -13.295 19.187 1.00 97.81 709 HIS A C 1
ATOM 5510 O O . HIS A 1 709 ? -4.339 -13.196 18.405 1.00 97.81 709 HIS A O 1
ATOM 5516 N N . LEU A 1 710 ? -5.639 -12.292 19.999 1.00 98.44 710 LEU A N 1
ATOM 5517 C CA . LEU A 1 710 ? -4.945 -11.000 20.024 1.00 98.44 710 LEU A CA 1
ATOM 5518 C C . LEU A 1 710 ? -3.472 -11.154 20.401 1.00 98.44 710 LEU A C 1
ATOM 5520 O O . LEU A 1 710 ? -2.617 -10.560 19.753 1.00 98.44 710 LEU A O 1
ATOM 5524 N N . ALA A 1 711 ? -3.167 -11.946 21.430 1.00 98.56 711 ALA A N 1
ATOM 5525 C CA . ALA A 1 711 ? -1.792 -12.195 21.844 1.00 98.56 711 ALA A CA 1
ATOM 5526 C C . ALA A 1 711 ? -0.986 -12.863 20.723 1.00 98.56 711 ALA A C 1
ATOM 5528 O O . ALA A 1 711 ? 0.125 -12.435 20.431 1.00 98.56 711 ALA A O 1
ATOM 5529 N N . SER A 1 712 ? -1.572 -13.859 20.054 1.00 98.25 712 SER A N 1
ATOM 5530 C CA . SER A 1 712 ? -0.932 -14.554 18.939 1.00 98.25 712 SER A CA 1
ATOM 5531 C C . SER A 1 712 ? -0.721 -13.653 17.717 1.00 98.25 712 SER A C 1
ATOM 5533 O O . SER A 1 712 ? 0.361 -13.683 17.138 1.00 98.25 712 SER A O 1
ATOM 5535 N N . GLU A 1 713 ? -1.716 -12.845 17.335 1.00 98.06 713 GLU A N 1
ATOM 5536 C CA . GLU A 1 713 ? -1.612 -11.857 16.247 1.00 98.06 713 GLU A CA 1
ATOM 5537 C C . GLU A 1 713 ? -0.558 -10.787 16.568 1.00 98.06 713 GLU A C 1
ATOM 5539 O O . GLU A 1 713 ? 0.242 -10.427 15.706 1.00 98.06 713 GLU A O 1
ATOM 5544 N N . TYR A 1 714 ? -0.513 -10.318 17.818 1.00 98.31 714 TYR A N 1
ATOM 5545 C CA . TYR A 1 714 ? 0.444 -9.309 18.263 1.00 98.31 714 TYR A CA 1
ATOM 5546 C C . TYR A 1 714 ? 1.883 -9.832 18.315 1.00 98.31 714 TYR A C 1
ATOM 5548 O O . TYR A 1 714 ? 2.798 -9.167 17.831 1.00 98.31 714 TYR A O 1
ATOM 5556 N N . ASP A 1 715 ? 2.098 -11.035 18.850 1.00 98.19 715 ASP A N 1
ATOM 5557 C CA . ASP A 1 715 ? 3.426 -11.650 18.870 1.00 98.19 715 ASP A CA 1
ATOM 5558 C C . ASP A 1 715 ? 3.913 -11.960 17.442 1.00 98.19 715 ASP A C 1
ATOM 5560 O O . ASP A 1 715 ? 5.080 -11.709 17.141 1.00 98.19 715 ASP A O 1
ATOM 5564 N N . ALA A 1 716 ? 3.029 -12.409 16.539 1.00 97.75 716 ALA A N 1
ATOM 5565 C CA . ALA A 1 716 ? 3.370 -12.600 15.127 1.00 97.75 716 ALA A CA 1
ATOM 5566 C C . ALA A 1 716 ? 3.729 -11.277 14.428 1.00 97.75 716 ALA A C 1
ATOM 5568 O O . ALA A 1 716 ? 4.648 -11.244 13.615 1.00 97.75 716 ALA A O 1
ATOM 5569 N N . LEU A 1 717 ? 3.062 -10.167 14.769 1.00 97.25 717 LEU A N 1
ATOM 5570 C CA . LEU A 1 717 ? 3.406 -8.846 14.233 1.00 97.25 717 LEU A CA 1
ATOM 5571 C C . LEU A 1 717 ? 4.814 -8.410 14.668 1.00 97.25 717 LEU A C 1
ATOM 5573 O O . LEU A 1 717 ? 5.558 -7.830 13.879 1.00 97.25 717 LEU A O 1
ATOM 5577 N N . LEU A 1 718 ? 5.194 -8.673 15.920 1.00 97.62 718 LEU A N 1
ATOM 5578 C CA . LEU A 1 718 ? 6.491 -8.251 16.451 1.00 97.62 718 LEU A CA 1
ATOM 5579 C C . LEU A 1 718 ? 7.643 -9.157 16.011 1.00 97.62 718 LEU A C 1
ATOM 5581 O O . LEU A 1 718 ? 8.724 -8.671 15.671 1.00 97.62 718 LEU A O 1
ATOM 5585 N N . TYR A 1 719 ? 7.422 -10.468 16.053 1.00 97.50 719 TYR A N 1
ATOM 5586 C CA . TYR A 1 719 ? 8.479 -11.473 15.946 1.00 97.50 719 TYR A CA 1
ATOM 5587 C C . TYR A 1 719 ? 8.383 -12.338 14.688 1.00 97.50 719 TYR A C 1
ATOM 5589 O O . TYR A 1 719 ? 9.253 -13.179 14.468 1.00 97.50 719 TYR A O 1
ATOM 5597 N N . GLY A 1 720 ? 7.379 -12.097 13.848 1.00 97.25 720 GLY A N 1
ATOM 5598 C CA . GLY A 1 720 ? 7.081 -12.902 12.674 1.00 97.25 720 GLY A CA 1
ATOM 5599 C C . GLY A 1 720 ? 6.369 -14.214 13.014 1.00 97.25 720 GLY A C 1
ATOM 5600 O O . GLY A 1 720 ? 6.182 -14.568 14.180 1.00 97.25 720 GLY A O 1
ATOM 5601 N N . GLY A 1 721 ? 5.969 -14.944 11.976 1.00 97.31 721 GLY A N 1
ATOM 5602 C CA . GLY A 1 721 ? 5.259 -16.219 12.091 1.00 97.31 721 GLY A CA 1
ATOM 5603 C C . GLY A 1 721 ? 3.817 -16.165 11.584 1.00 97.31 721 GLY A C 1
ATOM 5604 O O . GLY A 1 721 ? 3.372 -15.176 10.999 1.00 97.31 721 GLY A O 1
ATOM 5605 N N . ILE A 1 722 ? 3.088 -17.261 11.806 1.00 97.44 722 ILE A N 1
ATOM 5606 C CA . ILE A 1 722 ? 1.665 -17.392 11.474 1.00 97.44 722 ILE A CA 1
ATOM 5607 C C . ILE A 1 722 ? 0.883 -17.358 12.794 1.00 97.44 722 ILE A C 1
ATOM 5609 O O . ILE A 1 722 ? 1.095 -18.229 13.641 1.00 97.44 722 ILE A O 1
ATOM 5613 N N . PRO A 1 723 ? 0.010 -16.362 13.023 1.00 97.44 723 PRO A N 1
ATOM 5614 C CA . PRO A 1 723 ? -0.825 -16.337 14.210 1.00 97.44 723 PRO A CA 1
ATOM 5615 C C . PRO A 1 723 ? -1.897 -17.429 14.144 1.00 97.44 723 PRO A C 1
ATOM 5617 O O . PRO A 1 723 ? -2.446 -17.726 13.086 1.00 97.44 723 PRO A O 1
ATOM 5620 N N . THR A 1 724 ? -2.255 -17.971 15.304 1.00 97.44 724 THR A N 1
ATOM 5621 C CA . THR A 1 724 ? -3.254 -19.046 15.455 1.00 97.44 724 THR A CA 1
ATOM 5622 C C . THR A 1 724 ? -4.619 -18.699 14.855 1.00 97.44 724 THR A C 1
ATOM 5624 O O . THR A 1 724 ? -5.328 -19.570 14.365 1.00 97.44 724 THR A O 1
ATOM 5627 N N . SER A 1 725 ? -4.986 -17.416 14.833 1.00 95.19 725 SER A N 1
ATOM 5628 C CA . SER A 1 725 ? -6.235 -16.937 14.234 1.00 95.19 725 SER A CA 1
ATOM 5629 C C . SER A 1 725 ? -6.246 -16.945 12.699 1.00 95.19 725 SER A C 1
ATOM 5631 O O . SER A 1 725 ? -7.304 -16.717 12.108 1.00 95.19 725 SER A O 1
ATOM 5633 N N . LEU A 1 726 ? -5.089 -17.146 12.057 1.00 96.00 726 LEU A N 1
ATOM 5634 C CA . LEU A 1 726 ? -4.946 -17.276 10.605 1.00 96.00 726 LEU A CA 1
ATOM 5635 C C . LEU A 1 726 ? -4.887 -18.732 10.135 1.00 96.00 726 LEU A C 1
ATOM 5637 O O . LEU A 1 726 ? -5.030 -18.971 8.934 1.00 96.00 726 LEU A O 1
ATOM 5641 N N . GLU A 1 727 ? -4.741 -19.700 11.041 1.00 95.75 727 GLU A N 1
ATOM 5642 C CA . GLU A 1 727 ? -4.702 -21.120 10.687 1.00 95.75 727 GLU A CA 1
ATOM 5643 C C . GLU A 1 727 ? -5.999 -21.540 9.972 1.00 95.75 727 GLU A C 1
ATOM 5645 O O . GLU A 1 727 ? -7.104 -21.406 10.504 1.00 95.75 727 GLU A O 1
ATOM 5650 N N . GLY A 1 728 ? -5.875 -22.035 8.735 1.00 93.12 728 GLY A N 1
ATOM 5651 C CA . GLY A 1 728 ? -7.018 -22.458 7.920 1.00 93.12 728 GLY A CA 1
ATOM 5652 C C . GLY A 1 728 ? -7.850 -21.320 7.317 1.00 93.12 728 GLY A C 1
ATOM 5653 O O . GLY A 1 728 ? -8.911 -21.582 6.743 1.00 93.12 728 GLY A O 1
ATOM 5654 N N . THR A 1 729 ? -7.398 -20.068 7.424 1.00 94.06 729 THR A N 1
ATOM 5655 C CA . THR A 1 729 ? -8.016 -18.937 6.718 1.00 94.06 729 THR A CA 1
ATOM 5656 C C . THR A 1 729 ? -7.536 -18.852 5.267 1.00 94.06 729 THR A C 1
ATOM 5658 O O . THR A 1 729 ? -6.633 -19.564 4.831 1.00 94.06 729 THR A O 1
ATOM 5661 N N . VAL A 1 730 ? -8.155 -17.973 4.474 1.00 93.25 730 VAL A N 1
ATOM 5662 C CA . VAL A 1 730 ? -7.777 -17.781 3.064 1.00 93.25 730 VAL A CA 1
ATOM 5663 C C . VAL A 1 730 ? -6.387 -17.144 2.925 1.00 93.25 730 VAL A C 1
ATOM 5665 O O . VAL A 1 730 ? -5.729 -17.367 1.905 1.00 93.25 730 VAL A O 1
ATOM 5668 N N . PHE A 1 731 ? -5.947 -16.387 3.935 1.00 92.38 731 PHE A N 1
ATOM 5669 C CA . PHE A 1 731 ? -4.694 -15.636 3.968 1.00 92.38 731 PHE A CA 1
ATOM 5670 C C . PHE A 1 731 ? -3.729 -16.211 5.021 1.00 92.38 731 PHE A C 1
ATOM 5672 O O . PHE A 1 731 ? -3.463 -15.605 6.053 1.00 92.38 731 PHE A O 1
ATOM 5679 N N . GLU A 1 732 ? -3.202 -17.407 4.759 1.00 94.62 732 GLU A N 1
ATOM 5680 C CA . GLU A 1 732 ? -2.216 -18.077 5.619 1.00 94.62 732 GLU A CA 1
ATOM 5681 C C . GLU A 1 732 ? -0.790 -17.782 5.120 1.00 94.62 732 GLU A C 1
ATOM 5683 O O . GLU A 1 732 ? -0.170 -18.592 4.429 1.00 94.62 732 GLU A O 1
ATOM 5688 N N . LEU A 1 733 ? -0.292 -16.577 5.411 1.00 94.62 733 LEU A N 1
ATOM 5689 C CA . LEU A 1 733 ? 1.071 -16.156 5.070 1.00 94.62 733 LEU A CA 1
ATOM 5690 C C . LEU A 1 733 ? 1.882 -15.858 6.331 1.00 94.62 733 LEU A C 1
ATOM 5692 O O . LEU A 1 733 ? 1.387 -15.247 7.276 1.00 94.62 733 LEU A O 1
ATOM 5696 N N . GLU A 1 734 ? 3.144 -16.285 6.324 1.00 96.38 734 GLU A N 1
ATOM 5697 C CA . GLU A 1 734 ? 4.094 -16.004 7.397 1.00 96.38 734 GLU A CA 1
ATOM 5698 C C . GLU A 1 734 ? 4.498 -14.526 7.358 1.00 96.38 734 GLU A C 1
ATOM 5700 O O . GLU A 1 734 ? 5.048 -14.044 6.364 1.00 96.38 734 GLU A O 1
ATOM 5705 N N . ALA A 1 735 ? 4.217 -13.800 8.440 1.00 96.06 735 ALA A N 1
ATOM 5706 C CA . ALA A 1 735 ? 4.640 -12.415 8.567 1.00 96.06 735 ALA A CA 1
ATOM 5707 C C . ALA A 1 735 ? 6.137 -12.343 8.915 1.00 96.06 735 ALA A C 1
ATOM 5709 O O . ALA A 1 735 ? 6.615 -13.143 9.727 1.00 96.06 735 ALA A O 1
ATOM 5710 N N . PRO A 1 736 ? 6.897 -11.389 8.350 1.00 96.38 736 PRO A N 1
ATOM 5711 C CA . PRO A 1 736 ? 8.258 -11.120 8.799 1.00 96.38 736 PRO A CA 1
ATOM 5712 C C . PRO A 1 736 ? 8.264 -10.402 10.161 1.00 96.38 736 PRO A C 1
ATOM 5714 O O . PRO A 1 736 ? 7.296 -9.751 10.550 1.00 96.38 736 PRO A O 1
ATOM 5717 N N . ALA A 1 737 ? 9.389 -10.474 10.878 1.00 95.56 737 ALA A N 1
ATOM 5718 C CA . ALA A 1 737 ? 9.595 -9.801 12.165 1.00 95.56 737 ALA A CA 1
ATOM 5719 C C . ALA A 1 737 ? 9.796 -8.280 12.001 1.00 95.56 737 ALA A C 1
ATOM 5721 O O . ALA A 1 737 ? 10.907 -7.754 12.123 1.00 95.56 737 ALA A O 1
ATOM 5722 N N . ILE A 1 738 ? 8.719 -7.560 11.691 1.00 91.44 738 ILE A N 1
ATOM 5723 C CA . ILE A 1 738 ? 8.811 -6.186 11.187 1.00 91.44 738 ILE A CA 1
ATOM 5724 C C . ILE A 1 738 ? 9.135 -5.138 12.259 1.00 91.44 738 ILE A C 1
ATOM 5726 O O . ILE A 1 738 ? 9.656 -4.067 11.940 1.00 91.44 738 ILE A O 1
ATOM 5730 N N . ALA A 1 739 ? 8.920 -5.442 13.544 1.00 92.06 739 ALA A N 1
ATOM 5731 C CA . ALA A 1 739 ? 9.241 -4.518 14.639 1.00 92.06 739 ALA A CA 1
ATOM 5732 C C . ALA A 1 739 ? 10.722 -4.091 14.664 1.00 92.06 739 ALA A C 1
ATOM 5734 O O . ALA A 1 739 ? 11.065 -3.063 15.252 1.00 92.06 739 ALA A O 1
ATOM 5735 N N . PHE A 1 740 ? 11.591 -4.860 14.002 1.00 94.31 740 PHE A N 1
ATOM 5736 C CA . PHE A 1 740 ? 13.025 -4.608 13.904 1.00 94.31 740 PHE A CA 1
ATOM 5737 C C . PHE A 1 740 ? 13.498 -4.235 12.491 1.00 94.31 740 PHE A C 1
ATOM 5739 O O . PHE A 1 740 ? 14.687 -3.986 12.313 1.00 94.31 740 PHE A O 1
ATOM 5746 N N . GLU A 1 741 ? 12.601 -4.168 11.502 1.00 93.62 741 GLU A N 1
ATOM 5747 C CA . GLU A 1 741 ? 12.959 -3.856 10.109 1.00 93.62 741 GLU A CA 1
ATOM 5748 C C . GLU A 1 741 ? 13.328 -2.375 9.922 1.00 93.62 741 GLU A C 1
ATOM 5750 O O . GLU A 1 741 ? 14.215 -2.037 9.140 1.00 93.62 741 GLU A O 1
ATOM 5755 N N . SER A 1 742 ? 12.699 -1.483 10.693 1.00 94.94 742 SER A N 1
ATOM 5756 C CA . SER A 1 742 ? 12.982 -0.045 10.692 1.00 94.94 742 SER A CA 1
ATOM 5757 C C . SER A 1 742 ? 13.231 0.472 12.103 1.00 94.94 742 SER A C 1
ATOM 5759 O O . SER A 1 742 ? 12.557 0.093 13.063 1.00 94.94 742 SER A O 1
ATOM 5761 N N . GLN A 1 743 ? 14.155 1.427 12.222 1.00 95.94 743 GLN A N 1
ATOM 5762 C CA . GLN A 1 743 ? 14.406 2.144 13.471 1.00 95.94 743 GLN A CA 1
ATOM 5763 C C . GLN A 1 743 ? 13.156 2.896 13.963 1.00 95.94 743 GLN A C 1
ATOM 5765 O O . GLN A 1 743 ? 12.977 3.050 15.169 1.00 95.94 743 GLN A O 1
ATOM 5770 N N . GLN A 1 744 ? 12.266 3.319 13.056 1.00 96.06 744 GLN A N 1
ATOM 5771 C CA . GLN A 1 744 ? 11.000 3.966 13.420 1.00 96.06 744 GLN A CA 1
ATOM 5772 C C . GLN A 1 744 ? 10.033 2.986 14.096 1.00 96.06 744 GLN A C 1
ATOM 5774 O O . GLN A 1 744 ? 9.453 3.330 15.125 1.00 96.06 744 GLN A O 1
ATOM 5779 N N . PHE A 1 745 ? 9.921 1.751 13.587 1.00 96.44 745 PHE A N 1
ATOM 5780 C CA . PHE A 1 745 ? 9.125 0.701 14.234 1.00 96.44 745 PHE A CA 1
ATOM 5781 C C . PHE A 1 745 ? 9.686 0.381 15.615 1.00 96.44 745 PHE A C 1
ATOM 5783 O O . PHE A 1 745 ? 8.959 0.431 16.606 1.00 96.44 745 PHE A O 1
ATOM 5790 N N . LYS A 1 746 ? 11.001 0.158 15.702 1.00 96.69 746 LYS A N 1
ATOM 5791 C CA . LYS A 1 746 ? 11.677 -0.108 16.973 1.00 96.69 746 LYS A CA 1
ATOM 5792 C C . LYS A 1 746 ? 11.461 1.018 17.988 1.00 96.69 746 LYS A C 1
ATOM 5794 O O . LYS A 1 746 ? 11.252 0.734 19.167 1.00 96.69 746 LYS A O 1
ATOM 5799 N N . SER A 1 747 ? 11.494 2.275 17.535 1.00 96.69 747 SER A N 1
ATOM 5800 C CA . SER A 1 747 ? 11.208 3.429 18.388 1.00 96.69 747 SER A CA 1
ATOM 5801 C C . SER A 1 747 ? 9.779 3.370 18.917 1.00 96.69 747 SER A C 1
ATOM 5803 O O . SER A 1 747 ? 9.604 3.291 20.129 1.00 96.69 747 SER A O 1
ATOM 5805 N N . ASN A 1 748 ? 8.776 3.299 18.034 1.00 96.38 748 ASN A N 1
ATOM 5806 C CA . ASN A 1 748 ? 7.362 3.266 18.424 1.00 96.38 748 ASN A CA 1
ATOM 5807 C C . ASN A 1 748 ? 7.029 2.099 19.369 1.00 96.38 748 ASN A C 1
ATOM 5809 O O . ASN A 1 748 ? 6.309 2.282 20.350 1.00 96.38 748 ASN A O 1
ATOM 5813 N N . PHE A 1 749 ? 7.558 0.901 19.114 1.00 97.50 749 PHE A N 1
ATOM 5814 C CA . PHE A 1 749 ? 7.245 -0.255 19.951 1.00 97.50 749 PHE A CA 1
ATOM 5815 C C . PHE A 1 749 ? 7.955 -0.231 21.306 1.00 97.50 749 PHE A C 1
ATOM 5817 O O . PHE A 1 749 ? 7.316 -0.544 22.310 1.00 97.50 749 PHE A O 1
ATOM 5824 N N . PHE A 1 750 ? 9.238 0.147 21.357 1.00 97.19 750 PHE A N 1
ATOM 5825 C CA . PHE A 1 750 ? 10.081 -0.141 22.526 1.00 97.19 750 PHE A CA 1
ATOM 5826 C C . PHE A 1 750 ? 10.775 1.066 23.163 1.00 97.19 750 PHE A C 1
ATOM 5828 O O . PHE A 1 750 ? 11.176 0.978 24.321 1.00 97.19 750 PHE A O 1
ATOM 5835 N N . GLN A 1 751 ? 11.011 2.153 22.423 1.00 96.19 751 GLN A N 1
ATOM 5836 C CA . GLN A 1 751 ? 11.884 3.246 22.890 1.00 96.19 751 GLN A CA 1
ATOM 5837 C C . GLN A 1 751 ? 11.136 4.553 23.135 1.00 96.19 751 GLN A C 1
ATOM 5839 O O . GLN A 1 751 ? 11.632 5.416 23.860 1.00 96.19 751 GLN A O 1
ATOM 5844 N N . GLU A 1 752 ? 9.967 4.712 22.522 1.00 95.31 752 GLU A N 1
ATOM 5845 C CA . GLU A 1 752 ? 9.211 5.946 22.553 1.00 95.31 752 GLU A CA 1
ATOM 5846 C C . GLU A 1 752 ? 8.714 6.250 23.972 1.00 95.31 752 GLU A C 1
ATOM 5848 O O . GLU A 1 752 ? 7.955 5.481 24.561 1.00 95.31 752 GLU A O 1
ATOM 5853 N N . LYS A 1 753 ? 9.127 7.411 24.494 1.00 95.75 753 LYS A N 1
ATOM 5854 C CA . LYS A 1 753 ? 8.728 7.921 25.814 1.00 95.75 753 LYS A CA 1
ATOM 5855 C C . LYS A 1 753 ? 7.644 8.994 25.757 1.00 95.75 753 LYS A C 1
ATOM 5857 O O . LYS A 1 753 ? 7.580 9.845 26.639 1.00 95.75 753 LYS A O 1
ATOM 5862 N N . LYS A 1 754 ? 6.870 9.022 24.671 1.00 94.50 754 LYS A N 1
ATOM 5863 C CA . LYS A 1 754 ? 5.763 9.962 24.484 1.00 94.50 754 LYS A CA 1
ATOM 5864 C C . LYS A 1 754 ? 4.441 9.216 24.586 1.00 94.50 754 LYS A C 1
ATOM 5866 O O . LYS A 1 754 ? 4.334 8.072 24.153 1.00 94.50 754 LYS A O 1
ATOM 5871 N N . CYS A 1 755 ? 3.418 9.910 25.065 1.00 95.62 755 CYS A N 1
ATOM 5872 C CA . CYS A 1 755 ? 2.060 9.392 25.042 1.00 95.62 755 CYS A CA 1
ATOM 5873 C C . CYS A 1 755 ? 1.530 9.357 23.598 1.00 95.62 755 CYS A C 1
ATOM 5875 O O . CYS A 1 755 ? 1.764 10.275 22.797 1.00 95.62 755 CYS A O 1
ATOM 5877 N N . PHE A 1 756 ? 0.829 8.277 23.260 1.00 96.94 756 PHE A N 1
ATOM 5878 C CA . PHE A 1 756 ? 0.396 7.986 21.892 1.00 96.94 756 PHE A CA 1
ATOM 5879 C C . PHE A 1 756 ? -0.879 8.711 21.472 1.00 96.94 756 PHE A C 1
ATOM 5881 O O . PHE A 1 756 ? -1.151 8.760 20.279 1.00 96.94 756 PHE A O 1
ATOM 5888 N N . ARG A 1 757 ? -1.588 9.359 22.406 1.00 96.88 757 ARG A N 1
ATOM 5889 C CA . ARG A 1 757 ? -2.831 10.088 22.113 1.00 96.88 757 ARG A CA 1
ATOM 5890 C C . ARG A 1 757 ? -2.660 11.071 20.959 1.00 96.88 757 ARG A C 1
ATOM 5892 O O . ARG A 1 757 ? -1.655 11.790 20.920 1.00 96.88 757 ARG A O 1
ATOM 5899 N N . ALA A 1 758 ? -3.637 11.139 20.060 1.00 95.44 758 ALA A N 1
ATOM 5900 C CA . ALA A 1 758 ? -3.676 12.132 18.989 1.00 95.44 758 ALA A CA 1
ATOM 5901 C C . ALA A 1 758 ? -3.657 13.554 19.577 1.00 95.44 758 ALA A C 1
ATOM 5903 O O . ALA A 1 758 ? -2.852 14.400 19.187 1.00 95.44 758 ALA A O 1
ATOM 5904 N N . ASP A 1 759 ? -4.470 13.775 20.611 1.00 96.50 759 ASP A N 1
ATOM 5905 C CA . ASP A 1 759 ? -4.484 15.001 21.400 1.00 96.50 759 ASP A CA 1
ATOM 5906 C C . ASP A 1 759 ? -3.491 14.913 22.570 1.00 96.50 759 ASP A C 1
ATOM 5908 O O . ASP A 1 759 ? -3.759 14.304 23.612 1.00 96.50 759 ASP A O 1
ATOM 5912 N N . LYS A 1 760 ? -2.327 15.553 22.403 1.00 96.06 760 LYS A N 1
ATOM 5913 C CA . LYS A 1 760 ? -1.251 15.551 23.407 1.00 96.06 760 LYS A CA 1
ATOM 5914 C C . LYS A 1 760 ? -1.632 16.253 24.710 1.00 96.06 760 LYS A C 1
ATOM 5916 O O . LYS A 1 760 ? -1.046 15.942 25.745 1.00 96.06 760 LYS A O 1
ATOM 5921 N N . SER A 1 761 ? -2.615 17.157 24.693 1.00 96.75 761 SER A N 1
ATOM 5922 C CA . SER A 1 761 ? -3.082 17.830 25.913 1.00 96.75 761 SER A CA 1
ATOM 5923 C C . SER A 1 761 ? -3.790 16.864 26.866 1.00 96.75 761 SER A C 1
ATOM 5925 O O . SER A 1 761 ? -3.747 17.039 28.082 1.00 96.75 761 SER A O 1
ATOM 5927 N N . LYS A 1 762 ? -4.371 15.790 26.317 1.00 95.94 762 LYS A N 1
ATOM 5928 C CA . LYS A 1 762 ? -5.052 14.737 27.071 1.00 95.94 762 LYS A CA 1
ATOM 5929 C C . LYS A 1 762 ? -4.100 13.667 27.588 1.00 95.94 762 LYS A C 1
ATOM 5931 O O . LYS A 1 762 ? -4.577 12.684 28.146 1.00 95.94 762 LYS A O 1
ATOM 5936 N N . CYS A 1 763 ? -2.789 13.787 27.393 1.00 97.38 763 CYS A N 1
ATOM 5937 C CA . CYS A 1 763 ? -1.846 12.818 27.938 1.00 97.38 763 CYS A CA 1
ATOM 5938 C C . CYS A 1 763 ? -1.908 12.785 29.469 1.00 97.38 763 CYS A C 1
ATOM 5940 O O . CYS A 1 763 ? -2.077 13.812 30.131 1.00 97.38 763 CYS A O 1
ATOM 5942 N N . LEU A 1 764 ? -1.764 11.584 30.033 1.00 96.56 764 LEU A N 1
ATOM 5943 C CA . LEU A 1 764 ? -1.730 11.410 31.480 1.00 96.56 764 LEU A CA 1
ATOM 5944 C C . LEU A 1 764 ? -0.529 12.163 32.058 1.00 96.56 764 LEU A C 1
ATOM 5946 O O . LEU A 1 764 ? 0.567 12.119 31.500 1.00 96.56 764 LEU A O 1
ATOM 5950 N N . GLN A 1 765 ? -0.752 12.854 33.173 1.00 97.12 765 GLN A N 1
ATOM 5951 C CA . GLN A 1 765 ? 0.275 13.638 33.856 1.00 97.12 765 GLN A CA 1
ATOM 5952 C C . GLN A 1 765 ? 1.075 12.770 34.842 1.00 97.12 765 GLN A C 1
ATOM 5954 O O . GLN A 1 765 ? 0.549 11.762 35.336 1.00 97.12 765 GLN A O 1
ATOM 5959 N N . PRO A 1 766 ? 2.325 13.152 35.175 1.00 97.12 766 PRO A N 1
ATOM 5960 C CA . PRO A 1 766 ? 3.093 12.493 36.226 1.00 97.12 766 PRO A CA 1
ATOM 5961 C C . PRO A 1 766 ? 2.302 12.439 37.541 1.00 97.12 766 PRO A C 1
ATOM 5963 O O . PRO A 1 766 ? 1.752 13.443 37.986 1.00 97.12 766 PRO A O 1
ATOM 5966 N N . GLY A 1 767 ? 2.237 11.258 38.158 1.00 96.31 767 GLY A N 1
ATOM 5967 C CA . GLY A 1 767 ? 1.440 11.001 39.366 1.00 96.31 767 GLY A CA 1
ATOM 5968 C C . GLY A 1 767 ? 0.117 10.276 39.104 1.00 96.31 767 GLY A C 1
ATOM 5969 O O . GLY A 1 767 ? -0.446 9.698 40.031 1.00 96.31 767 GLY A O 1
ATOM 5970 N N . HIS A 1 768 ? -0.351 10.223 37.853 1.00 95.81 768 HIS A N 1
ATOM 5971 C CA . HIS A 1 768 ? -1.466 9.353 37.487 1.00 95.81 768 HIS A CA 1
ATOM 5972 C C . HIS A 1 768 ? -1.055 7.868 37.607 1.00 95.81 768 HIS A C 1
ATOM 5974 O O . HIS A 1 768 ? 0.037 7.517 37.149 1.00 95.81 768 HIS A O 1
ATOM 5980 N N . PRO A 1 769 ? -1.900 6.959 38.142 1.00 95.69 769 PRO A N 1
ATOM 5981 C CA . PRO A 1 769 ? -1.539 5.548 38.355 1.00 95.69 769 PRO A CA 1
ATOM 5982 C C . PRO A 1 769 ? -1.121 4.805 37.077 1.00 95.69 769 PRO A C 1
ATOM 5984 O O . PRO A 1 769 ? -0.348 3.855 37.135 1.00 95.69 769 PRO A O 1
ATOM 5987 N N . PHE A 1 770 ? -1.605 5.249 35.916 1.00 96.81 770 PHE A N 1
ATOM 5988 C CA . PHE A 1 770 ? -1.268 4.665 34.611 1.00 96.81 770 PHE A CA 1
ATOM 5989 C C . PHE A 1 770 ? -0.246 5.475 33.802 1.00 96.81 770 PHE A C 1
ATOM 5991 O O . PHE A 1 770 ? 0.005 5.149 32.643 1.00 96.81 770 PHE A O 1
ATOM 5998 N N . TYR A 1 771 ? 0.353 6.518 34.390 1.00 96.88 771 TYR A N 1
ATOM 5999 C CA . TYR A 1 771 ? 1.330 7.364 33.702 1.00 96.88 771 TYR A CA 1
ATOM 6000 C C . TYR A 1 771 ? 2.494 6.539 33.147 1.00 96.88 771 TYR A C 1
ATOM 6002 O O . TYR A 1 771 ? 2.777 6.596 31.954 1.00 96.88 771 TYR A O 1
ATOM 6010 N N . GLU A 1 772 ? 3.116 5.705 33.983 1.00 95.88 772 GLU A N 1
ATOM 6011 C CA . GLU A 1 772 ? 4.257 4.884 33.566 1.00 95.88 772 GLU A CA 1
ATOM 6012 C C . GLU A 1 772 ? 3.880 3.897 32.458 1.00 95.88 772 GLU A C 1
ATOM 6014 O O . GLU A 1 772 ? 4.650 3.702 31.522 1.00 95.88 772 GLU A O 1
ATOM 6019 N N . ALA A 1 773 ? 2.681 3.313 32.506 1.00 95.56 773 ALA A N 1
ATOM 6020 C CA . ALA A 1 773 ? 2.220 2.433 31.439 1.00 95.56 773 ALA A CA 1
ATOM 6021 C C . ALA A 1 773 ? 2.098 3.193 30.108 1.00 95.56 773 ALA A C 1
ATOM 6023 O O . ALA A 1 773 ? 2.577 2.702 29.093 1.00 95.56 773 ALA A O 1
ATOM 6024 N N . SER A 1 774 ? 1.540 4.409 30.123 1.00 96.44 774 SER A N 1
ATOM 6025 C CA . SER A 1 774 ? 1.306 5.219 28.915 1.00 96.44 774 SER A CA 1
ATOM 6026 C C . SER A 1 774 ? 2.567 5.756 28.219 1.00 96.44 774 SER A C 1
ATOM 6028 O O . SER A 1 774 ? 2.479 6.226 27.087 1.00 96.44 774 SER A O 1
ATOM 6030 N N . GLN A 1 775 ? 3.730 5.714 28.880 1.00 95.81 775 GLN A N 1
ATOM 6031 C CA . GLN A 1 775 ? 4.968 6.360 28.414 1.00 95.81 775 GLN A CA 1
ATOM 6032 C C . GLN A 1 775 ? 6.092 5.370 28.062 1.00 95.81 775 GLN A C 1
ATOM 6034 O O . GLN A 1 775 ? 7.207 5.803 27.808 1.00 95.81 775 GLN A O 1
ATOM 6039 N N . ASN A 1 776 ? 5.862 4.055 28.080 1.00 95.88 776 ASN A N 1
ATOM 6040 C CA . ASN A 1 776 ? 6.924 3.049 27.898 1.00 95.88 776 ASN A CA 1
ATOM 6041 C C . ASN A 1 776 ? 6.824 2.291 26.559 1.00 95.88 776 ASN A C 1
ATOM 6043 O O . ASN A 1 776 ? 7.069 1.087 26.497 1.00 95.88 776 ASN A O 1
ATOM 6047 N N . GLY A 1 777 ? 6.472 2.996 25.482 1.00 96.25 777 GLY A N 1
ATOM 6048 C CA . GLY A 1 777 ? 6.280 2.403 24.158 1.00 96.25 777 GLY A CA 1
ATOM 6049 C C . GLY A 1 777 ? 4.996 1.573 24.028 1.00 96.25 777 GLY A C 1
ATOM 6050 O O . GLY A 1 777 ? 4.306 1.261 25.003 1.00 96.25 777 GLY A O 1
ATOM 6051 N N . LEU A 1 778 ? 4.658 1.221 22.788 1.00 97.81 778 LEU A N 1
ATOM 6052 C CA . LEU A 1 778 ? 3.423 0.500 22.478 1.00 97.81 778 LEU A CA 1
ATOM 6053 C C . LEU A 1 778 ? 3.430 -0.957 22.973 1.00 97.81 778 LEU A C 1
ATOM 6055 O O . LEU A 1 778 ? 2.388 -1.455 23.399 1.00 97.81 778 LEU A O 1
ATOM 6059 N N . ASP A 1 779 ? 4.589 -1.627 22.975 1.00 97.88 779 ASP A N 1
ATOM 6060 C CA . ASP A 1 779 ? 4.707 -3.028 23.415 1.00 97.88 779 ASP A CA 1
ATOM 6061 C C . ASP A 1 779 ? 4.438 -3.198 24.910 1.00 97.88 779 ASP A C 1
ATOM 6063 O O . ASP A 1 779 ? 3.651 -4.063 25.301 1.00 97.88 779 ASP A O 1
ATOM 6067 N N . ALA A 1 780 ? 4.996 -2.326 25.754 1.00 97.25 780 ALA A N 1
ATOM 6068 C CA . ALA A 1 780 ? 4.737 -2.379 27.190 1.00 97.25 780 ALA A CA 1
ATOM 6069 C C . ALA A 1 780 ? 3.241 -2.193 27.500 1.00 97.25 780 ALA A C 1
ATOM 6071 O O . ALA A 1 780 ? 2.682 -2.928 28.321 1.00 97.25 780 ALA A O 1
ATOM 6072 N N . MET A 1 781 ? 2.577 -1.259 26.804 1.00 97.88 781 MET A N 1
ATOM 6073 C CA . MET A 1 781 ? 1.137 -1.030 26.945 1.00 97.88 781 MET A CA 1
ATOM 6074 C C . MET A 1 781 ? 0.314 -2.240 26.499 1.00 97.88 781 MET A C 1
ATOM 6076 O O . MET A 1 781 ? -0.552 -2.697 27.247 1.00 97.88 781 MET A O 1
ATOM 6080 N N . MET A 1 782 ? 0.595 -2.789 25.314 1.00 98.31 782 MET A N 1
ATOM 6081 C CA . MET A 1 782 ? -0.134 -3.937 24.767 1.00 98.31 782 MET A CA 1
ATOM 6082 C C . MET A 1 782 ? 0.038 -5.194 25.618 1.00 98.31 782 MET A C 1
ATOM 6084 O O . MET A 1 782 ? -0.947 -5.856 25.948 1.00 98.31 782 MET A O 1
ATOM 6088 N N . ARG A 1 783 ? 1.264 -5.504 26.056 1.00 98.19 783 ARG A N 1
ATOM 6089 C CA . ARG A 1 783 ? 1.522 -6.651 26.942 1.00 98.19 783 ARG A CA 1
ATOM 6090 C C . ARG A 1 783 ? 0.827 -6.496 28.286 1.00 98.19 783 ARG A C 1
ATOM 6092 O O . ARG A 1 783 ? 0.243 -7.463 28.783 1.00 98.19 783 ARG A O 1
ATOM 6099 N N . ARG A 1 784 ? 0.840 -5.287 28.865 1.00 97.75 784 ARG A N 1
ATOM 6100 C CA . ARG A 1 784 ? 0.087 -5.015 30.093 1.00 97.75 784 ARG A CA 1
ATOM 6101 C C . ARG A 1 784 ? -1.407 -5.211 29.864 1.00 97.75 784 ARG A C 1
ATOM 6103 O O . ARG A 1 784 ? -2.038 -5.893 30.660 1.00 97.75 784 ARG A O 1
ATOM 6110 N N . MET A 1 785 ? -1.949 -4.698 28.764 1.00 98.31 785 MET A N 1
ATOM 6111 C CA . MET A 1 785 ? -3.362 -4.831 28.419 1.00 98.31 785 MET A CA 1
ATOM 6112 C C . MET A 1 785 ? -3.803 -6.290 28.264 1.00 98.31 785 MET A C 1
ATOM 6114 O O . MET A 1 785 ? -4.792 -6.698 28.867 1.00 98.31 785 MET A O 1
ATOM 6118 N N . ILE A 1 786 ? -3.037 -7.105 27.532 1.00 98.62 786 ILE A N 1
ATOM 6119 C CA . ILE A 1 786 ? -3.290 -8.548 27.397 1.00 98.62 786 ILE A CA 1
ATOM 6120 C C . ILE A 1 786 ? -3.280 -9.225 28.776 1.00 98.62 786 ILE A C 1
ATOM 6122 O O . ILE A 1 786 ? -4.144 -10.052 29.068 1.00 98.62 786 ILE A O 1
ATOM 6126 N N . SER A 1 787 ? -2.337 -8.859 29.651 1.00 98.31 787 SER A N 1
ATOM 6127 C CA . SER A 1 787 ? -2.294 -9.376 31.022 1.00 98.31 787 SER A CA 1
ATOM 6128 C C . SER A 1 787 ? -3.527 -8.973 31.834 1.00 98.31 787 SER A C 1
ATOM 6130 O O . SER A 1 787 ? -4.082 -9.819 32.532 1.00 98.31 787 SER A O 1
ATOM 6132 N N . GLU A 1 788 ? -3.969 -7.717 31.759 1.00 98.25 788 GLU A N 1
ATOM 6133 C CA . GLU A 1 788 ? -5.153 -7.250 32.495 1.00 98.25 788 GLU A CA 1
ATOM 6134 C C . GLU A 1 788 ? -6.432 -7.925 32.010 1.00 98.25 788 GLU A C 1
ATOM 6136 O O . GLU A 1 788 ? -7.272 -8.308 32.820 1.00 98.25 788 GLU A O 1
ATOM 6141 N N . LEU A 1 789 ? -6.559 -8.155 30.704 1.00 98.44 789 LEU A N 1
ATOM 6142 C CA . LEU A 1 789 ? -7.698 -8.867 30.131 1.00 98.44 789 LEU A CA 1
ATOM 6143 C C . LEU A 1 789 ? -7.726 -10.343 30.551 1.00 98.44 789 LEU A C 1
ATOM 6145 O O . LEU A 1 789 ? -8.789 -10.859 30.888 1.00 98.44 789 LEU A O 1
ATOM 6149 N N . ARG A 1 790 ? -6.569 -11.017 30.618 1.00 98.50 790 ARG A N 1
ATOM 6150 C CA . ARG A 1 790 ? -6.480 -12.384 31.169 1.00 98.50 790 ARG A CA 1
ATOM 6151 C C . ARG A 1 790 ? -6.871 -12.435 32.643 1.00 98.50 790 ARG A C 1
ATOM 6153 O O . ARG A 1 790 ? -7.543 -13.373 33.066 1.00 98.50 790 ARG A O 1
ATOM 6160 N N . LEU A 1 791 ? -6.475 -11.429 33.422 1.00 98.25 791 LEU A N 1
ATOM 6161 C CA . LEU A 1 791 ? -6.877 -11.324 34.823 1.00 98.25 791 LEU A CA 1
ATOM 6162 C C . LEU A 1 791 ? -8.377 -11.034 34.961 1.00 98.25 791 LEU A C 1
ATOM 6164 O O . LEU A 1 791 ? -9.014 -11.639 35.811 1.00 98.25 791 LEU A O 1
ATOM 6168 N N . LEU A 1 792 ? -8.957 -10.204 34.090 1.00 98.06 792 LEU A N 1
ATOM 6169 C CA . LEU A 1 792 ? -10.400 -9.945 34.064 1.00 98.06 792 LEU A CA 1
ATOM 6170 C C . LEU A 1 792 ? -11.210 -11.220 33.766 1.00 98.06 792 LEU A C 1
ATOM 6172 O O . LEU A 1 792 ? -12.264 -11.436 34.359 1.00 98.06 792 LEU A O 1
ATOM 6176 N N . VAL A 1 793 ? -10.709 -12.094 32.886 1.00 98.38 793 VAL A N 1
ATOM 6177 C CA . VAL A 1 793 ? -11.305 -13.422 32.642 1.00 98.38 793 VAL A CA 1
ATOM 6178 C C . VAL A 1 793 ? -11.239 -14.302 33.899 1.00 98.38 793 VAL A C 1
ATOM 6180 O O . VAL A 1 793 ? -12.186 -15.038 34.182 1.00 98.38 793 VAL A O 1
ATOM 6183 N N . ALA A 1 794 ? -10.143 -14.218 34.661 1.00 98.31 794 ALA A N 1
ATOM 6184 C CA . ALA A 1 794 ? -9.903 -15.019 35.863 1.00 98.31 794 ALA A CA 1
ATOM 6185 C C . ALA A 1 794 ? -10.579 -14.483 37.143 1.00 98.31 794 ALA A C 1
ATOM 6187 O O . ALA A 1 794 ? -10.729 -15.241 38.102 1.00 98.31 794 ALA A O 1
ATOM 6188 N N . ASP A 1 795 ? -10.977 -13.208 37.177 1.00 98.19 795 ASP A N 1
ATOM 6189 C CA . ASP A 1 795 ? -11.665 -12.576 38.310 1.00 98.19 795 ASP A CA 1
ATOM 6190 C C . ASP A 1 795 ? -13.000 -13.278 38.623 1.00 98.19 795 ASP A C 1
ATOM 6192 O O . ASP A 1 795 ? -13.648 -13.845 37.741 1.00 98.19 795 ASP A O 1
ATOM 6196 N N . ASN A 1 796 ? -13.480 -13.219 39.869 1.00 98.06 796 ASN A N 1
ATOM 6197 C CA . ASN A 1 796 ? -14.809 -13.749 40.194 1.00 98.06 796 ASN A CA 1
ATOM 6198 C C . ASN A 1 796 ? -15.911 -12.897 39.548 1.00 98.06 796 ASN A C 1
ATOM 6200 O O . ASN A 1 796 ? -15.737 -11.701 39.329 1.00 98.06 796 ASN A O 1
ATOM 6204 N N . ASN A 1 797 ? -17.090 -13.476 39.303 1.00 97.88 797 ASN A N 1
ATOM 6205 C CA . ASN A 1 797 ? -18.212 -12.748 38.6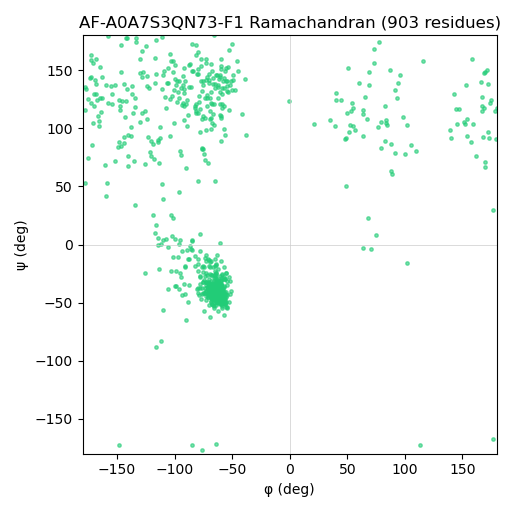86 1.00 97.88 797 ASN A CA 1
ATOM 6206 C C . ASN A 1 797 ? -18.666 -11.514 39.494 1.00 97.88 797 ASN A C 1
ATOM 6208 O O . ASN A 1 797 ? -19.179 -10.564 38.902 1.00 97.88 797 ASN A O 1
ATOM 6212 N N . SER A 1 798 ? -18.433 -11.491 40.813 1.00 96.50 798 SER A N 1
ATOM 6213 C CA . SER A 1 798 ? -18.655 -10.320 41.677 1.00 96.50 798 SER A CA 1
ATOM 6214 C C . SER A 1 798 ? -17.681 -9.171 41.406 1.00 96.50 798 SER A C 1
ATOM 6216 O O . SER A 1 798 ? -18.045 -8.003 41.536 1.00 96.50 798 SER A O 1
ATOM 6218 N N . ASP A 1 799 ? -16.451 -9.505 41.019 1.00 96.75 799 ASP A N 1
ATOM 6219 C CA . ASP A 1 799 ? -15.336 -8.568 40.866 1.00 96.75 799 ASP A CA 1
ATOM 6220 C C . ASP A 1 799 ? -15.269 -8.018 39.429 1.00 96.75 799 ASP A C 1
ATOM 6222 O O . ASP A 1 799 ? -14.688 -6.964 39.175 1.00 96.75 799 ASP A O 1
ATOM 6226 N N . VAL A 1 800 ? -15.918 -8.701 38.481 1.00 96.69 800 VAL A N 1
ATOM 6227 C CA . VAL A 1 800 ? -16.148 -8.229 37.110 1.00 96.69 800 VAL A CA 1
ATOM 6228 C C . VAL A 1 800 ? -17.272 -7.189 37.124 1.00 96.69 800 VAL A C 1
ATOM 6230 O O . VAL A 1 800 ? -18.448 -7.502 36.919 1.00 96.69 800 VAL A O 1
ATOM 6233 N N . ASN A 1 801 ? -16.905 -5.950 37.435 1.00 93.75 801 ASN A N 1
ATOM 6234 C CA . ASN A 1 801 ? -17.785 -4.786 37.480 1.00 93.75 801 ASN A CA 1
ATOM 6235 C C . ASN A 1 801 ? -17.022 -3.520 37.040 1.00 93.75 801 ASN A C 1
ATOM 6237 O O . ASN A 1 801 ? -15.804 -3.542 36.874 1.00 93.75 801 ASN A O 1
ATOM 6241 N N . TYR A 1 802 ? -17.735 -2.409 36.863 1.00 89.75 802 TYR A N 1
ATOM 6242 C CA . TYR A 1 802 ? -17.163 -1.143 36.386 1.00 89.75 802 TYR A CA 1
ATOM 6243 C C . TYR A 1 802 ? -16.220 -0.435 37.361 1.00 89.75 802 TYR A C 1
ATOM 6245 O O . TYR A 1 802 ? -15.498 0.462 36.948 1.00 89.75 802 TYR A O 1
ATOM 6253 N N . LEU A 1 803 ? -16.213 -0.823 38.637 1.00 90.12 803 LEU A N 1
ATOM 6254 C CA . LEU A 1 803 ? -15.307 -0.268 39.647 1.00 90.12 803 LEU A CA 1
ATOM 6255 C C . LEU A 1 803 ? -13.962 -1.009 39.683 1.00 90.12 803 LEU A C 1
ATOM 6257 O O . LEU A 1 803 ? -13.088 -0.689 40.489 1.00 90.12 803 LEU A O 1
ATOM 6261 N N . ASN A 1 804 ? -13.795 -2.034 38.847 1.00 93.81 804 ASN A N 1
ATOM 6262 C CA . ASN A 1 804 ? -12.566 -2.800 38.765 1.00 93.81 804 ASN A CA 1
ATOM 6263 C C . ASN A 1 804 ? -11.483 -1.972 38.054 1.00 93.81 804 ASN A C 1
ATOM 6265 O O . ASN A 1 804 ? -11.656 -1.545 36.913 1.00 93.81 804 ASN A O 1
ATOM 6269 N N . GLN A 1 805 ? -10.325 -1.808 38.699 1.00 94.69 805 GLN A N 1
ATOM 6270 C CA . GLN A 1 805 ? -9.188 -1.044 38.161 1.00 94.69 805 GLN A CA 1
ATOM 6271 C C . GLN A 1 805 ? -8.716 -1.537 36.782 1.00 94.69 805 GLN A C 1
ATOM 6273 O O . GLN A 1 805 ? -8.131 -0.776 36.012 1.00 94.69 805 GLN A O 1
ATOM 6278 N N . ARG A 1 806 ? -8.977 -2.804 36.440 1.00 95.94 806 ARG A N 1
ATOM 6279 C CA . ARG A 1 806 ? -8.669 -3.368 35.117 1.00 95.94 806 ARG A CA 1
ATOM 6280 C C . ARG A 1 806 ? -9.546 -2.774 34.023 1.00 95.94 806 ARG A C 1
ATOM 6282 O O . ARG A 1 806 ? -9.082 -2.577 32.903 1.00 95.94 806 ARG A O 1
ATOM 6289 N N . VAL A 1 807 ? -10.796 -2.461 34.358 1.00 95.06 807 VAL A N 1
ATOM 6290 C CA . VAL A 1 807 ? -11.738 -1.771 33.471 1.00 95.06 807 VAL A CA 1
ATOM 6291 C C . VAL A 1 807 ? -11.324 -0.315 33.304 1.00 95.06 807 VAL A C 1
ATOM 6293 O O . VAL A 1 807 ? -11.334 0.186 32.182 1.00 95.06 807 VAL A O 1
ATOM 6296 N N . ASP A 1 808 ? -10.849 0.331 34.372 1.00 94.19 808 ASP A N 1
ATOM 6297 C CA . ASP A 1 808 ? -10.271 1.675 34.279 1.00 94.19 808 ASP A CA 1
ATOM 6298 C C . ASP A 1 808 ? -9.039 1.695 33.363 1.00 94.19 808 ASP A C 1
ATOM 6300 O O . ASP A 1 808 ? -8.919 2.579 32.517 1.00 94.19 808 ASP A O 1
ATOM 6304 N N . PHE A 1 809 ? -8.149 0.700 33.457 1.00 96.88 809 PHE A N 1
ATOM 6305 C CA . PHE A 1 809 ? -7.006 0.571 32.546 1.00 96.88 809 PHE A CA 1
ATOM 6306 C C . PHE A 1 809 ? -7.456 0.348 31.092 1.00 96.88 809 PHE A C 1
ATOM 6308 O O . PHE A 1 809 ? -6.987 1.035 30.179 1.00 96.88 809 PHE A O 1
ATOM 6315 N N . LEU A 1 810 ? -8.408 -0.569 30.875 1.00 96.56 810 LEU A N 1
ATOM 6316 C CA . LEU A 1 810 ? -9.024 -0.834 29.571 1.00 96.56 810 LEU A CA 1
ATOM 6317 C C . LEU A 1 810 ? -9.610 0.438 28.953 1.00 96.56 810 LEU A C 1
ATOM 6319 O O . LEU A 1 810 ? -9.439 0.693 27.760 1.00 96.56 810 LEU A O 1
ATOM 6323 N N . HIS A 1 811 ? -10.288 1.245 29.763 1.00 94.50 811 HIS A N 1
ATOM 6324 C CA . HIS A 1 811 ? -10.909 2.469 29.303 1.00 94.50 811 HIS A CA 1
ATOM 6325 C C . HIS A 1 811 ? -9.872 3.566 29.048 1.00 94.50 811 HIS A C 1
ATOM 6327 O O . HIS A 1 811 ? -9.783 4.063 27.926 1.00 94.50 811 HIS A O 1
ATOM 6333 N N . GLN A 1 812 ? -9.073 3.924 30.052 1.00 94.69 812 GLN A N 1
ATOM 6334 C CA . GLN A 1 812 ? -8.200 5.093 29.997 1.00 94.69 812 GLN A CA 1
ATOM 6335 C C . GLN A 1 812 ? -6.996 4.898 29.075 1.00 94.69 812 GLN A C 1
ATOM 6337 O O . GLN A 1 812 ? -6.692 5.803 28.300 1.00 94.69 812 GLN A O 1
ATOM 6342 N N . ILE A 1 813 ? -6.332 3.742 29.143 1.00 97.25 813 ILE A N 1
ATOM 6343 C CA . ILE A 1 813 ? -5.159 3.427 28.315 1.00 97.25 813 ILE A CA 1
ATOM 6344 C C . ILE A 1 813 ? -5.587 2.738 27.023 1.00 97.25 813 ILE A C 1
ATOM 6346 O O . ILE A 1 813 ? -5.103 3.078 25.946 1.00 97.25 813 ILE A O 1
ATOM 6350 N N . GLY A 1 814 ? -6.528 1.794 27.101 1.00 97.00 814 GLY A N 1
ATOM 6351 C CA . GLY A 1 814 ? -6.955 1.042 25.924 1.00 97.00 814 GLY A CA 1
ATOM 6352 C C . GLY A 1 814 ? -7.683 1.888 24.885 1.00 97.00 814 GLY A C 1
ATOM 6353 O O . GLY A 1 814 ? -7.353 1.816 23.703 1.00 97.00 814 GLY A O 1
ATOM 6354 N N . SER A 1 815 ? -8.644 2.714 25.308 1.00 95.50 815 SER A N 1
ATOM 6355 C CA . SER A 1 815 ? -9.452 3.519 24.374 1.00 95.50 815 SER A CA 1
ATOM 6356 C C . SER A 1 815 ? -8.707 4.679 23.741 1.00 95.50 815 SER A C 1
ATOM 6358 O O . SER A 1 815 ? -9.118 5.120 22.678 1.00 95.50 815 SER A O 1
ATOM 6360 N N . ASN A 1 816 ? -7.653 5.161 24.396 1.00 96.12 816 ASN A N 1
ATOM 6361 C CA . ASN A 1 816 ? -6.923 6.344 23.967 1.00 96.12 816 ASN A CA 1
ATOM 6362 C C . ASN A 1 816 ? -5.527 5.927 23.489 1.00 96.12 816 ASN A C 1
ATOM 6364 O O . ASN A 1 816 ? -5.325 5.677 22.307 1.00 96.12 816 ASN A O 1
ATOM 6368 N N . ASP A 1 817 ? -4.581 5.757 24.416 1.00 97.56 817 ASP A N 1
ATOM 6369 C CA . ASP A 1 817 ? -3.159 5.571 24.113 1.00 97.56 817 ASP A CA 1
ATOM 6370 C C . ASP A 1 817 ? -2.874 4.359 23.211 1.00 97.56 817 ASP A C 1
ATOM 6372 O O . ASP A 1 817 ? -2.146 4.482 22.228 1.00 97.56 817 ASP A O 1
ATOM 6376 N N . ILE A 1 818 ? -3.456 3.191 23.504 1.00 98.19 818 ILE A N 1
ATOM 6377 C CA . ILE A 1 818 ? -3.216 1.985 22.698 1.00 98.19 818 ILE A CA 1
ATOM 6378 C C . ILE A 1 818 ? -3.889 2.086 21.331 1.00 98.19 818 ILE A C 1
ATOM 6380 O O . ILE A 1 818 ? -3.273 1.716 20.336 1.00 98.19 818 ILE A O 1
ATOM 6384 N N . THR A 1 819 ? -5.133 2.568 21.271 1.00 97.62 819 THR A N 1
ATOM 6385 C CA . THR A 1 819 ? -5.868 2.675 20.000 1.00 97.62 819 THR A CA 1
ATOM 6386 C C . THR A 1 819 ? -5.140 3.625 19.047 1.00 97.62 819 THR A C 1
ATOM 6388 O O . THR A 1 819 ? -4.806 3.227 17.933 1.00 97.62 819 THR A O 1
ATOM 6391 N N . ASP A 1 820 ? -4.779 4.820 19.519 1.00 97.56 820 ASP A N 1
ATOM 6392 C CA . ASP A 1 820 ? -4.043 5.808 18.722 1.00 97.56 820 ASP A CA 1
ATOM 6393 C C . ASP A 1 820 ? -2.634 5.306 18.364 1.00 97.56 820 ASP A C 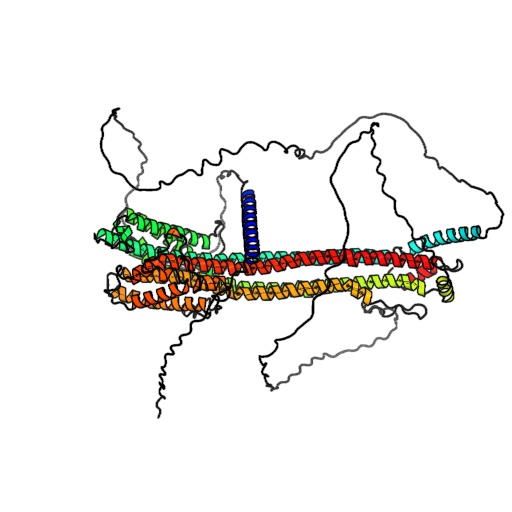1
ATOM 6395 O O . ASP A 1 820 ? -2.152 5.509 17.249 1.00 97.56 820 ASP A O 1
ATOM 6399 N N . GLY A 1 821 ? -1.974 4.589 19.280 1.00 97.69 821 GLY A N 1
ATOM 6400 C CA . GLY A 1 821 ? -0.664 3.989 19.032 1.00 97.69 821 GLY A CA 1
ATOM 6401 C C . GLY A 1 821 ? -0.694 2.890 17.970 1.00 97.69 821 GLY A C 1
ATOM 6402 O O . GLY A 1 821 ? 0.170 2.861 17.090 1.00 97.69 821 GLY A O 1
ATOM 6403 N N . LEU A 1 822 ? -1.696 2.009 18.007 1.00 97.94 822 LEU A N 1
ATOM 6404 C CA . LEU A 1 822 ? -1.897 0.970 16.997 1.00 97.94 822 LEU A CA 1
ATOM 6405 C C . LEU A 1 822 ? -2.255 1.579 15.635 1.00 97.94 822 LEU A C 1
ATOM 6407 O O . LEU A 1 822 ? -1.678 1.169 14.629 1.00 97.94 822 LEU A O 1
ATOM 6411 N N . GLN A 1 823 ? -3.129 2.590 15.594 1.00 96.88 823 GLN A N 1
ATOM 6412 C CA . GLN A 1 823 ? -3.490 3.292 14.356 1.00 96.88 823 GLN A CA 1
ATOM 6413 C C . GLN A 1 823 ? -2.288 4.024 13.744 1.00 96.88 823 GLN A C 1
ATOM 6415 O O . GLN A 1 823 ? -1.981 3.816 12.571 1.00 96.88 823 GLN A O 1
ATOM 6420 N N . SER A 1 824 ? -1.528 4.777 14.547 1.00 96.62 824 SER A N 1
ATOM 6421 C CA . SER A 1 824 ? -0.293 5.434 14.094 1.00 96.62 824 SER A CA 1
ATOM 6422 C C . SER A 1 824 ? 0.744 4.426 13.585 1.00 96.62 824 SER A C 1
ATOM 6424 O O . SER A 1 824 ? 1.464 4.686 12.622 1.00 96.62 824 SER A O 1
ATOM 6426 N N . THR A 1 825 ? 0.809 3.240 14.193 1.00 96.19 825 THR A N 1
ATOM 6427 C CA . THR A 1 825 ? 1.701 2.170 13.733 1.00 96.19 825 THR A CA 1
ATOM 6428 C C . THR A 1 825 ? 1.227 1.573 12.402 1.00 96.19 825 THR A C 1
ATOM 6430 O O . THR A 1 825 ? 2.049 1.334 11.520 1.00 96.19 825 THR A O 1
ATOM 6433 N N . ALA A 1 826 ? -0.078 1.384 12.202 1.00 96.44 826 ALA A N 1
ATOM 6434 C CA . ALA A 1 826 ? -0.640 0.943 10.924 1.00 96.44 826 ALA A CA 1
ATOM 6435 C C . ALA A 1 826 ? -0.396 1.952 9.782 1.00 96.44 826 ALA A C 1
ATOM 6437 O O . ALA A 1 826 ? -0.054 1.569 8.658 1.00 96.44 826 ALA A O 1
ATOM 6438 N N . GLU A 1 827 ? -0.491 3.251 10.066 1.00 96.12 827 GLU A N 1
ATOM 6439 C CA . GLU A 1 827 ? -0.101 4.313 9.128 1.00 96.12 827 GLU A CA 1
ATOM 6440 C C . GLU A 1 827 ? 1.400 4.262 8.809 1.00 96.12 827 GLU A C 1
ATOM 6442 O O . GLU A 1 827 ? 1.811 4.414 7.653 1.00 96.12 827 GLU A O 1
ATOM 6447 N N . LEU A 1 828 ? 2.233 3.979 9.814 1.00 96.12 828 LEU A N 1
ATOM 6448 C CA . LEU A 1 828 ? 3.669 3.793 9.627 1.00 96.12 828 LEU A CA 1
ATOM 6449 C C . LEU A 1 828 ? 3.974 2.574 8.736 1.00 96.12 828 LEU A C 1
ATOM 6451 O O . LEU A 1 828 ? 4.839 2.660 7.870 1.00 96.12 828 LEU A O 1
ATOM 6455 N N . PHE A 1 829 ? 3.237 1.466 8.872 1.00 96.00 829 PHE A N 1
ATOM 6456 C CA . PHE A 1 829 ? 3.358 0.317 7.961 1.00 96.00 829 PHE A CA 1
ATOM 6457 C C . PHE A 1 829 ? 2.941 0.655 6.532 1.00 96.00 829 PHE A C 1
ATOM 6459 O O . PHE A 1 829 ? 3.618 0.263 5.577 1.00 96.00 829 PHE A O 1
ATOM 6466 N N . THR A 1 830 ? 1.855 1.410 6.381 1.00 95.88 830 THR A N 1
ATOM 6467 C CA . THR A 1 830 ? 1.357 1.837 5.069 1.00 95.88 830 THR A CA 1
ATOM 6468 C C . THR A 1 830 ? 2.387 2.723 4.369 1.00 95.88 830 THR A C 1
ATOM 6470 O O . THR A 1 830 ? 2.769 2.441 3.235 1.00 95.88 830 THR A O 1
ATOM 6473 N N . SER A 1 831 ? 2.903 3.738 5.069 1.00 95.75 831 SER A N 1
ATOM 6474 C CA . SER A 1 831 ? 3.923 4.656 4.542 1.00 95.75 831 SER A CA 1
ATOM 6475 C C . SER A 1 831 ? 5.269 3.977 4.282 1.00 95.75 831 SER A C 1
ATOM 6477 O O . SER A 1 831 ? 5.932 4.277 3.291 1.00 95.75 831 SER A O 1
ATOM 6479 N N . HIS A 1 832 ? 5.672 3.020 5.122 1.00 95.62 832 HIS A N 1
ATOM 6480 C CA . HIS A 1 832 ? 6.872 2.224 4.877 1.00 95.62 832 HIS A CA 1
ATOM 6481 C C . HIS A 1 832 ? 6.741 1.386 3.600 1.00 95.62 832 HIS A C 1
ATOM 6483 O O . HIS A 1 832 ? 7.654 1.360 2.774 1.00 95.62 832 HIS A O 1
ATOM 6489 N N . THR A 1 833 ? 5.588 0.741 3.410 1.00 94.69 833 THR A N 1
ATOM 6490 C CA . THR A 1 833 ? 5.323 -0.077 2.221 1.00 94.69 833 THR A CA 1
ATOM 6491 C C . THR A 1 833 ? 5.238 0.789 0.963 1.00 94.69 833 THR A C 1
ATOM 6493 O O . THR A 1 833 ? 5.817 0.430 -0.061 1.00 94.69 833 THR A O 1
ATOM 6496 N N . SER A 1 834 ? 4.586 1.957 1.023 1.00 95.00 834 SER A N 1
ATOM 6497 C CA . SER A 1 834 ? 4.517 2.883 -0.116 1.00 95.00 834 SER A CA 1
ATOM 6498 C C . SER A 1 834 ? 5.893 3.446 -0.483 1.00 95.00 834 SER A C 1
ATOM 6500 O O . SER A 1 834 ? 6.235 3.489 -1.663 1.00 95.00 834 SER A O 1
ATOM 6502 N N . ALA A 1 835 ? 6.732 3.773 0.507 1.00 95.56 835 ALA A N 1
ATOM 6503 C CA . ALA A 1 835 ? 8.085 4.276 0.270 1.00 95.56 835 ALA A CA 1
ATOM 6504 C C . ALA A 1 835 ? 8.959 3.287 -0.522 1.00 95.56 835 ALA A C 1
ATOM 6506 O O . ALA A 1 835 ? 9.812 3.707 -1.302 1.00 95.56 835 ALA A O 1
ATOM 6507 N N . LYS A 1 836 ? 8.730 1.972 -0.383 1.00 95.44 836 LYS A N 1
ATOM 6508 C CA . LYS A 1 836 ? 9.410 0.958 -1.204 1.00 95.44 836 LYS A CA 1
ATOM 6509 C C . LYS A 1 836 ? 9.000 1.032 -2.673 1.00 95.44 836 LYS A C 1
ATOM 6511 O O . LYS A 1 836 ? 9.860 0.921 -3.544 1.00 95.44 836 LYS A O 1
ATOM 6516 N N . TYR A 1 837 ? 7.722 1.274 -2.970 1.00 95.69 837 TYR A N 1
ATOM 6517 C CA . TYR A 1 837 ? 7.285 1.521 -4.347 1.00 95.69 837 TYR A CA 1
ATOM 6518 C C . TYR A 1 837 ? 7.911 2.799 -4.911 1.00 95.69 837 TYR A C 1
ATOM 6520 O O . TYR A 1 837 ? 8.392 2.780 -6.046 1.00 95.69 837 TYR A O 1
ATOM 6528 N N . ASP A 1 838 ? 7.978 3.870 -4.118 1.00 96.38 838 ASP A N 1
ATOM 6529 C CA . ASP A 1 838 ? 8.598 5.138 -4.525 1.00 96.38 838 ASP A CA 1
ATOM 6530 C C . ASP A 1 838 ? 10.101 4.982 -4.811 1.00 96.38 838 ASP A C 1
ATOM 6532 O O . ASP A 1 838 ? 10.627 5.577 -5.757 1.00 96.38 838 ASP A O 1
ATOM 6536 N N . GLU A 1 839 ? 10.802 4.139 -4.044 1.00 96.44 839 GLU A N 1
ATOM 6537 C CA . GLU A 1 839 ? 12.212 3.804 -4.270 1.00 96.44 839 GLU A CA 1
ATOM 6538 C C . GLU A 1 839 ? 12.407 3.116 -5.632 1.00 96.44 839 GLU A C 1
ATOM 6540 O O . GLU A 1 839 ? 13.268 3.510 -6.427 1.00 96.44 839 GLU A O 1
ATOM 6545 N N . VAL A 1 840 ? 11.549 2.141 -5.953 1.00 96.38 840 VAL A N 1
ATOM 6546 C CA . VAL A 1 840 ? 11.581 1.443 -7.246 1.00 96.38 840 VAL A CA 1
ATOM 6547 C C . VAL A 1 840 ? 11.226 2.389 -8.400 1.00 96.38 840 VAL A C 1
ATOM 6549 O O . VAL A 1 840 ? 11.880 2.367 -9.447 1.00 96.38 840 VAL A O 1
ATOM 6552 N N . GLN A 1 841 ? 10.223 3.252 -8.228 1.00 96.69 841 GLN A N 1
ATOM 6553 C CA . GLN A 1 841 ? 9.864 4.260 -9.229 1.00 96.69 841 GLN A CA 1
ATOM 6554 C C . GLN A 1 841 ? 11.018 5.238 -9.476 1.00 96.69 841 GLN A C 1
ATOM 6556 O O . GLN A 1 841 ? 11.355 5.522 -10.627 1.00 96.69 841 GLN A O 1
ATOM 6561 N N . SER A 1 842 ? 11.687 5.689 -8.413 1.00 97.38 842 SER A N 1
ATOM 6562 C CA . SER A 1 842 ? 12.851 6.576 -8.497 1.00 97.38 842 SER A CA 1
ATOM 6563 C C . SER A 1 842 ? 13.999 5.942 -9.285 1.00 97.38 842 SER A C 1
ATOM 6565 O O . SER A 1 842 ? 14.622 6.606 -10.118 1.00 97.38 842 SER A O 1
ATOM 6567 N N . LEU A 1 843 ? 14.247 4.642 -9.090 1.00 96.94 843 LEU A N 1
ATOM 6568 C CA . LEU A 1 843 ? 15.256 3.893 -9.840 1.00 96.94 843 LEU A CA 1
ATOM 6569 C C . LEU A 1 843 ? 14.938 3.844 -11.346 1.00 96.94 843 LEU A C 1
ATOM 6571 O O . LEU A 1 843 ? 15.828 4.031 -12.179 1.00 96.94 843 LEU A O 1
ATOM 6575 N N . GLN A 1 844 ? 13.670 3.646 -11.707 1.00 96.94 844 GLN A N 1
ATOM 6576 C CA . GLN A 1 844 ? 13.225 3.611 -13.104 1.00 96.94 844 GLN A CA 1
ATOM 6577 C C . GLN A 1 844 ? 13.253 4.997 -13.763 1.00 96.94 844 GLN A C 1
ATOM 6579 O O . GLN A 1 844 ? 13.667 5.129 -14.916 1.00 96.94 844 GLN A O 1
ATOM 6584 N N . ILE A 1 845 ? 12.914 6.056 -13.022 1.00 97.88 845 ILE A N 1
ATOM 6585 C CA . ILE A 1 845 ? 13.084 7.443 -13.482 1.00 97.88 845 ILE A CA 1
ATOM 6586 C C . ILE A 1 845 ? 14.569 7.735 -13.740 1.00 97.88 845 ILE A C 1
ATOM 6588 O O . ILE A 1 845 ? 14.924 8.283 -14.787 1.00 97.88 845 ILE A O 1
ATOM 6592 N N . ALA A 1 846 ? 15.459 7.324 -12.831 1.00 97.44 846 ALA A N 1
ATOM 6593 C CA . ALA A 1 846 ? 16.901 7.478 -13.011 1.00 97.44 846 ALA A CA 1
ATOM 6594 C C . ALA A 1 846 ? 17.409 6.713 -14.246 1.00 97.44 846 ALA A C 1
ATOM 6596 O O . ALA A 1 846 ? 18.211 7.251 -15.015 1.00 97.44 846 ALA A O 1
ATOM 6597 N N . LEU A 1 847 ? 16.910 5.495 -14.488 1.00 96.44 847 LEU A N 1
ATOM 6598 C CA . LEU A 1 847 ? 17.242 4.716 -15.682 1.00 96.44 847 LEU A CA 1
ATOM 6599 C C . LEU A 1 847 ? 16.817 5.421 -16.974 1.00 96.44 847 LEU A C 1
ATOM 6601 O O . LEU A 1 847 ? 17.598 5.453 -17.930 1.00 96.44 847 LEU A O 1
ATOM 6605 N N . LEU A 1 848 ? 15.629 6.027 -17.002 1.00 97.69 848 LEU A N 1
ATOM 6606 C CA . LEU A 1 848 ? 15.156 6.800 -18.149 1.00 97.69 848 LEU A CA 1
ATOM 6607 C C . LEU A 1 848 ? 16.078 7.998 -18.428 1.00 97.69 848 LEU A C 1
ATOM 6609 O O . LEU A 1 848 ? 16.490 8.212 -19.571 1.00 97.69 848 LEU A O 1
ATOM 6613 N N . VAL A 1 849 ? 16.473 8.743 -17.391 1.00 98.12 849 VAL A N 1
ATOM 6614 C CA . VAL A 1 849 ? 17.408 9.876 -17.521 1.00 98.12 849 VAL A CA 1
ATOM 6615 C C . VAL A 1 849 ? 18.776 9.413 -18.032 1.00 98.12 849 VAL A C 1
ATOM 6617 O O . VAL A 1 849 ? 19.322 10.014 -18.961 1.00 98.12 849 VAL A O 1
ATOM 6620 N N . ILE A 1 850 ? 19.317 8.318 -17.488 1.00 96.56 850 ILE A N 1
ATOM 6621 C CA . ILE A 1 850 ? 20.588 7.729 -17.939 1.00 96.56 850 ILE A CA 1
ATOM 6622 C C . ILE A 1 850 ? 20.490 7.290 -19.403 1.00 96.56 850 ILE A C 1
ATOM 6624 O O . ILE A 1 850 ? 21.397 7.556 -20.186 1.00 96.56 850 ILE A O 1
ATOM 6628 N N . THR A 1 851 ? 19.381 6.669 -19.797 1.00 97.06 851 THR A N 1
ATOM 6629 C CA . THR A 1 851 ? 19.104 6.235 -21.172 1.00 97.06 851 THR A CA 1
ATOM 6630 C C . THR A 1 851 ? 19.125 7.421 -22.143 1.00 97.06 851 THR A C 1
ATOM 6632 O O . THR A 1 851 ? 19.789 7.361 -23.181 1.00 97.06 851 THR A O 1
ATOM 6635 N N . LEU A 1 852 ? 18.480 8.538 -21.791 1.00 97.75 852 LEU A N 1
ATOM 6636 C CA . LEU A 1 852 ? 18.509 9.768 -22.591 1.00 97.75 852 LEU A CA 1
ATOM 6637 C C . LEU A 1 852 ? 19.916 10.384 -22.656 1.00 97.75 852 LEU A C 1
ATOM 6639 O O . LEU A 1 852 ? 20.367 10.800 -23.728 1.00 97.75 852 LEU A O 1
ATOM 6643 N N . ALA A 1 853 ? 20.642 10.396 -21.536 1.00 97.06 853 ALA A N 1
ATOM 6644 C CA . ALA A 1 853 ? 22.011 10.896 -21.477 1.00 97.06 853 ALA A CA 1
ATOM 6645 C C . ALA A 1 853 ? 22.976 10.043 -22.319 1.00 97.06 853 ALA A C 1
ATOM 6647 O O . ALA A 1 853 ? 23.805 10.593 -23.045 1.00 97.06 853 ALA A O 1
ATOM 6648 N N . LEU A 1 854 ? 22.853 8.711 -22.283 1.00 96.31 854 LEU A N 1
ATOM 6649 C CA . LEU A 1 854 ? 23.641 7.784 -23.100 1.00 96.31 854 LEU A CA 1
ATOM 6650 C C . LEU A 1 854 ? 23.326 7.934 -24.591 1.00 96.31 854 LEU A C 1
ATOM 6652 O O . LEU A 1 854 ? 24.249 7.924 -25.408 1.00 96.31 854 LEU A O 1
ATOM 6656 N N . ALA A 1 855 ? 22.056 8.144 -24.949 1.00 97.62 855 ALA A N 1
ATOM 6657 C CA . ALA A 1 855 ? 21.652 8.445 -26.319 1.00 97.62 855 ALA A CA 1
ATOM 6658 C C . ALA A 1 855 ? 22.322 9.732 -26.831 1.00 97.62 855 ALA A C 1
ATOM 6660 O O . ALA A 1 855 ? 22.956 9.725 -27.890 1.00 97.62 855 ALA A O 1
ATOM 6661 N N . ALA A 1 856 ? 22.251 10.820 -26.056 1.00 97.44 856 ALA A N 1
ATOM 6662 C CA . ALA A 1 856 ? 22.905 12.083 -26.394 1.00 97.44 856 ALA A CA 1
ATOM 6663 C C . ALA A 1 856 ? 24.432 11.919 -26.479 1.00 97.44 856 ALA A C 1
ATOM 6665 O O . ALA A 1 856 ? 25.048 12.298 -27.477 1.00 97.44 856 ALA A O 1
ATOM 6666 N N . MET A 1 857 ? 25.047 11.286 -25.476 1.00 96.50 857 MET A N 1
ATOM 6667 C CA . MET A 1 857 ? 26.487 11.031 -25.429 1.00 96.50 857 MET A CA 1
ATOM 6668 C C . MET A 1 857 ? 26.956 10.235 -26.652 1.00 96.50 857 MET A C 1
ATOM 6670 O O . MET A 1 857 ? 27.971 10.574 -27.260 1.00 96.50 857 MET A O 1
ATOM 6674 N N . TYR A 1 858 ? 26.208 9.213 -27.068 1.00 97.19 858 TYR A N 1
ATOM 6675 C CA . TYR A 1 858 ? 26.533 8.450 -28.267 1.00 97.19 858 TYR A CA 1
ATOM 6676 C C . TYR A 1 858 ? 26.515 9.323 -29.529 1.00 97.19 858 TYR A C 1
ATOM 6678 O O . TYR A 1 858 ? 27.441 9.255 -30.342 1.00 97.19 858 TYR A O 1
ATOM 6686 N N . ILE A 1 859 ? 25.492 10.169 -29.688 1.00 97.19 859 ILE A N 1
ATOM 6687 C CA . ILE A 1 859 ? 25.370 11.067 -30.843 1.00 97.19 859 ILE A CA 1
ATOM 6688 C C . ILE A 1 859 ? 26.571 12.025 -30.905 1.00 97.19 859 ILE A C 1
ATOM 6690 O O . ILE A 1 859 ? 27.249 12.090 -31.935 1.00 97.19 859 ILE A O 1
ATOM 6694 N N . TYR A 1 860 ? 26.883 12.701 -29.796 1.00 97.56 860 TYR A N 1
ATOM 6695 C CA . TYR A 1 860 ? 27.926 13.730 -29.746 1.00 97.56 860 TYR A CA 1
ATOM 6696 C C . TYR A 1 860 ? 29.355 13.174 -29.770 1.00 97.56 860 TYR A C 1
ATOM 6698 O O . TYR A 1 860 ? 30.210 13.725 -30.464 1.00 97.56 860 TYR A O 1
ATOM 6706 N N . PHE A 1 861 ? 29.638 12.092 -29.038 1.00 96.81 861 PHE A N 1
ATOM 6707 C CA . PHE A 1 861 ? 31.009 11.596 -28.851 1.00 96.81 861 PHE A CA 1
ATOM 6708 C C . PHE A 1 861 ? 31.386 10.427 -29.762 1.00 96.81 861 PHE A C 1
ATOM 6710 O O . PHE A 1 861 ? 32.575 10.212 -30.006 1.00 96.81 861 PHE A O 1
ATOM 6717 N N . ALA A 1 862 ? 30.416 9.666 -30.275 1.00 95.81 862 ALA A N 1
ATOM 6718 C CA . ALA A 1 862 ? 30.694 8.512 -31.126 1.00 95.81 862 ALA A CA 1
ATOM 6719 C C . ALA A 1 862 ? 30.277 8.762 -32.579 1.00 95.81 862 ALA A C 1
ATOM 6721 O O . ALA A 1 862 ? 31.118 8.681 -33.476 1.00 95.81 862 ALA A O 1
ATOM 6722 N N . LEU A 1 863 ? 29.009 9.109 -32.820 1.00 96.44 863 LEU A N 1
ATOM 6723 C CA . LEU A 1 863 ? 28.454 9.197 -34.171 1.00 96.44 863 LEU A CA 1
ATOM 6724 C C . LEU A 1 863 ? 29.025 10.381 -34.967 1.00 96.44 863 LEU A C 1
ATOM 6726 O O . LEU A 1 863 ? 29.549 10.185 -36.066 1.00 96.44 863 LEU A O 1
ATOM 6730 N N . TRP A 1 864 ? 28.979 11.597 -34.415 1.00 96.62 864 TRP A N 1
ATOM 6731 C CA . TRP A 1 864 ? 29.473 12.795 -35.108 1.00 96.62 864 TRP A CA 1
ATOM 6732 C C . TRP A 1 864 ? 30.984 12.787 -35.372 1.00 96.62 864 TRP A C 1
ATOM 6734 O O . TRP A 1 864 ? 31.384 13.082 -36.504 1.00 96.62 864 TRP A O 1
ATOM 6744 N N . PRO A 1 865 ? 31.857 12.433 -34.407 1.00 96.44 865 PRO A N 1
ATOM 6745 C CA . PRO A 1 865 ? 33.293 12.392 -34.658 1.00 96.44 865 PRO A CA 1
ATOM 6746 C C . PRO A 1 865 ? 33.654 11.306 -35.666 1.00 96.44 865 PRO A C 1
ATOM 6748 O O . PRO A 1 865 ? 34.534 11.517 -36.497 1.00 96.44 865 PRO A O 1
ATOM 6751 N N . TYR A 1 866 ? 32.945 10.173 -35.648 1.00 95.88 866 TYR A N 1
ATOM 6752 C CA . TYR A 1 866 ? 33.126 9.127 -36.648 1.00 95.88 866 TYR A CA 1
ATOM 6753 C C . TYR A 1 866 ? 32.778 9.623 -38.055 1.00 95.88 866 TYR A C 1
ATOM 6755 O O . TYR A 1 866 ? 33.550 9.412 -38.988 1.00 95.88 866 TYR A O 1
ATOM 6763 N N . GLU A 1 867 ? 31.664 10.341 -38.214 1.00 95.75 867 GLU A N 1
ATOM 6764 C CA . GLU A 1 867 ? 31.285 10.925 -39.501 1.00 95.75 867 GLU A CA 1
ATOM 6765 C C . GLU A 1 867 ? 32.322 11.946 -39.999 1.00 95.75 867 GLU A C 1
ATOM 6767 O O . GLU A 1 867 ? 32.726 11.900 -41.167 1.00 95.75 867 GLU A O 1
ATOM 6772 N N . LYS A 1 868 ? 32.797 12.835 -39.113 1.00 95.50 868 LYS A N 1
ATOM 6773 C CA . LYS A 1 868 ? 33.864 13.800 -39.424 1.00 95.50 868 LYS A CA 1
ATOM 6774 C C . LYS A 1 868 ? 35.154 13.090 -39.831 1.00 95.50 868 LYS A C 1
ATOM 6776 O O . LYS A 1 868 ? 35.754 13.460 -40.839 1.00 95.50 868 LYS A O 1
ATOM 6781 N N . GLU A 1 869 ? 35.542 12.039 -39.113 1.00 94.62 869 GLU A N 1
ATOM 6782 C CA . GLU A 1 869 ? 36.761 11.287 -39.403 1.00 94.62 869 GLU A CA 1
ATOM 6783 C C . GLU A 1 869 ? 36.676 10.547 -40.736 1.00 94.62 869 GLU A C 1
ATOM 6785 O O . GLU A 1 869 ? 37.609 10.616 -41.529 1.00 94.62 869 GLU A O 1
ATOM 6790 N N . VAL A 1 870 ? 35.547 9.904 -41.048 1.00 93.12 870 VAL A N 1
ATOM 6791 C CA . VAL A 1 870 ? 35.354 9.238 -42.347 1.00 93.12 870 VAL A CA 1
ATOM 6792 C C . VAL A 1 870 ? 35.405 10.252 -43.494 1.00 93.12 870 VAL A C 1
ATOM 6794 O O . VAL A 1 870 ? 36.025 9.981 -44.524 1.00 93.12 870 VAL A O 1
ATOM 6797 N N . LYS A 1 871 ? 34.808 11.440 -43.321 1.00 92.44 871 LYS A N 1
ATOM 6798 C CA . LYS A 1 871 ? 34.887 12.533 -44.306 1.00 92.44 871 LYS A CA 1
ATOM 6799 C C . LYS A 1 871 ? 36.320 13.059 -44.463 1.00 92.44 871 LYS A C 1
ATOM 6801 O O . LYS A 1 871 ? 36.746 13.298 -45.592 1.00 92.44 871 LYS A O 1
ATOM 6806 N N . ARG A 1 872 ? 37.069 13.201 -43.366 1.00 93.06 872 ARG A N 1
ATOM 6807 C CA . ARG A 1 872 ? 38.471 13.649 -43.364 1.00 93.06 872 ARG A CA 1
ATOM 6808 C C . ARG A 1 872 ? 39.399 12.621 -44.009 1.00 93.06 872 ARG A C 1
ATOM 6810 O O . ARG A 1 872 ? 40.181 12.980 -44.884 1.00 93.06 872 ARG A O 1
ATOM 6817 N N . GLU A 1 873 ? 39.266 11.343 -43.648 1.00 92.38 873 GLU A N 1
ATOM 6818 C CA . GLU A 1 873 ? 39.993 10.229 -44.271 1.00 92.38 873 GLU A CA 1
ATOM 6819 C C . GLU A 1 873 ? 39.717 10.192 -45.788 1.00 92.38 873 GLU A C 1
ATOM 6821 O O . GLU A 1 873 ? 40.647 10.048 -46.581 1.00 92.38 873 GLU A O 1
ATOM 6826 N N . ALA A 1 874 ? 38.464 10.395 -46.211 1.00 90.88 874 ALA A N 1
ATOM 6827 C CA . ALA A 1 874 ? 38.090 10.466 -47.624 1.00 90.88 874 ALA A CA 1
ATOM 6828 C C . ALA A 1 874 ? 38.773 11.629 -48.369 1.00 90.88 874 ALA A C 1
ATOM 6830 O O . ALA A 1 874 ? 39.310 11.427 -49.462 1.00 90.88 874 ALA A O 1
ATOM 6831 N N . SER A 1 875 ? 38.797 12.829 -47.778 1.00 90.75 875 SER A N 1
ATOM 6832 C CA . SER A 1 875 ? 39.504 13.989 -48.337 1.00 90.75 875 SER A CA 1
ATOM 6833 C C . SER A 1 875 ? 41.017 13.766 -48.400 1.00 90.75 875 SER A C 1
ATOM 6835 O O . SER A 1 875 ? 41.635 14.067 -49.418 1.00 90.75 875 SER A O 1
ATOM 6837 N N . HIS A 1 876 ? 41.615 13.166 -47.368 1.00 90.06 876 HIS A N 1
ATOM 6838 C CA . HIS A 1 876 ? 43.046 12.862 -47.339 1.00 90.06 876 HIS A CA 1
ATOM 6839 C C . HIS A 1 876 ? 43.435 11.835 -48.414 1.00 90.06 876 HIS A C 1
ATOM 6841 O O . HIS A 1 876 ? 44.428 12.013 -49.122 1.00 90.06 876 HIS A O 1
ATOM 6847 N N . VAL A 1 877 ? 42.617 10.795 -48.609 1.00 91.00 877 VAL A N 1
ATOM 6848 C CA . VAL A 1 877 ? 42.803 9.825 -49.700 1.00 91.00 877 VAL A CA 1
ATOM 6849 C C . VAL A 1 877 ? 42.717 10.511 -51.067 1.00 91.00 877 VAL A C 1
ATOM 6851 O O . VAL A 1 877 ? 43.542 10.230 -51.937 1.00 91.00 877 VAL A O 1
ATOM 6854 N N . ALA A 1 878 ? 41.778 11.442 -51.258 1.00 90.25 878 ALA A N 1
ATOM 6855 C CA . ALA A 1 878 ? 41.686 12.227 -52.489 1.00 90.25 878 ALA A CA 1
ATOM 6856 C C . ALA A 1 878 ? 42.907 13.142 -52.702 1.00 90.25 878 ALA A C 1
ATOM 6858 O O . ALA A 1 878 ? 43.413 13.223 -53.823 1.00 90.25 878 ALA A O 1
ATOM 6859 N N . GLY A 1 879 ? 43.404 13.770 -51.630 1.00 89.62 879 GLY A N 1
ATOM 6860 C CA . GLY A 1 879 ? 44.638 14.562 -51.600 1.00 89.62 879 GLY A CA 1
ATOM 6861 C C . GLY A 1 879 ? 45.837 13.761 -52.088 1.00 89.62 879 GLY A C 1
ATOM 6862 O O . GLY A 1 879 ? 46.478 14.126 -53.073 1.00 89.62 879 GLY A O 1
ATOM 6863 N N . LEU A 1 880 ? 46.063 12.595 -51.482 1.00 89.50 880 LEU A N 1
ATOM 6864 C CA . LEU A 1 880 ? 47.103 11.657 -51.896 1.00 89.50 880 LEU A CA 1
ATOM 6865 C C . LEU A 1 880 ? 46.962 11.270 -53.377 1.00 89.50 880 LEU A C 1
ATOM 6867 O O . LEU A 1 880 ? 47.926 11.371 -54.137 1.00 89.50 880 LEU A O 1
ATOM 6871 N N . LEU A 1 881 ? 45.761 10.884 -53.816 1.00 89.94 881 LEU A N 1
ATOM 6872 C CA . LEU A 1 881 ? 45.498 10.508 -55.210 1.00 89.94 881 LEU A CA 1
ATOM 6873 C C . LEU A 1 881 ? 45.689 11.651 -56.208 1.00 89.94 881 LEU A C 1
ATOM 6875 O O . LEU A 1 881 ? 45.807 11.381 -57.396 1.00 89.94 881 LEU A O 1
ATOM 6879 N N . SER A 1 882 ? 45.724 12.910 -55.778 1.00 89.19 882 SER A N 1
ATOM 6880 C CA . SER A 1 882 ? 45.975 14.029 -56.690 1.00 89.19 882 SER A CA 1
ATOM 6881 C C . SER A 1 882 ? 47.445 14.160 -57.109 1.00 89.19 882 SER A C 1
ATOM 6883 O O . SER A 1 882 ? 47.740 14.755 -58.145 1.00 89.19 882 SER A O 1
ATOM 6885 N N . HIS A 1 883 ? 48.369 13.549 -56.355 1.00 87.69 883 HIS A N 1
ATOM 6886 C CA . HIS A 1 883 ? 49.811 13.584 -56.630 1.00 87.69 883 HIS A CA 1
ATOM 6887 C C . HIS A 1 883 ? 50.294 12.520 -57.621 1.00 87.69 883 HIS A C 1
ATOM 6889 O O . HIS A 1 883 ? 51.481 12.494 -57.976 1.00 87.69 883 HIS A O 1
ATOM 6895 N N . THR A 1 884 ? 49.408 11.630 -58.059 1.00 89.62 884 THR A N 1
ATOM 6896 C CA . THR A 1 884 ? 49.726 10.619 -59.068 1.00 89.62 884 THR A CA 1
ATOM 6897 C C . THR A 1 884 ? 50.077 11.268 -60.416 1.00 89.62 884 THR A C 1
ATOM 6899 O O . THR A 1 884 ? 49.492 12.297 -60.761 1.00 89.62 884 THR A O 1
ATOM 6902 N N . PRO A 1 885 ? 51.001 10.675 -61.194 1.00 88.19 885 PRO A N 1
ATOM 6903 C CA . PRO A 1 885 ? 51.389 11.189 -62.507 1.00 88.19 885 PRO A CA 1
ATOM 6904 C C . PRO A 1 885 ? 50.190 11.320 -63.459 1.00 88.19 885 PRO A C 1
ATOM 6906 O O . PRO A 1 885 ? 49.283 10.484 -63.433 1.00 88.19 885 PRO A O 1
ATOM 6909 N N . ALA A 1 886 ? 50.186 12.362 -64.296 1.00 83.00 886 ALA A N 1
ATOM 6910 C CA . ALA A 1 886 ? 49.076 12.669 -65.203 1.00 83.00 886 A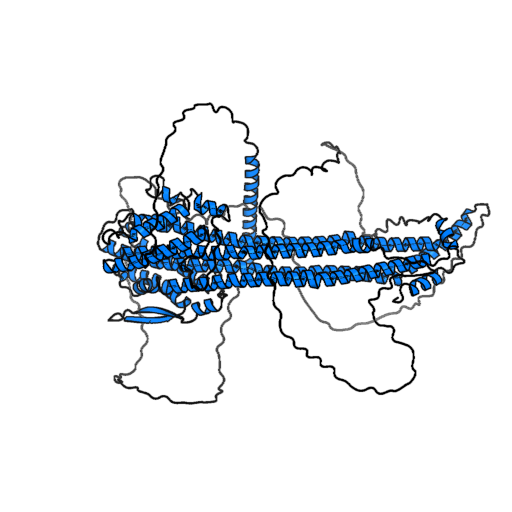LA A CA 1
ATOM 6911 C C . ALA A 1 886 ? 48.860 11.587 -66.276 1.00 83.00 886 ALA A C 1
ATOM 6913 O O . ALA A 1 886 ? 47.781 11.497 -66.858 1.00 83.00 886 ALA A O 1
ATOM 6914 N N . GLU A 1 887 ? 49.870 10.750 -66.516 1.00 86.06 887 GLU A N 1
ATOM 6915 C CA . GLU A 1 887 ? 49.828 9.619 -67.438 1.00 86.06 887 GLU A CA 1
ATOM 6916 C C . GLU A 1 887 ? 48.915 8.490 -66.935 1.00 86.06 887 GLU A C 1
ATOM 6918 O O . GLU A 1 887 ? 48.491 7.639 -67.719 1.00 86.06 887 GLU A O 1
ATOM 6923 N N . MET A 1 888 ? 48.596 8.458 -65.636 1.00 87.38 888 MET A N 1
ATOM 6924 C CA . MET A 1 888 ? 47.720 7.443 -65.065 1.00 87.38 888 MET A CA 1
ATOM 6925 C C . MET A 1 888 ? 46.272 7.940 -65.031 1.00 87.38 888 MET A C 1
ATOM 6927 O O . MET A 1 888 ? 45.951 8.907 -64.344 1.00 87.38 888 MET A O 1
ATOM 6931 N N . ASP A 1 889 ? 45.360 7.234 -65.704 1.00 89.94 889 ASP A N 1
ATOM 6932 C CA . ASP A 1 889 ? 43.921 7.507 -65.596 1.00 89.94 889 ASP A CA 1
ATOM 6933 C C . ASP A 1 889 ? 43.376 7.006 -64.245 1.00 89.94 889 ASP A C 1
ATOM 6935 O O . ASP A 1 889 ? 42.757 5.942 -64.123 1.00 89.94 889 ASP A O 1
ATOM 6939 N N . ILE A 1 890 ? 43.645 7.784 -63.192 1.00 89.12 890 ILE A N 1
ATOM 6940 C CA . ILE A 1 890 ? 43.247 7.486 -61.811 1.00 89.12 890 ILE A CA 1
ATOM 6941 C C . ILE A 1 890 ? 41.735 7.372 -61.698 1.00 89.12 890 ILE A C 1
ATOM 6943 O O . ILE A 1 890 ? 41.251 6.597 -60.885 1.00 89.12 890 ILE A O 1
ATOM 6947 N N . ARG A 1 891 ? 40.966 8.094 -62.520 1.00 89.12 891 ARG A N 1
ATOM 6948 C CA . ARG A 1 891 ? 39.503 8.049 -62.445 1.00 89.12 891 ARG A CA 1
ATOM 6949 C C . ARG A 1 891 ? 38.970 6.703 -62.883 1.00 89.12 891 ARG A C 1
ATOM 6951 O O . ARG A 1 891 ? 38.190 6.108 -62.143 1.00 89.12 891 ARG A O 1
ATOM 6958 N N . ARG A 1 892 ? 39.414 6.200 -64.040 1.00 90.06 892 ARG A N 1
ATOM 6959 C CA . ARG A 1 892 ? 39.032 4.854 -64.488 1.00 90.06 892 ARG A CA 1
ATOM 6960 C C . ARG A 1 892 ? 39.516 3.791 -63.508 1.00 90.06 892 ARG A C 1
ATOM 6962 O O . ARG A 1 892 ? 38.780 2.843 -63.236 1.00 90.06 892 ARG A O 1
ATOM 6969 N N . HIS A 1 893 ? 40.706 3.970 -62.929 1.00 89.81 893 HIS A N 1
ATOM 6970 C CA . HIS A 1 893 ? 41.208 3.071 -61.892 1.00 89.81 893 HIS A CA 1
ATOM 6971 C C . HIS A 1 893 ? 40.323 3.080 -60.638 1.00 89.81 893 HIS A C 1
ATOM 6973 O O . HIS A 1 893 ? 39.912 2.016 -60.179 1.00 89.81 893 HIS A O 1
ATOM 6979 N N . LEU A 1 894 ? 39.980 4.262 -60.118 1.00 88.00 894 LEU A N 1
ATOM 6980 C CA . LEU A 1 894 ? 39.166 4.420 -58.917 1.00 88.00 894 LEU A CA 1
ATOM 6981 C C . LEU A 1 894 ? 37.758 3.876 -59.125 1.00 88.00 894 LEU A C 1
ATOM 6983 O O . LEU A 1 894 ? 37.260 3.143 -58.283 1.00 88.00 894 LEU A O 1
ATOM 6987 N N . GLN A 1 895 ? 37.135 4.178 -60.265 1.00 89.25 895 GLN A N 1
ATOM 6988 C CA . GLN A 1 895 ? 35.826 3.637 -60.627 1.00 89.25 895 GLN A CA 1
ATOM 6989 C C . GLN A 1 895 ? 35.871 2.111 -60.737 1.00 89.25 895 GLN A C 1
ATOM 6991 O O . GLN A 1 895 ? 34.987 1.430 -60.223 1.00 89.25 895 GLN A O 1
ATOM 6996 N N . GLY A 1 896 ? 36.922 1.557 -61.350 1.00 88.06 896 GLY A N 1
ATOM 6997 C CA . GLY A 1 896 ? 37.125 0.112 -61.434 1.00 88.06 896 GLY A CA 1
ATOM 6998 C C . GLY A 1 896 ? 37.343 -0.543 -60.067 1.00 88.06 896 GLY A C 1
ATOM 6999 O O . GLY A 1 896 ? 36.822 -1.630 -59.819 1.00 88.06 896 GLY A O 1
ATOM 7000 N N . ALA A 1 897 ? 38.079 0.115 -59.170 1.00 86.50 897 ALA A N 1
ATOM 7001 C CA . ALA A 1 897 ? 38.312 -0.356 -57.810 1.00 86.50 897 ALA A CA 1
ATOM 7002 C C . ALA A 1 897 ? 37.043 -0.264 -56.948 1.00 86.50 897 ALA A C 1
ATOM 7004 O O . ALA A 1 897 ? 36.689 -1.244 -56.299 1.00 86.50 897 ALA A O 1
ATOM 7005 N N . LEU A 1 898 ? 36.318 0.857 -57.001 1.00 85.44 898 LEU A N 1
ATOM 7006 C CA . LEU A 1 898 ? 35.057 1.066 -56.284 1.00 85.44 898 LEU A CA 1
ATOM 7007 C C . LEU A 1 898 ? 33.975 0.090 -56.752 1.00 85.44 898 LEU A C 1
ATOM 7009 O O . LEU A 1 898 ? 33.334 -0.534 -55.914 1.00 85.44 898 LEU A O 1
ATOM 7013 N N . LYS A 1 899 ? 33.839 -0.136 -58.065 1.00 86.69 899 LYS A N 1
ATOM 7014 C CA . LYS A 1 899 ? 32.889 -1.115 -58.623 1.00 86.69 899 LYS A CA 1
ATOM 7015 C C . LYS A 1 899 ? 33.195 -2.551 -58.181 1.00 86.69 899 LYS A C 1
ATOM 7017 O O . LYS A 1 899 ? 32.290 -3.364 -58.031 1.00 86.69 899 LYS A O 1
ATOM 7022 N N . LYS A 1 900 ? 34.474 -2.879 -57.964 1.00 84.06 900 LYS A N 1
ATOM 7023 C CA . LYS A 1 900 ? 34.896 -4.189 -57.437 1.00 84.06 900 LYS A CA 1
ATOM 7024 C C . LYS A 1 900 ? 34.724 -4.300 -55.922 1.00 84.06 900 LYS A C 1
ATOM 7026 O O . LYS A 1 900 ? 34.392 -5.376 -55.437 1.00 84.06 900 LYS A O 1
ATOM 7031 N N . ALA A 1 901 ? 34.987 -3.225 -55.181 1.00 78.75 901 ALA A N 1
ATOM 7032 C CA . ALA A 1 901 ? 34.923 -3.211 -53.721 1.00 78.75 901 ALA A CA 1
ATOM 7033 C C . ALA A 1 901 ? 33.485 -3.116 -53.192 1.00 78.75 901 ALA A C 1
ATOM 7035 O O . ALA A 1 901 ? 33.169 -3.714 -52.165 1.00 78.75 901 ALA A O 1
ATOM 7036 N N . CYS A 1 902 ? 32.626 -2.403 -53.916 1.00 77.38 902 CYS A N 1
ATOM 7037 C CA . CYS A 1 902 ? 31.228 -2.172 -53.591 1.00 77.38 902 CYS A CA 1
ATOM 7038 C C . CYS A 1 902 ? 30.347 -2.606 -54.774 1.00 77.38 902 CYS A C 1
ATOM 7040 O O . CYS A 1 902 ? 29.754 -1.752 -55.417 1.00 77.38 902 CYS A O 1
ATOM 7042 N N . PRO A 1 903 ? 30.230 -3.912 -55.081 1.00 72.25 903 PRO A N 1
ATOM 7043 C CA . PRO A 1 903 ? 29.402 -4.395 -56.194 1.00 72.25 903 PRO A CA 1
ATOM 7044 C C . PRO A 1 903 ? 27.899 -4.094 -56.031 1.00 72.25 903 PRO A C 1
ATOM 7046 O O . PRO A 1 903 ? 27.123 -4.326 -56.951 1.00 72.25 903 PRO A O 1
ATOM 7049 N N . TRP A 1 904 ? 27.486 -3.619 -54.852 1.00 67.12 904 TRP A N 1
ATOM 7050 C CA . TRP A 1 904 ? 26.138 -3.137 -54.540 1.00 67.12 904 TRP A CA 1
ATOM 7051 C C . TRP A 1 904 ? 25.905 -1.655 -54.895 1.00 67.12 904 TRP A C 1
ATOM 7053 O O . TRP A 1 904 ? 24.798 -1.161 -54.686 1.00 67.12 904 TRP A O 1
ATOM 7063 N N . VAL A 1 905 ? 26.939 -0.947 -55.366 1.00 56.50 905 VAL A N 1
ATOM 7064 C CA . VAL A 1 905 ? 26.886 0.407 -55.947 1.00 56.50 905 VAL A CA 1
ATOM 7065 C C . VAL A 1 905 ? 27.053 0.281 -57.453 1.00 56.50 905 VAL A C 1
ATOM 7067 O O . VAL A 1 905 ? 26.276 0.944 -58.170 1.00 56.50 905 VAL A O 1
#

InterPro domains:
  IPR052994 Tiny macrocysts signaling regulators [PTHR31600] (10-894)

Radius of gyration: 47.14 Å; Cα contacts (8 Å, |Δi|>4): 706; chains: 1; bounding box: 131×118×124 Å

pLDDT: mean 75.02, std 27.25, range [26.09, 98.62]

Solvent-accessible surface area (backbone atoms only — not comparable to full-atom values): 56369 Å² total; per-residue (Å²): 138,84,79,84,86,80,89,87,87,86,79,94,86,87,87,81,91,79,91,74,89,80,89,81,90,89,83,90,90,90,86,87,87,71,68,68,59,56,54,53,50,52,53,49,52,50,53,52,52,51,52,52,49,52,52,51,52,53,53,53,55,61,68,73,72,79,84,78,96,73,85,84,81,85,86,81,84,87,85,90,86,78,92,83,86,89,84,92,88,86,84,86,89,86,87,88,86,92,87,86,86,90,84,89,83,88,89,86,88,90,84,85,89,90,81,92,86,78,88,86,89,84,92,78,91,86,85,85,90,86,91,87,83,89,85,87,88,87,88,79,86,78,87,79,93,68,79,88,68,80,84,78,84,76,84,95,81,83,90,80,90,87,87,87,91,86,89,89,80,88,80,88,87,80,89,82,90,80,90,84,88,86,88,79,91,84,91,79,88,86,74,90,78,88,78,87,78,84,80,84,85,81,89,78,92,71,96,61,83,60,62,64,51,52,56,51,49,54,53,34,51,56,47,25,55,52,35,33,52,56,52,65,17,69,79,40,41,49,52,48,54,48,40,54,52,52,49,53,51,48,51,50,50,52,53,52,53,49,51,52,54,48,52,54,50,52,56,52,50,56,53,55,55,53,52,54,53,52,57,54,40,43,30,49,23,48,25,29,50,26,45,33,43,33,36,50,57,50,35,44,51,33,35,47,40,43,74,67,69,59,87,60,59,81,79,36,93,43,27,59,32,66,82,36,59,60,57,45,50,51,56,32,48,54,32,27,53,53,21,45,49,32,51,42,32,55,55,25,23,89,82,66,58,70,35,70,56,80,44,67,67,39,39,42,50,34,68,38,64,74,42,70,41,65,45,56,42,95,46,94,72,73,45,76,46,80,44,63,35,12,50,54,59,50,53,52,48,48,35,50,24,51,56,44,42,54,56,41,33,76,75,39,61,71,49,37,71,77,34,50,33,40,49,37,43,65,65,32,39,85,43,52,51,45,52,52,47,55,51,37,50,30,46,45,51,40,46,56,56,53,48,51,52,52,50,48,53,50,51,52,48,46,43,46,49,47,48,57,46,52,46,45,52,54,48,53,50,48,51,51,43,50,56,51,38,54,47,47,54,48,22,60,54,46,35,60,67,64,49,58,69,70,56,54,56,52,43,71,72,48,81,82,80,69,79,71,78,83,76,73,82,89,75,85,84,80,91,78,90,82,89,83,86,91,85,84,91,79,88,85,88,81,90,85,86,86,88,82,92,84,81,86,90,88,90,88,86,89,83,88,87,80,92,89,91,87,89,89,83,83,85,80,86,83,78,90,84,82,88,81,91,85,84,88,84,88,84,86,84,85,86,81,86,81,90,82,89,78,92,76,96,81,84,90,90,82,92,82,87,59,96,78,69,69,76,91,58,57,69,51,93,92,44,68,62,75,84,62,60,68,62,54,47,66,66,44,44,65,55,56,52,50,49,50,51,56,45,50,53,46,52,50,44,48,56,57,58,57,62,48,55,48,46,53,46,40,37,52,45,42,34,48,40,46,27,42,49,34,42,41,50,27,38,50,49,56,27,43,70,41,89,43,64,72,53,28,56,56,30,32,56,53,38,50,55,43,48,53,37,40,51,33,37,46,49,15,47,46,65,20,43,70,28,73,77,32,68,91,46,91,47,73,61,72,23,50,43,47,37,71,74,37,72,66,42,35,30,50,36,64,63,30,70,56,61,41,34,87,57,67,88,74,47,76,51,92,87,44,94,57,27,68,51,53,30,44,14,50,48,54,37,51,55,49,48,55,52,42,52,55,49,56,52,71,44,53,74,85,59,50,38,79,86,28,69,57,49,42,45,48,51,63,43,43,67,35,32,48,46,37,37,45,50,54,48,41,52,50,39,50,53,54,44,43,49,53,53,51,51,50,50,51,52,52,53,50,49,52,52,50,52,53,50,50,51,50,48,42,46,66,71,44,52,49,52,49,53,52,47,55,53,48,53,46,46,51,53,20,54,56,63,39,64,55,61,86,87,53,65,57,64,65,48,37,54,55,33,37,50,67,58,38,75,91,106

Nearest PDB structures (foldseek):
  8iyj-assembly1_C1  TM=1.977E-01  e=1.019E+00  Mus musculus
  8otz-assembly1_F3  TM=1.942E-01  e=4.810E+00  Bos taurus
  8iyj-assembly1_T3  TM=2.206E-01  e=8.521E+00  Mus musculus

Foldseek 3Di:
DDDDDDDDDDDDDDDDDDDDDDDDDDDDDDDDDPPVVVVVVVVVVVVVVVVVVVVVVVVVVVVPPDDDDDDDDDDDDDDDDDDDDDDDDDDDDDDDDDDDDDDDDDDDDDDDDDDDDDDDDDDDDDDDDDDDDDDDDDDDDDDDPPPVPVVPDDDDDDPDDDDDDDDDDDDDDDDDDDDDDDDDDDDDDDDDDDDDDDDDDDDDPDDDPVVVVVVLVVVLVVLLVVLLCVLCDCLQVVLLVCLLVLVLVLLVVLLVLLVVLLVVLVVLLVVLLVLLVLLVLLLQLLQLLLVLLLLLLLLLLLLQCLVVVPQDDCLFPSNVCVVPSVVSLVSSLVSLVSNVQSLCCNQCNPVSNGPPLPQVVLVCQQAPQAFWAWAWDPDVVTDIDIGRDHLSVLSVLLSVLSVVLVVVCVVPVNCSCVDRSVVRSNPCRLPRNSVSSLQSSLSSLVVSLVVLVVSLVVLVVCLCCSLPPSLVVSLVVSLVSLVSSLLSLVLLVVLVVQDDPVLVVLLVPDPQPPPPPPPDDPDDDDDDDDDDDDDDDDDDDDDDDDDDDDDDDDDDDDDDDDDDDDDDDDDDDDDDDDDDDDDDDDDDDDDDDDDDDDDDDDDDDDPPPDPPPDPQFDDHPNDTDHRDVVLSCVLSVLSVVLSVLSSVLSVVLSVLSVVLSQLSLLLSLLSVLLSLLSSLLSLLSQLQSDPDQVSNLVSLVVSVVSLQQNVQSVCCSQDWAFGPVCVPRSNGDIHHNVCPVDPVSVCQAANAQAALFPDRVLQDDPPPPCNVQRGGHLNSVSVVLSVLSNVLSVDRSVQSYSVNVSVSSCPSCVVGRNSSSSSVVSVVSSVVSSVSSVVSSVSSVVSSVVSVVSSVCSVPPNSVVVSVVSSVSSSVSSSSLSSGDPVDPSVVSSVVSSCSSCVVD

Sequence (905 aa):
GERAPPLRSATQFGGPLMQGSDNEDEDDEDAGKGDDDEEKQKERKKKEQVAQWIQSVAAFNASNTDDGSLRAPPSPAGRPQSRSKPTLISIDEDGVEKMLDGGSFVSGPYVPRTGRGGGPGYDDNGNDDEENDEVSPEGRPEANPDWERQVADMPDEAAEIEAQQEAKSSKSGRKPDEASKPGDDGQSEMSAGDGGTEIDGQSVASGCSAHDEILVDFRRGRLLKKLILLIRGPSLMVPLNKFTKHSLLNILAIVVVHIIFFAIFMSQSTTRAGQLYTIFRHGQAIDRSQIVYYRALRTEHCLKLAAGGATMPETNICAKADNDPDFVMDDLQDAVEDYSTFHQDVFLGANGEVEKIIDPTARSLWNDDAMKVRLYYDTDPPSEREVEKGLWEVGNRLAYAGRELQVAYSQEPTSIGDSRAFYFVRENTPRAIFQNYVHSIDLISRFIHDDQGELSNAIIAFLIVESVVVLTLLHLYQLHLTVFVERARLGGMLAMVGLPIPVLKLMHKKPLMILEDDSDEEQEEEEGELGKRPRNKSEEEEDHAVAVKAAKDAARKSFAAEDDSKKLLAQGPTSHLGGSAAGSEAGDMVTYMPSSEVTSLTDKHRDHKNPFKLPKKLQYNSKSLFTSWGKIFKLMLPFFLWQLAVAIVWAVTVAMVEDVKGPIVSLALSMRVVYRFSHVRATAIALIVQDTDKGKDQWKEQLSTQVDHLASEYDALLYGGIPTSLEGTVFELEAPAIAFESQQFKSNFFQEKKCFRADKSKCLQPGHPFYEASQNGLDAMMRRMISELRLLVADNNSDVNYLNQRVDFLHQIGSNDITDGLQSTAELFTSHTSAKYDEVQSLQIALLVITLALAAMYIYFALWPYEKEVKREASHVAGLLSHTPAEMDIRRHLQGALKKACPWV

Mean predicted aligned error: 16.42 Å

Secondary structure (DSSP, 8-state):
--PPPPPPP------------------------SSHHHHHHHHHHHHHHHHHHHHHHHHHHHHTS-----PPPPPPP---------------------S-----------------------------------------------STTSSS--------------------------------------------------------THHHHHHHHHHHHHHHHHHHHHHSSHHHHHHHHHHHHHHHHHHHHHHHHHHHHHHHHHHHHHHHHHHHHHHHHHHHHHHHHHHHHHHHHHHHHHHHHHHTT-PPPTTSTTHHHHH-HHHHHHHHHHHHHHHHHHHHHHHH-TTSS----SSHHHHHHHHSS-EEEEEEE--SS-EEEEEEE-HHHHHHHHHHHHHHHHHHHHH-TT-GGGSHHHHHHHHHIIIIIHHHHHHHHHHHHHHHHHHHHHHHHHHHHHIIIIIIIIHHHHHHHHHHHHHHHHHHHHHHHHHHHTS-HHHHHHHHHS-----------------------------------------------------------PPPP-------------------------------------TT---S-EEETTEEE---HHHHHHHHHHHHHHHHHHHHHHHHHHHHHHHTHHHHHHHHHHHHHHHHHHHHHHHHHHHHT--SHHHHHHHHHHHHHHHHHHHHHHHHHHH-B--GGGTTSS---PBP-GGGTSHHHHIIIII--S---SSGGGSPPTTSTTHHHHTSHHHHHHHHHHHHHHHHHHS-TTT-STT-HHHHHIIIIIIIIIHHHHHHHHHHHHHHHHHHHHHHHHHHHHHHHHHHHHHHHIIIIIIHHHHHHHHHHHHHHHHHHHTS-TTS-HHHHHHHHHHHH-TT-

Organism: Dunaliella tertiolecta (NCBI:txid3047)